Protein AF-0000000080134217 (afdb_homodimer)

Nearest PDB structures (foldseek):
  1xes-assembly2_C  TM=7.953E-01  e=2.729E-23  Pinus sylvestris
  5wx4-assembly1_A  TM=8.151E-01  e=6.246E-23  Tetradium ruticarpum
  5wx5-assembly1_A  TM=8.178E-01  e=1.003E-22  Tetradium ruticarpum
  1ted-assembly2_D  TM=8.122E-01  e=3.908E-22  Mycobacterium tuberculosis H37Rv
  7cb3-assembly1_B  TM=8.096E-01  e=2.740E-22  Mycobacterium marinum M

Structure (mmCIF, N/CA/C/O backbone):
data_AF-0000000080134217-model_v1
#
loop_
_entity.id
_entity.type
_entity.pdbx_description
1 polymer '3-ketoacyl-CoA synthase'
#
loop_
_atom_site.group_PDB
_atom_site.id
_atom_site.type_symbol
_atom_site.label_atom_id
_atom_site.label_alt_id
_atom_site.label_comp_id
_atom_site.label_asym_id
_atom_site.label_entity_id
_atom_site.label_seq_id
_atom_site.pdbx_PDB_ins_code
_atom_site.Cartn_x
_atom_site.Cartn_y
_atom_site.Cartn_z
_atom_site.occupancy
_atom_site.B_iso_or_equiv
_atom_site.auth_seq_id
_atom_site.auth_comp_id
_atom_site.auth_asym_id
_atom_site.auth_atom_id
_atom_site.pdbx_PDB_model_num
ATOM 1 N N . MET A 1 1 ? 31.078 11.664 2.254 1 31.09 1 MET A N 1
ATOM 2 C CA . MET A 1 1 ? 30.172 10.891 1.416 1 31.09 1 MET A CA 1
ATOM 3 C C . MET A 1 1 ? 29.125 11.797 0.771 1 31.09 1 MET A C 1
ATOM 5 O O . MET A 1 1 ? 28.422 12.531 1.466 1 31.09 1 MET A O 1
ATOM 9 N N . GLU A 1 2 ? 29.297 12.375 -0.313 1 40.19 2 GLU A N 1
ATOM 10 C CA . GLU A 1 2 ? 28.469 13.359 -1 1 40.19 2 GLU A CA 1
ATOM 11 C C . GLU A 1 2 ? 26.984 13.047 -0.832 1 40.19 2 GLU A C 1
ATOM 13 O O . GLU A 1 2 ? 26.562 11.891 -0.963 1 40.19 2 GLU A O 1
ATOM 18 N N . ALA A 1 3 ? 26.219 13.844 -0.157 1 52.94 3 ALA A N 1
ATOM 19 C CA . ALA A 1 3 ? 24.781 13.766 0.074 1 52.94 3 ALA A CA 1
ATOM 20 C C . ALA A 1 3 ? 24.031 13.367 -1.201 1 52.94 3 ALA A C 1
ATOM 22 O O . ALA A 1 3 ? 24.359 13.844 -2.291 1 52.94 3 ALA A O 1
ATOM 23 N N . HIS A 1 4 ? 23.453 12.172 -1.278 1 71 4 HIS A N 1
ATOM 24 C CA . HIS A 1 4 ? 22.719 11.703 -2.451 1 71 4 HIS A CA 1
ATOM 25 C C . HIS A 1 4 ? 21.75 12.773 -2.953 1 71 4 HIS A C 1
ATOM 27 O O . HIS A 1 4 ? 21.203 13.547 -2.162 1 71 4 HIS A O 1
ATOM 33 N N . ALA A 1 5 ? 21.875 13.039 -4.246 1 87.62 5 ALA A N 1
ATOM 34 C CA . ALA A 1 5 ? 21.078 14.062 -4.922 1 87.62 5 ALA A CA 1
ATOM 35 C C . ALA A 1 5 ? 19.609 13.648 -5.016 1 87.62 5 ALA A C 1
ATOM 37 O O . ALA A 1 5 ? 19.297 12.609 -5.59 1 87.62 5 ALA A O 1
ATOM 38 N N . CYS A 1 6 ? 18.766 14.328 -4.266 1 97 6 CYS A N 1
ATOM 39 C CA . CYS A 1 6 ? 17.312 14.227 -4.375 1 97 6 CYS A CA 1
ATOM 40 C C . CYS A 1 6 ? 16.672 15.609 -4.434 1 97 6 CYS A C 1
ATOM 42 O O . CYS A 1 6 ? 16.609 16.312 -3.424 1 97 6 CYS A O 1
ATOM 44 N N . TYR A 1 7 ? 16.203 15.969 -5.637 1 97.94 7 TYR A N 1
ATOM 45 C CA . TYR A 1 7 ? 15.68 17.312 -5.887 1 97.94 7 TYR A CA 1
ATOM 46 C C . TYR A 1 7 ? 14.188 17.25 -6.184 1 97.94 7 TYR A C 1
ATOM 48 O O . TYR A 1 7 ? 13.711 16.344 -6.867 1 97.94 7 TYR A O 1
ATOM 56 N N . ILE A 1 8 ? 13.492 18.188 -5.684 1 97.5 8 ILE A N 1
ATOM 57 C CA . ILE A 1 8 ? 12.109 18.406 -6.07 1 97.5 8 ILE A CA 1
ATOM 58 C C . ILE A 1 8 ? 12.039 19.484 -7.148 1 97.5 8 ILE A C 1
ATOM 60 O O . ILE A 1 8 ? 12.438 20.625 -6.922 1 97.5 8 ILE A O 1
ATOM 64 N N . ILE A 1 9 ? 11.477 19.172 -8.281 1 96.31 9 ILE A N 1
ATOM 65 C CA . ILE A 1 9 ? 11.484 20.125 -9.391 1 96.31 9 ILE A CA 1
ATOM 66 C C . ILE A 1 9 ? 10.086 20.703 -9.594 1 96.31 9 ILE A C 1
ATOM 68 O O . ILE A 1 9 ? 9.891 21.578 -10.438 1 96.31 9 ILE A O 1
ATOM 72 N N . GLY A 1 10 ? 9.109 20.172 -8.812 1 95.06 10 GLY A N 1
ATOM 73 C CA . GLY A 1 10 ? 7.762 20.719 -8.828 1 95.06 10 GLY A CA 1
ATOM 74 C C . GLY A 1 10 ? 6.797 19.938 -7.953 1 95.06 10 GLY A C 1
ATOM 75 O O . GLY A 1 10 ? 7.008 18.75 -7.695 1 95.06 10 GLY A O 1
ATOM 76 N N . TYR A 1 11 ? 5.832 20.609 -7.5 1 96.56 11 TYR A N 1
ATOM 77 C CA . TYR A 1 11 ? 4.695 19.969 -6.844 1 96.56 11 TYR A CA 1
ATOM 78 C C . TYR A 1 11 ? 3.414 20.75 -7.094 1 96.56 11 TYR A C 1
ATOM 80 O O . TYR A 1 11 ? 3.463 21.938 -7.449 1 96.56 11 TYR A O 1
ATOM 88 N N . GLU A 1 12 ? 2.297 20.047 -7.039 1 96.44 12 GLU A N 1
ATOM 89 C CA . GLU A 1 12 ? 0.981 20.641 -7.277 1 96.44 12 GLU A CA 1
ATOM 90 C C . GLU A 1 12 ? -0.04 20.125 -6.266 1 96.44 12 GLU A C 1
ATOM 92 O O . GLU A 1 12 ? -0.234 18.922 -6.129 1 96.44 12 GLU A O 1
ATOM 97 N N . CYS A 1 13 ? -0.626 21.109 -5.555 1 97.31 13 CYS A N 1
ATOM 98 C CA . CYS A 1 13 ? -1.703 20.75 -4.637 1 97.31 13 CYS A CA 1
ATOM 99 C C . CYS A 1 13 ? -3.057 20.812 -5.336 1 97.31 13 CYS A C 1
ATOM 101 O O . CYS A 1 13 ? -3.301 21.703 -6.156 1 97.31 13 CYS A O 1
ATOM 103 N N . TYR A 1 14 ? -3.896 19.875 -4.973 1 97.56 14 TYR A N 1
ATOM 104 C CA . TYR A 1 14 ? -5.23 19.766 -5.555 1 97.56 14 TYR A CA 1
ATOM 105 C C . TYR A 1 14 ? -6.168 20.812 -4.953 1 97.56 14 TYR A C 1
ATOM 107 O O . TYR A 1 14 ? -6.238 20.953 -3.729 1 97.56 14 TYR A O 1
ATOM 115 N N . LYS A 1 15 ? -6.793 21.516 -5.75 1 96.25 15 LYS A N 1
ATOM 116 C CA . LYS A 1 15 ? -7.871 22.422 -5.355 1 96.25 15 LYS A CA 1
ATOM 117 C C . LYS A 1 15 ? -9.148 22.125 -6.141 1 96.25 15 LYS A C 1
ATOM 119 O O . LYS A 1 15 ? -9.258 22.484 -7.312 1 96.25 15 LYS A O 1
ATOM 124 N N . PRO A 1 16 ? -10.109 21.516 -5.469 1 95.62 16 PRO A N 1
ATOM 125 C CA . PRO A 1 16 ? -11.375 21.25 -6.168 1 95.62 16 PRO A CA 1
ATOM 126 C C . PRO A 1 16 ? -12.078 22.547 -6.605 1 95.62 16 PRO A C 1
ATOM 128 O O . PRO A 1 16 ? -11.727 23.625 -6.141 1 95.62 16 PRO A O 1
ATOM 131 N N . SER A 1 17 ? -13.055 22.344 -7.504 1 94 17 SER A N 1
ATOM 132 C CA . SER A 1 17 ? -13.875 23.469 -7.93 1 94 17 SER A CA 1
ATOM 133 C C . SER A 1 17 ? -14.773 23.969 -6.797 1 94 17 SER A C 1
ATOM 135 O O . SER A 1 17 ? -15.047 23.219 -5.848 1 94 17 SER A O 1
ATOM 137 N N . ASP A 1 18 ? -15.266 25.172 -6.91 1 94.88 18 ASP A N 1
ATOM 138 C CA . ASP A 1 18 ? -15.992 25.844 -5.84 1 94.88 18 ASP A CA 1
ATOM 139 C C . ASP A 1 18 ? -17.297 25.125 -5.523 1 94.88 18 ASP A C 1
ATOM 141 O O . ASP A 1 18 ? -17.828 25.25 -4.414 1 94.88 18 ASP A O 1
ATOM 145 N N . ASP A 1 19 ? -17.797 24.422 -6.484 1 94.06 19 ASP A N 1
ATOM 146 C CA . ASP A 1 19 ? -19.047 23.688 -6.258 1 94.06 19 ASP A CA 1
ATOM 147 C C . ASP A 1 19 ? -18.844 22.547 -5.262 1 94.06 19 ASP A C 1
ATOM 149 O O . ASP A 1 19 ? -19.812 21.984 -4.758 1 94.06 19 ASP A O 1
ATOM 153 N N . ARG A 1 20 ? -17.578 22.328 -4.887 1 95.31 20 ARG A N 1
ATOM 154 C CA . ARG A 1 20 ? -17.281 21.25 -3.941 1 95.31 20 ARG A CA 1
ATOM 155 C C . ARG A 1 20 ? -17 21.797 -2.549 1 95.31 20 ARG A C 1
ATOM 157 O O . ARG A 1 20 ? -16.594 21.062 -1.649 1 95.31 20 ARG A O 1
ATOM 164 N N . LYS A 1 21 ? -17.203 23.078 -2.336 1 95.69 21 LYS A N 1
ATOM 165 C CA . LYS A 1 21 ? -16.922 23.688 -1.038 1 95.69 21 LYS A CA 1
ATOM 166 C C . LYS A 1 21 ? -17.938 23.234 0.01 1 95.69 21 LYS A C 1
ATOM 168 O O . LYS A 1 21 ? -19.125 23.125 -0.281 1 95.69 21 LYS A O 1
ATOM 173 N N . LEU A 1 22 ? -17.391 22.969 1.128 1 93.06 22 LEU A N 1
ATOM 174 C CA . LEU A 1 22 ? -18.234 22.594 2.268 1 93.06 22 LEU A CA 1
ATOM 175 C C . LEU A 1 22 ? -18.578 23.828 3.109 1 93.06 22 LEU A C 1
ATOM 177 O O . LEU A 1 22 ? -17.922 24.094 4.117 1 93.06 22 LEU A O 1
ATOM 181 N N . HIS A 1 23 ? -19.641 24.438 2.801 1 88.25 23 HIS A N 1
ATOM 182 C CA . HIS A 1 23 ? -20.078 25.578 3.604 1 88.25 23 HIS A CA 1
ATOM 183 C C . HIS A 1 23 ? -20.844 25.109 4.836 1 88.25 23 HIS A C 1
ATOM 185 O O . HIS A 1 23 ? -21.234 23.938 4.93 1 88.25 23 HIS A O 1
ATOM 191 N N . THR A 1 24 ? -21.047 26.047 5.691 1 83.81 24 THR A N 1
ATOM 192 C CA . THR A 1 24 ? -21.594 25.781 7.02 1 83.81 24 THR A CA 1
ATOM 193 C C . THR A 1 24 ? -22.906 25.016 6.922 1 83.81 24 THR A C 1
ATOM 195 O O . THR A 1 24 ? -23.125 24.031 7.637 1 83.81 24 THR A O 1
ATOM 198 N N . ASP A 1 25 ? -23.781 25.344 6.035 1 85.56 25 ASP A N 1
ATOM 199 C CA . ASP A 1 25 ? -25.094 24.719 5.906 1 85.56 25 ASP A CA 1
ATOM 200 C C . ASP A 1 25 ? -24.969 23.281 5.422 1 85.56 25 ASP A C 1
ATOM 202 O O . ASP A 1 25 ? -25.688 22.391 5.902 1 85.56 25 ASP A O 1
ATOM 206 N N . LEU A 1 26 ? -24.156 23.109 4.473 1 87.38 26 LEU A N 1
ATOM 207 C CA . LEU A 1 26 ? -23.953 21.766 3.967 1 87.38 26 LEU A CA 1
ATOM 208 C C . LEU A 1 26 ? -23.375 20.859 5.047 1 87.38 26 LEU A C 1
ATOM 210 O O . LEU A 1 26 ? -23.766 19.688 5.168 1 87.38 26 LEU A O 1
ATOM 214 N N . ALA A 1 27 ? -22.422 21.359 5.762 1 87.5 27 ALA A N 1
ATOM 215 C CA . ALA A 1 27 ? -21.828 20.594 6.848 1 87.5 27 ALA A CA 1
ATOM 216 C C . ALA A 1 27 ? -22.891 20.172 7.867 1 87.5 27 ALA A C 1
ATOM 218 O O . ALA A 1 27 ? -22.938 19.016 8.297 1 87.5 27 ALA A O 1
ATOM 219 N N . ALA A 1 28 ? -23.688 21.109 8.242 1 84.06 28 ALA A N 1
ATOM 220 C CA . ALA A 1 28 ? -24.766 20.828 9.18 1 84.06 28 ALA A CA 1
ATOM 221 C C . ALA A 1 28 ? -25.734 19.781 8.617 1 84.06 28 ALA A C 1
ATOM 223 O O . ALA A 1 28 ? -26.156 18.875 9.336 1 84.06 28 ALA A O 1
ATOM 224 N N . ASN A 1 29 ? -26.062 19.906 7.363 1 85.56 29 ASN A N 1
ATOM 225 C CA . ASN A 1 29 ? -26.969 18.984 6.707 1 85.56 29 ASN A CA 1
ATOM 226 C C . ASN A 1 29 ? -26.406 17.562 6.699 1 85.56 29 ASN A C 1
ATOM 228 O O . ASN A 1 29 ? -27.156 16.594 6.898 1 85.56 29 ASN A O 1
ATOM 232 N N . MET A 1 30 ? -25.219 17.438 6.406 1 86.69 30 MET A N 1
ATOM 233 C CA . MET A 1 30 ? -24.562 16.125 6.363 1 86.69 30 MET A CA 1
ATOM 234 C C . MET A 1 30 ? -24.641 15.438 7.723 1 86.69 30 MET A C 1
ATOM 236 O O . MET A 1 30 ? -24.906 14.242 7.801 1 86.69 30 MET A O 1
ATOM 240 N N . ILE A 1 31 ? -24.422 16.203 8.68 1 84.31 31 ILE A N 1
ATOM 241 C CA . ILE A 1 31 ? -24.5 15.68 10.039 1 84.31 31 ILE A CA 1
ATOM 242 C C . ILE A 1 31 ? -25.938 15.273 10.367 1 84.31 31 ILE A C 1
ATOM 244 O O . ILE A 1 31 ? -26.172 14.203 10.922 1 84.31 31 ILE A O 1
ATOM 248 N N . MET A 1 32 ? -26.875 16.031 10 1 83.75 32 MET A N 1
ATOM 249 C CA . MET A 1 32 ? -28.266 15.836 10.359 1 83.75 32 MET A CA 1
ATOM 250 C C . MET A 1 32 ? -28.875 14.695 9.555 1 83.75 32 MET A C 1
ATOM 252 O O . MET A 1 32 ? -29.891 14.117 9.953 1 83.75 32 MET A O 1
ATOM 256 N N . ARG A 1 33 ? -28.297 14.375 8.461 1 86 33 ARG A N 1
ATOM 257 C CA . ARG A 1 33 ? -28.781 13.273 7.633 1 86 33 ARG A CA 1
ATOM 258 C C . ARG A 1 33 ? -28.547 11.93 8.305 1 86 33 ARG A C 1
ATOM 260 O O . ARG A 1 33 ? -29.203 10.938 7.973 1 86 33 ARG A O 1
ATOM 267 N N . ASN A 1 34 ? -27.578 11.922 9.211 1 89.12 34 ASN A N 1
ATOM 268 C CA . ASN A 1 34 ? -27.328 10.68 9.93 1 89.12 34 ASN A CA 1
ATOM 269 C C . ASN A 1 34 ? -28.438 10.359 10.922 1 89.12 34 ASN A C 1
ATOM 271 O O . ASN A 1 34 ? -28.531 11 11.977 1 89.12 34 ASN A O 1
ATOM 275 N N . GLU A 1 35 ? -29.156 9.336 10.664 1 88.56 35 GLU A N 1
ATOM 276 C CA . GLU A 1 35 ? -30.359 9 11.43 1 88.56 35 GLU A CA 1
ATOM 277 C C . GLU A 1 35 ? -30 8.383 12.773 1 88.56 35 GLU A C 1
ATOM 279 O O . GLU A 1 35 ? -30.844 8.281 13.664 1 88.56 35 GLU A O 1
ATOM 284 N N . ASN A 1 36 ? -28.828 8.023 12.922 1 90.88 36 ASN A N 1
ATOM 285 C CA . ASN A 1 36 ? -28.406 7.371 14.156 1 90.88 36 ASN A CA 1
ATOM 286 C C . ASN A 1 36 ? -28 8.391 15.227 1 90.88 36 ASN A C 1
ATOM 288 O O . ASN A 1 36 ? -27.672 8.016 16.344 1 90.88 36 ASN A O 1
ATOM 292 N N . LEU A 1 37 ? -28.125 9.656 14.922 1 90.31 37 LEU A N 1
ATOM 293 C CA . LEU A 1 37 ? -27.688 10.688 15.852 1 90.31 37 LEU A CA 1
ATOM 294 C C . LEU A 1 37 ? -28.891 11.32 16.562 1 90.31 37 LEU A C 1
ATOM 296 O O . LEU A 1 37 ? -29.953 11.508 15.953 1 90.31 37 LEU A O 1
ATOM 300 N N . SER A 1 38 ? -28.672 11.586 17.812 1 89.06 38 SER A N 1
ATOM 301 C CA . SER A 1 38 ? -29.625 12.336 18.625 1 89.06 38 SER A CA 1
ATOM 302 C C . SER A 1 38 ? -29.094 13.727 18.969 1 89.06 38 SER A C 1
ATOM 304 O O . SER A 1 38 ? -28.031 14.117 18.484 1 89.06 38 SER A O 1
ATOM 306 N N . LEU A 1 39 ? -29.828 14.445 19.797 1 88.31 39 LEU A N 1
ATOM 307 C CA . LEU A 1 39 ? -29.484 15.812 20.156 1 88.31 39 LEU A CA 1
ATOM 308 C C . LEU A 1 39 ? -28.109 15.852 20.828 1 88.31 39 LEU A C 1
ATOM 310 O O . LEU A 1 39 ? -27.328 16.766 20.594 1 88.31 39 LEU A O 1
ATOM 314 N N . LYS A 1 40 ? -27.875 14.883 21.594 1 89.81 40 LYS A N 1
ATOM 315 C CA . LYS A 1 40 ? -26.625 14.852 22.344 1 89.81 40 LYS A CA 1
ATOM 316 C C . LYS A 1 40 ? -25.438 14.781 21.391 1 89.81 40 LYS A C 1
ATOM 318 O O . LYS A 1 40 ? -24.438 15.477 21.594 1 89.81 40 LYS A O 1
ATOM 323 N N . GLU A 1 41 ? -25.547 13.922 20.391 1 90.94 41 GLU A N 1
ATOM 324 C CA . GLU A 1 41 ? -24.469 13.789 19.422 1 90.94 41 GLU A CA 1
ATOM 325 C C . GLU A 1 41 ? -24.359 15.039 18.547 1 90.94 41 GLU A C 1
ATOM 327 O O . GLU A 1 41 ? -23.25 15.453 18.188 1 90.94 41 GLU A O 1
ATOM 332 N N . PHE A 1 42 ? -25.484 15.633 18.281 1 87.75 42 PHE A N 1
ATOM 333 C CA . PHE A 1 42 ? -25.469 16.875 17.516 1 87.75 42 PHE A CA 1
ATOM 334 C C . PHE A 1 42 ? -24.734 17.969 18.266 1 87.75 42 PHE A C 1
ATOM 336 O O . PHE A 1 42 ? -23.922 18.703 17.688 1 87.75 42 PHE A O 1
ATOM 343 N N . GLN A 1 43 ? -25.062 18.078 19.5 1 88.5 43 GLN A N 1
ATOM 344 C CA . GLN A 1 43 ? -24.406 19.078 20.344 1 88.5 43 GLN A CA 1
ATOM 345 C C . GLN A 1 43 ? -22.906 18.844 20.422 1 88.5 43 GLN A C 1
ATOM 347 O O . GLN A 1 43 ? -22.125 19.797 20.391 1 88.5 43 GLN A O 1
ATOM 352 N N . PHE A 1 44 ? -22.594 17.656 20.516 1 90.31 44 PHE A N 1
ATOM 353 C CA . PHE A 1 44 ? -21.188 17.281 20.562 1 90.31 44 PHE A CA 1
ATOM 354 C C . PHE A 1 44 ? -20.484 17.703 19.281 1 90.31 44 PHE A C 1
ATOM 356 O O . PHE A 1 44 ? -19.438 18.359 19.328 1 90.31 44 PHE A O 1
ATOM 363 N N . LEU A 1 45 ? -21.016 17.375 18.156 1 88.31 45 LEU A N 1
ATOM 364 C CA . LEU A 1 45 ? -20.422 17.656 16.859 1 88.31 45 LEU A CA 1
ATOM 365 C C . LEU A 1 45 ? -20.344 19.156 16.609 1 88.31 45 LEU A C 1
ATOM 367 O O . LEU A 1 45 ? -19.375 19.656 16.047 1 88.31 45 LEU A O 1
ATOM 371 N N . LEU A 1 46 ? -21.297 19.844 17.078 1 83.5 46 LEU A N 1
ATOM 372 C CA . LEU A 1 46 ? -21.312 21.281 16.938 1 83.5 46 LEU A CA 1
ATOM 373 C C . LEU A 1 46 ? -20.172 21.922 17.734 1 83.5 46 LEU A C 1
ATOM 375 O O . LEU A 1 46 ? -19.531 22.859 17.266 1 83.5 46 LEU A O 1
ATOM 379 N N . ARG A 1 47 ? -20.016 21.453 18.859 1 85.5 47 ARG A N 1
ATOM 380 C CA . ARG A 1 47 ? -18.938 21.969 19.688 1 85.5 47 ARG A CA 1
ATOM 381 C C . ARG A 1 47 ? -17.594 21.75 19.031 1 85.5 47 ARG A C 1
ATOM 383 O O . ARG A 1 47 ? -16.719 22.641 19.078 1 85.5 47 ARG A O 1
ATOM 390 N N . ILE A 1 48 ? -17.469 20.641 18.469 1 86.56 48 ILE A N 1
ATOM 391 C CA . ILE A 1 48 ? -16.203 20.328 17.812 1 86.56 48 ILE A CA 1
ATOM 392 C C . ILE A 1 48 ? -16.016 21.203 16.578 1 86.56 48 ILE A C 1
ATOM 394 O O . ILE A 1 48 ? -14.93 21.734 16.344 1 86.56 48 ILE A O 1
ATOM 398 N N . MET A 1 49 ? -17 21.359 15.852 1 84.56 49 MET A N 1
ATOM 399 C CA . MET A 1 49 ? -16.938 22.156 14.625 1 84.56 49 MET A CA 1
ATOM 400 C C . MET A 1 49 ? -16.531 23.594 14.93 1 84.56 49 MET A C 1
ATOM 402 O O . MET A 1 49 ? -15.727 24.188 14.195 1 84.56 49 MET A O 1
ATOM 406 N N . VAL A 1 50 ? -16.984 24.109 15.992 1 80.75 50 VAL A N 1
ATOM 407 C CA . VAL A 1 50 ? -16.734 25.5 16.359 1 80.75 50 VAL A CA 1
ATOM 408 C C . VAL A 1 50 ? -15.289 25.672 16.812 1 80.75 50 VAL A C 1
ATOM 410 O O . VAL A 1 50 ? -14.664 26.703 16.578 1 80.75 50 VAL A O 1
ATOM 413 N N . ASN A 1 51 ? -14.758 24.641 17.375 1 83.69 51 ASN A N 1
ATOM 414 C CA . ASN A 1 51 ? -13.43 24.75 17.969 1 83.69 51 ASN A CA 1
ATOM 415 C C . ASN A 1 51 ? -12.367 24.078 17.109 1 83.69 51 ASN A C 1
ATOM 417 O O . ASN A 1 51 ? -11.195 24 17.5 1 83.69 51 ASN A O 1
ATOM 421 N N . SER A 1 52 ? -12.68 23.625 15.984 1 86.25 52 SER A N 1
ATOM 422 C CA . SER A 1 52 ? -11.797 22.781 15.188 1 86.25 52 SER A CA 1
ATOM 423 C C . SER A 1 52 ? -10.711 23.609 14.508 1 86.25 52 SER A C 1
ATOM 425 O O . SER A 1 52 ? -9.68 23.078 14.102 1 86.25 52 SER A O 1
ATOM 427 N N . GLY A 1 53 ? -10.914 24.906 14.281 1 88.12 53 GLY A N 1
ATOM 428 C CA . GLY A 1 53 ? -10 25.734 13.516 1 88.12 53 GLY A CA 1
ATOM 429 C C . GLY A 1 53 ? -10.172 25.594 12.016 1 88.12 53 GLY A C 1
ATOM 430 O O . GLY A 1 53 ? -9.391 26.141 11.242 1 88.12 53 GLY A O 1
ATOM 431 N N . ILE A 1 54 ? -11.227 24.859 11.594 1 92.12 54 ILE A N 1
ATOM 432 C CA . ILE A 1 54 ? -11.492 24.641 10.18 1 92.12 54 ILE A CA 1
ATOM 433 C C . ILE A 1 54 ? -12.531 25.641 9.688 1 92.12 54 ILE A C 1
ATOM 435 O O . ILE A 1 54 ? -13.562 25.844 10.336 1 92.12 54 ILE A O 1
ATOM 439 N N . GLY A 1 55 ? -12.25 26.25 8.57 1 89.94 55 GLY A N 1
ATOM 440 C CA . GLY A 1 55 ? -13.141 27.25 8.008 1 89.94 55 GLY A CA 1
ATOM 441 C C . GLY A 1 55 ? -14.25 26.656 7.164 1 89.94 55 GLY A C 1
ATOM 442 O O . GLY A 1 55 ? -14.406 25.438 7.098 1 89.94 55 GLY A O 1
ATOM 443 N N . ASP A 1 56 ? -15.023 27.531 6.48 1 90 56 ASP A N 1
ATOM 444 C CA . ASP A 1 56 ? -16.219 27.109 5.758 1 90 56 ASP A CA 1
ATOM 445 C C . ASP A 1 56 ? -15.969 27.078 4.25 1 90 56 ASP A C 1
ATOM 447 O O . ASP A 1 56 ? -16.906 27.047 3.461 1 90 56 ASP A O 1
ATOM 451 N N . GLU A 1 57 ? -14.719 27.109 3.893 1 93.38 57 GLU A N 1
ATOM 452 C CA . GLU A 1 57 ? -14.398 27.062 2.469 1 93.38 57 GLU A CA 1
ATOM 453 C C . GLU A 1 57 ? -13.531 25.859 2.133 1 93.38 57 GLU A C 1
ATOM 455 O O . GLU A 1 57 ? -12.742 25.891 1.187 1 93.38 57 GLU A O 1
ATOM 460 N N . THR A 1 58 ? -13.609 24.875 2.967 1 95.81 58 THR A N 1
ATOM 461 C CA . THR A 1 58 ? -12.914 23.625 2.678 1 95.81 58 THR A CA 1
ATOM 462 C C . THR A 1 58 ? -13.688 22.797 1.651 1 95.81 58 THR A C 1
ATOM 464 O O . THR A 1 58 ? -14.75 23.219 1.19 1 95.81 58 THR A O 1
ATOM 467 N N . TYR A 1 59 ? -13.102 21.641 1.25 1 97 59 TYR A N 1
ATOM 468 C CA . TYR A 1 59 ? -13.703 20.938 0.126 1 97 59 TYR A CA 1
ATOM 469 C C . TYR A 1 59 ? -14.062 19.5 0.518 1 97 59 TYR A C 1
ATOM 471 O O . TYR A 1 59 ? -13.445 18.922 1.41 1 97 59 TYR A O 1
ATOM 479 N N . VAL A 1 60 ? -15.102 18.969 -0.18 1 95.38 60 VAL A N 1
ATOM 480 C CA . VAL A 1 60 ? -15.508 17.562 -0.03 1 95.38 60 VAL A CA 1
ATOM 481 C C . VAL A 1 60 ? -15.711 16.938 -1.406 1 95.38 60 VAL A C 1
ATOM 483 O O . VAL A 1 60 ? -15.82 17.656 -2.41 1 95.38 60 VAL A O 1
ATOM 486 N N . PRO A 1 61 ? -15.734 15.586 -1.453 1 94.75 61 PRO A N 1
ATOM 487 C CA . PRO A 1 61 ? -15.961 14.906 -2.73 1 94.75 61 PRO A CA 1
ATOM 488 C C . PRO A 1 61 ? -17.344 15.18 -3.309 1 94.75 61 PRO A C 1
ATOM 490 O O . PRO A 1 61 ? -18.281 15.492 -2.564 1 94.75 61 PRO A O 1
ATOM 493 N N . LYS A 1 62 ? -17.453 14.945 -4.551 1 93.06 62 LYS A N 1
ATOM 494 C CA . LYS A 1 62 ? -18.703 15.148 -5.273 1 93.06 62 LYS A CA 1
ATOM 495 C C . LYS A 1 62 ? -19.812 14.297 -4.68 1 93.06 62 LYS A C 1
ATOM 497 O O . LYS A 1 62 ? -20.969 14.75 -4.59 1 93.06 62 LYS A O 1
ATOM 502 N N . SER A 1 63 ? -19.516 13.109 -4.312 1 92.25 63 SER A N 1
ATOM 503 C CA . SER A 1 63 ? -20.531 12.195 -3.789 1 92.25 63 SER A CA 1
ATOM 504 C C . SER A 1 63 ? -21.172 12.75 -2.527 1 92.25 63 SER A C 1
ATOM 506 O O . SER A 1 63 ? -22.359 12.492 -2.256 1 92.25 63 SER A O 1
ATOM 508 N N . PHE A 1 64 ? -20.438 13.5 -1.749 1 91.19 64 PHE A N 1
ATOM 509 C CA . PHE A 1 64 ? -20.984 14.094 -0.536 1 91.19 64 PHE A CA 1
ATOM 510 C C . PHE A 1 64 ? -21.969 15.211 -0.875 1 91.19 64 PHE A C 1
ATOM 512 O O . PHE A 1 64 ? -22.984 15.367 -0.205 1 91.19 64 PHE A O 1
ATOM 519 N N . ILE A 1 65 ? -21.641 15.945 -1.882 1 89.06 65 ILE A N 1
ATOM 520 C CA . ILE A 1 65 ? -22.516 17 -2.363 1 89.06 65 ILE A CA 1
ATOM 521 C C . ILE A 1 65 ? -23.844 16.391 -2.82 1 89.06 65 ILE A C 1
ATOM 523 O O . ILE A 1 65 ? -24.906 16.984 -2.627 1 89.06 65 ILE A O 1
ATOM 527 N N . MET A 1 66 ? -23.766 15.234 -3.312 1 88.06 66 MET A N 1
ATOM 528 C CA . MET A 1 66 ? -24.938 14.555 -3.859 1 88.06 66 MET A CA 1
ATOM 529 C C . MET A 1 66 ? -25.703 13.82 -2.764 1 88.06 66 MET A C 1
ATOM 531 O O . MET A 1 66 ? -26.719 13.164 -3.035 1 88.06 66 MET A O 1
ATOM 535 N N . GLY A 1 67 ? -25.25 13.828 -1.599 1 86.5 67 GLY A N 1
ATOM 536 C CA . GLY A 1 67 ? -25.938 13.211 -0.479 1 86.5 67 GLY A CA 1
ATOM 537 C C . GLY A 1 67 ? -25.688 11.719 -0.372 1 86.5 67 GLY A C 1
ATOM 538 O O . GLY A 1 67 ? -26.516 10.984 0.156 1 86.5 67 GLY A O 1
ATOM 539 N N . ARG A 1 68 ? -24.547 11.211 -0.847 1 85.62 68 ARG A N 1
ATOM 540 C CA . ARG A 1 68 ? -24.297 9.773 -0.885 1 85.62 68 ARG A CA 1
ATOM 541 C C . ARG A 1 68 ? -23.219 9.383 0.112 1 85.62 68 ARG A C 1
ATOM 543 O O . ARG A 1 68 ? -22.578 8.328 -0.028 1 85.62 68 ARG A O 1
ATOM 550 N N . GLU A 1 69 ? -23 10.195 1.075 1 85.25 69 GLU A N 1
ATOM 551 C CA . GLU A 1 69 ? -21.906 9.945 2.012 1 85.25 69 GLU A CA 1
ATOM 552 C C . GLU A 1 69 ? -22.188 8.734 2.891 1 85.25 69 GLU A C 1
ATOM 554 O O . GLU A 1 69 ? -21.266 8.07 3.367 1 85.25 69 GLU A O 1
ATOM 559 N N . GLN A 1 70 ? -23.438 8.367 3.016 1 83.12 70 GLN A N 1
ATOM 560 C CA . GLN A 1 70 ? -23.797 7.301 3.951 1 83.12 70 GLN A CA 1
ATOM 561 C C . GLN A 1 70 ? -23.734 5.934 3.273 1 83.12 70 GLN A C 1
ATOM 563 O O . GLN A 1 70 ? -23.734 4.902 3.947 1 83.12 70 GLN A O 1
ATOM 568 N N . SER A 1 71 ? -23.75 5.906 2.037 1 82.94 71 SER A N 1
ATOM 569 C CA . SER A 1 71 ? -23.688 4.652 1.292 1 82.94 71 SER A CA 1
ATOM 570 C C . SER A 1 71 ? -22.875 4.805 0.01 1 82.94 71 SER A C 1
ATOM 572 O O . SER A 1 71 ? -23.406 4.625 -1.09 1 82.94 71 SER A O 1
ATOM 574 N N . PRO A 1 72 ? -21.609 5.035 0.225 1 86.81 72 PRO A N 1
ATOM 575 C CA . PRO A 1 72 ? -20.812 5.227 -0.983 1 86.81 72 PRO A CA 1
ATOM 576 C C . PRO A 1 72 ? -20.547 3.922 -1.73 1 86.81 72 PRO A C 1
ATOM 578 O O . PRO A 1 72 ? -20.453 2.859 -1.11 1 86.81 72 PRO A O 1
ATOM 581 N N . THR A 1 73 ? -20.406 4.035 -3.07 1 89.31 73 THR A N 1
ATOM 582 C CA . THR A 1 73 ? -20.094 2.898 -3.926 1 89.31 73 THR A CA 1
ATOM 583 C C . THR A 1 73 ? -18.609 2.896 -4.289 1 89.31 73 THR A C 1
ATOM 585 O O . THR A 1 73 ? -17.891 3.852 -3.988 1 89.31 73 THR A O 1
ATOM 588 N N . LEU A 1 74 ? -18.172 1.782 -4.934 1 91.12 74 LEU A N 1
ATOM 589 C CA . LEU A 1 74 ? -16.812 1.712 -5.473 1 91.12 74 LEU A CA 1
ATOM 590 C C . LEU A 1 74 ? -16.578 2.816 -6.496 1 91.12 74 LEU A C 1
ATOM 592 O O . LEU A 1 74 ? -15.508 3.438 -6.512 1 91.12 74 LEU A O 1
ATOM 596 N N . SER A 1 75 ? -17.578 3.061 -7.246 1 92.25 75 SER A N 1
ATOM 597 C CA . SER A 1 75 ? -17.484 4.082 -8.289 1 92.25 75 SER A CA 1
ATOM 598 C C . SER A 1 75 ? -17.297 5.469 -7.684 1 92.25 75 SER A C 1
ATOM 600 O O . SER A 1 75 ? -16.594 6.309 -8.25 1 92.25 75 SER A O 1
ATOM 602 N N . ASP A 1 76 ? -17.922 5.742 -6.582 1 93.31 76 ASP A N 1
ATOM 603 C CA . ASP A 1 76 ? -17.75 7.023 -5.902 1 93.31 76 ASP A CA 1
ATOM 604 C C . ASP A 1 76 ? -16.297 7.215 -5.457 1 93.31 76 ASP A C 1
ATOM 606 O O . ASP A 1 76 ? -15.734 8.297 -5.617 1 93.31 76 ASP A O 1
ATOM 610 N N . GLY A 1 77 ? -15.742 6.145 -4.914 1 93 77 GLY A N 1
ATOM 611 C CA . GLY A 1 77 ? -14.352 6.199 -4.5 1 93 77 GLY A CA 1
ATOM 612 C C . GLY A 1 77 ? -13.391 6.414 -5.66 1 93 77 GLY A C 1
ATOM 613 O O . GLY A 1 77 ? -12.469 7.227 -5.566 1 93 77 GLY A O 1
ATOM 614 N N . ILE A 1 78 ? -13.633 5.734 -6.73 1 94.38 78 ILE A N 1
ATOM 615 C CA . ILE A 1 78 ? -12.797 5.84 -7.914 1 94.38 78 ILE A CA 1
ATOM 616 C C . ILE A 1 78 ? -12.891 7.254 -8.492 1 94.38 78 ILE A C 1
ATOM 618 O O . ILE A 1 78 ? -11.867 7.855 -8.836 1 94.38 78 ILE A O 1
ATOM 622 N N . SER A 1 79 ? -14.078 7.734 -8.539 1 93.81 79 SER A N 1
ATOM 623 C CA . SER A 1 79 ? -14.289 9.078 -9.062 1 93.81 79 SER A CA 1
ATOM 624 C C . SER A 1 79 ? -13.555 10.125 -8.227 1 93.81 79 SER A C 1
ATOM 626 O O . SER A 1 79 ? -12.984 11.07 -8.766 1 93.81 79 SER A O 1
ATOM 628 N N . GLU A 1 80 ? -13.617 9.977 -6.953 1 94.69 80 GLU A N 1
ATOM 629 C CA . GLU A 1 80 ? -12.891 10.875 -6.051 1 94.69 80 GLU A CA 1
ATOM 630 C C . GLU A 1 80 ? -11.398 10.891 -6.367 1 94.69 80 GLU A C 1
ATOM 632 O O . GLU A 1 80 ? -10.781 11.953 -6.426 1 94.69 80 GLU A O 1
ATOM 637 N N . MET A 1 81 ? -10.797 9.68 -6.602 1 95.88 81 MET A N 1
ATOM 638 C CA . MET A 1 81 ? -9.375 9.562 -6.902 1 95.88 81 MET A CA 1
ATOM 639 C C . MET A 1 81 ? -9.055 10.148 -8.273 1 95.88 81 MET A C 1
ATOM 641 O O . MET A 1 81 ? -8.055 10.852 -8.43 1 95.88 81 MET A O 1
ATOM 645 N N . GLU A 1 82 ? -9.906 9.898 -9.172 1 94.94 82 GLU A N 1
ATOM 646 C CA . GLU A 1 82 ? -9.68 10.391 -10.523 1 94.94 82 GLU A CA 1
ATOM 647 C C . GLU A 1 82 ? -9.711 11.922 -10.57 1 94.94 82 GLU A C 1
ATOM 649 O O . GLU A 1 82 ? -8.922 12.547 -11.273 1 94.94 82 GLU A O 1
ATOM 654 N N . ASP A 1 83 ? -10.633 12.508 -9.844 1 93.81 83 ASP A N 1
ATOM 655 C CA . ASP A 1 83 ? -10.695 13.961 -9.75 1 93.81 83 ASP A CA 1
ATOM 656 C C . ASP A 1 83 ? -9.367 14.547 -9.273 1 93.81 83 ASP A C 1
ATOM 658 O O . ASP A 1 83 ? -8.859 15.508 -9.852 1 93.81 83 ASP A O 1
ATOM 662 N N . PHE A 1 84 ? -8.836 13.977 -8.32 1 93.44 84 PHE A N 1
ATOM 663 C CA . PHE A 1 84 ? -7.551 14.398 -7.785 1 93.44 84 PHE A CA 1
ATOM 664 C C . PHE A 1 84 ? -6.438 14.164 -8.797 1 93.44 84 PHE A C 1
ATOM 666 O O . PHE A 1 84 ? -5.645 15.07 -9.078 1 93.44 84 PHE A O 1
ATOM 673 N N . PHE A 1 85 ? -6.324 12.922 -9.305 1 94.69 85 PHE A N 1
ATOM 674 C CA . PHE A 1 85 ? -5.199 12.508 -10.141 1 94.69 85 PHE A CA 1
ATOM 675 C C . PHE A 1 85 ? -5.109 13.359 -11.398 1 94.69 85 PHE A C 1
ATOM 677 O O . PHE A 1 85 ? -4.082 13.984 -11.656 1 94.69 85 PHE A O 1
ATOM 684 N N . TYR A 1 86 ? -6.133 13.391 -12.094 1 93.44 86 TYR A N 1
ATOM 685 C CA . TYR A 1 86 ? -6.055 13.922 -13.453 1 93.44 86 TYR A CA 1
ATOM 686 C C . TYR A 1 86 ? -5.879 15.438 -13.43 1 93.44 86 TYR A C 1
ATOM 688 O O . TYR A 1 86 ? -5.055 15.984 -14.164 1 93.44 86 TYR A O 1
ATOM 696 N N . HIS A 1 87 ? -6.539 16.078 -12.516 1 92.69 87 HIS A N 1
ATOM 697 C CA . HIS A 1 87 ? -6.367 17.531 -12.398 1 92.69 87 HIS A CA 1
ATOM 698 C C . HIS A 1 87 ? -4.961 17.875 -11.914 1 92.69 87 HIS A C 1
ATOM 700 O O . HIS A 1 87 ? -4.281 18.703 -12.531 1 92.69 87 HIS A O 1
ATOM 706 N N . THR A 1 88 ? -4.551 17.266 -10.93 1 96.75 88 THR A N 1
ATOM 707 C CA . THR A 1 88 ? -3.309 17.609 -10.242 1 96.75 88 THR A CA 1
ATOM 708 C C . THR A 1 88 ? -2.102 17.203 -11.086 1 96.75 88 THR A C 1
ATOM 710 O O . THR A 1 88 ? -1.153 17.969 -11.234 1 96.75 88 THR A O 1
ATOM 713 N N . VAL A 1 89 ? -2.121 16.016 -11.656 1 97.62 89 VAL A N 1
ATOM 714 C CA . VAL A 1 89 ? -1.007 15.492 -12.438 1 97.62 89 VAL A CA 1
ATOM 715 C C . VAL A 1 89 ? -0.891 16.266 -13.758 1 97.62 89 VAL A C 1
ATOM 717 O O . VAL A 1 89 ? 0.212 16.609 -14.188 1 97.62 89 VAL A O 1
ATOM 720 N N . ASP A 1 90 ? -2.039 16.547 -14.398 1 97.31 90 ASP A N 1
ATOM 721 C CA . ASP A 1 90 ? -2.033 17.344 -15.625 1 97.31 90 ASP A CA 1
ATOM 722 C C . ASP A 1 90 ? -1.39 18.703 -15.398 1 97.31 90 ASP A C 1
ATOM 724 O O . ASP A 1 90 ? -0.55 19.141 -16.188 1 97.31 90 ASP A O 1
ATOM 728 N N . ASN A 1 91 ? -1.805 19.375 -14.344 1 95.69 91 ASN A N 1
ATOM 729 C CA . ASN A 1 91 ? -1.253 20.688 -14.031 1 95.69 91 ASN A CA 1
ATOM 730 C C . ASN A 1 91 ? 0.244 20.609 -13.742 1 95.69 91 ASN A C 1
ATOM 732 O O . ASN A 1 91 ? 1.008 21.484 -14.18 1 95.69 91 ASN A O 1
ATOM 736 N N . LEU A 1 92 ? 0.635 19.594 -13.031 1 96.75 92 LEU A N 1
ATOM 737 C CA . LEU A 1 92 ? 2.043 19.438 -12.688 1 96.75 92 LEU A CA 1
ATOM 738 C C . LEU A 1 92 ? 2.887 19.203 -13.938 1 96.75 92 LEU A C 1
ATOM 740 O O . LEU A 1 92 ? 3.943 19.812 -14.102 1 96.75 92 LEU A O 1
ATOM 744 N N . PHE A 1 93 ? 2.453 18.297 -14.766 1 97.25 93 PHE A N 1
ATOM 745 C CA . PHE A 1 93 ? 3.18 18.016 -16 1 97.25 93 PHE A CA 1
ATOM 746 C C . PHE A 1 93 ? 3.244 19.25 -16.891 1 97.25 93 PHE A C 1
ATOM 748 O O . PHE A 1 93 ? 4.281 19.547 -17.5 1 97.25 93 PHE A O 1
ATOM 755 N N . SER A 1 94 ? 2.154 20 -16.969 1 95.56 94 SER A N 1
ATOM 756 C CA . SER A 1 94 ? 2.125 21.219 -17.766 1 95.56 94 SER A CA 1
ATOM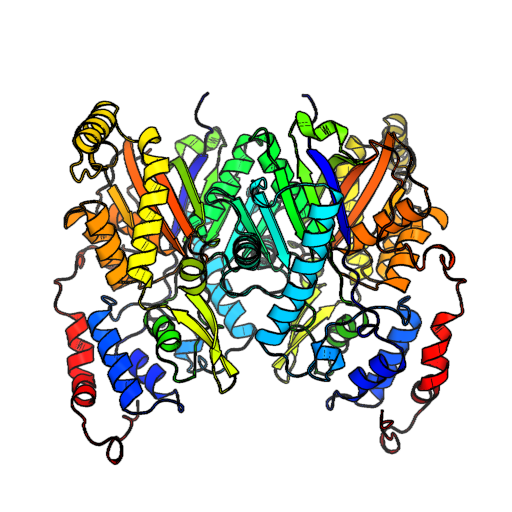 757 C C . SER A 1 94 ? 3.102 22.25 -17.219 1 95.56 94 SER A C 1
ATOM 759 O O . SER A 1 94 ? 3.879 22.844 -17.969 1 95.56 94 SER A O 1
ATOM 761 N N . LYS A 1 95 ? 3.068 22.438 -15.938 1 91.94 95 LYS A N 1
ATOM 762 C CA . LYS A 1 95 ? 3.895 23.438 -15.273 1 91.94 95 LYS A CA 1
ATOM 763 C C . LYS A 1 95 ? 5.379 23.094 -15.406 1 91.94 95 LYS A C 1
ATOM 765 O O . LYS A 1 95 ? 6.215 24 -15.508 1 91.94 95 LYS A O 1
ATOM 770 N N . THR A 1 96 ? 5.711 21.859 -15.391 1 94.31 96 THR A N 1
ATOM 771 C CA . THR A 1 96 ? 7.109 21.438 -15.359 1 94.31 96 THR A CA 1
ATOM 772 C C . THR A 1 96 ? 7.59 21.062 -16.75 1 94.31 96 THR A C 1
ATOM 774 O O . THR A 1 96 ? 8.789 20.906 -16.984 1 94.31 96 THR A O 1
ATOM 777 N N . ARG A 1 97 ? 6.641 20.828 -17.688 1 96.38 97 ARG A N 1
ATOM 778 C CA . ARG A 1 97 ? 6.934 20.406 -19.062 1 96.38 97 ARG A CA 1
ATOM 779 C C . ARG A 1 97 ? 7.605 19.031 -19.078 1 96.38 97 ARG A C 1
ATOM 781 O O . ARG A 1 97 ? 8.555 18.812 -19.828 1 96.38 97 ARG A O 1
ATOM 788 N N . ILE A 1 98 ? 7.242 18.234 -18.172 1 97 98 ILE A N 1
ATOM 789 C CA . ILE A 1 98 ? 7.691 16.844 -18.109 1 97 98 ILE A CA 1
ATOM 790 C C . ILE A 1 98 ? 6.68 15.945 -18.812 1 97 98 ILE A C 1
ATOM 792 O O . ILE A 1 98 ? 5.469 16.125 -18.672 1 97 98 ILE A O 1
ATOM 796 N N . SER A 1 99 ? 7.172 15.031 -19.578 1 97.56 99 SER A N 1
ATOM 797 C CA . SER A 1 99 ? 6.316 14.047 -20.219 1 97.56 99 SER A CA 1
ATOM 798 C C . SER A 1 99 ? 6.039 12.867 -19.297 1 97.56 99 SER A C 1
ATOM 800 O O . SER A 1 99 ? 6.934 12.391 -18.609 1 97.56 99 SER A O 1
ATOM 802 N N . PRO A 1 100 ? 4.801 12.398 -19.312 1 97.5 100 PRO A N 1
ATOM 803 C CA . PRO A 1 100 ? 4.5 11.211 -18.5 1 97.5 100 PRO A CA 1
ATOM 804 C C . PRO A 1 100 ? 5.387 10.016 -18.859 1 97.5 100 PRO A C 1
ATOM 806 O O . PRO A 1 100 ? 5.672 9.18 -18 1 97.5 100 PRO A O 1
ATOM 809 N N . SER A 1 101 ? 5.824 9.891 -20.062 1 97.12 101 SER A N 1
ATOM 810 C CA . SER A 1 101 ? 6.645 8.773 -20.531 1 97.12 101 SER A CA 1
ATOM 811 C C . SER A 1 101 ? 8.039 8.828 -19.922 1 97.12 101 SER A C 1
ATOM 813 O O . SER A 1 101 ? 8.789 7.852 -19.984 1 97.12 101 SER A O 1
ATOM 815 N N . ASP A 1 102 ? 8.406 9.938 -19.312 1 97.75 102 ASP A N 1
ATOM 816 C CA . ASP A 1 102 ? 9.734 10.102 -18.734 1 97.75 102 ASP A CA 1
ATOM 817 C C . ASP A 1 102 ? 9.789 9.555 -17.312 1 97.75 102 ASP A C 1
ATOM 819 O O . ASP A 1 102 ? 10.875 9.375 -16.75 1 97.75 102 ASP A O 1
ATOM 823 N N . ILE A 1 103 ? 8.695 9.305 -16.734 1 98.75 103 ILE A N 1
ATOM 824 C CA . ILE A 1 103 ? 8.641 8.914 -15.328 1 98.75 103 ILE A CA 1
ATOM 825 C C . ILE A 1 103 ? 9.188 7.496 -15.172 1 98.75 103 ILE A C 1
ATOM 827 O O . ILE A 1 103 ? 8.766 6.574 -15.875 1 98.75 103 ILE A O 1
ATOM 831 N N . ASP A 1 104 ? 10.102 7.305 -14.211 1 98.69 104 ASP A N 1
ATOM 832 C CA . ASP A 1 104 ? 10.734 6.016 -13.945 1 98.69 104 ASP A CA 1
ATOM 833 C C . ASP A 1 104 ? 10.094 5.32 -12.75 1 98.69 104 ASP A C 1
ATOM 835 O O . ASP A 1 104 ? 10.094 4.09 -12.664 1 98.69 104 ASP A O 1
ATOM 839 N N . VAL A 1 105 ? 9.68 6.102 -11.797 1 98.75 105 VAL A N 1
ATOM 840 C CA . VAL A 1 105 ? 9.125 5.582 -10.547 1 98.75 105 VAL A CA 1
ATOM 841 C C . VAL A 1 105 ? 7.828 6.316 -10.219 1 98.75 105 VAL A C 1
ATOM 843 O O . VAL A 1 105 ? 7.766 7.547 -10.297 1 98.75 105 VAL A O 1
ATOM 846 N N . LEU A 1 106 ? 6.809 5.598 -9.906 1 98.88 106 LEU A N 1
ATOM 847 C CA . LEU A 1 106 ? 5.512 6.137 -9.516 1 98.88 106 LEU A CA 1
ATOM 848 C C . LEU A 1 106 ? 5.082 5.586 -8.164 1 98.88 106 LEU A C 1
ATOM 850 O O . LEU A 1 106 ? 4.992 4.367 -7.984 1 98.88 106 LEU A O 1
ATOM 854 N N . VAL A 1 107 ? 4.855 6.461 -7.191 1 98.75 107 VAL A N 1
ATOM 855 C CA . VAL A 1 107 ? 4.359 6.074 -5.875 1 98.75 107 VAL A CA 1
ATOM 856 C C . VAL A 1 107 ? 3.029 6.77 -5.598 1 98.75 107 VAL A C 1
ATOM 858 O O . VAL A 1 107 ? 2.906 7.98 -5.781 1 98.75 107 VAL A O 1
ATOM 861 N N . VAL A 1 108 ? 2.068 6.004 -5.223 1 98.25 108 VAL A N 1
ATOM 862 C CA . VAL A 1 108 ? 0.791 6.551 -4.773 1 98.25 108 VAL A CA 1
ATOM 863 C C . VAL A 1 108 ? 0.514 6.113 -3.338 1 98.25 108 VAL A C 1
ATOM 865 O O . VAL A 1 108 ? 0.729 4.949 -2.984 1 98.25 108 VAL A O 1
ATOM 868 N N . ASN A 1 109 ? 0.125 7.008 -2.516 1 96.38 109 ASN A N 1
ATOM 869 C CA . ASN A 1 109 ? -0.284 6.625 -1.168 1 96.38 109 AS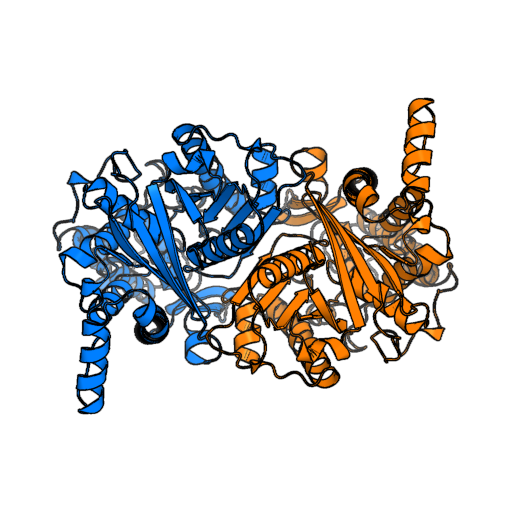N A CA 1
ATOM 870 C C . ASN A 1 109 ? -1.681 7.141 -0.838 1 96.38 109 ASN A C 1
ATOM 872 O O . ASN A 1 109 ? -1.936 8.344 -0.913 1 96.38 109 ASN A O 1
ATOM 876 N N . VAL A 1 110 ? -2.545 6.312 -0.616 1 95 110 VAL A N 1
ATOM 877 C CA . VAL A 1 110 ? -3.904 6.484 -0.117 1 95 110 VAL A CA 1
ATOM 878 C C . VAL A 1 110 ? -4.184 5.469 0.988 1 95 110 VAL A C 1
ATOM 880 O O . VAL A 1 110 ? -4.141 4.258 0.753 1 95 110 VAL A O 1
ATOM 883 N N . SER A 1 111 ? -4.512 5.93 2.062 1 91.44 111 SER A N 1
ATOM 884 C CA . SER A 1 111 ? -4.547 5.039 3.219 1 91.44 111 SER A CA 1
ATOM 885 C C . SER A 1 111 ? -5.793 4.16 3.199 1 91.44 111 SER A C 1
ATOM 887 O O . SER A 1 111 ? -5.734 2.98 3.553 1 91.44 111 SER A O 1
ATOM 889 N N . THR A 1 112 ? -6.926 4.629 2.742 1 87.88 112 THR A N 1
ATOM 890 C CA . THR A 1 112 ? -8.172 3.955 3.076 1 87.88 112 THR A CA 1
ATOM 891 C C . THR A 1 112 ? -8.852 3.414 1.82 1 87.88 112 THR A C 1
ATOM 893 O O . THR A 1 112 ? -9.977 2.916 1.88 1 87.88 112 THR A O 1
ATOM 896 N N . PHE A 1 113 ? -8.289 3.592 0.721 1 91.31 113 PHE A N 1
ATOM 897 C CA . PHE A 1 113 ? -8.891 3.15 -0.532 1 91.31 113 PHE A CA 1
ATOM 898 C C . PHE A 1 113 ? -7.852 2.506 -1.438 1 91.31 113 PHE A C 1
ATOM 900 O O . PHE A 1 113 ? -6.883 3.156 -1.84 1 91.31 113 PHE A O 1
ATOM 907 N N . SER A 1 114 ? -8.016 1.274 -1.727 1 91.38 114 SER A N 1
ATOM 908 C CA . SER A 1 114 ? -7.086 0.531 -2.57 1 91.38 114 SER A CA 1
ATOM 909 C C . SER A 1 114 ? -7.824 -0.438 -3.486 1 91.38 114 SER A C 1
ATOM 911 O O . SER A 1 114 ? -7.938 -1.627 -3.178 1 91.38 114 SER A O 1
ATOM 913 N N . PRO A 1 115 ? -8.156 -0.018 -4.641 1 92.25 115 PRO A N 1
ATOM 914 C CA . PRO A 1 115 ? -8.852 -0.887 -5.594 1 92.25 115 PRO A CA 1
ATOM 915 C C . PRO A 1 115 ? -7.895 -1.79 -6.371 1 92.25 115 PRO A C 1
ATOM 917 O O . PRO A 1 115 ? -6.672 -1.667 -6.234 1 92.25 115 PRO A O 1
ATOM 920 N N . THR A 1 116 ? -8.508 -2.729 -7.105 1 91.81 116 THR A N 1
ATOM 921 C CA . THR A 1 116 ? -7.793 -3.555 -8.078 1 91.81 116 THR A CA 1
ATOM 922 C C . THR A 1 116 ? -8.258 -3.242 -9.5 1 91.81 116 THR A C 1
ATOM 924 O O . THR A 1 116 ? -9.461 -3.264 -9.781 1 91.81 116 THR A O 1
ATOM 927 N N . PRO A 1 117 ? -7.395 -2.961 -10.5 1 94.38 117 PRO A N 1
ATOM 928 C CA . PRO A 1 117 ? -5.961 -2.777 -10.25 1 94.38 117 PRO A CA 1
ATOM 929 C C . PRO A 1 117 ? -5.664 -1.562 -9.375 1 94.38 117 PRO A C 1
ATOM 931 O O . PRO A 1 117 ? -6.559 -0.754 -9.117 1 94.38 117 PRO A O 1
ATOM 934 N N . SER A 1 118 ? -4.398 -1.425 -8.961 1 96.5 118 SER A N 1
ATOM 935 C CA . SER A 1 118 ? -3.977 -0.373 -8.047 1 96.5 118 SER A CA 1
ATOM 936 C C . SER A 1 118 ? -4.211 1.011 -8.641 1 96.5 118 SER A C 1
ATOM 938 O O . SER A 1 118 ? -4.395 1.146 -9.852 1 96.5 118 SER A O 1
ATOM 940 N N . LEU A 1 119 ? -4.172 2.037 -7.754 1 97.25 119 LEU A N 1
ATOM 941 C CA . LEU A 1 119 ? -4.262 3.426 -8.195 1 97.25 119 LEU A CA 1
ATOM 942 C C . LEU A 1 119 ? -3.062 3.801 -9.062 1 97.25 119 LEU A C 1
ATOM 944 O O . LEU A 1 119 ? -3.197 4.574 -10.008 1 97.25 119 LEU A O 1
ATOM 948 N N . THR A 1 120 ? -1.91 3.266 -8.797 1 98.12 120 THR A N 1
ATOM 949 C CA . THR A 1 120 ? -0.761 3.504 -9.664 1 98.12 120 THR A CA 1
ATOM 950 C C . THR A 1 120 ? -1.042 3.016 -11.086 1 98.12 120 THR A C 1
ATOM 952 O O . THR A 1 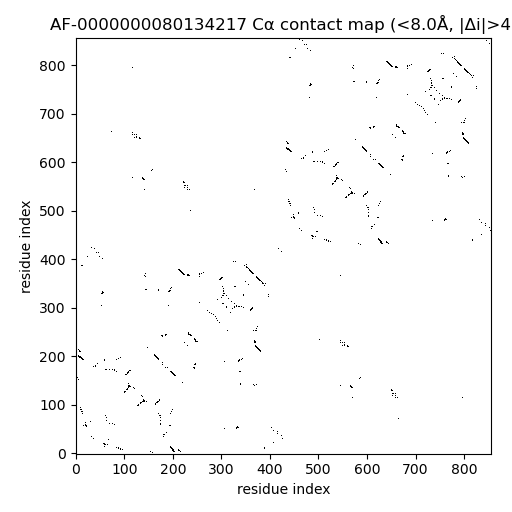120 ? -0.702 3.693 -12.055 1 98.12 120 THR A O 1
ATOM 955 N N . THR A 1 121 ? -1.626 1.838 -11.156 1 98 121 THR A N 1
ATOM 956 C CA . THR A 1 121 ? -1.914 1.281 -12.469 1 98 121 THR A CA 1
ATOM 957 C C . THR A 1 121 ? -2.9 2.166 -13.227 1 98 121 THR A C 1
ATOM 959 O O . THR A 1 121 ? -2.801 2.312 -14.453 1 98 121 THR A O 1
ATOM 962 N N . ARG A 1 122 ? -3.83 2.723 -12.531 1 97.19 122 ARG A N 1
ATOM 963 C CA . ARG A 1 122 ? -4.777 3.643 -13.156 1 97.19 122 ARG A CA 1
ATOM 964 C C . ARG A 1 122 ? -4.055 4.852 -13.742 1 97.19 122 ARG A C 1
ATOM 966 O O . ARG A 1 122 ? -4.41 5.32 -14.828 1 97.19 122 ARG A O 1
ATOM 973 N N . ILE A 1 123 ? -3.168 5.344 -13.039 1 98.25 123 ILE A N 1
ATOM 974 C CA . ILE A 1 123 ? -2.383 6.48 -13.516 1 98.25 123 ILE A CA 1
ATOM 975 C C . ILE A 1 123 ? -1.559 6.062 -14.734 1 98.25 123 ILE A C 1
ATOM 977 O O . ILE A 1 123 ? -1.491 6.793 -15.727 1 98.25 123 ILE A O 1
ATOM 981 N N . VAL A 1 124 ? -0.917 4.898 -14.641 1 98.5 124 VAL A N 1
ATOM 982 C CA . VAL A 1 124 ? -0.142 4.375 -15.758 1 98.5 124 VAL A CA 1
ATOM 983 C C . VAL A 1 124 ? -1.028 4.266 -17 1 98.5 124 VAL A C 1
ATOM 985 O O . VAL A 1 124 ? -0.604 4.609 -18.109 1 98.5 124 VAL A O 1
ATOM 988 N N . ASN A 1 125 ? -2.209 3.773 -16.797 1 98.19 125 ASN A N 1
ATOM 989 C CA . ASN A 1 125 ? -3.135 3.615 -17.922 1 98.19 125 ASN A CA 1
ATOM 990 C C . ASN A 1 125 ? -3.525 4.961 -18.516 1 98.19 125 ASN A C 1
ATOM 992 O O . ASN A 1 125 ? -3.451 5.152 -19.734 1 98.19 125 ASN A O 1
ATOM 996 N N . ARG A 1 126 ? -3.92 5.902 -17.688 1 97.81 126 ARG A N 1
ATOM 997 C CA . ARG A 1 126 ? -4.395 7.215 -18.109 1 97.81 126 ARG A CA 1
ATOM 998 C C . ARG A 1 126 ? -3.326 7.949 -18.906 1 97.81 126 ARG A C 1
ATOM 1000 O O . ARG A 1 126 ? -3.631 8.602 -19.906 1 97.81 126 ARG A O 1
ATOM 1007 N N . TYR A 1 127 ? -2.088 7.848 -18.453 1 98.25 127 TYR A N 1
ATOM 1008 C CA . TYR A 1 127 ? -1.037 8.672 -19.047 1 98.25 127 TYR A CA 1
ATOM 1009 C C . TYR A 1 127 ? -0.133 7.852 -19.953 1 98.25 127 TYR A C 1
ATOM 1011 O O . TYR A 1 127 ? 0.877 8.352 -20.453 1 98.25 127 TYR A O 1
ATOM 1019 N N . LYS A 1 128 ? -0.486 6.551 -20.156 1 98.12 128 LYS A N 1
ATOM 1020 C CA . LYS A 1 128 ? 0.213 5.648 -21.062 1 98.12 128 LYS A CA 1
ATOM 1021 C C . LYS A 1 128 ? 1.711 5.629 -20.781 1 98.12 128 LYS A C 1
ATOM 1023 O O . LYS A 1 128 ? 2.525 5.82 -21.688 1 98.12 128 LYS A O 1
ATOM 1028 N N . MET A 1 129 ? 2.029 5.363 -19.562 1 98.31 129 MET A N 1
ATOM 1029 C CA . MET A 1 129 ? 3.422 5.391 -19.125 1 98.31 129 MET A CA 1
ATOM 1030 C C . MET A 1 129 ? 4.164 4.145 -19.594 1 98.31 129 MET A C 1
ATOM 1032 O O . MET A 1 129 ? 3.541 3.176 -20.031 1 98.31 129 MET A O 1
ATOM 1036 N N . LYS A 1 130 ? 5.469 4.156 -19.516 1 98.25 130 LYS A N 1
ATOM 1037 C CA . LYS A 1 130 ? 6.332 3.158 -20.141 1 98.25 130 LYS A CA 1
ATOM 1038 C C . LYS A 1 130 ? 6.262 1.826 -19.406 1 98.25 130 LYS A C 1
ATOM 1040 O O . LYS A 1 130 ? 5.879 1.782 -18.234 1 98.25 130 LYS A O 1
ATOM 1045 N N . GLU A 1 131 ? 6.758 0.772 -20 1 97.69 131 GLU A N 1
ATOM 1046 C CA . GLU A 1 131 ? 6.574 -0.601 -19.547 1 97.69 131 GLU A CA 1
ATOM 1047 C C . GLU A 1 131 ? 7.535 -0.934 -18.406 1 97.69 131 GLU A C 1
ATOM 1049 O O . GLU A 1 131 ? 7.312 -1.884 -17.656 1 97.69 131 GLU A O 1
ATOM 1054 N N . ASP A 1 132 ? 8.625 -0.242 -18.297 1 97.19 132 ASP A N 1
ATOM 1055 C CA . ASP A 1 132 ? 9.617 -0.569 -17.266 1 97.19 132 ASP A CA 1
ATOM 1056 C C . ASP A 1 132 ? 9.461 0.338 -16.047 1 97.19 132 ASP A C 1
ATOM 1058 O O . ASP A 1 132 ? 10.359 0.41 -15.211 1 97.19 132 ASP A O 1
ATOM 1062 N N . ILE A 1 133 ? 8.312 1.076 -15.977 1 98.19 133 ILE A N 1
ATOM 1063 C CA . ILE A 1 133 ? 8.047 1.94 -14.836 1 98.19 133 ILE A CA 1
ATOM 1064 C C . ILE A 1 133 ? 7.992 1.103 -13.555 1 98.19 133 ILE A C 1
ATOM 1066 O O . ILE A 1 133 ? 7.465 -0.012 -13.562 1 98.19 133 ILE A O 1
ATOM 1070 N N . LYS A 1 134 ? 8.586 1.594 -12.5 1 98 134 LYS A N 1
ATOM 1071 C CA . LYS A 1 134 ? 8.477 0.977 -11.188 1 98 134 LYS A CA 1
ATOM 1072 C C . LYS A 1 134 ? 7.383 1.642 -10.352 1 98 134 LYS A C 1
ATOM 1074 O O . LYS A 1 134 ? 7.469 2.83 -10.047 1 98 134 LYS A O 1
ATOM 1079 N N . THR A 1 135 ? 6.387 0.876 -10.023 1 98.31 135 THR A N 1
ATOM 1080 C CA . THR A 1 135 ? 5.246 1.44 -9.305 1 98.31 135 THR A CA 1
ATOM 1081 C C . THR A 1 135 ? 5.164 0.869 -7.895 1 98.31 135 THR A C 1
ATOM 1083 O O . THR A 1 135 ? 5.48 -0.302 -7.672 1 98.31 135 THR A O 1
ATOM 1086 N N . PHE A 1 136 ? 4.766 1.661 -6.914 1 98.38 136 PHE A N 1
ATOM 1087 C CA . PHE A 1 136 ? 4.48 1.286 -5.535 1 98.38 136 PHE A CA 1
ATOM 1088 C C . PHE A 1 136 ? 3.186 1.93 -5.055 1 98.38 136 PHE A C 1
ATOM 1090 O O . PHE A 1 136 ? 3.061 3.156 -5.047 1 98.38 136 PHE A O 1
ATOM 1097 N N . ASN A 1 137 ? 2.271 1.129 -4.699 1 98.06 137 ASN A N 1
ATOM 1098 C CA . ASN A 1 137 ? 1 1.596 -4.156 1 98.06 137 ASN A CA 1
ATOM 1099 C C . ASN A 1 137 ? 0.912 1.36 -2.65 1 98.06 137 ASN A C 1
ATOM 1101 O O . ASN A 1 137 ? 0.585 0.258 -2.209 1 98.06 137 ASN A O 1
ATOM 1105 N N . LEU A 1 138 ? 1.088 2.426 -1.877 1 97.5 138 LEU A N 1
ATOM 1106 C CA . LEU A 1 138 ? 1.089 2.344 -0.42 1 97.5 138 LEU A CA 1
ATOM 1107 C C . LEU A 1 138 ? -0.309 2.59 0.139 1 97.5 138 LEU A C 1
ATOM 1109 O O . LEU A 1 138 ? -1.036 3.453 -0.356 1 97.5 138 LEU A O 1
ATOM 1113 N N . SER A 1 139 ? -0.695 1.815 1.123 1 95.62 139 SER A N 1
ATOM 1114 C CA . SER A 1 139 ? -1.987 1.968 1.782 1 95.62 139 SER A CA 1
ATOM 1115 C C . SER A 1 139 ? -1.877 1.711 3.281 1 95.62 139 SER A C 1
ATOM 1117 O O . SER A 1 139 ? -0.933 1.062 3.738 1 95.62 139 SER A O 1
ATOM 1119 N N . GLY A 1 140 ? -2.785 2.309 4.02 1 93.5 140 GLY A N 1
ATOM 1120 C CA . GLY A 1 140 ? -2.826 2.094 5.457 1 93.5 140 GLY A CA 1
ATOM 1121 C C . GLY A 1 140 ? -1.705 2.797 6.195 1 93.5 140 GLY A C 1
ATOM 1122 O O . GLY A 1 140 ? -1.484 2.545 7.383 1 93.5 140 GLY A O 1
ATOM 1123 N N . MET A 1 141 ? -1.06 3.713 5.559 1 93.81 141 MET A N 1
ATOM 1124 C CA . MET A 1 141 ? 0.161 4.262 6.145 1 93.81 141 MET A CA 1
ATOM 1125 C C . MET A 1 141 ? -0.124 5.578 6.859 1 93.81 141 MET A C 1
ATOM 1127 O O . MET A 1 141 ? 0.762 6.145 7.504 1 93.81 141 MET A O 1
ATOM 1131 N N . GLY A 1 142 ? -1.283 6.105 6.742 1 92 142 GLY A N 1
ATOM 1132 C CA . GLY A 1 142 ? -1.711 7.266 7.508 1 92 142 GLY A CA 1
ATOM 1133 C C . GLY A 1 142 ? -1.233 8.578 6.918 1 92 142 GLY A C 1
ATOM 1134 O O . GLY A 1 142 ? -0.781 8.625 5.773 1 92 142 GLY A O 1
ATOM 1135 N N . CYS A 1 143 ? -1.312 9.609 7.723 1 93.88 143 CYS A N 1
ATOM 1136 C CA . CYS A 1 143 ? -1.097 10.977 7.258 1 93.88 143 CYS A CA 1
ATOM 1137 C C . CYS A 1 143 ? 0.391 11.266 7.102 1 93.88 143 CYS A C 1
ATOM 1139 O O . CYS A 1 143 ? 0.769 12.289 6.52 1 93.88 143 CYS A O 1
ATOM 1141 N N . SER A 1 144 ? 1.209 10.43 7.539 1 94.5 144 SER A N 1
ATOM 1142 C CA . SER A 1 144 ? 2.643 10.664 7.395 1 94.5 144 SER A CA 1
ATOM 1143 C C . SER A 1 144 ? 3.186 10 6.133 1 94.5 144 SER A C 1
ATOM 1145 O O . SER A 1 144 ? 4.398 9.984 5.906 1 94.5 144 SER A O 1
ATOM 1147 N N . ALA A 1 145 ? 2.369 9.57 5.328 1 96.38 145 ALA A N 1
ATOM 1148 C CA . ALA A 1 145 ? 2.742 8.695 4.215 1 96.38 145 ALA A CA 1
ATOM 1149 C C . ALA A 1 145 ? 3.48 9.477 3.131 1 96.38 145 ALA A C 1
ATOM 1151 O O . ALA A 1 145 ? 4.238 8.898 2.348 1 96.38 145 ALA A O 1
ATOM 1152 N N . SER A 1 146 ? 3.27 10.742 3.037 1 97.62 146 SER A N 1
ATOM 1153 C CA . SER A 1 146 ? 3.963 11.523 2.02 1 97.62 146 SER A CA 1
ATOM 1154 C C . SER A 1 146 ? 5.477 11.445 2.199 1 97.62 146 SER A C 1
ATOM 1156 O O . SER A 1 146 ? 6.215 11.281 1.227 1 97.62 146 SER A O 1
ATOM 1158 N N . LEU A 1 147 ? 5.926 11.586 3.371 1 98.38 147 LEU A N 1
ATOM 1159 C CA . LEU A 1 147 ? 7.359 11.547 3.643 1 98.38 147 LEU A CA 1
ATOM 1160 C C . LEU A 1 147 ? 7.891 10.125 3.562 1 98.38 147 LEU A C 1
ATOM 1162 O O . LEU A 1 147 ? 9.055 9.906 3.221 1 98.38 147 LEU A O 1
ATOM 1166 N N . ILE A 1 148 ? 7.043 9.172 3.838 1 97.94 148 ILE A N 1
ATOM 1167 C CA . ILE A 1 148 ? 7.414 7.773 3.627 1 97.94 148 ILE A CA 1
ATOM 1168 C C . ILE A 1 148 ? 7.664 7.523 2.141 1 97.94 148 ILE A C 1
ATOM 1170 O O . ILE A 1 148 ? 8.656 6.898 1.767 1 97.94 148 ILE A O 1
ATOM 1174 N N . SER A 1 149 ? 6.781 8.016 1.332 1 98.5 149 SER A N 1
ATOM 1175 C CA . SER A 1 149 ? 6.93 7.895 -0.115 1 98.5 149 SER A CA 1
ATOM 1176 C C . SER A 1 149 ? 8.195 8.594 -0.597 1 98.5 149 SER A C 1
ATOM 1178 O O . SER A 1 149 ? 8.898 8.086 -1.472 1 98.5 149 SER A O 1
ATOM 1180 N N . THR A 1 150 ? 8.461 9.719 -0.043 1 98.31 150 THR A N 1
ATOM 1181 C CA . THR A 1 150 ? 9.68 10.453 -0.387 1 98.31 150 THR A CA 1
ATOM 1182 C C . THR A 1 150 ? 10.922 9.641 -0.03 1 98.31 150 THR A C 1
ATOM 1184 O O . THR A 1 150 ? 11.867 9.57 -0.816 1 98.31 150 THR A O 1
ATOM 1187 N N . ASN A 1 151 ? 10.891 9.07 1.119 1 97.19 151 ASN A N 1
ATOM 1188 C CA . ASN A 1 151 ? 12.008 8.242 1.545 1 97.19 151 ASN A CA 1
ATOM 1189 C C . ASN A 1 151 ? 12.195 7.035 0.625 1 97.19 151 ASN A C 1
ATOM 1191 O O . ASN A 1 151 ? 13.32 6.633 0.342 1 97.19 151 ASN A O 1
ATOM 1195 N N . LEU A 1 152 ? 11.094 6.449 0.227 1 97.5 152 LEU A N 1
ATOM 1196 C CA . LEU A 1 152 ? 11.141 5.328 -0.703 1 97.5 152 LEU A CA 1
ATOM 1197 C C . LEU A 1 152 ? 11.852 5.719 -1.993 1 97.5 152 LEU A C 1
ATOM 1199 O O . LEU A 1 152 ? 12.773 5.027 -2.436 1 97.5 152 LEU A O 1
ATOM 1203 N N . VAL A 1 153 ? 11.492 6.824 -2.547 1 98.06 153 VAL A N 1
ATOM 1204 C CA . VAL A 1 153 ? 12.078 7.312 -3.791 1 98.06 153 VAL A CA 1
ATOM 1205 C C . VAL A 1 153 ? 13.547 7.668 -3.568 1 98.06 153 VAL A C 1
ATOM 1207 O O . VAL A 1 153 ? 14.398 7.352 -4.398 1 98.06 153 VAL A O 1
ATOM 1210 N N . GLU A 1 154 ? 13.82 8.305 -2.475 1 96.44 154 GLU A N 1
ATOM 1211 C CA . GLU A 1 154 ? 15.203 8.664 -2.145 1 96.44 154 GLU A CA 1
ATOM 1212 C C . GLU A 1 154 ? 16.094 7.434 -2.111 1 96.44 154 GLU A C 1
ATOM 1214 O O . GLU A 1 154 ? 17.219 7.465 -2.615 1 96.44 154 GLU A O 1
ATOM 1219 N N . ASN A 1 155 ? 15.609 6.398 -1.503 1 94.44 155 ASN A N 1
ATOM 1220 C CA . ASN A 1 155 ? 16.375 5.16 -1.428 1 94.44 155 ASN A CA 1
ATOM 1221 C C . ASN A 1 155 ? 16.672 4.598 -2.814 1 94.44 155 ASN A C 1
ATOM 1223 O O . ASN A 1 155 ? 17.766 4.094 -3.064 1 94.44 155 ASN A O 1
ATOM 1227 N N . ILE A 1 156 ? 15.711 4.625 -3.678 1 96.06 156 ILE A N 1
ATOM 1228 C CA . ILE A 1 156 ? 15.914 4.164 -5.047 1 96.06 156 ILE A CA 1
ATOM 1229 C C . ILE A 1 156 ? 16.984 5.023 -5.727 1 96.06 156 ILE A C 1
ATOM 1231 O O . ILE A 1 156 ? 17.859 4.504 -6.406 1 96.06 156 ILE A O 1
ATOM 1235 N N . MET A 1 157 ? 16.938 6.301 -5.488 1 96.31 157 MET A N 1
ATOM 1236 C CA . MET A 1 157 ? 17.844 7.246 -6.145 1 96.31 157 MET A CA 1
ATOM 1237 C C . MET A 1 157 ? 19.266 7.062 -5.645 1 96.31 157 MET A C 1
ATOM 1239 O O . MET A 1 157 ? 20.234 7.414 -6.34 1 96.31 157 MET A O 1
ATOM 1243 N N . LYS A 1 158 ? 19.422 6.559 -4.484 1 92.88 158 LYS A N 1
ATOM 1244 C CA . LYS A 1 158 ? 20.75 6.312 -3.947 1 92.88 158 LYS A CA 1
ATOM 1245 C C . LYS A 1 158 ? 21.469 5.203 -4.719 1 92.88 158 LYS A C 1
ATOM 1247 O O . LYS A 1 158 ? 22.688 5.18 -4.793 1 92.88 158 LYS A O 1
ATOM 1252 N N . SER A 1 159 ? 20.672 4.332 -5.34 1 89.5 159 SER A N 1
ATOM 1253 C CA . SER A 1 159 ? 21.297 3.191 -6.012 1 89.5 159 SER A CA 1
ATOM 1254 C C . SER A 1 159 ? 21.078 3.254 -7.52 1 89.5 159 SER A C 1
ATOM 1256 O O . SER A 1 159 ? 21.688 2.486 -8.273 1 89.5 159 SER A O 1
ATOM 1258 N N . THR A 1 160 ? 20.25 4.043 -7.926 1 93.19 160 THR A N 1
ATOM 1259 C CA . THR A 1 160 ? 19.938 4.172 -9.344 1 93.19 160 THR A CA 1
ATOM 1260 C C . THR A 1 160 ? 20.109 5.617 -9.812 1 93.19 160 THR A C 1
ATOM 1262 O O . THR A 1 160 ? 19.5 6.531 -9.258 1 93.19 160 THR A O 1
ATOM 1265 N N . LYS A 1 161 ? 20.859 5.816 -10.867 1 94.06 161 LYS A N 1
ATOM 1266 C CA . LYS A 1 161 ? 21.109 7.148 -11.398 1 94.06 161 LYS A CA 1
ATOM 1267 C C . LYS A 1 161 ? 20.016 7.566 -12.367 1 94.06 161 LYS A C 1
ATOM 1269 O O . LYS A 1 161 ? 19.281 6.719 -12.883 1 94.06 161 LYS A O 1
ATOM 1274 N N . ASN A 1 162 ? 19.797 8.789 -12.578 1 96.94 162 ASN A N 1
ATOM 1275 C CA . ASN A 1 162 ? 18.953 9.398 -13.594 1 96.94 162 ASN A CA 1
ATOM 1276 C C . ASN A 1 162 ? 17.5 8.977 -13.43 1 96.94 162 ASN A C 1
ATOM 1278 O O . ASN A 1 162 ? 16.844 8.57 -14.398 1 96.94 162 ASN A O 1
ATOM 1282 N N . VAL A 1 163 ? 17.062 9.078 -12.234 1 98.06 163 VAL A N 1
ATOM 1283 C CA . VAL A 1 163 ? 15.688 8.703 -11.922 1 98.06 163 VAL A CA 1
ATOM 1284 C C . VAL A 1 163 ? 14.797 9.938 -11.93 1 98.06 163 VAL A C 1
ATOM 1286 O O . VAL A 1 163 ? 15.188 10.992 -11.422 1 98.06 163 VAL A O 1
ATOM 1289 N N . LEU A 1 164 ? 13.688 9.891 -12.57 1 98.75 164 LEU A N 1
ATOM 1290 C CA . LEU A 1 164 ? 12.57 10.82 -12.438 1 98.75 164 LEU A CA 1
ATOM 1291 C C . LEU A 1 164 ? 11.359 10.125 -11.805 1 98.75 164 LEU A C 1
ATOM 1293 O O . LEU A 1 164 ? 10.844 9.156 -12.359 1 98.75 164 LEU A O 1
ATOM 1297 N N . ALA A 1 165 ? 10.945 10.648 -10.648 1 98.88 165 ALA A N 1
ATOM 1298 C CA . ALA A 1 165 ? 9.891 9.992 -9.883 1 98.88 165 ALA A CA 1
ATOM 1299 C C . ALA A 1 165 ? 8.695 10.922 -9.688 1 98.88 165 ALA A C 1
ATOM 1301 O O . ALA A 1 165 ? 8.859 12.133 -9.578 1 98.88 165 ALA A O 1
ATOM 1302 N N . LEU A 1 166 ? 7.527 10.352 -9.672 1 98.88 166 LEU A N 1
ATOM 1303 C CA . LEU A 1 166 ? 6.27 11.023 -9.367 1 98.88 166 LEU A CA 1
ATOM 1304 C C . LEU A 1 166 ? 5.617 10.422 -8.125 1 98.88 166 LEU A C 1
ATOM 1306 O O . LEU A 1 166 ? 5.414 9.203 -8.055 1 98.88 166 LEU A O 1
ATOM 1310 N N . ILE A 1 167 ? 5.332 11.25 -7.141 1 98.81 167 ILE A N 1
ATOM 1311 C CA . ILE A 1 167 ? 4.602 10.844 -5.945 1 98.81 167 ILE A CA 1
ATOM 1312 C C . ILE A 1 167 ? 3.225 11.508 -5.93 1 98.81 167 ILE A C 1
ATOM 1314 O O . ILE A 1 167 ? 3.111 12.719 -6.148 1 98.81 167 ILE A O 1
ATOM 1318 N N . LEU A 1 168 ? 2.215 10.727 -5.742 1 98.56 168 LEU A N 1
ATOM 1319 C CA . LEU A 1 168 ? 0.868 11.227 -5.5 1 98.56 168 LEU A CA 1
ATOM 1320 C C . LEU A 1 168 ? 0.401 10.875 -4.09 1 98.56 168 LEU A C 1
ATOM 1322 O O . LEU A 1 168 ? 0.342 9.695 -3.73 1 98.56 168 LEU A O 1
ATOM 1326 N N . THR A 1 169 ? 0.1 11.883 -3.311 1 97.69 169 THR A N 1
ATOM 1327 C CA . THR A 1 169 ? -0.342 11.672 -1.936 1 97.69 169 THR A CA 1
ATOM 1328 C C . THR A 1 169 ? -1.711 12.312 -1.707 1 97.69 169 THR A C 1
ATOM 1330 O O . THR A 1 169 ? -1.908 13.492 -1.993 1 97.69 169 THR A O 1
ATOM 1333 N N . THR A 1 170 ? -2.635 11.531 -1.349 1 95.5 170 THR A N 1
ATOM 1334 C CA . THR A 1 170 ? -3.992 11.977 -1.05 1 95.5 170 THR A CA 1
ATOM 1335 C C . THR A 1 170 ? -4.676 11.016 -0.083 1 95.5 170 THR A C 1
ATOM 1337 O O . THR A 1 170 ? -4.031 10.133 0.484 1 95.5 170 THR A O 1
ATOM 1340 N N . GLU A 1 171 ? -5.891 11.383 0.301 1 92.94 171 GLU A N 1
ATOM 1341 C CA . GLU A 1 171 ? -6.742 10.492 1.084 1 92.94 171 GLU A CA 1
ATOM 1342 C C . GLU A 1 171 ? -8.156 10.438 0.509 1 92.94 171 GLU A C 1
ATOM 1344 O O . GLU A 1 171 ? -8.641 11.414 -0.061 1 92.94 171 GLU A O 1
ATOM 1349 N N . SER A 1 172 ? -8.68 9.234 0.601 1 91.69 172 SER A N 1
ATOM 1350 C CA . SER A 1 172 ? -10.086 9.094 0.237 1 91.69 172 SER A CA 1
ATOM 1351 C C . SER A 1 172 ? -10.984 9.211 1.46 1 91.69 172 SER A C 1
ATOM 1353 O O . SER A 1 172 ? -10.836 8.453 2.422 1 91.69 172 SER A O 1
ATOM 1355 N N . ILE A 1 173 ? -11.914 10.055 1.406 1 90.31 173 ILE A N 1
ATOM 1356 C CA . ILE A 1 173 ? -12.789 10.227 2.557 1 90.31 173 ILE A CA 1
ATOM 1357 C C . ILE A 1 173 ? -14.109 9.5 2.314 1 90.31 173 ILE A C 1
ATOM 1359 O O . ILE A 1 173 ? -14.859 9.227 3.256 1 90.31 173 ILE A O 1
ATOM 1363 N N . VAL A 1 174 ? -14.398 9.156 1.174 1 87.38 174 VAL A N 1
ATOM 1364 C CA . VAL A 1 174 ? -15.68 8.586 0.765 1 87.38 174 VAL A CA 1
ATOM 1365 C C . VAL A 1 174 ? -15.898 7.25 1.467 1 87.38 174 VAL A C 1
ATOM 1367 O O . VAL A 1 174 ? -16.906 7.059 2.145 1 87.38 174 VAL A O 1
ATOM 1370 N N . PRO A 1 175 ? -14.922 6.398 1.444 1 82.38 175 PRO A N 1
ATOM 1371 C CA . PRO A 1 175 ? -15.18 5.086 2.047 1 82.38 175 PRO A CA 1
ATOM 1372 C C . PRO A 1 175 ? -15.156 5.125 3.572 1 82.38 175 PRO A C 1
ATOM 1374 O O . PRO A 1 175 ? -15.594 4.172 4.223 1 82.38 175 PRO A O 1
ATOM 1377 N N . ASN A 1 176 ? -14.828 6.199 4.168 1 82.5 176 ASN A N 1
ATOM 1378 C CA . ASN A 1 176 ? -14.555 6.207 5.602 1 82.5 176 ASN A CA 1
ATOM 1379 C C . ASN A 1 176 ? -15.578 7.051 6.359 1 82.5 176 ASN A C 1
ATOM 1381 O O . ASN A 1 176 ? -15.414 7.312 7.555 1 82.5 176 ASN A O 1
ATOM 1385 N N . TRP A 1 177 ? -16.578 7.473 5.723 1 90.44 177 TRP A N 1
ATOM 1386 C CA . TRP A 1 177 ? -17.609 8.242 6.414 1 90.44 177 TRP A CA 1
ATOM 1387 C C . TRP A 1 177 ? -18.328 7.379 7.445 1 90.44 177 TRP A C 1
ATOM 1389 O O . TRP A 1 177 ? -18.906 6.348 7.105 1 90.44 177 TRP A O 1
ATOM 1399 N N . TYR A 1 178 ? -18.266 7.75 8.656 1 93.56 178 TYR A N 1
ATOM 1400 C CA . TYR A 1 178 ? -18.844 6.988 9.75 1 93.56 178 TYR A CA 1
ATOM 1401 C C . TYR A 1 178 ? -20.297 7.406 9.984 1 93.56 178 TYR A C 1
ATOM 1403 O O . TYR A 1 178 ? -20.594 8.594 10.141 1 93.56 178 TYR A O 1
ATOM 1411 N N . THR A 1 179 ? -21.172 6.445 10.109 1 93.38 179 THR A N 1
ATOM 1412 C CA . THR A 1 179 ? -22.594 6.758 10.211 1 93.38 179 THR A CA 1
ATOM 1413 C C . THR A 1 179 ? -23.156 6.301 11.555 1 93.38 179 THR A C 1
ATOM 1415 O O . THR A 1 179 ? -24.375 6.395 11.789 1 93.38 179 THR A O 1
ATOM 1418 N N . GLY A 1 180 ? -22.297 5.809 12.375 1 94.44 180 GLY A N 1
ATOM 1419 C CA . GLY A 1 180 ? -22.734 5.445 13.711 1 94.44 180 GLY A CA 1
ATOM 1420 C C . GLY A 1 180 ? -22.75 6.617 14.68 1 94.44 180 GLY A C 1
ATOM 1421 O O . GLY A 1 180 ? -22.844 7.77 14.258 1 94.44 180 GLY A O 1
ATOM 1422 N N . ASN A 1 181 ? -22.766 6.309 16.031 1 94.62 181 ASN A N 1
ATOM 1423 C CA . ASN A 1 181 ? -22.891 7.383 17 1 94.62 181 ASN A CA 1
ATOM 1424 C C . ASN A 1 181 ? -21.797 7.316 18.062 1 94.62 181 ASN A C 1
ATOM 1426 O O . ASN A 1 18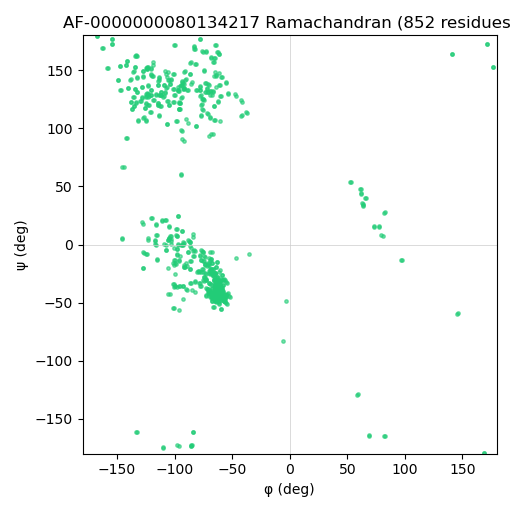1 ? -21.938 7.871 19.156 1 94.62 181 ASN A O 1
ATOM 1430 N N . ASP A 1 182 ? -20.734 6.594 17.719 1 94.94 182 ASP A N 1
ATOM 1431 C CA . ASP A 1 182 ? -19.578 6.602 18.609 1 94.94 182 ASP A CA 1
ATOM 1432 C C . ASP A 1 182 ? -18.781 7.898 18.469 1 94.94 182 ASP A C 1
ATOM 1434 O O . ASP A 1 182 ? -18.297 8.219 17.375 1 94.94 182 ASP A O 1
ATOM 1438 N N . LYS A 1 183 ? -18.562 8.586 19.547 1 92.81 183 LYS A N 1
ATOM 1439 C CA . LYS A 1 183 ? -17.969 9.914 19.516 1 92.81 183 LYS A CA 1
ATOM 1440 C C . LYS A 1 183 ? -16.562 9.875 18.922 1 92.81 183 LYS A C 1
ATOM 1442 O O . LYS A 1 183 ? -16.203 10.75 18.141 1 92.81 183 LYS A O 1
ATOM 1447 N N . SER A 1 184 ? -15.773 8.898 19.266 1 93.75 184 SER A N 1
ATOM 1448 C CA . SER A 1 184 ? -14.398 8.812 18.797 1 93.75 184 SER A CA 1
ATOM 1449 C C . SER A 1 184 ? -14.336 8.609 17.281 1 93.75 184 SER A C 1
ATOM 1451 O O . SER A 1 184 ? -13.367 8.992 16.641 1 93.75 184 SER A O 1
ATOM 1453 N N . MET A 1 185 ? -15.375 8.039 16.672 1 95.06 185 MET A N 1
ATOM 1454 C CA . MET A 1 185 ? -15.375 7.719 15.25 1 95.06 185 MET A CA 1
ATOM 1455 C C . MET A 1 185 ? -16.125 8.781 14.453 1 95.06 185 MET A C 1
ATOM 1457 O O . MET A 1 185 ? -16.016 8.836 13.227 1 95.06 185 MET A O 1
ATOM 1461 N N . MET A 1 186 ? -16.891 9.656 15.125 1 93.31 186 MET A N 1
ATOM 1462 C CA . MET A 1 186 ? -17.562 10.758 14.453 1 93.31 186 MET A CA 1
ATOM 1463 C C . MET A 1 186 ? -16.594 11.906 14.18 1 93.31 186 MET A C 1
ATOM 1465 O O . MET A 1 186 ? -16.766 12.664 13.227 1 93.31 186 MET A O 1
ATOM 1469 N N . LEU A 1 187 ? -15.531 11.992 14.914 1 90.75 187 LEU A N 1
ATOM 1470 C CA . LEU A 1 187 ? -14.594 13.117 14.875 1 90.75 187 LEU A CA 1
ATOM 1471 C C . LEU A 1 187 ? -13.945 13.227 13.5 1 90.75 187 LEU A C 1
ATOM 1473 O O . LEU A 1 187 ? -13.875 14.32 12.93 1 90.75 187 LEU A O 1
ATOM 1477 N N . PRO A 1 188 ? -13.477 12.102 12.906 1 90.62 188 PRO A N 1
ATOM 1478 C CA . PRO A 1 188 ? -12.844 12.211 11.594 1 90.62 188 PRO A CA 1
ATOM 1479 C C . PRO A 1 188 ? -13.758 12.828 10.539 1 90.62 188 PRO A C 1
ATOM 1481 O O . PRO A 1 188 ? -13.281 13.516 9.633 1 90.62 188 PRO A O 1
ATOM 1484 N N . ASN A 1 189 ? -15.062 12.633 10.664 1 91 189 ASN A N 1
ATOM 1485 C CA . ASN A 1 189 ? -16.016 13.203 9.719 1 91 189 ASN A CA 1
ATOM 1486 C C . ASN A 1 189 ? -15.914 14.727 9.672 1 91 189 ASN A C 1
ATOM 1488 O O . ASN A 1 189 ? -16.203 15.344 8.648 1 91 189 ASN A O 1
ATOM 1492 N N . LEU A 1 190 ? -15.461 15.297 10.758 1 89.44 190 LEU A N 1
ATOM 1493 C CA . LEU A 1 190 ? -15.445 16.75 10.875 1 89.44 190 LEU A CA 1
ATOM 1494 C C . LEU A 1 190 ? -14.078 17.312 10.5 1 89.44 190 LEU A C 1
ATOM 1496 O O . LEU A 1 190 ? -13.945 18.516 10.242 1 89.44 190 LEU A O 1
ATOM 1500 N N . LEU A 1 191 ? -13.102 16.453 10.406 1 91 191 LEU A N 1
ATOM 1501 C CA . LEU A 1 191 ? -11.734 16.953 10.273 1 91 191 LEU A CA 1
ATOM 1502 C C . LEU A 1 191 ? -11.234 16.781 8.844 1 91 191 LEU A C 1
ATOM 1504 O O . LEU A 1 191 ? -10.609 17.688 8.289 1 91 191 LEU A O 1
ATOM 1508 N N . PHE A 1 192 ? -11.492 15.656 8.211 1 94 192 PHE A N 1
ATOM 1509 C CA . PHE A 1 192 ? -10.914 15.305 6.918 1 94 192 PHE A CA 1
ATOM 1510 C C . PHE A 1 192 ? -11.617 16.047 5.789 1 94 192 PHE A C 1
ATOM 1512 O O . PHE A 1 192 ? -12.836 16.203 5.809 1 94 192 PHE A O 1
ATOM 1519 N N . ARG A 1 193 ? -10.789 16.547 4.914 1 96.31 193 ARG A N 1
ATOM 1520 C CA . ARG A 1 193 ? -11.266 17.281 3.744 1 96.31 193 ARG A CA 1
ATOM 1521 C C . ARG A 1 193 ? -10.562 16.797 2.477 1 96.31 193 ARG A C 1
ATOM 1523 O O . ARG A 1 193 ? -9.516 16.141 2.547 1 96.31 193 ARG A O 1
ATOM 1530 N N . SER A 1 194 ? -11.172 17.125 1.368 1 96.31 194 SER A N 1
ATOM 1531 C CA . SER A 1 194 ? -10.602 16.75 0.08 1 96.31 194 SER A CA 1
ATOM 1532 C C . SER A 1 194 ? -9.32 17.531 -0.198 1 96.31 194 SER A C 1
ATOM 1534 O O . SER A 1 194 ? -9.281 18.75 -0.007 1 96.31 194 SER A O 1
ATOM 1536 N N . GLY A 1 195 ? -8.336 16.812 -0.592 1 96.69 195 GLY A N 1
ATOM 1537 C CA . GLY A 1 195 ? -7.062 17.422 -0.951 1 96.69 195 GLY A CA 1
ATOM 1538 C C . GLY A 1 195 ? -5.969 16.391 -1.192 1 96.69 195 GLY A C 1
ATOM 1539 O O . GLY A 1 195 ? -6.168 15.203 -0.972 1 96.69 195 GLY A O 1
ATOM 1540 N N . GLY A 1 196 ? -4.863 16.859 -1.663 1 97.19 196 GLY A N 1
ATOM 1541 C CA . GLY A 1 196 ? -3.701 16.031 -1.979 1 97.19 196 GLY A CA 1
ATOM 1542 C C . GLY A 1 196 ? -2.648 16.781 -2.773 1 97.19 196 GLY A C 1
ATOM 1543 O O . GLY A 1 196 ? -2.781 17.984 -3.018 1 97.19 196 GLY A O 1
ATOM 1544 N N . CYS A 1 197 ? -1.609 16.062 -3.074 1 98.12 197 CYS A N 1
ATOM 1545 C CA . CYS A 1 197 ? -0.504 16.719 -3.77 1 98.12 197 CYS A CA 1
ATOM 1546 C C . CYS A 1 197 ? 0.22 15.734 -4.68 1 98.12 197 CYS A C 1
ATOM 1548 O O . CYS A 1 197 ? 0.304 14.547 -4.375 1 98.12 197 CYS A O 1
ATOM 1550 N N . ALA A 1 198 ? 0.616 16.188 -5.789 1 98.38 198 ALA A N 1
ATOM 1551 C CA . ALA A 1 198 ? 1.552 15.5 -6.672 1 98.38 198 ALA A CA 1
ATOM 1552 C C . ALA A 1 198 ? 2.941 16.125 -6.602 1 98.38 198 ALA A C 1
ATOM 1554 O O . ALA A 1 198 ? 3.074 17.344 -6.555 1 98.38 198 ALA A O 1
ATOM 1555 N N . ILE A 1 199 ? 4.023 15.328 -6.574 1 98.38 199 ILE A N 1
ATOM 1556 C CA . ILE A 1 199 ? 5.387 15.812 -6.395 1 98.38 199 ILE A CA 1
ATOM 1557 C C . ILE A 1 199 ? 6.312 15.148 -7.41 1 98.38 199 ILE A C 1
ATOM 1559 O O . ILE A 1 199 ? 6.262 13.93 -7.594 1 98.38 199 ILE A O 1
ATOM 1563 N N . LEU A 1 200 ? 7.145 15.906 -8.047 1 98.38 200 LEU A N 1
ATOM 1564 C CA . LEU A 1 200 ? 8.164 15.398 -8.953 1 98.38 200 LEU A CA 1
ATOM 1565 C C . LEU A 1 200 ? 9.547 15.492 -8.32 1 98.38 200 LEU A C 1
ATOM 1567 O O . LEU A 1 200 ? 9.992 16.578 -7.938 1 98.38 200 LEU A O 1
ATOM 1571 N N . LEU A 1 201 ? 10.227 14.344 -8.234 1 98.56 201 LEU A N 1
ATOM 1572 C CA . LEU A 1 201 ? 11.578 14.25 -7.691 1 98.56 201 LEU A CA 1
ATOM 1573 C C . LEU A 1 201 ? 12.547 13.695 -8.734 1 98.56 201 LEU A C 1
ATOM 1575 O O . LEU A 1 201 ? 12.156 12.891 -9.578 1 98.56 201 LEU A O 1
ATOM 1579 N N . THR A 1 202 ? 13.828 14.125 -8.578 1 98.5 202 THR A N 1
ATOM 1580 C CA . THR A 1 202 ? 14.781 13.602 -9.547 1 98.5 202 THR A CA 1
ATOM 1581 C C . THR A 1 202 ? 16.203 13.68 -9 1 98.5 202 THR A C 1
ATOM 1583 O O . THR A 1 202 ? 16.484 14.453 -8.086 1 98.5 202 THR A O 1
ATOM 1586 N N . ASN A 1 203 ? 17.062 12.781 -9.461 1 97.94 203 ASN A N 1
ATOM 1587 C CA . ASN A 1 203 ? 18.5 12.914 -9.289 1 97.94 203 ASN A CA 1
ATOM 1588 C C . ASN A 1 203 ? 19.219 13.055 -10.633 1 97.94 203 ASN A C 1
ATOM 1590 O O . ASN A 1 203 ? 20.406 12.789 -10.742 1 97.94 203 ASN A O 1
ATOM 1594 N N . ARG A 1 204 ? 18.406 13.391 -11.688 1 97 204 ARG A N 1
ATOM 1595 C CA . ARG A 1 204 ? 18.984 13.68 -12.992 1 97 204 ARG A CA 1
ATOM 1596 C C . ARG A 1 204 ? 19.797 14.977 -12.969 1 97 204 ARG A C 1
ATOM 1598 O O . ARG A 1 204 ? 19.25 16.047 -12.664 1 97 204 ARG A O 1
ATOM 1605 N N . PRO A 1 205 ? 20.969 14.883 -13.43 1 96 205 PRO A N 1
ATOM 1606 C CA . PRO A 1 205 ? 21.781 16.109 -13.414 1 96 205 PRO A CA 1
ATOM 1607 C C . PRO A 1 205 ? 21.219 17.188 -14.352 1 96 205 PRO A C 1
ATOM 1609 O O . PRO A 1 205 ? 21.297 18.375 -14.039 1 96 205 PRO A O 1
ATOM 1612 N N . ASN A 1 206 ? 20.656 16.797 -15.422 1 95.44 206 ASN A N 1
ATOM 1613 C CA . ASN A 1 206 ? 20.188 17.75 -16.422 1 95.44 206 ASN A CA 1
ATOM 1614 C C . ASN A 1 206 ? 18.922 18.453 -15.984 1 95.44 206 ASN A C 1
ATOM 1616 O O . ASN A 1 206 ? 18.5 19.453 -16.594 1 95.44 206 ASN A O 1
ATOM 1620 N N . LEU A 1 207 ? 18.328 18.016 -14.938 1 95.62 207 LEU A N 1
ATOM 1621 C CA . LEU A 1 207 ? 17.109 18.641 -14.445 1 95.62 207 LEU A CA 1
ATOM 1622 C C . LEU A 1 207 ? 17.359 19.391 -13.148 1 95.62 207 LEU A C 1
ATOM 1624 O O . LEU A 1 207 ? 16.469 20.031 -12.602 1 95.62 207 LEU A O 1
ATOM 1628 N N . LYS A 1 208 ? 18.531 19.391 -12.672 1 94.19 208 LYS A N 1
ATOM 1629 C CA . LYS A 1 208 ? 18.891 20.047 -11.422 1 94.19 208 LYS A CA 1
ATOM 1630 C C . LYS A 1 208 ? 18.562 21.531 -11.445 1 94.19 208 LYS A C 1
ATOM 1632 O O . LYS A 1 208 ? 18.172 22.094 -10.43 1 94.19 208 LYS A O 1
ATOM 1637 N N . HIS A 1 209 ? 18.703 22.156 -12.586 1 93.44 209 HIS A N 1
ATOM 1638 C CA . HIS A 1 209 ? 18.484 23.578 -12.711 1 93.44 209 HIS A CA 1
ATOM 1639 C C . HIS A 1 209 ? 17 23.922 -12.5 1 93.44 209 HIS A C 1
ATOM 1641 O O . HIS A 1 209 ? 16.672 25.078 -12.227 1 93.44 209 HIS A O 1
ATOM 1647 N N . LYS A 1 210 ? 16.156 22.953 -12.57 1 93.12 210 LYS A N 1
ATOM 1648 C CA . LYS A 1 210 ? 14.719 23.172 -12.375 1 93.12 210 LYS A CA 1
ATOM 1649 C C . LYS A 1 210 ? 14.328 22.953 -10.914 1 93.12 210 LYS A C 1
ATOM 1651 O O . LYS A 1 210 ? 13.172 23.188 -10.539 1 93.12 210 LYS A O 1
ATOM 1656 N N . ALA A 1 211 ? 15.273 22.625 -10.102 1 95.31 211 ALA A N 1
ATOM 1657 C CA . ALA A 1 211 ? 14.969 22.234 -8.727 1 95.31 211 ALA A CA 1
ATOM 1658 C C . ALA A 1 211 ? 14.539 23.453 -7.902 1 95.31 211 ALA A C 1
ATOM 1660 O O . ALA A 1 211 ? 15.156 24.516 -7.984 1 95.31 211 ALA A O 1
ATOM 1661 N N . THR A 1 212 ? 13.469 23.234 -7.16 1 94.25 212 THR A N 1
ATOM 1662 C CA . THR A 1 212 ? 13.031 24.25 -6.199 1 94.25 212 THR A CA 1
ATOM 1663 C C . THR A 1 212 ? 13.508 23.891 -4.793 1 94.25 212 THR A C 1
ATOM 1665 O O . THR A 1 212 ? 13.852 24.781 -4.012 1 94.25 212 THR A O 1
ATOM 1668 N N . PHE A 1 213 ? 13.531 22.609 -4.496 1 97 213 PHE A N 1
ATOM 1669 C CA . PHE A 1 213 ? 13.977 22.141 -3.184 1 97 213 PHE A CA 1
ATOM 1670 C C . PHE A 1 213 ? 14.938 20.969 -3.322 1 97 213 PHE A C 1
ATOM 1672 O O . PHE A 1 213 ? 14.922 20.266 -4.336 1 97 213 PHE A O 1
ATOM 1679 N N . ARG A 1 214 ? 15.766 20.859 -2.361 1 97.5 214 ARG A N 1
ATOM 1680 C CA . ARG A 1 214 ? 16.609 19.672 -2.188 1 97.5 214 ARG A CA 1
ATOM 1681 C C . ARG A 1 214 ? 16.266 18.953 -0.887 1 97.5 214 ARG A C 1
ATOM 1683 O O . ARG A 1 214 ? 16.156 19.578 0.169 1 97.5 214 ARG A O 1
ATOM 1690 N N . VAL A 1 215 ? 16.047 17.641 -0.989 1 97.94 215 VAL A N 1
ATOM 1691 C CA . VAL A 1 215 ? 15.82 16.828 0.207 1 97.94 215 VAL A CA 1
ATOM 1692 C C . VAL A 1 215 ? 17.156 16.578 0.911 1 97.94 215 VAL A C 1
ATOM 1694 O O . VAL A 1 215 ? 18.047 15.961 0.343 1 97.94 215 VAL A O 1
ATOM 1697 N N . LYS A 1 216 ? 17.25 17.031 2.152 1 97.06 216 LYS A N 1
ATOM 1698 C CA . LYS A 1 216 ? 18.531 16.922 2.859 1 97.06 216 LYS A CA 1
ATOM 1699 C C . LYS A 1 216 ? 18.516 15.727 3.816 1 97.06 216 LYS A C 1
ATOM 1701 O O . LYS A 1 216 ? 19.438 14.906 3.797 1 97.06 216 LYS A O 1
ATOM 1706 N N . TYR A 1 217 ? 17.531 15.719 4.668 1 96.62 217 TYR A N 1
ATOM 1707 C CA . TYR A 1 217 ? 17.453 14.68 5.691 1 96.62 217 TYR A CA 1
ATOM 1708 C C . TYR A 1 217 ? 16.016 14.188 5.859 1 96.62 217 TYR A C 1
ATOM 1710 O O . TYR A 1 217 ? 15.078 14.969 5.734 1 96.62 217 TYR A O 1
ATOM 1718 N N . LEU A 1 218 ? 15.898 12.945 6.062 1 97.12 218 LEU A N 1
ATOM 1719 C CA . LEU A 1 218 ? 14.617 12.328 6.379 1 97.12 218 LEU A CA 1
ATOM 1720 C C . LEU A 1 218 ? 14.766 11.336 7.535 1 97.12 218 LEU A C 1
ATOM 1722 O O . LEU A 1 218 ? 15.656 10.484 7.52 1 97.12 218 LEU A O 1
ATOM 1726 N N . VAL A 1 219 ? 13.93 11.516 8.555 1 97.62 219 VAL A N 1
ATOM 1727 C CA . VAL A 1 219 ? 13.93 10.617 9.703 1 97.62 219 VAL A CA 1
ATOM 1728 C C . VAL A 1 219 ? 12.531 10.023 9.898 1 97.62 219 VAL A C 1
ATOM 1730 O O . VAL A 1 219 ? 11.539 10.75 9.891 1 97.62 219 VAL A O 1
ATOM 1733 N N . ARG A 1 220 ? 12.484 8.734 10.016 1 97.88 220 ARG A N 1
ATOM 1734 C CA . ARG A 1 220 ? 11.234 8.031 10.258 1 97.88 220 ARG A CA 1
ATOM 1735 C C . ARG A 1 220 ? 11.219 7.41 11.656 1 97.88 220 ARG A C 1
ATOM 1737 O O . ARG A 1 220 ? 12.172 6.734 12.047 1 97.88 220 ARG A O 1
ATOM 1744 N N . THR A 1 221 ? 10.172 7.621 12.375 1 98.19 221 THR A N 1
ATOM 1745 C CA . THR A 1 221 ? 9.961 7.039 13.695 1 98.19 221 THR A CA 1
ATOM 1746 C C . THR A 1 221 ? 8.641 6.277 13.742 1 98.19 221 THR A C 1
ATOM 1748 O O . THR A 1 221 ? 7.598 6.805 13.352 1 98.19 221 THR A O 1
ATOM 1751 N N . HIS A 1 222 ? 8.703 5.055 14.211 1 98.38 222 HIS A N 1
ATOM 1752 C CA . HIS A 1 222 ? 7.539 4.191 14.359 1 98.38 222 HIS A CA 1
ATOM 1753 C C . HIS A 1 222 ? 7.355 3.764 15.812 1 98.38 222 HIS A C 1
ATOM 1755 O O . HIS A 1 222 ? 8.141 2.963 16.328 1 98.38 222 HIS A O 1
ATOM 1761 N N . LEU A 1 223 ? 6.305 4.191 16.438 1 98.06 223 LEU A N 1
ATOM 1762 C CA . LEU A 1 223 ? 6.109 3.893 17.859 1 98.06 223 LEU A CA 1
ATOM 1763 C C . LEU A 1 223 ? 5 2.867 18.047 1 98.06 223 LEU A C 1
ATOM 1765 O O . LEU A 1 223 ? 4.418 2.768 19.125 1 98.06 223 LEU A O 1
ATOM 1769 N N . GLY A 1 224 ? 4.688 2.121 17.062 1 97.38 224 GLY A N 1
ATOM 1770 C CA . GLY A 1 224 ? 3.578 1.18 17.078 1 97.38 224 GLY A CA 1
ATOM 1771 C C . GLY A 1 224 ? 3.795 0.009 18.016 1 97.38 224 GLY A C 1
ATOM 1772 O O . GLY A 1 224 ? 2.859 -0.731 18.328 1 97.38 224 GLY A O 1
ATOM 1773 N N . ALA A 1 225 ? 4.996 -0.192 18.516 1 98.06 225 ALA A N 1
ATOM 1774 C CA . ALA A 1 225 ? 5.266 -1.263 19.469 1 98.06 225 ALA A CA 1
ATOM 1775 C C . ALA A 1 225 ? 4.516 -1.031 20.781 1 98.06 225 ALA A C 1
ATOM 1777 O O . ALA A 1 225 ? 4.148 -1.986 21.469 1 98.06 225 ALA A O 1
ATOM 1778 N N . ASN A 1 226 ? 4.336 0.222 21.078 1 97.31 226 ASN A N 1
ATOM 1779 C CA . ASN A 1 226 ? 3.58 0.579 22.266 1 97.31 226 ASN A CA 1
ATOM 1780 C C . ASN A 1 226 ? 2.076 0.5 22.016 1 97.31 226 ASN A C 1
ATOM 1782 O O . ASN A 1 226 ? 1.567 1.088 21.062 1 97.31 226 ASN A O 1
ATOM 1786 N N . ASP A 1 227 ? 1.334 -0.127 22.922 1 96.56 227 ASP A N 1
ATOM 1787 C CA . ASP A 1 227 ? -0.088 -0.396 22.719 1 96.56 227 ASP A CA 1
ATOM 1788 C C . ASP A 1 227 ? -0.895 0.899 22.703 1 96.56 227 ASP A C 1
ATOM 1790 O O . ASP A 1 227 ? -1.855 1.029 21.938 1 96.56 227 ASP A O 1
ATOM 1794 N N . ASP A 1 228 ? -0.515 1.811 23.531 1 94.69 228 ASP A N 1
ATOM 1795 C CA . ASP A 1 228 ? -1.239 3.078 23.562 1 94.69 228 ASP A CA 1
ATOM 1796 C C . ASP A 1 228 ? -1.071 3.846 22.266 1 94.69 228 ASP A C 1
ATOM 1798 O O . ASP A 1 228 ? -2.031 4.426 21.75 1 94.69 228 ASP A O 1
ATOM 1802 N N . GLU A 1 229 ? 0.164 3.859 21.812 1 96.25 229 GLU A N 1
ATOM 1803 C CA . GLU A 1 229 ? 0.444 4.508 20.531 1 96.25 229 GLU A CA 1
ATOM 1804 C C . GLU A 1 229 ? -0.265 3.795 19.391 1 96.25 229 GLU A C 1
ATOM 1806 O O . GLU A 1 229 ? -0.838 4.441 18.5 1 96.25 229 GLU A O 1
ATOM 1811 N N . TYR A 1 230 ? -0.257 2.518 19.438 1 96.81 230 TYR A N 1
ATOM 1812 C CA . TYR A 1 230 ? -0.909 1.698 18.422 1 96.81 230 TYR A CA 1
ATOM 1813 C C . TYR A 1 230 ? -2.41 1.96 18.391 1 96.81 230 TYR A C 1
ATOM 1815 O O . TYR A 1 230 ? -3.01 2.049 17.328 1 96.81 230 TYR A O 1
ATOM 1823 N N . GLN A 1 231 ? -3.039 2.152 19.469 1 95.62 231 GLN A N 1
ATOM 1824 C CA . GLN A 1 231 ? -4.492 2.232 19.594 1 95.62 231 GLN A CA 1
ATOM 1825 C C . GLN A 1 231 ? -4.984 3.662 19.391 1 95.62 231 GLN A C 1
ATOM 1827 O O . GLN A 1 231 ? -6.188 3.9 19.281 1 95.62 231 GLN A O 1
ATOM 1832 N N . CYS A 1 232 ? -4.105 4.566 19.281 1 94.75 232 CYS A N 1
ATOM 1833 C CA . CYS A 1 232 ? -4.457 5.98 19.266 1 94.75 232 CYS A CA 1
ATOM 1834 C C . CYS A 1 232 ? -5.312 6.32 18.047 1 94.75 232 CYS A C 1
ATOM 1836 O O . CYS A 1 232 ? -6.211 7.16 18.141 1 94.75 232 CYS A O 1
ATOM 1838 N N . ILE A 1 233 ? -5.043 5.828 16.953 1 95 233 ILE A N 1
ATOM 1839 C CA . ILE A 1 233 ? -5.805 5.918 15.711 1 95 233 ILE A CA 1
ATOM 1840 C C . ILE A 1 233 ? -6.055 4.52 15.156 1 95 233 ILE A C 1
ATOM 1842 O O . ILE A 1 233 ? -5.141 3.881 14.625 1 95 233 ILE A O 1
ATOM 1846 N N . ILE A 1 234 ? -7.297 4.102 15.234 1 94.88 234 ILE A N 1
ATOM 1847 C CA . ILE A 1 234 ? -7.539 2.709 14.867 1 94.88 234 ILE A CA 1
ATOM 1848 C C . ILE A 1 234 ? -8.922 2.58 14.219 1 94.88 234 ILE A C 1
ATOM 1850 O O . ILE A 1 234 ? -9.883 3.207 14.672 1 94.88 234 ILE A O 1
ATOM 1854 N N . GLN A 1 235 ? -8.93 1.879 13.125 1 94.38 235 GLN A N 1
ATOM 1855 C CA . GLN A 1 235 ? -10.195 1.528 12.492 1 94.38 235 GLN A CA 1
ATOM 1856 C C . GLN A 1 235 ? -10.875 0.371 13.227 1 94.38 235 GLN A C 1
ATOM 1858 O O . GLN A 1 235 ? -10.234 -0.638 13.523 1 94.38 235 GLN A O 1
ATOM 1863 N N . LYS A 1 236 ? -12.156 0.506 13.5 1 93.94 236 LYS A N 1
ATOM 1864 C CA . LYS A 1 236 ? -12.906 -0.542 14.188 1 93.94 236 LYS A CA 1
ATOM 1865 C C . LYS A 1 236 ? -14.391 -0.46 13.852 1 93.94 236 LYS A C 1
ATOM 1867 O O . LYS A 1 236 ? -14.812 0.405 13.078 1 93.94 236 LYS A O 1
ATOM 1872 N N . GLU A 1 237 ? -15.094 -1.438 14.297 1 94 237 GLU A N 1
ATOM 1873 C CA . GLU A 1 237 ? -16.547 -1.482 14.211 1 94 237 GLU A CA 1
ATOM 1874 C C . GLU A 1 237 ? -17.203 -1.213 15.562 1 94 237 GLU A C 1
ATOM 1876 O O . GLU A 1 237 ? -16.672 -1.629 16.594 1 94 237 GLU A O 1
ATOM 1881 N N . ASP A 1 238 ? -18.312 -0.471 15.469 1 94.44 238 ASP A N 1
ATOM 1882 C CA . ASP A 1 238 ? -19.062 -0.29 16.703 1 94.44 238 ASP A CA 1
ATOM 1883 C C . ASP A 1 238 ? -20.031 -1.446 16.938 1 94.44 238 ASP A C 1
ATOM 1885 O O . ASP A 1 238 ? -19.953 -2.473 16.25 1 94.44 238 ASP A O 1
ATOM 1889 N N . ASP A 1 239 ? -20.891 -1.349 17.969 1 91.88 239 ASP A N 1
ATOM 1890 C CA . ASP A 1 239 ? -21.766 -2.438 18.375 1 91.88 239 ASP A CA 1
ATOM 1891 C C . ASP A 1 239 ? -22.797 -2.748 17.281 1 91.88 239 ASP A C 1
ATOM 1893 O O . ASP A 1 239 ? -23.312 -3.865 17.203 1 91.88 239 ASP A O 1
ATOM 1897 N N . ASP A 1 240 ? -23.109 -1.782 16.438 1 91.5 240 ASP A N 1
ATOM 1898 C CA . ASP A 1 240 ? -24.062 -1.97 15.359 1 91.5 240 ASP A CA 1
ATOM 1899 C C . ASP A 1 240 ? -23.359 -2.27 14.047 1 91.5 240 ASP A C 1
ATOM 1901 O O . ASP A 1 240 ? -23.953 -2.184 12.977 1 91.5 240 ASP A O 1
ATOM 1905 N N . GLU A 1 241 ? -21.969 -2.482 14.039 1 88.06 241 GLU A N 1
ATOM 1906 C CA . GLU A 1 241 ? -21.125 -2.951 12.938 1 88.06 241 GLU A CA 1
ATOM 1907 C C . GLU A 1 241 ? -20.859 -1.836 11.938 1 88.06 241 GLU A C 1
ATOM 1909 O O . GLU A 1 241 ? -20.484 -2.1 10.789 1 88.06 241 GLU A O 1
ATOM 1914 N N . TYR A 1 242 ? -21.156 -0.562 12.453 1 91.75 242 TYR A N 1
ATOM 1915 C CA . TYR A 1 242 ? -20.672 0.558 11.648 1 91.75 242 TYR A CA 1
ATOM 1916 C C . TYR A 1 242 ? -19.172 0.706 11.781 1 91.75 242 TYR A C 1
ATOM 1918 O O . TYR A 1 242 ? -18.625 0.685 12.891 1 91.75 242 TYR A O 1
ATOM 1926 N N . GLN A 1 243 ? -18.578 0.821 10.648 1 91.44 243 GLN A N 1
ATOM 1927 C CA . GLN A 1 243 ? -17.125 0.925 10.625 1 91.44 243 GLN A CA 1
ATOM 1928 C C . GLN A 1 243 ? -16.688 2.383 10.609 1 91.44 243 GLN A C 1
ATOM 1930 O O . GLN A 1 243 ? -17.281 3.215 9.93 1 91.44 243 GLN A O 1
ATOM 1935 N N . GLY A 1 244 ? -15.617 2.682 11.359 1 92.69 244 GLY A N 1
ATOM 1936 C CA . GLY A 1 244 ? -15.008 4.004 11.367 1 92.69 244 GLY A CA 1
ATOM 1937 C C . GLY A 1 244 ? -13.602 4.012 11.938 1 92.69 244 GLY A C 1
ATOM 1938 O O . GLY A 1 244 ? -13.117 2.988 12.422 1 92.69 244 GLY A O 1
ATOM 1939 N N . VAL A 1 245 ? -12.938 5.102 11.773 1 93.31 245 VAL A N 1
ATOM 1940 C CA . VAL A 1 245 ? -11.625 5.309 12.375 1 93.31 245 VAL A CA 1
ATOM 1941 C C . VAL A 1 245 ? -11.766 6.055 13.695 1 93.31 245 VAL A C 1
ATOM 1943 O O . VAL A 1 245 ? -12.297 7.168 13.734 1 93.31 245 VAL A O 1
ATOM 1946 N N . SER A 1 246 ? -11.297 5.457 14.703 1 95.12 246 SER A N 1
ATOM 1947 C CA . SER A 1 246 ? -11.383 6.027 16.047 1 95.12 246 SER A CA 1
ATOM 1948 C C . SER A 1 246 ? -10.148 6.859 16.375 1 95.12 246 SER A C 1
ATOM 1950 O O . SER A 1 246 ? -9.016 6.438 16.109 1 95.12 246 SER A O 1
ATOM 1952 N N . LEU A 1 247 ? -10.359 8.016 16.922 1 92.94 247 LEU A N 1
ATOM 1953 C CA . LEU A 1 247 ? -9.289 8.867 17.438 1 92.94 247 LEU A CA 1
ATOM 1954 C C . LEU A 1 247 ? -9.328 8.922 18.969 1 92.94 247 LEU A C 1
ATOM 1956 O O . LEU A 1 247 ? -10.352 9.297 19.547 1 92.94 247 LEU A O 1
ATOM 1960 N N . SER A 1 248 ? -8.203 8.641 19.531 1 93.12 248 SER A N 1
ATOM 1961 C CA . SER A 1 248 ? -8.117 8.641 20.984 1 93.12 248 SER A CA 1
ATOM 1962 C C . SER A 1 248 ? -7.926 10.055 21.531 1 93.12 248 SER A C 1
ATOM 1964 O O . SER A 1 248 ? -7.312 10.898 20.859 1 93.12 248 SER A O 1
ATOM 1966 N N . ARG A 1 249 ? -8.352 10.258 22.812 1 88.31 249 ARG A N 1
ATOM 1967 C CA . ARG A 1 249 ? -8.156 11.531 23.5 1 88.31 249 ARG A CA 1
ATOM 1968 C C . ARG A 1 249 ? -6.684 11.758 23.828 1 88.31 249 ARG A C 1
ATOM 1970 O O . ARG A 1 249 ? -6.262 12.891 24.078 1 88.31 249 ARG A O 1
ATOM 1977 N N . THR A 1 250 ? -5.949 10.711 23.797 1 90.56 250 THR A N 1
ATOM 1978 C CA . THR A 1 250 ? -4.543 10.805 24.156 1 90.56 250 THR A CA 1
ATOM 1979 C C . THR A 1 250 ? -3.691 11.164 22.953 1 90.56 250 THR A C 1
ATOM 1981 O O . THR A 1 250 ? -2.467 11.258 23.047 1 90.56 250 THR A O 1
ATOM 1984 N N . LEU A 1 251 ? -4.332 11.383 21.875 1 90.31 251 LEU A N 1
ATOM 1985 C CA . LEU A 1 251 ? -3.643 11.617 20.609 1 90.31 251 LEU A CA 1
ATOM 1986 C C . LEU A 1 251 ? -2.645 12.766 20.734 1 90.31 251 LEU A C 1
ATOM 1988 O O . LEU A 1 251 ? -1.495 12.641 20.312 1 90.31 251 LEU A O 1
ATOM 1992 N N . PRO A 1 252 ? -2.965 13.906 21.391 1 86.25 252 PRO A N 1
ATOM 1993 C CA . PRO A 1 252 ? -1.988 14.992 21.516 1 86.25 252 PRO A CA 1
ATOM 1994 C C . PRO A 1 252 ? -0.74 14.586 22.281 1 86.25 252 PRO A C 1
ATOM 1996 O O . PRO A 1 252 ? 0.376 14.938 21.906 1 86.25 252 PRO A O 1
ATOM 1999 N N . LYS A 1 253 ? -0.95 13.828 23.297 1 88.69 253 LYS A N 1
ATOM 2000 C CA . LYS A 1 253 ? 0.17 13.352 24.094 1 88.69 253 LYS A CA 1
ATOM 2001 C C . LYS A 1 253 ? 1.042 12.383 23.297 1 88.69 253 LYS A C 1
ATOM 2003 O O . LYS A 1 253 ? 2.271 12.453 23.359 1 88.69 253 LYS A O 1
ATOM 2008 N N . VAL A 1 254 ? 0.4 11.492 22.625 1 92.38 254 VAL A N 1
ATOM 2009 C CA . VAL A 1 254 ? 1.1 10.516 21.797 1 92.38 254 VAL A CA 1
ATOM 2010 C C . VAL A 1 254 ? 1.881 11.234 20.688 1 92.38 254 VAL A C 1
ATOM 2012 O O . VAL A 1 254 ? 3.029 10.883 20.406 1 92.38 254 VAL A O 1
ATOM 2015 N N . ALA A 1 255 ? 1.269 12.219 20.141 1 91.19 255 ALA A N 1
ATOM 2016 C CA . ALA A 1 255 ? 1.91 13.008 19.094 1 91.19 255 ALA A CA 1
ATOM 2017 C C . ALA A 1 255 ? 3.16 13.711 19.609 1 91.19 255 ALA A C 1
ATOM 2019 O O . ALA A 1 255 ? 4.203 13.703 18.953 1 91.19 255 ALA A O 1
ATOM 2020 N N . SER A 1 256 ? 3.061 14.266 20.766 1 88.62 256 SER A N 1
ATOM 2021 C CA . SER A 1 256 ? 4.18 14.977 21.375 1 88.62 256 SER A CA 1
ATOM 2022 C C . SER A 1 256 ? 5.359 14.039 21.609 1 88.62 256 SER A C 1
ATOM 2024 O O . SER A 1 256 ? 6.508 14.391 21.344 1 88.62 256 SER A O 1
ATOM 2026 N N . ARG A 1 257 ? 5.09 12.922 22.109 1 91 257 ARG A N 1
ATOM 2027 C CA . ARG A 1 257 ? 6.141 11.938 22.359 1 91 257 ARG A CA 1
ATOM 2028 C C . ARG A 1 257 ? 6.801 11.508 21.047 1 91 257 ARG A C 1
ATOM 2030 O O . ARG A 1 257 ? 8.023 11.398 20.969 1 91 257 ARG A O 1
ATOM 2037 N N . ALA A 1 258 ? 5.969 11.227 20.094 1 94.25 258 ALA A N 1
ATOM 2038 C CA . ALA A 1 258 ? 6.48 10.789 18.797 1 94.25 258 ALA A CA 1
ATOM 2039 C C . ALA A 1 258 ? 7.402 11.836 18.188 1 94.25 258 ALA A C 1
ATOM 2041 O O . ALA A 1 258 ? 8.453 11.508 17.625 1 94.25 258 ALA A O 1
ATOM 2042 N N . ILE A 1 259 ? 7.078 13.039 18.297 1 93.19 259 ILE A N 1
ATOM 2043 C CA . ILE A 1 259 ? 7.871 14.141 17.766 1 93.19 259 ILE A CA 1
ATOM 2044 C C . ILE A 1 259 ? 9.203 14.219 18.5 1 93.19 259 ILE A C 1
ATOM 2046 O O . ILE A 1 259 ? 10.258 14.398 17.891 1 93.19 259 ILE A O 1
ATOM 2050 N N . SER A 1 260 ? 9.117 14.117 19.781 1 91.88 260 SER A N 1
ATOM 2051 C CA . SER A 1 260 ? 10.328 14.172 20.594 1 91.88 260 SER A CA 1
ATOM 2052 C C . SER A 1 260 ? 11.328 13.094 20.172 1 91.88 260 SER A C 1
ATOM 2054 O O . SER A 1 260 ? 12.516 13.375 20 1 91.88 260 SER A O 1
ATOM 2056 N N . VAL A 1 261 ? 10.852 11.898 20.016 1 94.81 261 VAL A N 1
ATOM 2057 C CA . VAL A 1 261 ? 11.711 10.789 19.625 1 94.81 261 VAL A CA 1
ATOM 2058 C C . VAL A 1 261 ? 12.281 11.047 18.234 1 94.81 261 VAL A C 1
ATOM 2060 O O . VAL A 1 261 ? 13.477 10.852 18 1 94.81 261 VAL A O 1
ATOM 2063 N N . ASN A 1 262 ? 11.469 11.508 17.344 1 96.38 262 ASN A N 1
ATOM 2064 C CA . ASN A 1 262 ? 11.875 11.781 15.961 1 96.38 262 ASN A CA 1
ATOM 2065 C C . ASN A 1 262 ? 12.938 12.883 15.906 1 96.38 262 ASN A C 1
ATOM 2067 O O . ASN A 1 262 ? 13.961 12.727 15.234 1 96.38 262 ASN A O 1
ATOM 2071 N N . LEU A 1 263 ? 12.727 13.945 16.625 1 94 263 LEU A N 1
ATOM 2072 C CA . LEU A 1 263 ? 13.609 15.109 16.562 1 94 263 LEU A CA 1
ATOM 2073 C C . LEU A 1 263 ? 14.93 14.828 17.266 1 94 263 LEU A C 1
ATOM 2075 O O . LEU A 1 263 ? 15.961 15.391 16.891 1 94 263 LEU A O 1
ATOM 2079 N N . ARG A 1 264 ? 14.898 13.984 18.234 1 93.06 264 ARG A N 1
ATOM 2080 C CA . ARG A 1 264 ? 16.156 13.586 18.859 1 93.06 264 ARG A CA 1
ATOM 2081 C C . ARG A 1 264 ? 17.094 12.938 17.859 1 93.06 264 ARG A C 1
ATOM 2083 O O . ARG A 1 264 ? 18.297 13.133 17.906 1 93.06 264 ARG A O 1
ATOM 2090 N N . GLU A 1 265 ? 16.484 12.195 16.984 1 95.38 265 GLU A N 1
ATOM 2091 C CA . GLU A 1 265 ? 17.281 11.547 15.938 1 95.38 265 GLU A CA 1
ATOM 2092 C C . GLU A 1 265 ? 17.719 12.555 14.875 1 95.38 265 GLU A C 1
ATOM 2094 O O . GLU A 1 265 ? 18.828 12.438 14.328 1 95.38 265 GLU A O 1
ATOM 2099 N N . LEU A 1 266 ? 16.953 13.531 14.641 1 96.12 266 LEU A N 1
ATOM 2100 C CA . LEU A 1 266 ? 17.203 14.5 13.586 1 96.12 266 LEU A CA 1
ATOM 2101 C C . LEU A 1 266 ? 18.203 15.562 14.047 1 96.12 266 LEU A C 1
ATOM 2103 O O . LEU A 1 266 ? 19 16.062 13.25 1 96.12 266 LEU A O 1
ATOM 2107 N N . ALA A 1 267 ? 18.234 15.922 15.258 1 95.38 267 ALA A N 1
ATOM 2108 C CA . ALA A 1 267 ? 18.906 17.078 15.828 1 95.38 267 ALA A CA 1
ATOM 2109 C C . ALA A 1 267 ? 20.406 17.078 15.484 1 95.38 267 ALA A C 1
ATOM 2111 O O . ALA A 1 267 ? 20.938 18.078 15 1 95.38 267 ALA A O 1
ATOM 2112 N N . PRO A 1 268 ? 21.094 15.938 15.648 1 95.56 268 PRO A N 1
ATOM 2113 C CA . PRO A 1 268 ? 22.531 15.953 15.359 1 95.56 268 PRO A CA 1
ATOM 2114 C C . PRO A 1 268 ? 22.844 16.234 13.891 1 95.56 268 PRO A C 1
ATOM 2116 O O . PRO A 1 268 ? 23.969 16.609 13.555 1 95.56 268 PRO A O 1
ATOM 2119 N N . LYS A 1 269 ? 21.859 16.031 13.07 1 94.12 269 LYS A N 1
ATOM 2120 C CA . LYS A 1 269 ? 22.078 16.188 11.633 1 94.12 269 LYS A CA 1
ATOM 2121 C C . LYS A 1 269 ? 21.891 17.625 11.195 1 94.12 269 LYS A C 1
ATOM 2123 O O . LYS A 1 269 ? 22.422 18.047 10.164 1 94.12 269 LYS A O 1
ATOM 2128 N N . ILE A 1 270 ? 21.156 18.406 12.016 1 94.88 270 ILE A N 1
ATOM 2129 C CA . ILE A 1 270 ? 20.734 19.672 11.43 1 94.88 270 ILE A CA 1
ATOM 2130 C C . ILE A 1 270 ? 21.141 20.812 12.352 1 94.88 270 ILE A C 1
ATOM 2132 O O . ILE A 1 270 ? 21.188 21.969 11.922 1 94.88 270 ILE A O 1
ATOM 2136 N N . LEU A 1 271 ? 21.391 20.578 13.594 1 95.19 271 LEU A N 1
ATOM 2137 C CA . LEU A 1 271 ? 21.688 21.656 14.531 1 95.19 271 LEU A CA 1
ATOM 2138 C C . LEU A 1 271 ? 23.188 21.922 14.609 1 95.19 271 LEU A C 1
ATOM 2140 O O . LEU A 1 271 ? 24 21 14.516 1 95.19 271 LEU A O 1
ATOM 2144 N N . PRO A 1 272 ? 23.5 23.188 14.867 1 95.5 272 PRO A N 1
ATOM 2145 C CA . PRO A 1 272 ? 24.922 23.5 15.078 1 95.5 272 PRO A CA 1
ATOM 2146 C C . PRO A 1 272 ? 25.484 22.844 16.344 1 95.5 272 PRO A C 1
ATOM 2148 O O . PRO A 1 272 ? 24.75 22.656 17.312 1 95.5 272 PRO A O 1
ATOM 2151 N N . ILE A 1 273 ? 26.734 22.703 16.297 1 94.88 273 ILE A N 1
ATOM 2152 C CA . ILE A 1 273 ? 27.422 22.047 17.391 1 94.88 273 ILE A CA 1
ATOM 2153 C C . ILE A 1 273 ? 27.219 22.844 18.688 1 94.88 273 ILE A C 1
ATOM 2155 O O . ILE A 1 273 ? 27.078 22.266 19.766 1 94.88 273 ILE A O 1
ATOM 2159 N N . ARG A 1 274 ? 27.203 24.078 18.594 1 94.19 274 ARG A N 1
ATOM 2160 C CA . ARG A 1 274 ? 27.031 24.938 19.766 1 94.19 274 ARG A CA 1
ATOM 2161 C C . ARG A 1 274 ? 25.703 24.656 20.453 1 94.19 274 ARG A C 1
ATOM 2163 O O . ARG A 1 274 ? 25.641 24.625 21.688 1 94.19 274 ARG A O 1
ATOM 2170 N N . GLU A 1 275 ? 24.719 24.469 19.641 1 92.88 275 GLU A N 1
ATOM 2171 C CA . GLU A 1 275 ? 23.406 24.188 20.203 1 92.88 275 GLU A CA 1
ATOM 2172 C C . GLU A 1 275 ? 23.359 22.812 20.844 1 92.88 275 GLU A C 1
ATOM 2174 O O . GLU A 1 275 ? 22.75 22.625 21.906 1 92.88 275 GLU A O 1
ATOM 2179 N N . LEU A 1 276 ? 23.953 21.875 20.234 1 92.75 276 LEU A N 1
ATOM 2180 C CA . LEU A 1 276 ? 24 20.516 20.766 1 92.75 276 LEU A CA 1
ATOM 2181 C C . LEU A 1 276 ? 24.75 20.484 22.094 1 92.75 276 LEU A C 1
ATOM 2183 O O . LEU A 1 276 ? 24.328 19.812 23.031 1 92.75 276 LEU A O 1
ATOM 2187 N N . LEU A 1 277 ? 25.797 21.203 22.156 1 93.31 277 LEU A N 1
ATOM 2188 C CA . LEU A 1 277 ? 26.594 21.281 23.375 1 93.31 277 LEU A CA 1
ATOM 2189 C C . LEU A 1 277 ? 25.812 21.969 24.5 1 93.31 277 LEU A C 1
ATOM 2191 O O . LEU A 1 277 ? 25.875 21.547 25.656 1 93.31 277 LEU A O 1
ATOM 2195 N N . ARG A 1 278 ? 25.203 23 24.172 1 92.12 278 ARG A N 1
ATOM 2196 C CA . ARG A 1 278 ? 24.359 23.688 25.141 1 92.12 278 ARG A CA 1
ATOM 2197 C C . ARG A 1 278 ? 23.312 22.734 25.734 1 92.12 278 ARG A C 1
ATOM 2199 O O . ARG A 1 278 ? 23.141 22.688 26.953 1 92.12 278 ARG A O 1
ATOM 2206 N N . TYR A 1 279 ? 22.641 22.062 24.844 1 89.94 279 TYR A N 1
ATOM 2207 C CA . TYR A 1 279 ? 21.625 21.125 25.281 1 89.94 279 TYR A CA 1
ATOM 2208 C C . TYR A 1 279 ? 22.219 20.078 26.219 1 89.94 279 TYR A C 1
ATOM 2210 O O . TYR A 1 279 ? 21.625 19.766 27.266 1 89.94 279 TYR A O 1
ATOM 2218 N N . LEU A 1 280 ? 23.328 19.531 25.875 1 90.5 280 LEU A N 1
ATOM 2219 C CA . LEU A 1 280 ? 24 18.5 26.688 1 90.5 280 LEU A CA 1
ATOM 2220 C C . LEU A 1 280 ? 24.406 19.062 28.047 1 90.5 280 LEU A C 1
ATOM 2222 O O . LEU A 1 280 ? 24.266 18.391 29.062 1 90.5 280 LEU A O 1
ATOM 2226 N N . LEU A 1 281 ? 24.906 20.234 28.062 1 91.5 281 LEU A N 1
ATOM 2227 C CA . LEU A 1 281 ? 25.359 20.875 29.297 1 91.5 281 LEU A CA 1
ATOM 2228 C C . LEU A 1 281 ? 24.188 21.125 30.234 1 91.5 281 LEU A C 1
ATOM 2230 O O . LEU A 1 281 ? 24.281 20.859 31.438 1 91.5 281 LEU A O 1
ATOM 2234 N N . VAL A 1 282 ? 23.188 21.609 29.625 1 88.75 282 VAL A N 1
ATOM 2235 C CA . VAL A 1 282 ? 22.016 21.938 30.438 1 88.75 282 VAL A CA 1
ATOM 2236 C C . VAL A 1 282 ? 21.391 20.656 30.984 1 88.75 282 VAL A C 1
ATOM 2238 O O . VAL A 1 282 ? 20.953 20.594 32.125 1 88.75 282 VAL A O 1
ATOM 2241 N N . THR A 1 283 ? 21.328 19.625 30.156 1 86.06 283 THR A N 1
ATOM 2242 C CA . THR A 1 283 ? 20.781 18.328 30.562 1 86.06 283 THR A CA 1
ATOM 2243 C C . THR A 1 283 ? 21.609 17.703 31.672 1 86.06 283 THR A C 1
ATOM 2245 O O . THR A 1 283 ? 21.078 17.078 32.594 1 86.06 283 THR A O 1
ATOM 2248 N N . CYS A 1 284 ? 22.828 17.797 31.609 1 88.06 284 CYS A N 1
ATOM 2249 C CA . CYS A 1 284 ? 23.75 17.281 32.625 1 88.06 284 CYS A CA 1
ATOM 2250 C C . CYS A 1 284 ? 23.531 17.953 33.969 1 88.06 284 CYS A C 1
ATOM 2252 O O . CYS A 1 284 ? 23.75 17.359 35 1 88.06 284 CYS A O 1
ATOM 2254 N N . LEU A 1 285 ? 23.141 19.141 33.875 1 88.88 285 LEU A N 1
ATOM 2255 C CA . LEU A 1 285 ? 22.891 19.891 35.094 1 88.88 285 LEU A CA 1
ATOM 2256 C C . LEU A 1 285 ? 21.5 19.609 35.625 1 88.88 285 LEU A C 1
ATOM 2258 O O . LEU A 1 285 ? 21.047 20.25 36.594 1 88.88 285 LEU A O 1
ATOM 2262 N N . GLN A 1 286 ? 20.844 18.609 35 1 74.81 286 GLN A N 1
ATOM 2263 C CA . GLN A 1 286 ? 19.531 18.109 35.406 1 74.81 286 GLN A CA 1
ATOM 2264 C C . GLN A 1 286 ? 18.469 19.188 35.281 1 74.81 286 GLN A C 1
ATOM 2266 O O . GLN A 1 286 ? 17.578 19.281 36.125 1 74.81 286 GLN A O 1
ATOM 2271 N N . ARG A 1 287 ? 18.531 20 34.344 1 72.12 287 ARG A N 1
ATOM 2272 C CA . ARG A 1 287 ? 17.531 21 34.062 1 72.12 287 ARG A CA 1
ATOM 2273 C C . ARG A 1 287 ? 16.75 20.641 32.812 1 72.12 287 ARG A C 1
ATOM 2275 O O . ARG A 1 287 ? 17.219 19.859 31.969 1 72.12 287 ARG A O 1
ATOM 2282 N N . LYS A 1 288 ? 15.594 21.062 32.875 1 76.38 288 LYS A N 1
ATOM 2283 C CA . LYS A 1 288 ? 14.789 20.844 31.672 1 76.38 288 LYS A CA 1
ATOM 2284 C C . LYS A 1 288 ? 15.344 21.641 30.5 1 76.38 288 LYS A C 1
ATOM 2286 O O . LYS A 1 288 ? 15.406 22.875 30.547 1 76.38 288 LYS A O 1
ATOM 2291 N N . ALA A 1 289 ? 15.945 20.828 29.641 1 78.25 289 ALA A N 1
ATOM 2292 C CA . ALA A 1 289 ? 16.5 21.484 28.453 1 78.25 289 ALA A CA 1
ATOM 2293 C C . ALA A 1 289 ? 15.664 21.172 27.219 1 78.25 289 ALA A C 1
ATOM 2295 O O . ALA A 1 289 ? 15.125 20.078 27.094 1 78.25 289 ALA A O 1
ATOM 2296 N N . THR A 1 290 ? 15.398 22.219 26.438 1 83 290 THR A N 1
ATOM 2297 C CA . THR A 1 290 ? 14.812 22.047 25.109 1 83 290 THR A CA 1
ATOM 2298 C C . THR A 1 290 ? 15.789 22.484 24.016 1 83 290 THR A C 1
ATOM 2300 O O . THR A 1 290 ? 16.578 23.406 24.219 1 83 290 THR A O 1
ATOM 2303 N N . MET A 1 291 ? 15.812 21.672 23.031 1 88.56 291 MET A N 1
ATOM 2304 C CA . MET A 1 291 ? 16.641 22.062 21.891 1 88.56 291 MET A CA 1
ATOM 2305 C C . MET A 1 291 ? 15.977 23.188 21.094 1 88.56 291 MET A C 1
ATOM 2307 O O . MET A 1 291 ? 14.758 23.188 20.922 1 88.56 291 MET A O 1
ATOM 2311 N N . ASN A 1 292 ? 16.812 24.109 20.703 1 92.12 292 ASN A N 1
ATOM 2312 C CA . ASN A 1 292 ? 16.328 25.203 19.859 1 92.12 292 ASN A CA 1
ATOM 2313 C C . ASN A 1 292 ? 16.516 24.906 18.375 1 92.12 292 ASN A C 1
ATOM 2315 O O . ASN A 1 292 ? 17.562 25.25 17.812 1 92.12 292 ASN A O 1
ATOM 2319 N N . PHE A 1 293 ? 15.5 24.453 17.766 1 93.19 293 PHE A N 1
ATOM 2320 C CA . PHE A 1 293 ? 15.594 24.016 16.375 1 93.19 293 PHE A CA 1
ATOM 2321 C C . PHE A 1 293 ? 15.695 25.219 15.43 1 93.19 293 PHE A C 1
ATOM 2323 O O . PHE A 1 293 ? 16.094 25.062 14.273 1 93.19 293 PHE A O 1
ATOM 2330 N N . LYS A 1 294 ? 15.422 26.375 15.859 1 93.44 294 LYS A N 1
ATOM 2331 C CA . LYS A 1 294 ? 15.5 27.578 15.031 1 93.44 294 LYS A CA 1
ATOM 2332 C C . LYS A 1 294 ? 16.938 27.938 14.711 1 93.44 294 LYS A C 1
ATOM 2334 O O . LYS A 1 294 ? 17.203 28.734 13.812 1 93.44 294 LYS A O 1
ATOM 2339 N N . THR A 1 295 ? 17.828 27.375 15.422 1 95 295 THR A N 1
ATOM 2340 C CA . THR A 1 295 ? 19.234 27.625 15.141 1 95 295 THR A CA 1
ATOM 2341 C C . THR A 1 295 ? 19.672 26.906 13.867 1 95 295 THR A C 1
ATOM 2343 O O . THR A 1 295 ? 20.719 27.234 13.289 1 95 295 THR A O 1
ATOM 2346 N N . GLY A 1 296 ? 18.906 25.938 13.398 1 95.44 296 GLY A N 1
ATOM 2347 C CA . GLY A 1 296 ? 19.266 25.203 12.203 1 95.44 296 GLY A CA 1
ATOM 2348 C C . GLY A 1 296 ? 18.156 25.172 11.164 1 95.44 296 GLY A C 1
ATOM 2349 O O . GLY A 1 296 ? 18.359 24.688 10.047 1 95.44 296 GLY A O 1
ATOM 2350 N N . ILE A 1 297 ? 17 25.688 11.555 1 97.5 297 ILE A N 1
ATOM 2351 C CA . ILE A 1 297 ? 15.812 25.625 10.703 1 97.5 297 ILE A CA 1
ATOM 2352 C C . ILE A 1 297 ? 15.211 27.016 10.562 1 97.5 297 ILE A C 1
ATOM 2354 O O . ILE A 1 297 ? 15.039 27.734 11.555 1 97.5 297 ILE A O 1
ATOM 2358 N N . ASN A 1 298 ? 14.836 27.375 9.352 1 97.12 298 ASN A N 1
ATOM 2359 C CA . ASN A 1 298 ? 14.266 28.703 9.102 1 97.12 298 ASN A CA 1
ATOM 2360 C C . ASN A 1 298 ? 12.742 28.672 9.117 1 97.12 298 ASN A C 1
ATOM 2362 O O . ASN A 1 298 ? 12.102 29.641 9.523 1 97.12 298 ASN A O 1
ATOM 2366 N N . HIS A 1 299 ? 12.18 27.578 8.617 1 97.62 299 HIS A N 1
ATOM 2367 C CA . HIS A 1 299 ? 10.734 27.484 8.477 1 97.62 299 HIS A CA 1
ATOM 2368 C C . HIS A 1 299 ? 10.227 26.125 8.945 1 97.62 299 HIS A C 1
ATOM 2370 O O . HIS A 1 299 ? 10.938 25.125 8.852 1 97.62 299 HIS A O 1
ATOM 2376 N N . PHE A 1 300 ? 9 26.125 9.469 1 98.06 300 PHE A N 1
ATOM 2377 C CA . PHE A 1 300 ? 8.398 24.906 10.016 1 98.06 300 PHE A CA 1
ATOM 2378 C C . PHE A 1 300 ? 7.082 24.594 9.312 1 98.06 300 PHE A C 1
ATOM 2380 O O . PHE A 1 300 ? 6.223 25.469 9.18 1 98.06 300 PHE A O 1
ATOM 2387 N N . VAL A 1 301 ? 6.949 23.375 8.82 1 98.25 301 VAL A N 1
ATOM 2388 C CA . VAL A 1 301 ? 5.738 22.844 8.203 1 98.25 301 VAL A CA 1
ATOM 2389 C C . VAL A 1 301 ? 5.168 21.719 9.062 1 98.25 301 VAL A C 1
ATOM 2391 O O . VAL A 1 301 ? 5.75 20.641 9.141 1 98.25 301 VAL A O 1
ATOM 2394 N N . LEU A 1 302 ? 4.047 22 9.648 1 97.25 302 LEU A N 1
ATOM 2395 C CA . LEU A 1 302 ? 3.422 21 10.516 1 97.25 302 LEU A CA 1
ATOM 2396 C C . LEU A 1 302 ? 2.158 20.438 9.875 1 97.25 302 LEU A C 1
ATOM 2398 O O . LEU A 1 302 ? 1.359 21.188 9.305 1 97.25 302 LEU A O 1
ATOM 2402 N N . HIS A 1 303 ? 2.006 19.109 9.984 1 95.81 303 HIS A N 1
ATOM 2403 C CA . HIS A 1 303 ? 0.801 18.422 9.523 1 95.81 303 HIS A CA 1
ATOM 2404 C C . HIS A 1 303 ? -0.448 19.016 10.172 1 95.81 303 HIS A C 1
ATOM 2406 O O . HIS A 1 303 ? -0.465 19.281 11.375 1 95.81 303 HIS A O 1
ATOM 2412 N N . THR A 1 304 ? -1.476 19.156 9.375 1 95.5 304 THR A N 1
ATOM 2413 C CA . THR A 1 304 ? -2.693 19.781 9.867 1 95.5 304 THR A CA 1
ATOM 2414 C C . THR A 1 304 ? -3.686 18.734 10.367 1 95.5 304 THR A C 1
ATOM 2416 O O . THR A 1 304 ? -4.812 18.656 9.875 1 95.5 304 THR A O 1
ATOM 2419 N N . GLY A 1 305 ? -3.256 18 11.336 1 92 305 GLY A N 1
ATOM 2420 C CA . GLY A 1 305 ? -4.09 16.953 11.898 1 92 305 GLY A CA 1
ATOM 2421 C C . GLY A 1 305 ? -5.199 17.484 12.789 1 92 305 GLY A C 1
ATOM 2422 O O . GLY A 1 305 ? -6.078 16.734 13.211 1 92 305 GLY A O 1
ATOM 2423 N N . GLY A 1 306 ? -5.238 18.719 13.07 1 90.25 306 GLY A N 1
ATOM 2424 C CA . GLY A 1 306 ? -6.156 19.406 13.961 1 90.25 306 GLY A CA 1
ATOM 2425 C C . GLY A 1 306 ? -5.488 20.5 14.781 1 90.25 306 GLY A C 1
ATOM 2426 O O . GLY A 1 306 ? -4.262 20.516 14.898 1 90.25 306 GLY A O 1
ATOM 2427 N N . LYS A 1 307 ? -6.305 21.297 15.305 1 91.06 307 LYS A N 1
ATOM 2428 C CA . LYS A 1 307 ? -5.809 22.438 16.062 1 91.06 307 LYS A CA 1
ATOM 2429 C C . LYS A 1 307 ? -4.961 22 17.25 1 91.06 307 LYS A C 1
ATOM 2431 O O . LYS A 1 307 ? -3.873 22.531 17.484 1 91.06 307 LYS A O 1
ATOM 2436 N N . ALA A 1 308 ? -5.406 21.016 17.906 1 85.94 308 ALA A N 1
ATOM 2437 C CA . ALA A 1 308 ? -4.715 20.531 19.094 1 85.94 308 ALA A CA 1
ATOM 2438 C C . ALA A 1 308 ? -3.342 19.969 18.734 1 85.94 308 ALA A C 1
ATOM 2440 O O . ALA A 1 308 ? -2.383 20.125 19.5 1 85.94 308 ALA A O 1
ATOM 2441 N N . VAL A 1 309 ? -3.256 19.328 17.656 1 86.88 309 VAL A N 1
ATOM 2442 C CA . VAL A 1 309 ? -1.997 18.75 17.219 1 86.88 309 VAL A CA 1
ATOM 2443 C C . VAL A 1 309 ? -1.006 19.844 16.859 1 86.88 309 VAL A C 1
ATOM 2445 O O . VAL A 1 309 ? 0.154 19.812 17.266 1 86.88 309 VAL A O 1
ATOM 2448 N N . ILE A 1 310 ? -1.43 20.828 16.125 1 93.38 310 ILE A N 1
ATOM 2449 C CA . ILE A 1 310 ? -0.571 21.938 15.711 1 93.38 310 ILE A CA 1
ATOM 2450 C C . ILE A 1 310 ? -0.036 22.656 16.938 1 93.38 310 ILE A C 1
ATOM 2452 O O . ILE A 1 310 ? 1.17 22.891 17.062 1 93.38 310 ILE A O 1
ATOM 2456 N N . GLU A 1 311 ? -0.927 22.922 17.875 1 90.56 311 GLU A N 1
ATOM 2457 C CA . GLU A 1 311 ? -0.541 23.625 19.094 1 90.56 311 GLU A CA 1
ATOM 2458 C C . GLU A 1 311 ? 0.408 22.781 19.938 1 90.56 311 GLU A C 1
ATOM 2460 O O . GLU A 1 311 ? 1.379 23.297 20.484 1 90.56 311 GLU A O 1
ATOM 2465 N N . GLY A 1 312 ? 0.073 21.547 20.016 1 84.69 312 GLY A N 1
ATOM 2466 C CA . GLY A 1 312 ? 0.927 20.656 20.781 1 84.69 312 GLY A CA 1
ATOM 2467 C C . GLY A 1 312 ? 2.334 20.547 20.234 1 84.69 312 GLY A C 1
ATOM 2468 O O . GLY A 1 312 ? 3.312 20.625 20.969 1 84.69 312 GLY A O 1
ATOM 2469 N N . VAL A 1 313 ? 2.436 20.406 18.953 1 86.81 313 VAL A N 1
ATOM 2470 C CA . VAL A 1 313 ? 3.736 20.328 18.297 1 86.81 313 VAL A CA 1
ATOM 2471 C C . VAL A 1 313 ? 4.465 21.656 18.438 1 86.81 313 VAL A C 1
ATOM 2473 O O . VAL A 1 313 ? 5.668 21.688 18.703 1 86.81 313 VAL A O 1
ATOM 2476 N N . GLY A 1 314 ? 3.76 22.734 18.203 1 89.88 314 GLY A N 1
ATOM 2477 C CA . GLY A 1 314 ? 4.348 24.047 18.328 1 89.88 314 GLY A CA 1
ATOM 2478 C C . GLY A 1 314 ? 4.945 24.312 19.688 1 89.88 314 GLY A C 1
ATOM 2479 O O . GLY A 1 314 ? 6.066 24.812 19.797 1 89.88 314 GLY A O 1
ATOM 2480 N N . LYS A 1 315 ? 4.188 23.922 20.672 1 85.88 315 LYS A N 1
ATOM 2481 C CA . LYS A 1 315 ? 4.664 24.109 22.047 1 85.88 315 LYS A CA 1
ATOM 2482 C C . LYS A 1 315 ? 5.91 23.266 22.312 1 85.88 315 LYS A C 1
ATOM 2484 O O . LYS A 1 315 ? 6.871 23.75 22.922 1 85.88 315 LYS A O 1
ATOM 2489 N N . GLY A 1 316 ? 5.93 22.125 21.859 1 81.62 316 GLY A N 1
ATOM 2490 C CA . GLY A 1 316 ? 7.062 21.25 22.031 1 81.62 316 GLY A CA 1
ATOM 2491 C C . GLY A 1 316 ? 8.328 21.75 21.375 1 81.62 316 GLY A C 1
ATOM 2492 O O . GLY A 1 316 ? 9.43 21.531 21.875 1 81.62 316 GLY A O 1
ATOM 2493 N N . LEU A 1 317 ? 8.133 22.453 20.312 1 87.88 317 LEU A N 1
ATOM 2494 C CA . LEU A 1 317 ? 9.273 22.938 19.531 1 87.88 317 LEU A CA 1
ATOM 2495 C C . LEU A 1 317 ? 9.594 24.391 19.891 1 87.88 317 LEU A C 1
ATOM 2497 O O . LEU A 1 317 ? 10.57 24.953 19.391 1 87.88 317 LEU A O 1
ATOM 2501 N N . GLY A 1 318 ? 8.844 24.984 20.703 1 88.31 318 GLY A N 1
ATOM 2502 C CA . GLY A 1 318 ? 9.039 26.375 21.062 1 88.31 318 GLY A CA 1
ATOM 2503 C C . GLY A 1 318 ? 8.797 27.328 19.906 1 88.31 318 GLY A C 1
ATOM 2504 O O . GLY A 1 318 ? 9.531 28.297 19.734 1 88.31 318 GLY A O 1
ATOM 2505 N N . LEU A 1 319 ? 7.793 27.047 19.141 1 94.25 319 LEU A N 1
ATOM 2506 C CA . LEU A 1 319 ? 7.516 27.859 17.953 1 94.25 319 LEU A CA 1
ATOM 2507 C C . LEU A 1 319 ? 6.648 29.062 18.312 1 94.25 319 LEU A C 1
ATOM 2509 O O . LEU A 1 319 ? 5.816 28.984 19.219 1 94.25 319 LEU A O 1
ATOM 2513 N N . ASN A 1 320 ? 6.867 30.156 17.609 1 95.19 320 ASN A N 1
ATOM 2514 C CA . ASN A 1 320 ? 6.082 31.359 17.844 1 95.19 320 ASN A CA 1
ATOM 2515 C C . ASN A 1 320 ? 4.934 31.484 16.844 1 95.19 320 ASN A C 1
ATOM 2517 O O . ASN A 1 320 ? 4.691 30.562 16.062 1 95.19 320 ASN A O 1
ATOM 2521 N N . GLU A 1 321 ? 4.27 32.562 16.859 1 95.12 321 GLU A N 1
ATOM 2522 C CA . GLU A 1 321 ? 3.084 32.781 16.047 1 95.12 321 GLU A CA 1
ATOM 2523 C C . GLU A 1 321 ? 3.438 32.781 14.555 1 95.12 321 GLU A C 1
ATOM 2525 O O . GLU A 1 321 ? 2.691 32.25 13.734 1 95.12 321 GLU A O 1
ATOM 2530 N N . TYR A 1 322 ? 4.512 33.406 14.242 1 96.12 322 TYR A N 1
ATOM 2531 C CA . TYR A 1 322 ? 4.961 33.438 12.852 1 96.12 322 TYR A CA 1
ATOM 2532 C C . TYR A 1 322 ? 5.207 32.062 12.305 1 96.12 322 TYR A C 1
ATOM 2534 O O . TYR A 1 322 ? 4.84 31.75 11.172 1 96.12 322 TYR A O 1
ATOM 2542 N N . ASP A 1 323 ? 5.758 31.203 13.164 1 97.06 323 ASP A N 1
ATOM 2543 C CA . ASP A 1 323 ? 6.086 29.828 12.766 1 97.06 323 ASP A CA 1
ATOM 2544 C C . ASP A 1 323 ? 4.824 29 12.562 1 97.06 323 ASP A C 1
ATOM 2546 O O . ASP A 1 323 ? 4.781 28.125 11.688 1 97.06 323 ASP A O 1
ATOM 2550 N N . LEU A 1 324 ? 3.775 29.25 13.312 1 97.19 324 LEU A N 1
ATOM 2551 C CA . LEU A 1 324 ? 2.586 28.406 13.336 1 97.19 324 LEU A CA 1
ATOM 2552 C C . LEU A 1 324 ? 1.559 28.891 12.32 1 97.19 324 LEU A C 1
ATOM 2554 O O . LEU A 1 324 ? 0.651 28.156 11.938 1 97.19 324 LEU A O 1
ATOM 2558 N N . GLU A 1 325 ? 1.686 30.125 11.906 1 97.19 325 GLU A N 1
ATOM 2559 C CA . GLU A 1 325 ? 0.719 30.766 11.023 1 97.19 325 GLU A CA 1
ATOM 2560 C C . GLU A 1 325 ? 0.451 29.938 9.781 1 97.19 325 GLU A C 1
ATOM 2562 O O . GLU A 1 325 ? -0.705 29.703 9.414 1 97.19 325 GLU A O 1
ATOM 2567 N N . PRO A 1 326 ? 1.477 29.391 9.133 1 97.94 326 PRO A N 1
ATOM 2568 C CA . PRO A 1 326 ? 1.211 28.641 7.906 1 97.94 326 PRO A CA 1
ATOM 2569 C C . PRO A 1 326 ? 0.346 27.406 8.141 1 97.94 326 PRO A C 1
ATOM 2571 O O . PRO A 1 326 ? -0.592 27.141 7.383 1 97.94 326 PRO A O 1
ATOM 2574 N N . SER A 1 327 ? 0.614 26.672 9.148 1 98.12 327 SER A N 1
ATOM 2575 C CA . SER A 1 327 ? -0.136 25.453 9.438 1 98.12 327 SER A CA 1
ATOM 2576 C C . SER A 1 327 ? -1.556 25.781 9.891 1 98.12 327 SER A C 1
ATOM 2578 O O . SER A 1 327 ? -2.508 25.094 9.5 1 98.12 327 SER A O 1
ATOM 2580 N N . ARG A 1 328 ? -1.692 26.812 10.719 1 96.88 328 ARG A N 1
ATOM 2581 C CA . ARG A 1 328 ? -3.016 27.219 11.172 1 96.88 328 ARG A CA 1
ATOM 2582 C C . ARG A 1 328 ? -3.869 27.703 10 1 96.88 328 ARG A C 1
ATOM 2584 O O . ARG A 1 328 ? -5.047 27.359 9.898 1 96.88 328 ARG A O 1
ATOM 2591 N N . SER A 1 329 ? -3.254 28.484 9.156 1 97.44 329 SER A N 1
ATOM 2592 C CA . SER A 1 329 ? -3.965 29 7.992 1 97.44 329 SER A CA 1
ATOM 2593 C C . SER A 1 329 ? -4.387 27.875 7.055 1 97.44 329 SER A C 1
ATOM 2595 O O . SER A 1 329 ? -5.488 27.906 6.508 1 97.44 329 SER A O 1
ATOM 2597 N N . THR A 1 330 ? -3.521 26.938 6.883 1 98.12 330 THR A N 1
ATOM 2598 C CA . T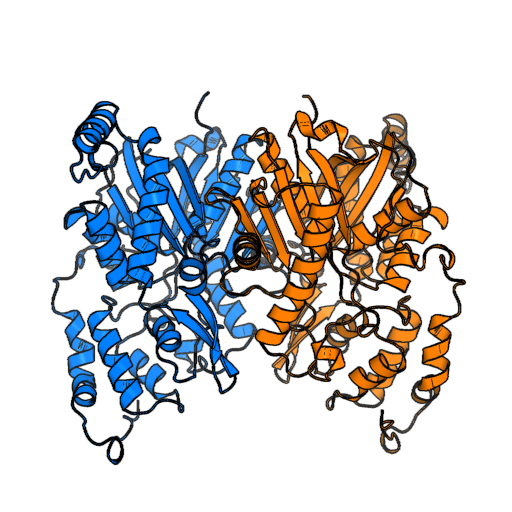HR A 1 330 ? -3.818 25.812 6.008 1 98.12 330 THR A CA 1
ATOM 2599 C C . THR A 1 330 ? -4.953 24.969 6.582 1 98.12 330 THR A C 1
ATOM 2601 O O . THR A 1 330 ? -5.844 24.531 5.848 1 98.12 330 THR A O 1
ATOM 2604 N N . LEU A 1 331 ? -4.887 24.703 7.879 1 97 331 LEU A N 1
ATOM 2605 C CA . LEU A 1 331 ? -5.98 23.984 8.508 1 97 331 LEU A CA 1
ATOM 2606 C C . LEU A 1 331 ? -7.309 24.703 8.289 1 97 331 LEU A C 1
ATOM 2608 O O . LEU A 1 331 ? -8.312 24.078 7.953 1 97 331 LEU A O 1
ATOM 2612 N N . HIS A 1 332 ? -7.246 25.969 8.445 1 95.25 332 HIS A N 1
ATOM 2613 C CA . HIS A 1 332 ? -8.469 26.766 8.305 1 95.25 332 HIS A CA 1
ATOM 2614 C C . HIS A 1 332 ? -8.992 26.703 6.875 1 95.25 332 HIS A C 1
ATOM 2616 O O . HIS A 1 332 ? -10.195 26.484 6.66 1 95.25 332 HIS A O 1
ATOM 2622 N N . ARG A 1 333 ? -8.195 26.828 5.926 1 96.44 333 ARG A N 1
ATOM 2623 C CA . ARG A 1 333 ? -8.617 27.016 4.539 1 96.44 333 ARG A CA 1
ATOM 2624 C C . ARG A 1 333 ? -8.867 25.672 3.855 1 96.44 333 ARG A C 1
ATOM 2626 O O . ARG A 1 333 ? -9.75 25.562 3.008 1 96.44 333 ARG A O 1
ATOM 2633 N N . PHE A 1 334 ? -8.102 24.672 4.238 1 97.19 334 PHE A N 1
ATOM 2634 C CA . PHE A 1 334 ? -8.156 23.422 3.471 1 97.19 334 PHE A CA 1
ATOM 2635 C C . PHE A 1 334 ? -8.492 22.25 4.375 1 97.19 334 PHE A C 1
ATOM 2637 O O . PHE A 1 334 ? -8.766 21.141 3.891 1 97.19 334 PHE A O 1
ATOM 2644 N N . GLY A 1 335 ? -8.523 22.422 5.695 1 95.75 335 GLY A N 1
ATOM 2645 C CA . GLY A 1 335 ? -8.789 21.344 6.617 1 95.75 335 GLY A CA 1
ATOM 2646 C C . GLY A 1 335 ? -7.668 20.312 6.68 1 95.75 335 GLY A C 1
ATOM 2647 O O . GLY A 1 335 ? -6.516 20.641 6.387 1 95.75 335 GLY A O 1
ATOM 2648 N N . ASN A 1 336 ? -7.988 19.172 7.234 1 96.06 336 ASN A N 1
ATOM 2649 C CA . ASN A 1 336 ? -7.059 18.047 7.234 1 96.06 336 ASN A CA 1
ATOM 2650 C C . ASN A 1 336 ? -7.105 17.297 5.914 1 96.06 336 ASN A C 1
ATOM 2652 O O . ASN A 1 336 ? -7.969 16.438 5.715 1 96.06 336 ASN A O 1
ATOM 2656 N N . THR A 1 337 ? -6.152 17.547 5.113 1 97.12 337 THR A N 1
ATOM 2657 C CA . THR A 1 337 ? -6.062 16.859 3.83 1 97.12 337 THR A CA 1
ATOM 2658 C C . THR A 1 337 ? -5.105 15.664 3.92 1 97.12 337 THR A C 1
ATOM 2660 O O . THR A 1 337 ? -4.473 15.297 2.928 1 97.12 337 THR A O 1
ATOM 2663 N N . SER A 1 338 ? -4.953 15.18 5.102 1 95.69 338 SER A N 1
ATOM 2664 C CA . SER A 1 338 ? -4.176 13.984 5.406 1 95.69 338 SER A CA 1
ATOM 2665 C C . SER A 1 338 ? -2.727 14.133 4.961 1 95.69 338 SER A C 1
ATOM 2667 O O . SER A 1 338 ? -2.068 15.117 5.301 1 95.69 338 SER A O 1
ATOM 2669 N N . ALA A 1 339 ? -2.189 13.211 4.242 1 96.12 339 ALA A N 1
ATOM 2670 C CA . ALA A 1 339 ? -0.766 13.156 3.922 1 96.12 339 ALA A CA 1
ATOM 2671 C C . ALA A 1 339 ? -0.36 14.328 3.029 1 96.12 339 ALA A C 1
ATOM 2673 O O . ALA A 1 339 ? 0.814 14.695 2.979 1 96.12 339 ALA A O 1
ATOM 2674 N N . GLY A 1 340 ? -1.272 14.906 2.367 1 97 340 GLY A N 1
ATOM 2675 C CA . GLY A 1 340 ? -0.963 16.016 1.48 1 97 340 GLY A CA 1
ATOM 2676 C C . GLY A 1 340 ? -0.877 17.344 2.199 1 97 340 GLY A C 1
ATOM 2677 O O . GLY A 1 340 ? -0.385 18.328 1.642 1 97 340 GLY A O 1
ATOM 2678 N N . SER A 1 341 ? -1.259 17.438 3.434 1 97.81 341 SER A N 1
ATOM 2679 C CA . SER A 1 341 ? -1.466 18.703 4.133 1 97.81 341 SER A CA 1
ATOM 2680 C C . SER A 1 341 ? -0.171 19.5 4.223 1 97.81 341 SER A C 1
ATOM 2682 O O . SER A 1 341 ? -0.184 20.734 4.113 1 97.81 341 SER A O 1
ATOM 2684 N N . ILE A 1 342 ? 0.962 18.859 4.375 1 98.44 342 ILE A N 1
ATOM 2685 C CA . ILE A 1 342 ? 2.225 19.562 4.598 1 98.44 342 ILE A CA 1
ATOM 2686 C C . ILE A 1 342 ? 2.617 20.344 3.344 1 98.44 342 ILE A C 1
ATOM 2688 O O . ILE A 1 342 ? 3.285 21.375 3.426 1 98.44 342 ILE A O 1
ATOM 2692 N N . TRP A 1 343 ? 2.172 19.922 2.236 1 98.19 343 TRP A N 1
ATOM 2693 C CA . TRP A 1 343 ? 2.502 20.609 0.992 1 98.19 343 TRP A CA 1
ATOM 2694 C C . TRP A 1 343 ? 1.658 21.875 0.826 1 98.19 343 TRP A C 1
ATOM 2696 O O . TRP A 1 343 ? 2.105 22.859 0.226 1 98.19 343 TRP A O 1
ATOM 2706 N N . TYR A 1 344 ? 0.415 21.797 1.337 1 98.25 344 TYR A N 1
ATOM 2707 C CA . TYR A 1 344 ? -0.391 23.016 1.369 1 98.25 344 TYR A CA 1
ATOM 2708 C C . TYR A 1 344 ? 0.239 24.062 2.281 1 98.25 344 TYR A C 1
ATOM 2710 O O . TYR A 1 344 ? 0.178 25.266 1.995 1 98.25 344 TYR A O 1
ATOM 2718 N N . VAL A 1 345 ? 0.79 23.594 3.393 1 98.31 345 VAL A N 1
ATOM 2719 C CA . VAL A 1 345 ? 1.469 24.484 4.32 1 98.31 345 VAL A CA 1
ATOM 2720 C C . VAL A 1 345 ? 2.691 25.094 3.646 1 98.31 345 VAL A C 1
ATOM 2722 O O . VAL A 1 345 ? 2.93 26.312 3.756 1 98.31 345 VAL A O 1
ATOM 2725 N N . LEU A 1 346 ? 3.467 24.297 2.992 1 97.5 346 LEU A N 1
ATOM 2726 C CA . LEU A 1 346 ? 4.613 24.797 2.24 1 97.5 346 LEU A CA 1
ATOM 2727 C C . LEU A 1 346 ? 4.184 25.828 1.203 1 97.5 346 LEU A C 1
ATOM 2729 O O . LEU A 1 346 ? 4.82 26.875 1.056 1 97.5 346 LEU A O 1
ATOM 2733 N N . ALA A 1 347 ? 3.129 25.562 0.505 1 96.88 347 ALA A N 1
ATOM 2734 C CA . ALA A 1 347 ? 2.604 26.453 -0.526 1 96.88 347 ALA A CA 1
ATOM 2735 C C . ALA A 1 347 ? 2.219 27.797 0.064 1 96.88 347 ALA A C 1
ATOM 2737 O O . ALA A 1 347 ? 2.355 28.844 -0.595 1 96.88 347 ALA A O 1
ATOM 2738 N N . TYR A 1 348 ? 1.685 27.734 1.223 1 96.94 348 TYR A N 1
ATOM 2739 C CA . TYR A 1 348 ? 1.347 28.984 1.898 1 96.94 348 TYR A CA 1
ATOM 2740 C C . TYR A 1 348 ? 2.572 29.875 2.027 1 96.94 348 TYR A C 1
ATOM 2742 O O . TYR A 1 348 ? 2.506 31.078 1.735 1 96.94 348 TYR A O 1
ATOM 2750 N N . MET A 1 349 ? 3.633 29.328 2.496 1 95.94 349 MET A N 1
ATOM 2751 C CA . MET A 1 349 ? 4.863 30.094 2.693 1 95.94 349 MET A CA 1
ATOM 2752 C C . MET A 1 349 ? 5.398 30.609 1.364 1 95.94 349 MET A C 1
ATOM 2754 O O . MET A 1 349 ? 5.922 31.719 1.293 1 95.94 349 MET A O 1
ATOM 2758 N N . GLU A 1 350 ? 5.27 29.797 0.405 1 94.62 350 GLU A N 1
ATOM 2759 C CA . GLU A 1 350 ? 5.652 30.25 -0.93 1 94.62 350 GLU A CA 1
ATOM 2760 C C . GLU A 1 350 ? 4.797 31.438 -1.374 1 94.62 350 GLU A C 1
ATOM 2762 O O . GLU A 1 350 ? 5.32 32.406 -1.896 1 94.62 350 GLU A O 1
ATOM 2767 N N . ALA A 1 351 ? 3.564 31.266 -1.212 1 94.38 351 ALA A N 1
ATOM 2768 C CA . ALA A 1 351 ? 2.633 32.312 -1.628 1 94.38 351 ALA A CA 1
ATOM 2769 C C . ALA A 1 351 ? 2.9 33.625 -0.879 1 94.38 351 ALA A C 1
ATOM 2771 O O . ALA A 1 351 ? 2.732 34.688 -1.435 1 94.38 351 ALA A O 1
ATOM 2772 N N . LYS A 1 352 ? 3.314 33.5 0.335 1 93.75 352 LYS A N 1
ATOM 2773 C CA . LYS A 1 352 ? 3.613 34.656 1.16 1 93.75 352 LYS A CA 1
ATOM 2774 C C . LYS A 1 352 ? 5.02 35.188 0.881 1 93.75 352 LYS A C 1
ATOM 2776 O O . LYS A 1 352 ? 5.453 36.156 1.488 1 93.75 352 LYS A O 1
ATOM 2781 N N . LYS A 1 353 ? 5.809 34.5 0.052 1 92.31 353 LYS A N 1
ATOM 2782 C CA . LYS A 1 353 ? 7.168 34.875 -0.327 1 92.31 353 LYS A CA 1
ATOM 2783 C C . LYS A 1 353 ? 8.094 34.906 0.887 1 92.31 353 LYS A C 1
ATOM 2785 O O . LYS A 1 353 ? 8.891 35.812 1.046 1 92.31 353 LYS A O 1
ATOM 2790 N N . ARG A 1 354 ? 7.906 33.875 1.649 1 93 354 ARG A N 1
ATOM 2791 C CA . ARG A 1 354 ? 8.695 33.781 2.875 1 93 354 ARG A CA 1
ATOM 2792 C C . ARG A 1 354 ? 9.984 33.031 2.643 1 93 354 ARG A C 1
ATOM 2794 O O . ARG A 1 354 ? 10.914 33.094 3.449 1 93 354 ARG A O 1
ATOM 2801 N N . LEU A 1 355 ? 10.055 32.281 1.604 1 94.94 355 LEU A N 1
ATOM 2802 C CA . LEU A 1 355 ? 11.148 31.328 1.398 1 94.94 355 LEU A CA 1
ATOM 2803 C C . LEU A 1 355 ? 12.281 31.984 0.608 1 94.94 355 LEU A C 1
ATOM 2805 O O . LEU A 1 355 ? 12.047 32.625 -0.417 1 94.94 355 LEU A O 1
ATOM 2809 N N . LYS A 1 356 ? 13.484 31.797 1.059 1 93.81 356 LYS A N 1
ATOM 2810 C CA . LYS A 1 356 ? 14.688 32.312 0.396 1 93.81 356 LYS A CA 1
ATOM 2811 C C . LYS A 1 356 ? 15.664 31.172 0.091 1 93.81 356 LYS A C 1
ATOM 2813 O O . LYS A 1 356 ? 15.742 30.188 0.841 1 93.81 356 LYS A O 1
ATOM 2818 N N . GLN A 1 357 ? 16.406 31.406 -0.959 1 95.19 357 GLN A N 1
ATOM 2819 C CA . GLN A 1 357 ? 17.438 30.422 -1.307 1 95.19 357 GLN A CA 1
ATOM 2820 C C . GLN A 1 357 ? 18.359 30.141 -0.122 1 95.19 357 GLN A C 1
ATOM 2822 O O . GLN A 1 357 ? 18.812 31.078 0.541 1 95.19 357 GLN A O 1
ATOM 2827 N N . GLY A 1 358 ? 18.531 28.875 0.143 1 95.81 358 GLY A N 1
ATOM 2828 C CA . GLY A 1 358 ? 19.422 28.469 1.233 1 95.81 358 GLY A CA 1
ATOM 2829 C C . GLY A 1 358 ? 18.672 28.172 2.521 1 95.81 358 GLY A C 1
ATOM 2830 O O . GLY A 1 358 ? 19.219 27.562 3.436 1 95.81 358 GLY A O 1
ATOM 2831 N N . ASP A 1 359 ? 17.406 28.578 2.572 1 96.94 359 ASP A N 1
ATOM 2832 C CA . ASP A 1 359 ? 16.625 28.328 3.773 1 96.94 359 ASP A CA 1
ATOM 2833 C C . ASP A 1 359 ? 16.438 26.828 4.008 1 96.94 359 ASP A C 1
ATOM 2835 O O . ASP A 1 359 ? 16.328 26.047 3.057 1 96.94 359 ASP A O 1
ATOM 2839 N N . ALA A 1 360 ? 16.422 26.453 5.258 1 97.88 360 ALA A N 1
ATOM 2840 C CA . ALA A 1 360 ? 16.078 25.109 5.676 1 97.88 360 ALA A CA 1
ATOM 2841 C C . ALA A 1 360 ? 14.625 25.031 6.164 1 97.88 360 ALA A C 1
ATOM 2843 O O . ALA A 1 360 ? 14.203 25.859 6.977 1 97.88 360 ALA A O 1
ATOM 2844 N N . ILE A 1 361 ? 13.906 24.109 5.641 1 98.19 361 ILE A N 1
ATOM 2845 C CA . ILE A 1 361 ? 12.508 23.891 6.004 1 98.19 361 ILE A CA 1
ATOM 2846 C C . ILE A 1 361 ? 12.359 22.547 6.691 1 98.19 361 ILE A C 1
ATOM 2848 O O . ILE A 1 361 ? 12.711 21.5 6.121 1 98.19 361 ILE A O 1
ATOM 2852 N N . LEU A 1 362 ? 11.852 22.547 7.902 1 98.25 362 LEU A N 1
ATOM 2853 C CA . LEU A 1 362 ? 11.547 21.297 8.594 1 98.25 362 LEU A CA 1
ATOM 2854 C C . LEU A 1 362 ? 10.078 20.922 8.438 1 98.25 362 LEU A C 1
ATOM 2856 O O . LEU A 1 362 ? 9.195 21.656 8.883 1 98.25 362 LEU A O 1
ATOM 2860 N N . MET A 1 363 ? 9.789 19.797 7.797 1 98.31 363 MET A N 1
ATOM 2861 C CA . MET A 1 363 ? 8.445 19.25 7.68 1 98.31 363 MET A CA 1
ATOM 2862 C C . MET A 1 363 ? 8.234 18.109 8.68 1 98.31 363 MET A C 1
ATOM 2864 O O . MET A 1 363 ? 9.102 17.25 8.828 1 98.31 363 MET A O 1
ATOM 2868 N N . ILE A 1 364 ? 7.125 18.141 9.352 1 97.44 364 ILE A N 1
ATOM 2869 C CA . ILE A 1 364 ? 6.785 17.094 10.297 1 97.44 364 ILE A CA 1
ATOM 2870 C C . ILE A 1 364 ? 5.387 16.562 10 1 97.44 364 ILE A C 1
ATOM 2872 O O . ILE A 1 364 ? 4.426 17.328 9.922 1 97.44 364 ILE A O 1
ATOM 2876 N N . SER A 1 365 ? 5.289 15.305 9.836 1 96.69 365 SER A N 1
ATOM 2877 C CA . SER A 1 365 ? 4.004 14.656 9.609 1 96.69 365 SER A CA 1
ATOM 2878 C C . SER A 1 365 ? 3.779 13.508 10.594 1 96.69 365 SER A C 1
ATOM 2880 O O . SER A 1 365 ? 4.719 12.789 10.938 1 96.69 365 SER A O 1
ATOM 2882 N N . LEU A 1 366 ? 2.549 13.344 10.992 1 95.19 366 LEU A N 1
ATOM 2883 C CA . LEU A 1 366 ? 2.119 12.336 11.953 1 95.19 366 LEU A CA 1
ATOM 2884 C C . LEU A 1 366 ? 1.021 11.453 11.375 1 95.19 366 LEU A C 1
ATOM 2886 O O . LEU A 1 366 ? 0.254 11.898 10.516 1 95.19 366 LEU A O 1
ATOM 2890 N N . GLY A 1 367 ? 0.979 10.211 11.875 1 93.44 367 GLY A N 1
ATOM 2891 C CA . GLY A 1 367 ? -0.078 9.328 11.398 1 93.44 367 GLY A CA 1
ATOM 2892 C C . GLY A 1 367 ? -0.23 8.07 12.234 1 93.44 367 GLY A C 1
ATOM 2893 O O . GLY A 1 367 ? 0.536 7.848 13.172 1 93.44 367 GLY A O 1
ATOM 2894 N N . ALA A 1 368 ? -1.216 7.273 11.797 1 93.56 368 ALA A N 1
ATOM 2895 C CA . ALA A 1 368 ? -1.568 6.047 12.516 1 93.56 368 ALA A CA 1
ATOM 2896 C C . ALA A 1 368 ? -0.374 5.102 12.602 1 93.56 368 ALA A C 1
ATOM 2898 O O . ALA A 1 368 ? 0.384 4.957 11.641 1 93.56 368 ALA A O 1
ATOM 2899 N N . GLY A 1 369 ? -0.309 4.391 13.805 1 89.75 369 GLY A N 1
ATOM 2900 C CA . GLY A 1 369 ? 0.765 3.438 14.031 1 89.75 369 GLY A CA 1
ATOM 2901 C C . GLY A 1 369 ? 1.211 3.379 15.484 1 89.75 369 GLY A C 1
ATOM 2902 O O . GLY A 1 369 ? 1.156 2.32 16.109 1 89.75 369 GLY A O 1
ATOM 2903 N N . PHE A 1 370 ? 1.684 4.52 16.078 1 94.88 370 PHE A N 1
ATOM 2904 C CA . PHE A 1 370 ? 1.751 5.926 15.688 1 94.88 370 PHE A CA 1
ATOM 2905 C C . PHE A 1 370 ? 3.107 6.258 15.078 1 94.88 370 PHE A C 1
ATOM 2907 O O . PHE A 1 370 ? 4.141 5.785 15.562 1 94.88 370 PHE A O 1
ATOM 2914 N N . LYS A 1 371 ? 3.145 6.961 14.039 1 97.12 371 LYS A N 1
ATOM 2915 C CA . LYS A 1 371 ? 4.359 7.293 13.305 1 97.12 371 LYS A CA 1
ATOM 2916 C C . LYS A 1 371 ? 4.582 8.805 13.266 1 97.12 371 LYS A C 1
ATOM 2918 O O . LYS A 1 371 ? 3.625 9.578 13.227 1 97.12 371 LYS A O 1
ATOM 2923 N N . CYS A 1 372 ? 5.789 9.156 13.312 1 97 372 CYS A N 1
ATOM 2924 C CA . CYS A 1 372 ? 6.25 10.516 13.055 1 97 372 CYS A CA 1
ATOM 2925 C C . CYS A 1 372 ? 7.383 10.523 12.039 1 97 372 CYS A C 1
ATOM 2927 O O . CYS A 1 372 ? 8.414 9.883 12.242 1 97 372 CYS A O 1
ATOM 2929 N N . ASN A 1 373 ? 7.18 11.266 10.984 1 98.19 373 ASN A N 1
ATOM 2930 C CA . ASN A 1 373 ? 8.219 11.422 9.969 1 98.19 373 ASN A CA 1
ATOM 2931 C C . ASN A 1 373 ? 8.578 12.891 9.75 1 98.19 373 ASN A C 1
ATOM 2933 O O . ASN A 1 373 ? 7.695 13.75 9.75 1 98.19 373 ASN A O 1
ATOM 2937 N N . SER A 1 374 ? 9.867 13.133 9.641 1 97.94 374 SER A N 1
ATOM 2938 C CA . SER A 1 374 ? 10.352 14.484 9.398 1 97.94 374 SER A CA 1
ATOM 2939 C C . SER A 1 374 ? 11.281 14.539 8.195 1 97.94 374 SER A C 1
ATOM 2941 O O . SER A 1 374 ? 11.93 13.547 7.859 1 97.94 374 SER A O 1
ATOM 2943 N N . CYS A 1 375 ? 11.258 15.602 7.566 1 98.25 375 CYS A N 1
ATOM 2944 C CA . CYS A 1 375 ? 12.102 15.875 6.402 1 98.25 375 CYS A CA 1
ATOM 2945 C C . CYS A 1 375 ? 12.617 17.312 6.422 1 98.25 375 CYS A C 1
ATOM 294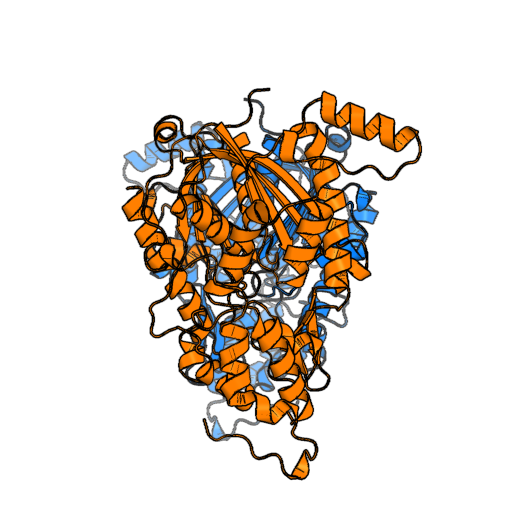7 O O . CYS A 1 375 ? 11.875 18.234 6.762 1 98.25 375 CYS A O 1
ATOM 2949 N N . VAL A 1 376 ? 13.898 17.484 6.141 1 98.44 376 VAL A N 1
ATOM 2950 C CA . VAL A 1 376 ? 14.461 18.828 5.98 1 98.44 376 VAL A CA 1
ATOM 2951 C C . VAL A 1 376 ? 14.695 19.109 4.5 1 98.44 376 VAL A C 1
ATOM 2953 O O . VAL A 1 376 ? 15.445 18.391 3.83 1 98.44 376 VAL A O 1
ATOM 2956 N N . LEU A 1 377 ? 14.047 20.125 4.047 1 97.94 377 LEU A N 1
ATOM 2957 C CA . LEU A 1 377 ? 14.258 20.609 2.691 1 97.94 377 LEU A CA 1
ATOM 2958 C C . LEU A 1 377 ? 15.164 21.844 2.689 1 97.94 377 LEU A C 1
ATOM 2960 O O . LEU A 1 377 ? 15.133 22.641 3.621 1 97.94 377 LEU A O 1
ATOM 2964 N N . GLU A 1 378 ? 15.93 21.953 1.669 1 97.5 378 GLU A N 1
ATOM 2965 C CA . GLU A 1 378 ? 16.672 23.188 1.371 1 97.5 378 GLU A CA 1
ATOM 2966 C C . GLU A 1 378 ? 16.078 23.906 0.163 1 97.5 378 GLU A C 1
ATOM 2968 O O . GLU A 1 378 ? 15.852 23.297 -0.882 1 97.5 378 GLU A O 1
ATOM 2973 N N . VAL A 1 379 ? 15.859 25.156 0.343 1 96.62 379 VAL A N 1
ATOM 2974 C CA . VAL A 1 379 ? 15.391 25.969 -0.781 1 96.62 379 VAL A CA 1
ATOM 2975 C C . VAL A 1 379 ? 16.547 26.219 -1.748 1 96.62 379 VAL A C 1
ATOM 2977 O O . VAL A 1 379 ? 17.578 26.781 -1.363 1 96.62 379 VAL A O 1
ATOM 2980 N N . VAL A 1 380 ? 16.328 25.859 -2.971 1 94.62 380 VAL A N 1
ATOM 2981 C CA . VAL A 1 380 ? 17.406 25.953 -3.951 1 94.62 380 VAL A CA 1
ATOM 2982 C C . VAL A 1 380 ? 17.234 27.219 -4.789 1 94.62 380 VAL A C 1
ATOM 2984 O O . VAL A 1 380 ? 18.219 27.781 -5.27 1 94.62 380 VAL A O 1
ATOM 2987 N N . ARG A 1 381 ? 16.016 27.531 -5.047 1 88 381 ARG A N 1
ATOM 2988 C CA . ARG A 1 381 ? 15.75 28.75 -5.812 1 88 381 ARG A CA 1
ATOM 2989 C C . ARG A 1 381 ? 14.516 29.484 -5.277 1 88 381 ARG A C 1
ATOM 2991 O O . ARG A 1 381 ? 13.695 28.891 -4.578 1 88 381 ARG A O 1
ATOM 2998 N N . ASP A 1 382 ? 14.594 30.75 -5.641 1 72.12 382 ASP A N 1
ATOM 2999 C CA . ASP A 1 382 ? 13.469 31.547 -5.188 1 72.12 382 ASP A CA 1
ATOM 3000 C C . ASP A 1 382 ? 12.172 31.125 -5.875 1 72.12 382 ASP A C 1
ATOM 3002 O O . ASP A 1 382 ? 12.18 30.75 -7.047 1 72.12 382 ASP A O 1
ATOM 3006 N N . LEU A 1 383 ? 11.164 30.969 -4.992 1 67 383 LEU A N 1
ATOM 3007 C CA . LEU A 1 383 ? 9.906 30.406 -5.473 1 67 383 LEU A CA 1
ATOM 3008 C C . LEU A 1 383 ? 8.961 31.5 -5.945 1 67 383 LEU A C 1
ATOM 3010 O O . LEU A 1 383 ? 8.867 32.562 -5.32 1 67 383 LEU A O 1
ATOM 3014 N N . SER A 1 384 ? 8.672 31.734 -7.145 1 58.84 384 SER A N 1
ATOM 3015 C CA . SER A 1 384 ? 7.855 32.875 -7.586 1 58.84 384 SER A CA 1
ATOM 3016 C C . SER A 1 384 ? 6.422 32.438 -7.867 1 58.84 384 SER A C 1
ATOM 3018 O O . SER A 1 384 ? 5.559 33.281 -8.141 1 58.84 384 SER A O 1
ATOM 3020 N N . ASP A 1 385 ? 5.965 31.156 -7.793 1 62.69 385 ASP A N 1
ATOM 3021 C CA . ASP A 1 385 ? 4.918 30.828 -8.75 1 62.69 385 ASP A CA 1
ATOM 3022 C C . ASP A 1 385 ? 3.559 30.719 -8.062 1 62.69 385 ASP A C 1
ATOM 3024 O O . ASP A 1 385 ? 3.482 30.609 -6.84 1 62.69 385 ASP A O 1
ATOM 3028 N N . GLU A 1 386 ? 2.496 31.141 -8.727 1 81.62 386 GLU A N 1
ATOM 3029 C CA . GLU A 1 386 ? 1.088 30.891 -8.43 1 81.62 386 GLU A CA 1
ATOM 3030 C C . GLU A 1 386 ? 0.854 29.438 -8.016 1 81.62 386 GLU A C 1
ATOM 3032 O O . GLU A 1 386 ? 1.445 28.531 -8.586 1 81.62 386 GLU A O 1
ATOM 3037 N N . ASN A 1 387 ? 0.237 29.328 -6.789 1 92.38 387 ASN A N 1
ATOM 3038 C CA . ASN A 1 387 ? -0.124 28 -6.312 1 92.38 387 ASN A CA 1
ATOM 3039 C C . ASN A 1 387 ? -1.55 27.969 -5.77 1 92.38 387 ASN A C 1
ATOM 3041 O O . ASN A 1 387 ? -2.383 28.781 -6.152 1 92.38 387 ASN A O 1
ATOM 3045 N N . VAL A 1 388 ? -1.892 27.031 -5.02 1 94.94 388 VAL A N 1
ATOM 3046 C CA . VAL A 1 388 ? -3.264 26.734 -4.621 1 94.94 388 VAL A CA 1
ATOM 3047 C C . VAL A 1 388 ? -3.832 27.891 -3.816 1 94.94 388 VAL A C 1
ATOM 3049 O O . VAL A 1 388 ? -5.051 28.031 -3.68 1 94.94 388 VAL A O 1
ATOM 3052 N N . TRP A 1 389 ? -2.998 28.797 -3.346 1 96.06 389 TRP A N 1
ATOM 3053 C CA . TRP A 1 389 ? -3.402 29.922 -2.492 1 96.06 389 TRP A CA 1
ATOM 3054 C C . TRP A 1 389 ? -3.678 31.172 -3.32 1 96.06 389 TRP A C 1
ATOM 3056 O O . TRP A 1 389 ? -4.066 32.188 -2.777 1 96.06 389 TRP A O 1
ATOM 3066 N N . LYS A 1 390 ? -3.541 31.141 -4.539 1 92.56 390 LYS A N 1
ATOM 3067 C CA . LYS A 1 390 ? -3.523 32.312 -5.41 1 92.56 390 LYS A CA 1
ATOM 3068 C C . LYS A 1 390 ? -4.781 33.156 -5.227 1 92.56 390 LYS A C 1
ATOM 3070 O O . LYS A 1 390 ? -4.719 34.375 -5.258 1 92.56 390 LYS A O 1
ATOM 3075 N N . ASP A 1 391 ? -5.863 32.594 -4.941 1 92.75 391 ASP A N 1
ATOM 3076 C CA . ASP A 1 391 ? -7.117 33.344 -4.918 1 92.75 391 ASP A CA 1
ATOM 3077 C C . ASP A 1 391 ? -7.477 33.781 -3.494 1 92.75 391 ASP A C 1
ATOM 3079 O O . ASP A 1 391 ? -8.469 34.469 -3.281 1 92.75 391 ASP A O 1
ATOM 3083 N N . CYS A 1 392 ? -6.586 33.406 -2.539 1 93.81 392 CYS A N 1
ATOM 3084 C CA . CYS A 1 392 ? -7.059 33.688 -1.188 1 93.81 392 CYS A CA 1
ATOM 3085 C C . CYS A 1 392 ? -5.902 34.062 -0.275 1 93.81 392 CYS A C 1
ATOM 3087 O O . CYS A 1 392 ? -6.113 34.406 0.892 1 93.81 392 CYS A O 1
ATOM 3089 N N . ILE A 1 393 ? -4.723 34.188 -0.717 1 94.38 393 ILE A N 1
ATOM 3090 C CA . ILE A 1 393 ? -3.545 34.375 0.123 1 94.38 393 ILE A CA 1
ATOM 3091 C C . ILE A 1 393 ? -3.635 35.719 0.86 1 94.38 393 ILE A C 1
ATOM 3093 O O . ILE A 1 393 ? -3.174 35.844 1.997 1 94.38 393 ILE A O 1
ATOM 3097 N N . THR A 1 394 ? -4.258 36.719 0.329 1 93.62 394 THR A N 1
ATOM 3098 C CA . THR A 1 394 ? -4.328 38.062 0.905 1 93.62 394 THR A CA 1
ATOM 3099 C C . THR A 1 394 ? -5.266 38.094 2.107 1 93.62 394 THR A C 1
ATOM 3101 O O . THR A 1 394 ? -5.191 39 2.945 1 93.62 394 THR A O 1
ATOM 3104 N N . SER A 1 395 ? -6.062 37.094 2.191 1 93.19 395 SER A N 1
ATOM 3105 C CA . SER A 1 395 ? -7.039 37.062 3.275 1 93.19 395 SER A CA 1
ATOM 3106 C C . SER A 1 395 ? -6.488 36.312 4.484 1 93.19 395 SER A C 1
ATOM 3108 O O . SER A 1 395 ? -7.164 36.188 5.508 1 93.19 395 SER A O 1
ATOM 3110 N N . TYR A 1 396 ? -5.32 35.906 4.348 1 93.5 396 TYR A N 1
ATOM 3111 C CA . TYR A 1 396 ? -4.754 35.125 5.441 1 93.5 396 TYR A CA 1
ATOM 3112 C C . TYR A 1 396 ? -3.523 35.812 6.023 1 93.5 396 TYR A C 1
ATOM 3114 O O . TYR A 1 396 ? -2.744 36.406 5.297 1 93.5 396 TYR A O 1
ATOM 3122 N N . PRO A 1 397 ? -3.156 35.5 7.309 1 93.62 397 PRO A N 1
ATOM 3123 C CA . PRO A 1 397 ? -3.939 34.719 8.266 1 93.62 397 PRO A CA 1
ATOM 3124 C C . PRO A 1 397 ? -5.285 35.375 8.586 1 93.62 397 PRO A C 1
ATOM 3126 O O . PRO A 1 397 ? -5.449 36.594 8.453 1 93.62 397 PRO A O 1
ATOM 3129 N N . THR A 1 398 ? -6.23 34.5 8.836 1 85.19 398 THR A N 1
ATOM 3130 C CA . THR A 1 398 ? -7.547 35 9.211 1 85.19 398 THR A CA 1
ATOM 3131 C C . THR A 1 398 ? -7.488 35.75 10.539 1 85.19 398 THR A C 1
ATOM 3133 O O . THR A 1 398 ? -6.664 35.438 11.398 1 85.19 398 THR A O 1
ATOM 3136 N N . GLU A 1 399 ? -8.125 36.812 10.523 1 66.12 399 GLU A N 1
ATOM 3137 C CA . GLU A 1 399 ? -8.227 37.5 11.797 1 66.12 399 GLU A CA 1
ATOM 3138 C C . GLU A 1 399 ? -8.93 36.656 12.844 1 66.12 399 GLU A C 1
ATOM 3140 O O . GLU A 1 399 ? -9.773 35.812 12.508 1 66.12 399 GLU A O 1
ATOM 3145 N N . THR A 1 400 ? -8.312 36.094 13.797 1 53.41 400 THR A N 1
ATOM 3146 C CA . THR A 1 400 ? -8.594 35.125 14.859 1 53.41 400 THR A CA 1
ATOM 3147 C C . THR A 1 400 ? -10.078 34.781 14.891 1 53.41 400 THR A C 1
ATOM 3149 O O . THR A 1 400 ? -10.445 33.594 14.93 1 53.41 400 THR A O 1
ATOM 3152 N N . GLU A 1 401 ? -10.961 35.531 15.5 1 49.06 401 GLU A N 1
ATOM 3153 C CA . GLU A 1 401 ? -12.156 35.219 16.281 1 49.06 401 GLU A CA 1
ATOM 3154 C C . GLU A 1 401 ? -13.359 35 15.367 1 49.06 401 GLU A C 1
ATOM 3156 O O . GLU A 1 401 ? -14.445 34.656 15.836 1 49.06 401 GLU A O 1
ATOM 3161 N N . THR A 1 402 ? -13.289 35.188 14.148 1 46.53 402 THR A N 1
ATOM 3162 C CA . THR A 1 402 ? -14.547 35.438 13.453 1 46.53 402 THR A CA 1
ATOM 3163 C C . THR A 1 402 ? -15.148 34.156 12.914 1 46.53 402 THR A C 1
ATOM 3165 O O . THR A 1 402 ? -16.344 34.062 12.648 1 46.53 402 THR A O 1
ATOM 3168 N N . ALA A 1 403 ? -14.508 33.188 12.234 1 50.12 403 ALA A N 1
ATOM 3169 C CA . ALA A 1 403 ? -15.133 32.031 11.609 1 50.12 403 ALA A CA 1
ATOM 3170 C C . ALA A 1 403 ? -15.898 31.203 12.641 1 50.12 403 ALA A C 1
ATOM 3172 O O . ALA A 1 403 ? -16.75 30.391 12.281 1 50.12 403 ALA A O 1
ATOM 3173 N N . ASP A 1 404 ? -15.273 31.047 13.867 1 52.66 404 ASP A N 1
ATOM 3174 C CA . ASP A 1 404 ? -15.961 30.391 14.977 1 52.66 404 ASP A CA 1
ATOM 3175 C C . ASP A 1 404 ? -17.453 30.719 14.961 1 52.66 404 ASP A C 1
ATOM 3177 O O . ASP A 1 404 ? -18.281 29.891 15.359 1 52.66 404 ASP A O 1
ATOM 3181 N N . ASN A 1 405 ? -17.75 31.688 14.031 1 61.16 405 ASN A N 1
ATOM 3182 C CA . ASN A 1 405 ? -18.922 32.5 14.367 1 61.16 405 ASN A CA 1
ATOM 3183 C C . ASN A 1 405 ? -20.125 32.125 13.508 1 61.16 405 ASN A C 1
ATOM 3185 O O . ASN A 1 405 ? -21.25 32.062 14 1 61.16 405 ASN A O 1
ATOM 3189 N N . LEU A 1 406 ? -19.781 31.453 12.312 1 71.31 406 LEU A N 1
ATOM 3190 C CA . LEU A 1 406 ? -20.984 31.312 11.492 1 71.31 406 LEU A CA 1
ATOM 3191 C C . LEU A 1 406 ? -21.812 30.109 11.93 1 71.31 406 LEU A C 1
ATOM 3193 O O . LEU A 1 406 ? -23.031 30.172 11.969 1 71.31 406 LEU A O 1
ATOM 3197 N N . PHE A 1 407 ? -21.078 29.078 12.211 1 75.56 407 PHE A N 1
ATOM 3198 C CA . PHE A 1 407 ? -21.797 27.891 12.656 1 75.56 407 PHE A CA 1
ATOM 3199 C C . PHE A 1 407 ? -22.516 28.141 13.977 1 75.56 407 PHE A C 1
ATOM 3201 O O . PHE A 1 407 ? -23.656 27.734 14.156 1 75.56 407 PHE A O 1
ATOM 3208 N N . LYS A 1 408 ? -21.797 28.844 14.758 1 77.38 408 LYS A N 1
ATOM 3209 C CA . LYS A 1 408 ? -22.406 29.188 16.031 1 77.38 408 LYS A CA 1
ATOM 3210 C C . LYS A 1 408 ? -23.625 30.094 15.828 1 77.38 408 LYS A C 1
ATOM 3212 O O . LYS A 1 408 ? -24.641 29.953 16.516 1 77.38 408 LYS A O 1
ATOM 3217 N N . GLU A 1 409 ? -23.469 30.938 14.992 1 80.06 409 GLU A N 1
ATOM 3218 C CA . GLU A 1 409 ? -24.562 31.875 14.727 1 80.06 409 GLU A CA 1
ATOM 3219 C C . GLU A 1 409 ? -25.797 31.156 14.188 1 80.06 409 GLU A C 1
ATOM 3221 O O . GLU A 1 409 ? -26.922 31.469 14.586 1 80.06 409 GLU A O 1
ATOM 3226 N N . LYS A 1 410 ? -25.625 30.188 13.383 1 81.44 410 LYS A N 1
ATOM 3227 C CA . LYS A 1 410 ? -26.75 29.562 12.703 1 81.44 410 LYS A CA 1
ATOM 3228 C C . LYS A 1 410 ? -27.266 28.375 13.492 1 81.44 410 LYS A C 1
ATOM 3230 O O . LYS A 1 410 ? -28.469 28.109 13.516 1 81.44 410 LYS A O 1
ATOM 3235 N N . TYR A 1 411 ? -26.359 27.719 14.094 1 82.56 411 TYR A N 1
ATOM 3236 C CA . TYR A 1 411 ? -26.766 26.453 14.68 1 82.56 411 TYR A CA 1
ATOM 3237 C C . TYR A 1 411 ? -26.469 26.406 16.172 1 82.56 411 TYR A C 1
ATOM 3239 O O . TYR A 1 411 ? -26.656 25.391 16.828 1 82.56 411 TYR A O 1
ATOM 3247 N N . GLY A 1 412 ? -26.016 27.5 16.703 1 80.62 412 GLY A N 1
ATOM 3248 C CA . GLY A 1 412 ? -25.672 27.594 18.109 1 80.62 412 GLY A CA 1
ATOM 3249 C C . GLY A 1 412 ? -26.844 27.344 19.031 1 80.62 412 GLY A C 1
ATOM 3250 O O . GLY A 1 412 ? -26.656 26.906 20.172 1 80.62 412 GLY A O 1
ATOM 3251 N N . TRP A 1 413 ? -28.031 27.562 18.5 1 82.19 413 TRP A N 1
ATOM 3252 C CA . TRP A 1 413 ? -29.234 27.344 19.312 1 82.19 413 TRP A CA 1
ATOM 3253 C C . TRP A 1 413 ? -29.328 25.875 19.734 1 82.19 413 TRP A C 1
ATOM 3255 O O . TRP A 1 413 ? -29.906 25.562 20.781 1 82.19 413 TRP A O 1
ATOM 3265 N N . MET A 1 414 ? -28.797 24.969 19 1 82.62 414 MET A N 1
ATOM 3266 C CA . MET A 1 414 ? -28.828 23.531 19.328 1 82.62 414 MET A CA 1
ATOM 3267 C C . MET A 1 414 ? -28.031 23.25 20.594 1 82.62 414 MET A C 1
ATOM 3269 O O . MET A 1 414 ? -28.344 22.297 21.328 1 82.62 414 MET A O 1
ATOM 3273 N N . LEU A 1 415 ? -27.047 24.016 20.812 1 82.62 415 LEU A N 1
ATOM 3274 C CA . LEU A 1 415 ? -26.172 23.797 21.953 1 82.62 415 LEU A CA 1
ATOM 3275 C C . LEU A 1 415 ? -26.922 24.031 23.266 1 82.62 415 LEU A C 1
ATOM 3277 O O . LEU A 1 415 ? -26.609 23.406 24.281 1 82.62 415 LEU A O 1
ATOM 3281 N N . ASN A 1 416 ? -27.891 24.844 23.156 1 80.81 416 ASN A N 1
ATOM 3282 C CA . ASN A 1 416 ? -28.609 25.219 24.375 1 80.81 416 ASN A CA 1
ATOM 3283 C C . ASN A 1 416 ? -29.953 24.5 24.484 1 80.81 416 ASN A C 1
ATOM 3285 O O . ASN A 1 416 ? -30.688 24.703 25.453 1 80.81 416 ASN A O 1
ATOM 3289 N N . HIS A 1 417 ? -30.188 23.641 23.5 1 80.44 417 HIS A N 1
ATOM 3290 C CA . HIS A 1 417 ? -31.453 22.938 23.547 1 80.44 417 HIS A CA 1
ATOM 3291 C C . HIS A 1 417 ? -31.422 21.828 24.594 1 80.44 417 HIS A C 1
ATOM 3293 O O . HIS A 1 417 ? -30.578 20.922 24.531 1 80.44 417 HIS A O 1
ATOM 3299 N N . ALA A 1 418 ? -32.188 21.875 25.578 1 74.94 418 ALA A N 1
ATOM 3300 C CA . ALA A 1 418 ? -32.094 20.984 26.75 1 74.94 418 ALA A CA 1
ATOM 3301 C C . ALA A 1 418 ? -32.938 19.734 26.547 1 74.94 418 ALA A C 1
ATOM 3303 O O . ALA A 1 418 ? -32.5 18.625 26.891 1 74.94 418 ALA A O 1
ATOM 3304 N N . ASP A 1 419 ? -34.125 19.859 25.922 1 74.75 419 ASP A N 1
ATOM 3305 C CA . ASP A 1 419 ? -35.062 18.75 25.875 1 74.75 419 ASP A CA 1
ATOM 3306 C C . ASP A 1 419 ? -34.969 18.016 24.531 1 74.75 419 ASP A C 1
ATOM 3308 O O . ASP A 1 419 ? -35.469 18.5 23.516 1 74.75 419 ASP A O 1
ATOM 3312 N N . PRO A 1 420 ? -34.375 16.812 24.516 1 75.38 420 PRO A N 1
ATOM 3313 C CA . PRO A 1 420 ? -34.25 16.047 23.281 1 75.38 420 PRO A CA 1
ATOM 3314 C C . PRO A 1 420 ? -35.594 15.727 22.641 1 75.38 420 PRO A C 1
ATOM 3316 O O . PRO A 1 420 ? -35.688 15.586 21.422 1 75.38 420 PRO A O 1
ATOM 3319 N N . SER A 1 421 ? -36.531 15.609 23.469 1 76.75 421 SER A N 1
ATOM 3320 C CA . SER A 1 421 ? -37.844 15.211 22.984 1 76.75 421 SER A CA 1
ATOM 3321 C C . SER A 1 421 ? -38.469 16.312 22.125 1 76.75 421 SER A C 1
ATOM 3323 O O . SER A 1 421 ? -39.375 16.047 21.312 1 76.75 421 SER A O 1
ATOM 3325 N N . THR A 1 422 ? -38 17.516 22.312 1 74.19 422 THR A N 1
ATOM 3326 C CA . THR A 1 422 ? -38.594 18.625 21.562 1 74.19 422 THR A CA 1
ATOM 3327 C C . THR A 1 422 ? -37.656 19.062 20.438 1 74.19 422 THR A C 1
ATOM 3329 O O . THR A 1 422 ? -37.906 20.062 19.766 1 74.19 422 THR A O 1
ATOM 3332 N N . PHE A 1 423 ? -36.625 18.266 20.344 1 75.06 423 PHE A N 1
ATOM 3333 C CA . PHE A 1 423 ? -35.656 18.625 19.312 1 75.06 423 PHE A CA 1
ATOM 3334 C C . PHE A 1 423 ? -36.156 18.219 17.938 1 75.06 423 PHE A C 1
ATOM 3336 O O . PHE A 1 423 ? -36.438 17.031 17.688 1 75.06 423 PHE A O 1
ATOM 3343 N N . ILE A 1 424 ? -36.469 19.281 17.109 1 70.69 424 ILE A N 1
ATOM 3344 C CA . ILE A 1 424 ? -36.844 19.047 15.711 1 70.69 424 ILE A CA 1
ATOM 3345 C C . ILE A 1 424 ? -35.625 19.328 14.812 1 70.69 424 ILE A C 1
ATOM 3347 O O . ILE A 1 424 ? -35.094 20.453 14.797 1 70.69 424 ILE A O 1
ATOM 3351 N N . LYS A 1 425 ? -35.312 18.234 14.078 1 72.12 425 LYS A N 1
ATOM 3352 C CA . LYS A 1 425 ? -34.188 18.391 13.156 1 72.12 425 LYS A CA 1
ATOM 3353 C C . LYS A 1 425 ? -34.5 19.453 12.102 1 72.12 425 LYS A C 1
ATOM 3355 O O . LYS A 1 425 ? -35.562 19.438 11.469 1 72.12 425 LYS A O 1
ATOM 3360 N N . PRO A 1 426 ? -33.562 20.422 12.109 1 61.78 426 PRO A N 1
ATOM 3361 C CA . PRO A 1 426 ? -33.844 21.422 11.07 1 61.78 426 PRO A CA 1
ATOM 3362 C C . PRO A 1 426 ? -33.844 20.812 9.664 1 61.78 426 PRO A C 1
ATOM 3364 O O . PRO A 1 426 ? -33.125 19.844 9.406 1 61.78 426 PRO A O 1
ATOM 3367 N N . VAL A 1 427 ? -34.969 21.016 8.789 1 53.34 427 VAL A N 1
ATOM 3368 C CA . VAL A 1 427 ? -35.031 20.594 7.395 1 53.34 427 VAL A CA 1
ATOM 3369 C C . VAL A 1 427 ? -34.031 21.375 6.551 1 53.34 427 VAL A C 1
ATOM 3371 O O . VAL A 1 427 ? -34.062 22.609 6.527 1 53.34 427 VAL A O 1
ATOM 3374 N N . CYS A 1 428 ? -32.875 20.781 6.375 1 48.44 428 CYS A N 1
ATOM 3375 C CA . CYS A 1 428 ? -31.922 21.469 5.496 1 48.44 428 CYS A CA 1
ATOM 3376 C C . CYS A 1 428 ? -32.25 21.203 4.031 1 48.44 428 CYS A C 1
ATOM 3378 O O . CYS A 1 428 ? -32.656 20.094 3.672 1 48.44 428 CYS A O 1
ATOM 3380 N N . MET B 1 1 ? 30.891 -4.504 -11.703 1 31.56 1 MET B N 1
ATOM 3381 C CA . MET B 1 1 ? 30.125 -3.93 -10.594 1 31.56 1 MET B CA 1
ATOM 3382 C C . MET B 1 1 ? 29.562 -5.023 -9.695 1 31.56 1 MET B C 1
ATOM 3384 O O . MET B 1 1 ? 28.859 -5.922 -10.172 1 31.56 1 MET B O 1
ATOM 3388 N N . GLU B 1 2 ? 30.172 -5.516 -8.742 1 40.31 2 GLU B N 1
ATOM 3389 C CA . GLU B 1 2 ? 29.844 -6.637 -7.863 1 40.31 2 GLU B CA 1
ATOM 3390 C C . GLU B 1 2 ? 28.344 -6.684 -7.57 1 40.31 2 GLU B C 1
ATOM 3392 O O . GLU B 1 2 ? 27.734 -5.652 -7.285 1 40.31 2 GLU B O 1
ATOM 3397 N N . ALA B 1 3 ? 27.656 -7.66 -8.016 1 53.25 3 ALA B N 1
ATOM 3398 C CA . ALA B 1 3 ? 26.234 -7.93 -7.793 1 53.25 3 ALA B CA 1
ATOM 3399 C C . ALA B 1 3 ? 25.844 -7.656 -6.344 1 53.25 3 ALA B C 1
ATOM 3401 O O . ALA B 1 3 ? 26.578 -8.008 -5.418 1 53.25 3 ALA B O 1
ATOM 3402 N N . HIS B 1 4 ? 25.031 -6.629 -6.047 1 71.12 4 HIS B N 1
ATOM 3403 C CA . HIS B 1 4 ? 24.594 -6.297 -4.695 1 71.12 4 HIS B CA 1
ATOM 3404 C C . HIS B 1 4 ? 24.094 -7.535 -3.963 1 71.12 4 HIS B C 1
ATOM 3406 O O . HIS B 1 4 ? 23.547 -8.453 -4.586 1 71.12 4 HIS B O 1
ATOM 3412 N N . ALA B 1 5 ? 24.625 -7.703 -2.764 1 87.56 5 ALA B N 1
ATOM 3413 C CA . ALA B 1 5 ? 24.328 -8.852 -1.912 1 87.56 5 ALA B CA 1
ATOM 3414 C C . ALA B 1 5 ? 22.891 -8.797 -1.403 1 87.56 5 ALA B C 1
ATOM 3416 O O . ALA B 1 5 ? 22.5 -7.844 -0.722 1 87.56 5 ALA B O 1
ATOM 3417 N N . CYS B 1 6 ? 22.047 -9.688 -1.912 1 97 6 CYS B N 1
ATOM 3418 C CA . CYS B 1 6 ? 20.703 -9.93 -1.403 1 97 6 CYS B CA 1
ATOM 3419 C C . CYS B 1 6 ? 20.438 -11.422 -1.222 1 97 6 CYS B C 1
ATOM 3421 O O . CYS B 1 6 ? 20.281 -12.148 -2.201 1 97 6 CYS B O 1
ATOM 3423 N N . TYR B 1 7 ? 20.422 -11.836 0.043 1 97.94 7 TYR B N 1
ATOM 3424 C CA . TYR B 1 7 ? 20.312 -13.25 0.38 1 97.94 7 TYR B CA 1
ATOM 3425 C C . TYR B 1 7 ? 18.984 -13.539 1.079 1 97.94 7 TYR B C 1
ATOM 3427 O O . TYR B 1 7 ? 18.531 -12.742 1.897 1 97.94 7 TYR B O 1
ATOM 3435 N N . ILE B 1 8 ? 18.422 -14.625 0.764 1 97.5 8 ILE B N 1
ATOM 3436 C CA . ILE B 1 8 ? 17.297 -15.156 1.51 1 97.5 8 ILE B CA 1
ATOM 3437 C C . ILE B 1 8 ? 17.781 -16.188 2.529 1 97.5 8 ILE B C 1
ATOM 3439 O O . ILE B 1 8 ? 18.359 -17.203 2.16 1 97.5 8 ILE B O 1
ATOM 3443 N N . ILE B 1 9 ? 17.5 -15.969 3.785 1 96.31 9 ILE B N 1
ATOM 3444 C CA . ILE B 1 9 ? 18.047 -16.844 4.812 1 96.31 9 ILE B CA 1
ATOM 3445 C C . ILE B 1 9 ? 16.938 -17.734 5.371 1 96.31 9 ILE B C 1
ATOM 3447 O O . ILE B 1 9 ? 17.188 -18.609 6.199 1 96.31 9 ILE B O 1
ATOM 3451 N N . GLY B 1 10 ? 15.68 -17.484 4.906 1 95 10 GLY B N 1
ATOM 3452 C CA . GLY B 1 10 ? 14.555 -18.328 5.27 1 95 10 GLY B CA 1
ATOM 3453 C C . GLY B 1 10 ? 13.234 -17.828 4.723 1 95 10 GLY B C 1
ATOM 3454 O O . GLY B 1 10 ? 13.07 -16.641 4.461 1 95 10 GLY B O 1
ATOM 3455 N N . TYR B 1 11 ? 12.359 -18.719 4.527 1 96.5 11 TYR B N 1
ATOM 3456 C CA . TYR B 1 11 ? 10.969 -18.391 4.23 1 96.5 11 TYR B CA 1
ATOM 3457 C C . TYR B 1 11 ? 10.031 -19.453 4.801 1 96.5 11 TYR B C 1
ATOM 3459 O O . TYR B 1 11 ? 10.453 -20.578 5.082 1 96.5 11 TYR B O 1
ATOM 3467 N N . GLU B 1 12 ? 8.805 -19.031 5.074 1 96.5 12 GLU B N 1
ATOM 3468 C CA . GLU B 1 12 ? 7.785 -19.906 5.645 1 96.5 12 GLU B CA 1
ATOM 3469 C C . GLU B 1 12 ? 6.434 -19.688 4.973 1 96.5 12 GLU B C 1
ATOM 3471 O O . GLU B 1 12 ? 5.93 -18.562 4.938 1 96.5 12 GLU B O 1
ATOM 3476 N N . CYS B 1 13 ? 5.918 -20.797 4.426 1 97.31 13 CYS B N 1
ATOM 3477 C CA . CYS B 1 13 ? 4.582 -20.75 3.85 1 97.31 13 CYS B CA 1
ATOM 3478 C C . CYS B 1 13 ? 3.523 -21.109 4.891 1 97.31 13 CYS B C 1
ATOM 3480 O O . CYS B 1 13 ? 3.73 -22 5.715 1 97.31 13 CYS B O 1
ATOM 3482 N N . TYR B 1 14 ? 2.422 -20.406 4.801 1 97.56 14 TYR B N 1
ATOM 3483 C CA . TYR B 1 14 ? 1.314 -20.594 5.73 1 97.56 14 TYR B CA 1
ATOM 3484 C C . TYR B 1 14 ? 0.517 -21.844 5.371 1 97.56 14 TYR B C 1
ATOM 3486 O O . TYR B 1 14 ? 0.148 -22.047 4.211 1 97.56 14 TYR B O 1
ATOM 3494 N N . LYS B 1 15 ? 0.322 -22.656 6.281 1 96.31 15 LYS B N 1
ATOM 3495 C CA . LYS B 1 15 ? -0.578 -23.797 6.168 1 96.31 15 LYS B CA 1
ATOM 3496 C C . LYS B 1 15 ? -1.62 -23.781 7.285 1 96.31 15 LYS B C 1
ATOM 3498 O O . LYS B 1 15 ? -1.312 -24.109 8.43 1 96.31 15 LYS B O 1
ATOM 3503 N N . PRO B 1 16 ? -2.848 -23.453 6.93 1 95.62 16 PRO B N 1
ATOM 3504 C CA . PRO B 1 16 ? -3.887 -23.469 7.961 1 95.62 16 PRO B CA 1
ATOM 3505 C C . PRO B 1 16 ? -4.117 -24.875 8.531 1 95.62 16 PRO B C 1
ATOM 3507 O O . PRO B 1 16 ? -3.664 -25.859 7.961 1 95.62 16 PRO B O 1
ATOM 3510 N N . SER B 1 17 ? -4.836 -24.875 9.672 1 94 17 SER B N 1
ATOM 3511 C CA . SER B 1 17 ? -5.219 -26.141 10.273 1 94 17 SER B CA 1
ATOM 3512 C C . SER B 1 17 ? -6.246 -26.875 9.414 1 94 17 SER B C 1
ATOM 3514 O O . SER B 1 17 ? -6.941 -26.266 8.609 1 94 17 SER B O 1
ATOM 3516 N N . ASP B 1 18 ? -6.387 -28.156 9.617 1 94.88 18 ASP B N 1
ATOM 3517 C CA . ASP B 1 18 ? -7.191 -29.031 8.766 1 94.88 18 ASP B CA 1
ATOM 3518 C C . ASP B 1 18 ? -8.672 -28.656 8.844 1 94.88 18 ASP B C 1
ATOM 3520 O O . ASP B 1 18 ? -9.438 -28.953 7.922 1 94.88 18 ASP B O 1
ATOM 3524 N N . ASP B 1 19 ? -9.031 -28.047 9.922 1 94.12 19 ASP B N 1
ATOM 3525 C CA . ASP B 1 19 ? -10.43 -27.656 10.078 1 94.12 19 ASP B CA 1
ATOM 3526 C C . ASP B 1 19 ? -10.797 -26.531 9.102 1 94.12 19 ASP B C 1
ATOM 3528 O O . ASP B 1 19 ? -11.977 -26.234 8.914 1 94.12 19 ASP B O 1
ATOM 3532 N N . ARG B 1 20 ? -9.773 -26.016 8.398 1 95.31 20 ARG B N 1
ATOM 3533 C CA . ARG B 1 20 ? -10.008 -24.938 7.445 1 95.31 20 ARG B CA 1
ATOM 3534 C C . ARG B 1 20 ? -10 -25.469 6.012 1 95.31 20 ARG B C 1
ATOM 3536 O O . ARG B 1 20 ? -10.039 -24.688 5.062 1 95.31 20 ARG B O 1
ATOM 3543 N N . LYS B 1 21 ? -9.945 -26.766 5.82 1 95.75 21 LYS B N 1
ATOM 3544 C CA . LYS B 1 21 ? -9.906 -27.328 4.477 1 95.75 21 LYS B CA 1
ATOM 3545 C C . LYS B 1 21 ? -11.242 -27.156 3.762 1 95.75 21 LYS B C 1
ATOM 3547 O O . LYS B 1 21 ? -12.305 -27.328 4.371 1 95.75 21 LYS B O 1
ATOM 3552 N N . LEU B 1 22 ? -11.117 -26.797 2.537 1 93.12 22 LEU B N 1
ATOM 3553 C CA . LEU B 1 22 ? -12.289 -26.688 1.681 1 93.12 22 LEU B CA 1
ATOM 3554 C C . LEU B 1 22 ? -12.555 -27.984 0.928 1 93.12 22 LEU B C 1
ATOM 3556 O O . LEU B 1 22 ? -12.156 -28.125 -0.231 1 93.12 22 LEU B O 1
ATOM 3560 N N . HIS B 1 23 ? -13.297 -28.828 1.507 1 88.44 23 HIS B N 1
ATOM 3561 C CA . HIS B 1 23 ? -13.656 -30.062 0.823 1 88.44 23 HIS B CA 1
ATOM 3562 C C . HIS B 1 23 ? -14.828 -29.844 -0.135 1 88.44 23 HIS B C 1
ATOM 3564 O O . HIS B 1 23 ? -15.484 -28.797 -0.09 1 88.44 23 HIS B O 1
ATOM 3570 N N . THR B 1 24 ? -15.023 -30.844 -0.935 1 83.94 24 THR B N 1
ATOM 3571 C CA . THR B 1 24 ? -15.961 -30.766 -2.053 1 83.94 24 THR B CA 1
ATOM 3572 C C . THR B 1 24 ? -17.344 -30.328 -1.573 1 83.94 24 THR B C 1
ATOM 3574 O O . THR B 1 24 ? -17.969 -29.453 -2.168 1 83.94 24 THR B O 1
ATOM 3577 N N . ASP B 1 25 ? -17.828 -30.812 -0.494 1 85.62 25 ASP B N 1
ATOM 3578 C CA . ASP B 1 25 ? -19.172 -30.516 0.006 1 85.62 25 ASP B CA 1
ATOM 3579 C C . ASP B 1 25 ? -19.266 -29.078 0.485 1 85.62 25 ASP B C 1
ATOM 3581 O O . ASP B 1 25 ? -20.266 -28.391 0.247 1 85.62 25 ASP B O 1
ATOM 3585 N N . LEU B 1 26 ? -18.281 -28.688 1.188 1 87.5 26 LEU B N 1
ATOM 3586 C CA . LEU B 1 26 ? -18.281 -27.297 1.663 1 87.5 26 LEU B CA 1
ATOM 3587 C C . LEU B 1 26 ? -18.234 -26.328 0.494 1 87.5 26 LEU B C 1
ATOM 3589 O O . LEU B 1 26 ? -18.922 -25.297 0.522 1 87.5 26 LEU B O 1
ATOM 3593 N N . ALA B 1 27 ? -17.438 -26.609 -0.466 1 87.69 27 ALA B N 1
ATOM 3594 C CA . ALA B 1 27 ? -17.359 -25.766 -1.651 1 87.69 27 ALA B CA 1
ATOM 3595 C C . ALA B 1 27 ? -18.734 -25.641 -2.326 1 87.69 27 ALA B C 1
ATOM 3597 O O . ALA B 1 27 ? -19.156 -24.547 -2.684 1 87.69 27 ALA B O 1
ATOM 3598 N N . ALA B 1 28 ? -19.344 -26.75 -2.5 1 84.31 28 ALA B N 1
ATOM 3599 C CA . ALA B 1 28 ? -20.688 -26.766 -3.102 1 84.31 28 ALA B CA 1
ATOM 3600 C C . ALA B 1 28 ? -21.672 -25.953 -2.26 1 84.31 28 ALA B C 1
ATOM 3602 O O . ALA B 1 28 ? -22.484 -25.203 -2.799 1 84.31 28 ALA B O 1
ATOM 3603 N N . ASN B 1 29 ? -21.609 -26.109 -0.967 1 85.62 29 ASN B N 1
ATOM 3604 C CA . ASN B 1 29 ? -22.5 -25.406 -0.058 1 85.62 29 ASN B CA 1
ATOM 3605 C C . ASN B 1 29 ? -22.312 -23.891 -0.154 1 85.62 29 ASN B C 1
ATOM 3607 O O . ASN B 1 29 ? -23.281 -23.141 -0.112 1 85.62 29 ASN B O 1
ATOM 3611 N N . MET B 1 30 ? -21.141 -23.484 -0.188 1 86.69 30 MET B N 1
ATOM 3612 C CA . MET B 1 30 ? -20.828 -22.047 -0.281 1 86.69 30 MET B CA 1
ATOM 3613 C C . MET B 1 30 ? -21.438 -21.453 -1.54 1 86.69 30 MET B C 1
ATOM 3615 O O . MET B 1 30 ? -21.984 -20.344 -1.5 1 86.69 30 MET B O 1
ATOM 3619 N N . ILE B 1 31 ? -21.328 -22.172 -2.566 1 84.31 31 ILE B N 1
ATOM 3620 C CA . ILE B 1 31 ? -21.875 -21.719 -3.836 1 84.31 31 ILE B CA 1
ATOM 3621 C C . ILE B 1 31 ? -23.406 -21.672 -3.742 1 84.31 31 ILE B C 1
ATOM 3623 O O . ILE B 1 31 ? -24.031 -20.703 -4.172 1 84.31 31 ILE B O 1
ATOM 3627 N N . MET B 1 32 ? -24 -22.609 -3.137 1 83.94 32 MET B N 1
ATOM 3628 C CA . MET B 1 32 ? -25.453 -22.766 -3.094 1 83.94 32 MET B CA 1
ATOM 3629 C C . MET B 1 32 ? -26.078 -21.766 -2.111 1 83.94 32 MET B C 1
ATOM 3631 O O . MET B 1 32 ? -27.266 -21.469 -2.199 1 83.94 32 MET B O 1
ATOM 3635 N N . ARG B 1 33 ? -25.297 -21.297 -1.223 1 86.12 33 ARG B N 1
ATOM 3636 C CA . ARG B 1 33 ? -25.781 -20.312 -0.252 1 86.12 33 ARG B CA 1
ATOM 3637 C C . ARG B 1 33 ? -26.062 -18.969 -0.918 1 86.12 33 ARG B C 1
ATOM 3639 O O . ARG B 1 33 ? -26.828 -18.156 -0.385 1 86.12 33 ARG B O 1
ATOM 3646 N N . ASN B 1 34 ? -25.422 -18.781 -2.045 1 89.12 34 ASN B N 1
ATOM 3647 C CA . ASN B 1 34 ? -25.672 -17.531 -2.76 1 89.12 34 ASN B CA 1
ATOM 3648 C C . ASN B 1 34 ? -27.062 -17.516 -3.396 1 89.12 34 ASN B C 1
ATOM 3650 O O . ASN B 1 34 ? -27.297 -18.188 -4.398 1 89.12 34 ASN B O 1
ATOM 3654 N N . GLU B 1 35 ? -27.906 -16.672 -2.906 1 88.69 35 GLU B N 1
ATOM 3655 C CA . GLU B 1 35 ? -29.312 -16.656 -3.297 1 88.69 35 GLU B CA 1
ATOM 3656 C C . GLU B 1 35 ? -29.5 -16.016 -4.668 1 88.69 35 GLU B C 1
ATOM 3658 O O . GLU B 1 35 ? -30.562 -16.125 -5.281 1 88.69 35 GLU B O 1
ATOM 3663 N N . ASN B 1 36 ? -28.531 -15.398 -5.121 1 91.06 36 ASN B N 1
ATOM 3664 C CA . ASN B 1 36 ? -28.641 -14.703 -6.398 1 91.06 36 ASN B CA 1
ATOM 3665 C C . ASN B 1 36 ? -28.328 -15.633 -7.57 1 91.06 36 ASN B C 1
ATOM 3667 O O . ASN B 1 36 ? -28.406 -15.219 -8.734 1 91.06 36 ASN B O 1
ATOM 3671 N N . LEU B 1 37 ? -28.062 -16.875 -7.297 1 90.56 37 LEU B N 1
ATOM 3672 C CA . LEU B 1 37 ? -27.672 -17.812 -8.352 1 90.56 37 LEU B CA 1
ATOM 3673 C C . LEU B 1 37 ? -28.828 -18.719 -8.727 1 90.56 37 LEU B C 1
ATOM 3675 O O . LEU B 1 37 ? -29.594 -19.141 -7.855 1 90.56 37 LEU B O 1
ATOM 3679 N N . SER B 1 38 ? -28.906 -18.984 -10.008 1 89.25 38 SER B N 1
ATOM 3680 C CA . SER B 1 38 ? -29.844 -19.953 -10.555 1 89.25 38 SER B CA 1
ATOM 3681 C C . SER B 1 38 ? -29.109 -21.188 -11.07 1 89.25 38 SER B C 1
ATOM 3683 O O . SER B 1 38 ? -27.891 -21.312 -10.914 1 89.25 38 SER B O 1
ATOM 3685 N N . LEU B 1 39 ? -29.859 -22.109 -11.688 1 88.56 39 LEU B N 1
ATOM 3686 C CA . LEU B 1 39 ? -29.312 -23.359 -12.18 1 88.56 39 LEU B CA 1
ATOM 3687 C C . LEU B 1 39 ? -28.203 -23.109 -13.203 1 88.56 39 LEU B C 1
ATOM 3689 O O . LEU B 1 39 ? -27.188 -23.797 -13.203 1 88.56 39 LEU B O 1
ATOM 3693 N N . LYS B 1 40 ? -28.422 -22.125 -13.984 1 90 40 LYS B N 1
ATOM 3694 C CA . LYS B 1 40 ? -27.453 -21.828 -15.039 1 90 40 LYS B CA 1
ATOM 3695 C C . LYS B 1 40 ? -26.109 -21.453 -14.445 1 90 40 LYS B C 1
ATOM 3697 O O . LYS B 1 40 ? -25.062 -21.891 -14.93 1 90 40 LYS B O 1
ATOM 3702 N N . GLU B 1 41 ? -26.141 -20.594 -13.414 1 91.12 41 GLU B N 1
ATOM 3703 C CA . GLU B 1 41 ? -24.906 -20.188 -12.766 1 91.12 41 GLU B CA 1
ATOM 3704 C C . GLU B 1 41 ? -24.266 -21.344 -12 1 91.12 41 GLU B C 1
ATOM 3706 O O . GLU B 1 41 ? -23.047 -21.469 -11.961 1 91.12 41 GLU B O 1
ATOM 3711 N N . PHE B 1 42 ? -25.094 -22.188 -11.461 1 88.06 42 PHE B N 1
ATOM 3712 C CA . PHE B 1 42 ? -24.594 -23.359 -10.758 1 88.06 42 PHE B CA 1
ATOM 3713 C C . PHE B 1 42 ? -23.859 -24.281 -11.719 1 88.06 42 PHE B C 1
ATOM 3715 O O . PHE B 1 42 ? -22.766 -24.766 -11.414 1 88.06 42 PHE B O 1
ATOM 3722 N N . GLN B 1 43 ? -24.453 -24.5 -12.828 1 88.81 43 GLN B N 1
ATOM 3723 C CA . GLN B 1 43 ? -23.844 -25.359 -13.836 1 88.81 43 GLN B CA 1
ATOM 3724 C C . GLN B 1 43 ? -22.531 -24.766 -14.328 1 88.81 43 GLN B C 1
ATOM 3726 O O . GLN B 1 43 ? -21.562 -25.5 -14.531 1 88.81 43 GLN B O 1
ATOM 3731 N N . PHE B 1 44 ? -22.547 -23.547 -14.461 1 90.44 44 PHE B N 1
ATOM 3732 C CA . PHE B 1 44 ? -21.328 -22.844 -14.875 1 90.44 44 PHE B CA 1
ATOM 3733 C C . PHE B 1 44 ? -20.219 -23.047 -13.852 1 90.44 44 PHE B C 1
ATOM 3735 O O . PHE B 1 44 ? -19.109 -23.438 -14.195 1 90.44 44 PHE B O 1
ATOM 3742 N N . LEU B 1 45 ? -20.5 -22.797 -12.617 1 88.5 45 LEU B N 1
ATOM 3743 C CA . LEU B 1 45 ? -19.516 -22.906 -11.539 1 88.5 45 LEU B CA 1
ATOM 3744 C C . LEU B 1 45 ? -19.031 -24.328 -11.375 1 88.5 45 LEU B C 1
ATOM 3746 O O . LEU B 1 45 ? -17.844 -24.562 -11.109 1 88.5 45 LEU B O 1
ATOM 3750 N N . LEU B 1 46 ? -19.875 -25.234 -11.578 1 83.56 46 LEU B N 1
ATOM 3751 C CA . LEU B 1 46 ? -19.516 -26.641 -11.484 1 83.56 46 LEU B CA 1
ATOM 3752 C C . LEU B 1 46 ? -18.516 -27.031 -12.578 1 83.56 46 LEU B C 1
ATOM 3754 O O . LEU B 1 46 ? -17.562 -27.766 -12.336 1 83.56 46 LEU B O 1
ATOM 3758 N N . ARG B 1 47 ? -18.797 -26.562 -13.695 1 85.75 47 ARG B N 1
ATOM 3759 C CA . ARG B 1 47 ? -17.891 -26.844 -14.812 1 85.75 47 ARG B CA 1
ATOM 3760 C C . ARG B 1 47 ? -16.5 -26.297 -14.539 1 85.75 47 ARG B C 1
ATOM 3762 O O . ARG B 1 47 ? -15.492 -26.953 -14.844 1 85.75 47 ARG B O 1
ATOM 3769 N N . ILE B 1 48 ? -16.5 -25.156 -14 1 86.56 48 ILE B N 1
ATOM 3770 C CA . ILE B 1 48 ? -15.211 -24.531 -13.711 1 86.56 48 ILE B CA 1
ATOM 3771 C C . ILE B 1 48 ? -14.492 -25.297 -12.602 1 86.56 48 ILE B C 1
ATOM 3773 O O . ILE B 1 48 ? -13.289 -25.547 -12.695 1 86.56 48 ILE B O 1
ATOM 3777 N N . MET B 1 49 ? -15.172 -25.656 -11.633 1 84.69 49 MET B N 1
ATOM 3778 C CA . MET B 1 49 ? -14.578 -26.375 -10.5 1 84.69 49 MET B CA 1
ATOM 3779 C C . MET B 1 49 ? -13.945 -27.688 -10.953 1 84.69 49 MET B C 1
ATOM 3781 O O . MET B 1 49 ? -12.859 -28.047 -10.492 1 84.69 49 MET B O 1
ATOM 3785 N N . VAL B 1 50 ? -14.555 -28.328 -11.852 1 81 50 VAL B N 1
ATOM 3786 C CA . VAL B 1 50 ? -14.102 -29.641 -12.32 1 81 50 VAL B CA 1
ATOM 3787 C C . VAL B 1 50 ? -12.844 -29.469 -13.172 1 81 50 VAL B C 1
ATOM 3789 O O . VAL B 1 50 ? -11.953 -30.328 -13.148 1 81 50 VAL B O 1
ATOM 3792 N N . ASN B 1 51 ? -12.734 -28.375 -13.812 1 83.62 51 ASN B N 1
ATOM 3793 C CA . ASN B 1 51 ? -11.641 -28.188 -14.766 1 83.62 51 ASN B CA 1
ATOM 3794 C C . ASN B 1 51 ? -10.562 -27.266 -14.211 1 83.62 51 ASN B C 1
ATOM 3796 O O . ASN B 1 51 ? -9.602 -26.938 -14.906 1 83.62 51 ASN B O 1
ATOM 3800 N N . SER B 1 52 ? -10.656 -26.828 -13.031 1 86.12 52 SER B N 1
ATOM 3801 C CA . SER B 1 52 ? -9.805 -25.781 -12.477 1 86.12 52 SER B CA 1
ATOM 3802 C C . SER B 1 52 ? -8.414 -26.312 -12.156 1 86.12 52 SER B C 1
ATOM 3804 O O . SER B 1 52 ? -7.461 -25.531 -12.039 1 86.12 52 SER B O 1
ATOM 3806 N N . GLY B 1 53 ? -8.234 -27.609 -11.938 1 88.19 53 GLY B N 1
ATOM 3807 C CA . GLY B 1 53 ? -6.977 -28.188 -11.484 1 88.19 53 GLY B CA 1
ATOM 3808 C C . GLY B 1 53 ? -6.754 -28.031 -9.992 1 88.19 53 GLY B C 1
ATOM 3809 O O . GLY B 1 53 ? -5.684 -28.359 -9.477 1 88.19 53 GLY B O 1
ATOM 3810 N N . ILE B 1 54 ? -7.785 -27.547 -9.266 1 92.25 54 ILE B N 1
ATOM 3811 C CA . ILE B 1 54 ? -7.695 -27.344 -7.82 1 92.25 54 ILE B CA 1
ATOM 3812 C C . ILE B 1 54 ? -8.297 -28.547 -7.094 1 92.25 54 ILE B C 1
ATOM 3814 O O . ILE B 1 54 ? -9.391 -29 -7.438 1 92.25 54 ILE B O 1
ATOM 3818 N N . GLY B 1 55 ? -7.586 -29.016 -6.121 1 90.12 55 GLY B N 1
ATOM 3819 C CA . GLY B 1 55 ? -8.023 -30.188 -5.371 1 90.12 55 GLY B CA 1
ATOM 3820 C C . GLY B 1 55 ? -8.961 -29.844 -4.23 1 90.12 55 GLY B C 1
ATOM 3821 O O . GLY B 1 55 ? -9.375 -28.688 -4.082 1 90.12 55 GLY B O 1
ATOM 3822 N N . ASP B 1 56 ? -9.281 -30.859 -3.389 1 89.94 56 ASP B N 1
ATOM 3823 C CA . ASP B 1 56 ? -10.297 -30.703 -2.354 1 89.94 56 ASP B CA 1
ATOM 3824 C C . ASP B 1 56 ? -9.656 -30.562 -0.974 1 89.94 56 ASP B C 1
ATOM 3826 O O . ASP B 1 56 ? -10.328 -30.734 0.047 1 89.94 56 ASP B O 1
ATOM 3830 N N . GLU B 1 57 ? -8.383 -30.297 -0.974 1 93.31 57 GLU B N 1
ATOM 3831 C CA . GLU B 1 57 ? -7.703 -30.125 0.308 1 93.31 57 GLU B CA 1
ATOM 3832 C C . GLU B 1 57 ? -7.09 -28.734 0.43 1 93.31 57 GLU B C 1
ATOM 3834 O O . GLU B 1 57 ? -6.086 -28.547 1.121 1 93.31 57 GLU B O 1
ATOM 3839 N N . THR B 1 58 ? -7.613 -27.828 -0.318 1 95.69 58 THR B N 1
ATOM 3840 C CA . THR B 1 58 ? -7.184 -26.453 -0.191 1 95.69 58 THR B CA 1
ATOM 3841 C C . THR B 1 58 ? -7.816 -25.797 1.033 1 95.69 58 THR B C 1
ATOM 3843 O O . THR B 1 58 ? -8.586 -26.438 1.758 1 95.69 58 THR B O 1
ATOM 3846 N N . TYR B 1 59 ? -7.441 -24.516 1.298 1 97 59 TYR B N 1
ATOM 3847 C CA . TYR B 1 59 ? -7.855 -23.922 2.566 1 97 59 TYR B CA 1
ATOM 3848 C C . TYR B 1 59 ? -8.641 -22.641 2.338 1 97 59 TYR B C 1
ATOM 3850 O O . TYR B 1 59 ? -8.445 -21.953 1.329 1 97 59 TYR B O 1
ATOM 3858 N N . VAL B 1 60 ? -9.547 -22.328 3.318 1 95.44 60 VAL B N 1
ATOM 3859 C CA . VAL B 1 60 ? -10.305 -21.094 3.332 1 95.44 60 VAL B CA 1
ATOM 3860 C C . VAL B 1 60 ? -10.258 -20.469 4.73 1 95.44 60 VAL B C 1
ATOM 3862 O O . VAL B 1 60 ? -9.914 -21.156 5.703 1 95.44 60 VAL B O 1
ATOM 3865 N N . PRO B 1 61 ? -10.594 -19.156 4.828 1 94.81 61 PRO B N 1
ATOM 3866 C CA . PRO B 1 61 ? -10.609 -18.516 6.141 1 94.81 61 PRO B CA 1
ATOM 3867 C C . PRO B 1 61 ? -11.68 -19.078 7.066 1 94.81 61 PRO B C 1
ATOM 3869 O O . PRO B 1 61 ? -12.68 -19.641 6.594 1 94.81 61 PRO B O 1
ATOM 3872 N N . LYS B 1 62 ? -11.492 -18.844 8.289 1 93.19 62 LYS B N 1
ATOM 3873 C CA . LYS B 1 62 ? -12.414 -19.312 9.32 1 93.19 62 LYS B CA 1
ATOM 3874 C C . LYS B 1 62 ? -13.82 -18.781 9.086 1 93.19 62 LYS B C 1
ATOM 3876 O O . LYS B 1 62 ? -14.805 -19.484 9.297 1 93.19 62 LYS B O 1
ATOM 3881 N N . SER B 1 63 ? -13.922 -17.562 8.695 1 92.25 63 SER B N 1
ATOM 3882 C CA . SER B 1 63 ? -15.227 -16.922 8.5 1 92.25 63 SER B CA 1
ATOM 3883 C C . SER B 1 63 ? -16.047 -17.656 7.441 1 92.25 63 SER B C 1
ATOM 3885 O O . SER B 1 63 ? -17.266 -17.703 7.516 1 92.25 63 SER B O 1
ATOM 3887 N N . PHE B 1 64 ? -15.391 -18.234 6.465 1 91.44 64 PHE B N 1
ATOM 3888 C CA . PHE B 1 64 ? -16.094 -18.984 5.43 1 91.44 64 PHE B CA 1
ATOM 3889 C C . PHE B 1 64 ? -16.656 -20.297 5.988 1 91.44 64 PHE B C 1
ATOM 3891 O O . PHE B 1 64 ? -17.75 -20.703 5.617 1 91.44 64 PHE B O 1
ATOM 3898 N N . ILE B 1 65 ? -15.891 -20.891 6.84 1 89.31 65 ILE B N 1
ATOM 3899 C CA . ILE B 1 65 ? -16.344 -22.109 7.512 1 89.31 65 ILE B CA 1
ATOM 3900 C C . ILE B 1 65 ? -17.594 -21.812 8.336 1 89.31 65 ILE B C 1
ATOM 3902 O O . ILE B 1 65 ? -18.5 -22.656 8.414 1 89.31 65 ILE B O 1
ATOM 3906 N N . MET B 1 66 ? -17.656 -20.656 8.82 1 88.31 66 MET B N 1
ATOM 3907 C CA . MET B 1 66 ? -18.766 -20.266 9.688 1 88.31 66 MET B CA 1
ATOM 3908 C C . MET B 1 66 ? -19.938 -19.766 8.867 1 88.31 66 MET B C 1
ATOM 3910 O O . MET B 1 66 ? -20.969 -19.359 9.43 1 88.31 66 MET B O 1
ATOM 3914 N N . GLY B 1 67 ? -19.844 -19.719 7.621 1 86.75 67 GLY B N 1
ATOM 3915 C CA . GLY B 1 67 ? -20.938 -19.312 6.758 1 86.75 67 GLY B CA 1
ATOM 3916 C C . GLY B 1 67 ? -21.078 -17.812 6.633 1 86.75 67 GLY B C 1
ATOM 3917 O O . GLY B 1 67 ? -22.188 -17.312 6.375 1 86.75 67 GLY B O 1
ATOM 3918 N N . ARG B 1 68 ? -20.016 -17.016 6.793 1 85.88 68 ARG B N 1
ATOM 3919 C CA . ARG B 1 68 ? -20.109 -15.57 6.809 1 85.88 68 ARG B CA 1
ATOM 3920 C C . ARG B 1 68 ? -19.469 -14.961 5.566 1 85.88 68 ARG B C 1
ATOM 3922 O O . ARG B 1 68 ? -19.078 -13.789 5.566 1 85.88 68 ARG B O 1
ATOM 3929 N N . GLU B 1 69 ? -19.328 -15.742 4.547 1 85.75 69 GLU B N 1
ATOM 3930 C CA . GLU B 1 69 ? -18.625 -15.281 3.357 1 85.75 69 GLU B CA 1
ATOM 3931 C C . GLU B 1 69 ? -19.406 -14.195 2.633 1 85.75 69 GLU B C 1
ATOM 3933 O O . GLU B 1 69 ? -18.844 -13.352 1.943 1 85.75 69 GLU B O 1
ATOM 3938 N N . GLN B 1 70 ? -20.719 -14.133 2.875 1 83.56 70 GLN B N 1
ATOM 3939 C CA . GLN B 1 70 ? -21.547 -13.211 2.107 1 83.56 70 GLN B CA 1
ATOM 3940 C C . GLN B 1 70 ? -21.641 -11.852 2.795 1 83.56 70 GLN B C 1
ATOM 3942 O O . GLN B 1 70 ? -22.062 -10.867 2.184 1 83.56 70 GLN B O 1
ATOM 3947 N N . SER B 1 71 ? -21.297 -11.781 3.992 1 83.19 71 SER B N 1
ATOM 3948 C CA . SER B 1 71 ? -21.344 -10.531 4.738 1 83.19 71 SER B CA 1
ATOM 3949 C C . SER B 1 71 ? -20.203 -10.438 5.742 1 83.19 71 SER B C 1
ATOM 3951 O O . SER B 1 71 ? -20.438 -10.359 6.949 1 83.19 71 SER B O 1
ATOM 3953 N N . PRO B 1 72 ? -19.016 -10.359 5.176 1 86.94 72 PRO B N 1
ATOM 3954 C CA . PRO B 1 72 ? -17.891 -10.32 6.109 1 86.94 72 PRO B CA 1
ATOM 3955 C C . PRO B 1 72 ? -17.75 -8.961 6.801 1 86.94 72 PRO B C 1
ATOM 3957 O O . PRO B 1 72 ? -18.109 -7.93 6.219 1 86.94 72 PRO B O 1
ATOM 3960 N N . THR B 1 73 ? -17.234 -9 8.047 1 89.44 73 THR B N 1
ATOM 3961 C CA . THR B 1 73 ? -16.969 -7.789 8.82 1 89.44 73 THR B CA 1
ATOM 3962 C C . THR B 1 73 ? -15.492 -7.422 8.758 1 89.44 73 THR B C 1
ATOM 3964 O O . THR B 1 73 ? -14.672 -8.188 8.242 1 89.44 73 THR B O 1
ATOM 3967 N N . LEU B 1 74 ? -15.172 -6.215 9.297 1 91.25 74 LEU B N 1
ATOM 3968 C CA . LEU B 1 74 ? -13.773 -5.809 9.445 1 91.25 74 LEU B CA 1
ATOM 3969 C C . LEU B 1 74 ? -13.016 -6.793 10.328 1 91.25 74 LEU B C 1
ATOM 3971 O O . LEU B 1 74 ? -11.867 -7.145 10.031 1 91.25 74 LEU B O 1
ATOM 3975 N N . SER B 1 75 ? -13.68 -7.234 11.32 1 92.44 75 SER B N 1
ATOM 3976 C CA . SER B 1 75 ? -13.07 -8.172 12.258 1 92.44 75 SER B CA 1
ATOM 3977 C C . SER B 1 75 ? -12.734 -9.492 11.578 1 92.44 75 SER B C 1
ATOM 3979 O O . SER B 1 75 ? -11.727 -10.125 11.898 1 92.44 75 SER B O 1
ATOM 3981 N N . ASP B 1 76 ? -13.547 -9.945 10.68 1 93.38 76 ASP B N 1
ATOM 3982 C CA . ASP B 1 76 ? -13.273 -11.172 9.93 1 93.38 76 ASP B CA 1
ATOM 3983 C C . ASP B 1 76 ? -12 -11.031 9.094 1 93.38 76 ASP B C 1
ATOM 3985 O O . ASP B 1 76 ? -11.172 -11.945 9.062 1 93.38 76 ASP B O 1
ATOM 3989 N N . GLY B 1 77 ? -11.883 -9.875 8.461 1 93.12 77 GLY B N 1
ATOM 3990 C CA . GLY B 1 77 ? -10.688 -9.617 7.684 1 93.12 77 GLY B CA 1
ATOM 3991 C C . GLY B 1 77 ? -9.422 -9.555 8.523 1 93.12 77 GLY B C 1
ATOM 3992 O O . GLY B 1 77 ? -8.398 -10.133 8.156 1 93.12 77 GLY B O 1
ATOM 3993 N N . ILE B 1 78 ? -9.516 -8.922 9.641 1 94.44 78 ILE B N 1
ATOM 3994 C CA . ILE B 1 78 ? -8.383 -8.789 10.547 1 94.44 78 ILE B CA 1
ATOM 3995 C C . ILE B 1 78 ? -7.977 -10.164 11.07 1 94.44 78 ILE B C 1
ATOM 3997 O O . ILE B 1 78 ? -6.789 -10.5 11.102 1 94.44 78 ILE B O 1
ATOM 4001 N N . SER B 1 79 ? -8.961 -10.914 11.43 1 93.94 79 SER B N 1
ATOM 4002 C CA . SER B 1 79 ? -8.695 -12.25 11.945 1 93.94 79 SER B CA 1
ATOM 4003 C C . SER B 1 79 ? -7.996 -13.117 10.898 1 93.94 79 SER B C 1
ATOM 4005 O O . SER B 1 79 ? -7.086 -13.883 11.227 1 93.94 79 SER B O 1
ATOM 4007 N N . GLU B 1 80 ? -8.438 -13.039 9.703 1 94.75 80 GLU B N 1
ATOM 4008 C CA . GLU B 1 80 ? -7.801 -13.766 8.609 1 94.75 80 GLU B CA 1
ATOM 4009 C C . GLU B 1 80 ? -6.32 -13.414 8.5 1 94.75 80 GLU B C 1
ATOM 4011 O O . GLU B 1 80 ? -5.477 -14.297 8.344 1 94.75 80 GLU B O 1
ATOM 4016 N N . MET B 1 81 ? -5.973 -12.086 8.602 1 95.94 81 MET B N 1
ATOM 4017 C CA . MET B 1 81 ? -4.594 -11.625 8.5 1 95.94 81 MET B CA 1
ATOM 4018 C C . MET B 1 81 ? -3.779 -12.078 9.711 1 95.94 81 MET B C 1
ATOM 4020 O O . MET B 1 81 ? -2.637 -12.516 9.57 1 95.94 81 MET B O 1
ATOM 4024 N N . GLU B 1 82 ? -4.383 -12 10.82 1 95 82 GLU B N 1
ATOM 4025 C CA . GLU B 1 82 ? -3.68 -12.383 12.039 1 95 82 GLU B CA 1
ATOM 4026 C C . GLU B 1 82 ? -3.342 -13.875 12.039 1 95 82 GLU B C 1
ATOM 4028 O O . GLU B 1 82 ? -2.262 -14.266 12.477 1 95 82 GLU B O 1
ATOM 4033 N N . ASP B 1 83 ? -4.258 -14.68 11.57 1 93.75 83 ASP B N 1
ATOM 4034 C CA . ASP B 1 83 ? -4 -16.109 11.453 1 93.75 83 ASP B CA 1
ATOM 4035 C C . ASP B 1 83 ? -2.756 -16.375 10.609 1 93.75 83 ASP B C 1
ATOM 4037 O O . ASP B 1 83 ? -1.898 -17.172 10.992 1 93.75 83 ASP B O 1
ATOM 4041 N N . PHE B 1 84 ? -2.652 -15.742 9.562 1 93.38 84 PHE B N 1
ATOM 4042 C CA . PHE B 1 84 ? -1.499 -15.867 8.68 1 93.38 84 PHE B CA 1
ATOM 4043 C C . PHE B 1 84 ? -0.24 -15.336 9.359 1 93.38 84 PHE B C 1
ATOM 4045 O O . PHE B 1 84 ? 0.79 -16.016 9.383 1 93.38 84 PHE B O 1
ATOM 4052 N N . PHE B 1 85 ? -0.287 -14.078 9.859 1 94.75 85 PHE B N 1
ATOM 4053 C CA . PHE B 1 85 ? 0.888 -13.383 10.367 1 94.75 85 PHE B CA 1
ATOM 4054 C C . PHE B 1 85 ? 1.521 -14.141 11.523 1 94.75 85 PHE B C 1
ATOM 4056 O O . PHE B 1 85 ? 2.699 -14.5 11.469 1 94.75 85 PHE B O 1
ATOM 4063 N N . TYR B 1 86 ? 0.762 -14.398 12.469 1 93.38 86 TYR B N 1
ATOM 4064 C CA . TYR B 1 86 ? 1.34 -14.844 13.734 1 93.38 86 TYR B CA 1
ATOM 4065 C C . TYR B 1 86 ? 1.854 -16.281 13.625 1 93.38 86 TYR B C 1
ATOM 4067 O O . TYR B 1 86 ? 2.957 -16.578 14.086 1 93.38 86 TYR B O 1
ATOM 4075 N N . HIS B 1 87 ? 1.139 -17.078 12.906 1 92.62 87 HIS B N 1
ATOM 4076 C CA . HIS B 1 87 ? 1.607 -18.453 12.695 1 92.62 87 HIS B CA 1
ATOM 4077 C C . HIS B 1 87 ? 2.867 -18.484 11.836 1 92.62 87 HIS B C 1
ATOM 4079 O O . HIS B 1 87 ? 3.865 -19.094 12.211 1 92.62 87 HIS B O 1
ATOM 4085 N N . THR B 1 88 ? 2.834 -17.828 10.797 1 96.75 88 THR B N 1
ATOM 4086 C CA . THR B 1 88 ? 3.887 -17.891 9.789 1 96.75 88 THR B CA 1
ATOM 4087 C C . THR B 1 88 ? 5.148 -17.172 10.273 1 96.75 88 THR B C 1
ATOM 4089 O O . THR B 1 88 ? 6.254 -17.703 10.133 1 96.75 88 THR B O 1
ATOM 4092 N N . VAL B 1 89 ? 5.012 -16.016 10.867 1 97.62 89 VAL B N 1
ATOM 4093 C CA . VAL B 1 89 ? 6.141 -15.211 11.328 1 97.62 89 VAL B CA 1
ATOM 4094 C C . VAL B 1 89 ? 6.793 -15.883 12.531 1 97.62 89 VAL B C 1
ATOM 4096 O O . VAL B 1 89 ? 8.016 -15.938 12.633 1 97.62 89 VAL B O 1
ATOM 4099 N N . ASP B 1 90 ? 5.969 -16.422 13.453 1 97.25 90 ASP B N 1
ATOM 4100 C CA . ASP B 1 90 ? 6.496 -17.141 14.609 1 97.25 90 ASP B CA 1
ATOM 4101 C C . ASP B 1 90 ? 7.359 -18.328 14.164 1 97.25 90 ASP B C 1
ATOM 4103 O O . ASP B 1 90 ? 8.461 -18.516 14.68 1 97.25 90 ASP B O 1
ATOM 4107 N N . ASN B 1 91 ? 6.832 -19.109 13.242 1 95.62 91 ASN B N 1
ATOM 4108 C CA . ASN B 1 91 ? 7.57 -20.266 12.742 1 95.62 91 ASN B CA 1
ATOM 4109 C C . ASN B 1 91 ? 8.867 -19.844 12.062 1 95.62 91 ASN B C 1
ATOM 4111 O O . ASN B 1 91 ? 9.906 -20.484 12.242 1 95.62 91 ASN B O 1
ATOM 4115 N N . LEU B 1 92 ? 8.797 -18.766 11.305 1 96.69 92 LEU B N 1
ATOM 4116 C CA . LEU B 1 92 ? 9.984 -18.297 10.586 1 96.69 92 LEU B CA 1
ATOM 4117 C C . LEU B 1 92 ? 11.055 -17.828 11.562 1 96.69 92 LEU B C 1
ATOM 4119 O O . LEU B 1 92 ? 12.234 -18.172 11.414 1 96.69 92 LEU B O 1
ATOM 4123 N N . PHE B 1 93 ? 10.672 -17.031 12.523 1 97.25 93 PHE B N 1
ATOM 4124 C CA . PHE B 1 93 ? 11.617 -16.547 13.516 1 97.25 93 PHE B CA 1
ATOM 4125 C C . PHE B 1 93 ? 12.219 -17.703 14.312 1 97.25 93 PHE B C 1
ATOM 4127 O O . PHE B 1 93 ? 13.414 -17.703 14.594 1 97.25 93 PHE B O 1
ATOM 4134 N N . SER B 1 94 ? 11.398 -18.672 14.656 1 95.62 94 SER B N 1
ATOM 4135 C CA . SER B 1 94 ? 11.883 -19.844 15.383 1 95.62 94 SER B CA 1
ATOM 4136 C C . SER B 1 94 ? 12.883 -20.641 14.555 1 95.62 94 SER B C 1
ATOM 4138 O O . SER B 1 94 ? 13.953 -21 15.047 1 95.62 94 SER B O 1
ATOM 4140 N N . LYS B 1 95 ? 12.547 -20.875 13.328 1 91.88 95 LYS B N 1
ATOM 4141 C CA . LYS B 1 95 ? 13.375 -21.672 12.43 1 91.88 95 LYS B CA 1
ATOM 4142 C C . LYS B 1 95 ? 14.711 -20.984 12.156 1 91.88 95 LYS B C 1
ATOM 4144 O O . LYS B 1 95 ? 15.734 -21.656 12 1 91.88 95 LYS B O 1
ATOM 4149 N N . THR B 1 96 ? 14.727 -19.703 12.094 1 94.38 96 THR B N 1
ATOM 4150 C CA . THR B 1 96 ? 15.93 -18.969 11.695 1 94.38 96 THR B CA 1
ATOM 4151 C C . THR B 1 96 ? 16.672 -18.438 12.922 1 94.38 96 THR B C 1
ATOM 4153 O O . THR B 1 96 ? 17.812 -17.984 12.812 1 94.38 96 THR B O 1
ATOM 4156 N N . ARG B 1 97 ? 15.984 -18.406 14.094 1 96.31 97 ARG B N 1
ATOM 4157 C CA . ARG B 1 97 ? 16.531 -17.875 15.336 1 96.31 97 ARG B CA 1
ATOM 4158 C C . ARG B 1 97 ? 16.828 -16.391 15.211 1 96.31 97 ARG B C 1
ATOM 4160 O O . ARG B 1 97 ? 17.875 -15.914 15.672 1 96.31 97 ARG B O 1
ATOM 4167 N N . ILE B 1 98 ? 16.047 -15.719 14.484 1 97 98 ILE B N 1
ATOM 4168 C CA . ILE B 1 98 ? 16.125 -14.273 14.344 1 97 98 ILE B CA 1
ATOM 4169 C C . ILE B 1 98 ? 15.156 -13.609 15.336 1 97 98 ILE B C 1
ATOM 4171 O O . ILE B 1 98 ? 14.031 -14.078 15.516 1 97 98 ILE B O 1
ATOM 4175 N N . SER B 1 99 ? 15.609 -12.578 15.953 1 97.56 99 SER B N 1
ATOM 4176 C CA . SER B 1 99 ? 14.758 -11.797 16.844 1 97.56 99 SER B CA 1
ATOM 4177 C C . SER B 1 99 ? 13.969 -10.742 16.078 1 97.56 99 SER B C 1
ATOM 4179 O O . SER B 1 99 ? 14.5 -10.102 15.172 1 97.56 99 SER B O 1
ATOM 4181 N N . PRO B 1 100 ? 12.703 -10.586 16.438 1 97.56 100 PRO B N 1
ATOM 4182 C CA . PRO B 1 100 ? 11.922 -9.531 15.789 1 97.56 100 PRO B CA 1
ATOM 4183 C C . PRO B 1 100 ? 12.562 -8.156 15.93 1 97.56 100 PRO B C 1
ATOM 4185 O O . PRO B 1 100 ? 12.398 -7.305 15.047 1 97.56 100 PRO B O 1
ATOM 4188 N N . SER B 1 101 ? 13.273 -7.883 16.969 1 97.12 101 SER B N 1
ATOM 4189 C CA . SER B 1 101 ? 13.898 -6.59 17.219 1 97.12 101 SER B CA 1
ATOM 4190 C C . SER B 1 101 ? 15.047 -6.332 16.266 1 97.12 101 SER B C 1
ATOM 4192 O O . SER B 1 101 ? 15.531 -5.203 16.141 1 97.12 101 SER B O 1
ATOM 4194 N N . ASP B 1 102 ? 15.484 -7.348 15.531 1 97.69 102 ASP B N 1
ATOM 4195 C CA . ASP B 1 102 ? 16.609 -7.215 14.602 1 97.69 102 ASP B CA 1
ATOM 4196 C C . ASP B 1 102 ? 16.141 -6.723 13.234 1 97.69 102 ASP B C 1
ATOM 4198 O O . ASP B 1 102 ? 16.953 -6.309 12.406 1 97.69 102 ASP B O 1
ATOM 4202 N N . ILE B 1 103 ? 14.898 -6.766 13 1 98.75 103 ILE B N 1
ATOM 4203 C CA . ILE B 1 103 ? 14.367 -6.445 11.68 1 98.75 103 ILE B CA 1
ATOM 4204 C C . ILE B 1 103 ? 14.5 -4.945 11.414 1 98.75 103 ILE B C 1
ATOM 4206 O O . ILE B 1 103 ? 14.078 -4.129 12.242 1 98.75 103 ILE B O 1
ATOM 4210 N N . ASP B 1 104 ? 15.031 -4.578 10.25 1 98.69 104 ASP B N 1
ATOM 4211 C CA . ASP B 1 104 ? 15.25 -3.186 9.867 1 98.69 104 ASP B CA 1
ATOM 4212 C C . ASP B 1 104 ? 14.164 -2.703 8.906 1 98.69 104 ASP B C 1
ATOM 4214 O O . ASP B 1 104 ? 13.852 -1.511 8.867 1 98.69 104 ASP B O 1
ATOM 4218 N N . VAL B 1 105 ? 13.703 -3.598 8.078 1 98.75 105 VAL B N 1
ATOM 4219 C CA . VAL B 1 105 ? 12.719 -3.268 7.055 1 98.75 105 VAL B CA 1
ATOM 4220 C C . VAL B 1 105 ? 11.594 -4.297 7.066 1 98.75 105 VAL B C 1
ATOM 4222 O O . VAL B 1 105 ? 11.852 -5.504 7.121 1 98.75 105 VAL B O 1
ATOM 4225 N N . LEU B 1 106 ? 10.391 -3.844 7.078 1 98.88 106 LEU B N 1
ATOM 4226 C CA . LEU B 1 106 ? 9.203 -4.691 7.035 1 98.88 106 LEU B CA 1
ATOM 4227 C C . LEU B 1 106 ? 8.297 -4.297 5.875 1 98.88 106 LEU B C 1
ATOM 4229 O O . LEU B 1 106 ? 7.875 -3.143 5.77 1 98.88 106 LEU B O 1
ATOM 4233 N N . VAL B 1 107 ? 8.023 -5.238 4.973 1 98.75 107 VAL B N 1
ATOM 4234 C CA . VAL B 1 107 ? 7.105 -5.023 3.857 1 98.75 107 VAL B CA 1
ATOM 4235 C C . VAL B 1 107 ? 5.953 -6.023 3.936 1 98.75 107 VAL B C 1
ATOM 4237 O O . VAL B 1 107 ? 6.176 -7.223 4.105 1 98.75 107 VAL B O 1
ATOM 4240 N N . VAL B 1 108 ? 4.77 -5.516 3.861 1 98.25 108 VAL B N 1
ATOM 4241 C CA . VAL B 1 108 ? 3.586 -6.359 3.766 1 98.25 108 VAL B CA 1
ATOM 4242 C C . VAL B 1 108 ? 2.83 -6.051 2.477 1 98.25 108 VAL B C 1
ATOM 4244 O O . VAL B 1 108 ? 2.654 -4.883 2.119 1 98.25 108 VAL B O 1
ATOM 4247 N N . ASN B 1 109 ? 2.457 -7.043 1.766 1 96.38 109 ASN B N 1
ATOM 4248 C CA . ASN B 1 109 ? 1.616 -6.812 0.596 1 96.38 109 ASN B CA 1
ATOM 4249 C C . ASN B 1 109 ? 0.345 -7.656 0.646 1 96.38 109 ASN B C 1
ATOM 4251 O O . ASN B 1 109 ? 0.412 -8.883 0.729 1 96.38 109 ASN B O 1
ATOM 4255 N N . VAL B 1 110 ? -0.718 -7.059 0.696 1 95.06 110 VAL B N 1
ATOM 4256 C CA . VAL B 1 110 ? -2.084 -7.562 0.589 1 95.06 110 VAL B CA 1
ATOM 4257 C C . VAL B 1 110 ? -2.889 -6.676 -0.36 1 95.06 110 VAL B C 1
ATOM 4259 O O . VAL B 1 110 ? -3.076 -5.484 -0.1 1 95.06 110 VAL B O 1
ATOM 4262 N N . SER B 1 111 ? -3.391 -7.238 -1.311 1 91.69 111 SER B N 1
ATOM 4263 C CA . SER B 1 111 ? -3.955 -6.418 -2.379 1 91.69 111 SER B CA 1
ATOM 4264 C C . SER B 1 111 ? -5.316 -5.859 -1.984 1 91.69 111 SER B C 1
ATOM 4266 O O . SER B 1 111 ? -5.641 -4.711 -2.299 1 91.69 111 SER B O 1
ATOM 4268 N N . THR B 1 112 ? -6.133 -6.57 -1.254 1 87.94 112 THR B N 1
ATOM 4269 C CA . THR B 1 112 ? -7.551 -6.223 -1.209 1 87.94 112 THR B CA 1
ATOM 4270 C C . THR B 1 112 ? -7.961 -5.812 0.202 1 87.94 112 THR B C 1
ATOM 4272 O O . THR B 1 112 ? -9.148 -5.59 0.468 1 87.94 112 THR B O 1
ATOM 4275 N N . PHE B 1 113 ? -7.094 -5.82 1.103 1 91.44 113 PHE B N 1
ATOM 4276 C CA . PHE B 1 113 ? -7.418 -5.496 2.486 1 91.44 113 PHE B CA 1
ATOM 4277 C C . PHE B 1 113 ? -6.348 -4.59 3.094 1 91.44 113 PHE B C 1
ATOM 4279 O O . PHE B 1 113 ? -5.184 -4.98 3.193 1 91.44 113 PHE B O 1
ATOM 4286 N N . SER B 1 114 ? -6.719 -3.43 3.449 1 91.38 114 SER B N 1
ATOM 4287 C CA . SER B 1 114 ? -5.793 -2.455 4.023 1 91.38 114 SER B CA 1
ATOM 4288 C C . SER B 1 114 ? -6.457 -1.659 5.141 1 91.38 114 SER B C 1
ATOM 4290 O O . SER B 1 114 ? -6.922 -0.54 4.922 1 91.38 114 SER B O 1
ATOM 4292 N N . PRO B 1 115 ? -6.348 -2.107 6.324 1 92.25 115 PRO B N 1
ATOM 4293 C CA . PRO B 1 115 ? -6.934 -1.396 7.465 1 92.25 115 PRO B CA 1
ATOM 4294 C C . PRO B 1 115 ? -6.039 -0.268 7.977 1 92.25 115 PRO B C 1
ATOM 4296 O O . PRO B 1 115 ? -4.91 -0.107 7.504 1 92.25 115 PRO B O 1
ATOM 4299 N N . THR B 1 116 ? -6.625 0.533 8.875 1 91.81 116 THR B N 1
ATOM 4300 C CA . THR B 1 116 ? -5.887 1.535 9.641 1 91.81 116 THR B CA 1
ATOM 4301 C C . THR B 1 116 ? -5.855 1.173 11.125 1 91.81 116 THR B C 1
ATOM 4303 O O . THR B 1 116 ? -6.898 0.92 11.727 1 91.81 116 THR B O 1
ATOM 4306 N N . PRO B 1 117 ? -4.707 1.139 11.836 1 94.38 117 PRO B N 1
ATOM 4307 C CA . PRO B 1 117 ? -3.395 1.288 11.195 1 94.38 117 PRO B CA 1
ATOM 4308 C C . PRO B 1 117 ? -3.072 0.147 10.234 1 94.38 117 PRO B C 1
ATOM 4310 O O . PRO B 1 117 ? -3.785 -0.859 10.203 1 94.38 117 PRO B O 1
ATOM 4313 N N . SER B 1 118 ? -1.981 0.292 9.484 1 96.5 118 SER B N 1
ATOM 4314 C CA . SER B 1 118 ? -1.593 -0.66 8.453 1 96.5 118 SER B CA 1
ATOM 4315 C C . SER B 1 118 ? -1.32 -2.039 9.039 1 96.5 118 SER B C 1
ATOM 4317 O O . SER B 1 118 ? -1.131 -2.174 10.25 1 96.5 118 SER B O 1
ATOM 4319 N N . LEU B 1 119 ? -1.288 -3.051 8.148 1 97.25 119 LEU B N 1
ATOM 4320 C CA . LEU B 1 119 ? -0.922 -4.406 8.547 1 97.25 119 LEU B CA 1
ATOM 4321 C C . LEU B 1 119 ? 0.521 -4.457 9.039 1 97.25 119 LEU B C 1
ATOM 4323 O O . LEU B 1 119 ? 0.84 -5.211 9.961 1 97.25 119 LEU B O 1
ATOM 4327 N N . THR B 1 120 ? 1.4 -3.674 8.492 1 98.19 120 THR B N 1
ATOM 4328 C CA . THR B 1 120 ? 2.766 -3.607 9 1 98.19 120 THR B CA 1
ATOM 4329 C C . THR B 1 120 ? 2.781 -3.152 10.453 1 98.19 120 THR B C 1
ATOM 4331 O O . THR B 1 120 ? 3.527 -3.695 11.273 1 98.19 120 THR B O 1
ATOM 4334 N N . THR B 1 121 ? 1.973 -2.143 10.727 1 98 121 THR B N 1
ATOM 4335 C CA . THR B 1 121 ? 1.935 -1.627 12.086 1 98 121 THR B CA 1
ATOM 4336 C C . THR B 1 121 ? 1.432 -2.693 13.055 1 98 121 THR B C 1
ATOM 4338 O O . THR B 1 121 ? 1.894 -2.771 14.195 1 98 121 THR B O 1
ATOM 4341 N N . ARG B 1 122 ? 0.507 -3.486 12.625 1 97.19 122 ARG B N 1
ATOM 4342 C CA . ARG B 1 122 ? 0.015 -4.586 13.445 1 97.19 122 ARG B CA 1
ATOM 4343 C C . ARG B 1 122 ? 1.135 -5.566 13.781 1 97.19 122 ARG B C 1
ATOM 4345 O O . ARG B 1 122 ? 1.213 -6.07 14.898 1 97.19 122 ARG B O 1
ATOM 4352 N N . ILE B 1 123 ? 1.89 -5.859 12.836 1 98.25 123 ILE B N 1
ATOM 4353 C CA . ILE B 1 123 ? 3.021 -6.758 13.039 1 98.25 123 ILE B CA 1
ATOM 4354 C C . ILE B 1 123 ? 4.023 -6.117 13.992 1 98.25 123 ILE B C 1
ATOM 4356 O O . ILE B 1 123 ? 4.535 -6.773 14.898 1 98.25 123 ILE B O 1
ATOM 4360 N N . VAL B 1 124 ? 4.32 -4.836 13.781 1 98.5 124 VAL B N 1
ATOM 4361 C CA . VAL B 1 124 ? 5.227 -4.105 14.656 1 98.5 124 VAL B CA 1
ATOM 4362 C C . VAL B 1 124 ? 4.719 -4.172 16.094 1 98.5 124 VAL B C 1
ATOM 4364 O O . VAL B 1 124 ? 5.5 -4.367 17.031 1 98.5 124 VAL B O 1
ATOM 4367 N N . ASN B 1 125 ? 3.445 -3.971 16.25 1 98.19 125 ASN B N 1
ATOM 4368 C CA . ASN B 1 125 ? 2.854 -3.998 17.578 1 98.19 125 ASN B CA 1
ATOM 4369 C C . ASN B 1 125 ? 2.975 -5.379 18.219 1 98.19 125 ASN B C 1
ATOM 4371 O O . ASN B 1 125 ? 3.424 -5.504 19.359 1 98.19 125 ASN B O 1
ATOM 4375 N N . ARG B 1 126 ? 2.586 -6.422 17.484 1 97.81 126 ARG B N 1
ATOM 4376 C CA . ARG B 1 126 ? 2.572 -7.793 17.984 1 97.81 126 ARG B CA 1
ATOM 4377 C C . ARG B 1 126 ? 3.963 -8.227 18.438 1 97.81 126 ARG B C 1
ATOM 4379 O O . ARG B 1 126 ? 4.105 -8.906 19.453 1 97.81 126 ARG B O 1
ATOM 4386 N N . TYR B 1 127 ? 4.973 -7.844 17.672 1 98.25 127 TYR B N 1
ATOM 4387 C CA . TYR B 1 127 ? 6.309 -8.383 17.906 1 98.25 127 TYR B CA 1
ATOM 4388 C C . TYR B 1 127 ? 7.207 -7.332 18.562 1 98.25 127 TYR B C 1
ATOM 4390 O O . TYR B 1 127 ? 8.406 -7.562 18.75 1 98.25 127 TYR B O 1
A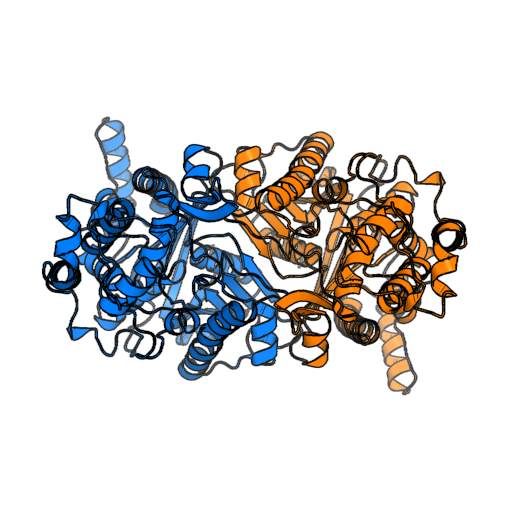TOM 4398 N N . LYS B 1 128 ? 6.625 -6.148 18.891 1 98.19 128 LYS B N 1
ATOM 4399 C CA . LYS B 1 128 ? 7.316 -5.074 19.609 1 98.19 128 LYS B CA 1
ATOM 4400 C C . LYS B 1 128 ? 8.625 -4.711 18.922 1 98.19 128 LYS B C 1
ATOM 4402 O O . LYS B 1 128 ? 9.68 -4.672 19.562 1 98.19 128 LYS B O 1
ATOM 4407 N N . MET B 1 129 ? 8.531 -4.426 17.672 1 98.31 129 MET B N 1
ATOM 4408 C CA . MET B 1 129 ? 9.711 -4.137 16.859 1 98.31 129 MET B CA 1
ATOM 4409 C C . MET B 1 129 ? 10.242 -2.736 17.156 1 98.31 129 MET B C 1
ATOM 4411 O O . MET B 1 129 ? 9.555 -1.929 17.781 1 98.31 129 MET B O 1
ATOM 4415 N N . LYS B 1 130 ? 11.43 -2.432 16.734 1 98.25 130 LYS B N 1
ATOM 4416 C CA . LYS B 1 130 ? 12.172 -1.238 17.125 1 98.25 130 LYS B CA 1
ATOM 4417 C C . LYS B 1 130 ? 11.594 0.013 16.469 1 98.25 130 LYS B C 1
ATOM 4419 O O . LYS B 1 130 ? 10.898 -0.073 15.453 1 98.25 130 LYS B O 1
ATOM 4424 N N . GLU B 1 131 ? 11.969 1.168 16.953 1 97.69 131 GLU B N 1
ATOM 4425 C CA . GLU B 1 131 ? 11.344 2.441 16.609 1 97.69 131 GLU B CA 1
ATOM 4426 C C . GLU B 1 131 ? 11.852 2.953 15.266 1 97.69 131 GLU B C 1
ATOM 4428 O O . GLU B 1 131 ? 11.211 3.795 14.633 1 97.69 131 GLU B O 1
ATOM 4433 N N . ASP B 1 132 ? 13 2.539 14.828 1 97.19 132 ASP B N 1
ATOM 4434 C CA . ASP B 1 132 ? 13.555 3.057 13.586 1 97.19 132 ASP B CA 1
ATOM 4435 C C . ASP B 1 132 ? 13.297 2.096 12.43 1 97.19 132 ASP B C 1
ATOM 4437 O O . ASP B 1 132 ? 13.914 2.215 11.367 1 97.19 132 ASP B O 1
ATOM 4441 N N . ILE B 1 133 ? 12.383 1.102 12.648 1 98.19 133 ILE B N 1
ATOM 4442 C CA . ILE B 1 133 ? 12.031 0.16 11.594 1 98.19 133 ILE B CA 1
ATOM 4443 C C . ILE B 1 133 ? 11.422 0.915 10.414 1 98.19 133 ILE B C 1
ATOM 4445 O O . ILE B 1 133 ? 10.664 1.87 10.594 1 98.19 133 ILE B O 1
ATOM 4449 N N . LYS B 1 134 ? 11.812 0.548 9.219 1 98 134 LYS B N 1
ATOM 4450 C CA . LYS B 1 134 ? 11.203 1.077 8.008 1 98 134 LYS B CA 1
ATOM 4451 C C . LYS B 1 134 ? 10.109 0.145 7.488 1 98 134 LYS B C 1
ATOM 4453 O O . LYS B 1 134 ? 10.383 -1 7.121 1 98 134 LYS B O 1
ATOM 4458 N N . THR B 1 135 ? 8.906 0.64 7.469 1 98.31 135 THR B N 1
ATOM 4459 C CA . THR B 1 135 ? 7.785 -0.2 7.074 1 98.31 135 THR B CA 1
ATOM 4460 C C . THR B 1 135 ? 7.18 0.287 5.758 1 98.31 135 THR B C 1
ATOM 4462 O O . THR B 1 135 ? 7.133 1.491 5.5 1 98.31 135 THR B O 1
ATOM 4465 N N . PHE B 1 136 ? 6.723 -0.605 4.906 1 98.38 136 PHE B N 1
ATOM 4466 C CA . PHE B 1 136 ? 5.992 -0.354 3.67 1 98.38 136 PHE B CA 1
ATOM 4467 C C . PHE B 1 136 ? 4.805 -1.302 3.541 1 98.38 136 PHE B C 1
ATOM 4469 O O . PHE B 1 136 ? 4.977 -2.521 3.525 1 98.38 136 PHE B O 1
ATOM 4476 N N . ASN B 1 137 ? 3.664 -0.753 3.477 1 98.06 137 ASN B N 1
ATOM 4477 C CA . ASN B 1 137 ? 2.441 -1.525 3.287 1 98.06 137 ASN B CA 1
ATOM 4478 C C . ASN B 1 137 ? 1.891 -1.367 1.872 1 98.06 137 ASN B C 1
ATOM 4480 O O . ASN B 1 137 ? 1.2 -0.391 1.575 1 98.06 137 ASN B O 1
ATOM 4484 N N . LEU B 1 138 ? 2.09 -2.387 1.044 1 97.5 138 LEU B N 1
ATOM 4485 C CA . LEU B 1 138 ? 1.669 -2.354 -0.352 1 97.5 138 LEU B CA 1
ATOM 4486 C C . LEU B 1 138 ? 0.271 -2.941 -0.513 1 97.5 138 LEU B C 1
ATOM 4488 O O . LEU B 1 138 ? -0.066 -3.936 0.133 1 97.5 138 LEU B O 1
ATOM 4492 N N . SER B 1 139 ? -0.538 -2.316 -1.328 1 95.69 139 SER B N 1
ATOM 4493 C CA . SER B 1 139 ? -1.888 -2.791 -1.613 1 95.69 139 SER B CA 1
ATOM 4494 C C . SER B 1 139 ? -2.258 -2.562 -3.076 1 95.69 139 SER B C 1
ATOM 4496 O O . SER B 1 139 ? -1.653 -1.728 -3.75 1 95.69 139 SER B O 1
ATOM 4498 N N . GLY B 1 140 ? -3.166 -3.379 -3.555 1 93.69 140 GLY B N 1
ATOM 4499 C CA . GLY B 1 140 ? -3.648 -3.225 -4.918 1 93.69 140 GLY B CA 1
ATOM 4500 C C . GLY B 1 140 ? -2.639 -3.664 -5.961 1 93.69 140 GLY B C 1
ATOM 4501 O O . GLY B 1 140 ? -2.812 -3.395 -7.152 1 93.69 140 GLY B O 1
ATOM 4502 N N . MET B 1 141 ? -1.646 -4.387 -5.559 1 93.94 141 MET B N 1
ATOM 4503 C CA . MET B 1 141 ? -0.542 -4.652 -6.473 1 93.94 141 MET B CA 1
ATOM 4504 C C . MET B 1 141 ? -0.699 -6.02 -7.133 1 93.94 141 MET B C 1
ATOM 4506 O O . MET B 1 141 ? 0.07 -6.375 -8.023 1 93.94 141 MET B O 1
ATOM 4510 N N . GLY B 1 142 ? -1.615 -6.809 -6.703 1 92.12 142 GLY B N 1
ATOM 4511 C CA . GLY B 1 142 ? -1.953 -8.062 -7.359 1 92.12 142 GLY B CA 1
ATOM 4512 C C . GLY B 1 142 ? -1.034 -9.203 -6.969 1 92.12 142 GLY B C 1
ATOM 4513 O O . GLY B 1 142 ? -0.279 -9.102 -6 1 92.12 142 GLY B O 1
ATOM 4514 N N . CYS B 1 143 ? -1.089 -10.258 -7.754 1 94 143 CYS B N 1
ATOM 4515 C CA . CYS B 1 143 ? -0.435 -11.516 -7.41 1 94 143 CYS B CA 1
ATOM 4516 C C . CYS B 1 143 ? 1.062 -11.445 -7.688 1 94 143 CYS B C 1
ATOM 4518 O O . CYS B 1 143 ? 1.816 -12.328 -7.27 1 94 143 CYS B O 1
ATOM 4520 N N . SER B 1 144 ? 1.506 -10.453 -8.305 1 94.56 144 SER B N 1
ATOM 4521 C CA . SER B 1 144 ? 2.936 -10.336 -8.57 1 94.56 144 SER B CA 1
ATOM 4522 C C . SER B 1 144 ? 3.635 -9.523 -7.488 1 94.56 144 SER B C 1
ATOM 4524 O O . SER B 1 144 ? 4.824 -9.219 -7.605 1 94.56 144 SER B O 1
ATOM 4526 N N . ALA B 1 145 ? 3.002 -9.266 -6.465 1 96.44 145 ALA B N 1
ATOM 4527 C CA . ALA B 1 145 ? 3.449 -8.297 -5.473 1 96.44 145 ALA B CA 1
ATOM 4528 C C . ALA B 1 145 ? 4.621 -8.844 -4.66 1 96.44 145 ALA B C 1
ATOM 4530 O O . ALA B 1 145 ? 5.406 -8.078 -4.098 1 96.44 145 ALA B O 1
ATOM 4531 N N . SER B 1 146 ? 4.75 -10.109 -4.559 1 97.56 146 SER B N 1
ATOM 4532 C CA . SER B 1 146 ? 5.859 -10.672 -3.795 1 97.56 146 SER B CA 1
ATOM 4533 C C . SER B 1 146 ? 7.203 -10.242 -4.383 1 97.56 146 SER B C 1
ATOM 4535 O O . SER B 1 146 ? 8.117 -9.867 -3.643 1 97.56 146 SER B O 1
ATOM 4537 N N . LEU B 1 147 ? 7.332 -10.32 -5.633 1 98.38 147 LEU B N 1
ATOM 4538 C CA . LEU B 1 147 ? 8.586 -9.953 -6.289 1 98.38 147 LEU B CA 1
ATOM 4539 C C . LEU B 1 147 ? 8.766 -8.438 -6.312 1 98.38 147 LEU B C 1
ATOM 4541 O O . LEU B 1 147 ? 9.891 -7.945 -6.301 1 98.38 147 LEU B O 1
ATOM 4545 N N . ILE B 1 148 ? 7.668 -7.723 -6.312 1 97.94 148 ILE B N 1
ATOM 4546 C CA . ILE B 1 148 ? 7.742 -6.273 -6.164 1 97.94 148 ILE B CA 1
ATOM 4547 C C . ILE B 1 148 ? 8.328 -5.922 -4.797 1 97.94 148 ILE B C 1
ATOM 4549 O O . ILE B 1 148 ? 9.211 -5.07 -4.691 1 97.94 148 ILE B O 1
ATOM 4553 N N . SER B 1 149 ? 7.844 -6.578 -3.793 1 98.5 149 SER B N 1
ATOM 4554 C CA . SER B 1 149 ? 8.352 -6.383 -2.439 1 98.5 149 SER B CA 1
ATOM 4555 C C . SER B 1 149 ? 9.828 -6.75 -2.348 1 98.5 149 SER B C 1
ATOM 4557 O O . SER B 1 149 ? 10.609 -6.059 -1.684 1 98.5 149 SER B O 1
ATOM 4559 N N . THR B 1 150 ? 10.195 -7.789 -2.992 1 98.31 150 THR B N 1
ATOM 4560 C CA . THR B 1 150 ? 11.586 -8.203 -3.021 1 98.31 150 THR B CA 1
ATOM 4561 C C . THR B 1 150 ? 12.461 -7.137 -3.678 1 98.31 150 THR B C 1
ATOM 4563 O O . THR B 1 150 ? 13.539 -6.812 -3.178 1 98.31 150 THR B O 1
ATOM 4566 N N . ASN B 1 151 ? 11.984 -6.629 -4.758 1 97.19 151 ASN B N 1
ATOM 4567 C CA . ASN B 1 151 ? 12.711 -5.57 -5.445 1 97.19 151 ASN B CA 1
ATOM 4568 C C . ASN B 1 151 ? 12.852 -4.328 -4.57 1 97.19 151 ASN B C 1
ATOM 4570 O O . ASN B 1 151 ? 13.891 -3.662 -4.59 1 97.19 151 ASN B O 1
ATOM 4574 N N . LEU B 1 152 ? 11.797 -4.008 -3.863 1 97.56 152 LEU B N 1
ATOM 4575 C CA . LEU B 1 152 ? 11.828 -2.873 -2.945 1 97.56 152 LEU B CA 1
ATOM 4576 C C . LEU B 1 152 ? 12.945 -3.043 -1.914 1 97.56 152 LEU B C 1
ATOM 4578 O O . LEU B 1 152 ? 13.758 -2.137 -1.717 1 97.56 152 LEU B O 1
ATOM 4582 N N . VAL B 1 153 ? 13.016 -4.18 -1.322 1 98.06 153 VAL B N 1
ATOM 4583 C CA . VAL B 1 153 ? 14.023 -4.473 -0.303 1 98.06 153 VAL B CA 1
ATOM 4584 C C . VAL B 1 153 ? 15.414 -4.477 -0.931 1 98.06 153 VAL B C 1
ATOM 4586 O O . VAL B 1 153 ? 16.359 -3.939 -0.356 1 98.06 153 VAL B O 1
ATOM 4589 N N . GLU B 1 154 ? 15.523 -5.066 -2.078 1 96.5 154 GLU B N 1
ATOM 4590 C CA . GLU B 1 154 ? 16.797 -5.102 -2.785 1 96.5 154 GLU B CA 1
ATOM 4591 C C . GLU B 1 154 ? 17.328 -3.693 -3.025 1 96.5 154 GLU B C 1
ATOM 4593 O O . GLU B 1 154 ? 18.531 -3.439 -2.85 1 96.5 154 GLU B O 1
ATOM 4598 N N . ASN B 1 155 ? 16.469 -2.822 -3.443 1 94.5 155 ASN B N 1
ATOM 4599 C CA . ASN B 1 155 ? 16.875 -1.441 -3.686 1 94.5 155 ASN B CA 1
ATOM 4600 C C . ASN B 1 155 ? 17.391 -0.777 -2.416 1 94.5 155 ASN B C 1
ATOM 4602 O O . ASN B 1 155 ? 18.359 -0.016 -2.461 1 94.5 155 ASN B O 1
ATOM 4606 N N . ILE B 1 156 ? 16.734 -1.01 -1.319 1 96.12 156 ILE B N 1
ATOM 4607 C CA . ILE B 1 156 ? 17.203 -0.465 -0.047 1 96.12 156 ILE B CA 1
ATOM 4608 C C . ILE B 1 156 ? 18.578 -1.025 0.285 1 96.12 156 ILE B C 1
ATOM 4610 O O . ILE B 1 156 ? 19.469 -0.286 0.711 1 96.12 156 ILE B O 1
ATOM 4614 N N . MET B 1 157 ? 18.781 -2.273 0.026 1 96.31 157 MET B N 1
ATOM 4615 C CA . MET B 1 157 ? 20.016 -2.951 0.373 1 96.31 157 MET B CA 1
ATOM 4616 C C . MET B 1 157 ? 21.172 -2.455 -0.495 1 96.31 157 MET B C 1
ATOM 4618 O O . MET B 1 157 ? 22.344 -2.553 -0.104 1 96.31 157 MET B O 1
ATOM 4622 N N . LYS B 1 158 ? 20.875 -1.968 -1.623 1 92.94 158 LYS B N 1
ATOM 4623 C CA . LYS B 1 158 ? 21.906 -1.43 -2.498 1 92.94 158 LYS B CA 1
ATOM 4624 C C . LYS B 1 158 ? 22.516 -0.159 -1.914 1 92.94 158 LYS B C 1
ATOM 4626 O O . LYS B 1 158 ? 23.688 0.158 -2.182 1 92.94 158 LYS B O 1
ATOM 4631 N N . SER B 1 159 ? 21.75 0.524 -1.071 1 89.44 159 SER B N 1
ATOM 4632 C CA . SER B 1 159 ? 22.25 1.799 -0.558 1 89.44 159 SER B CA 1
ATOM 4633 C C . SER B 1 159 ? 22.469 1.736 0.948 1 89.44 159 SER B C 1
ATOM 4635 O O . SER B 1 159 ? 23.062 2.65 1.53 1 89.44 159 SER B O 1
ATOM 4637 N N . THR B 1 160 ? 22 0.782 1.543 1 93.12 160 THR B N 1
ATOM 4638 C CA . THR B 1 160 ? 22.125 0.629 2.988 1 93.12 160 THR B CA 1
ATOM 4639 C C . THR B 1 160 ? 22.75 -0.715 3.336 1 93.12 160 THR B C 1
ATOM 4641 O O . THR B 1 160 ? 22.25 -1.767 2.945 1 93.12 160 THR B O 1
ATOM 4644 N N . LYS B 1 161 ? 23.797 -0.695 4.121 1 94 161 LYS B N 1
ATOM 4645 C CA . LYS B 1 161 ? 24.484 -1.917 4.523 1 94 161 LYS B CA 1
ATOM 4646 C C . LYS B 1 161 ? 23.828 -2.547 5.742 1 94 161 LYS B C 1
ATOM 4648 O O . LYS B 1 161 ? 23.078 -1.883 6.465 1 94 161 LYS B O 1
ATOM 4653 N N . ASN B 1 162 ? 23.984 -3.781 5.965 1 96.94 162 ASN B N 1
ATOM 4654 C CA . ASN B 1 162 ? 23.609 -4.535 7.16 1 96.94 162 ASN B CA 1
ATOM 4655 C C . ASN B 1 162 ? 22.109 -4.477 7.414 1 96.94 162 ASN B C 1
ATOM 4657 O O . ASN B 1 162 ? 21.672 -4.199 8.531 1 96.94 162 ASN B O 1
ATOM 4661 N N . VAL B 1 163 ? 21.406 -4.727 6.379 1 98.06 163 VAL B N 1
ATOM 4662 C CA . VAL B 1 163 ? 19.938 -4.695 6.469 1 98.06 163 VAL B CA 1
ATOM 4663 C C . VAL B 1 163 ? 19.406 -6.109 6.676 1 98.06 163 VAL B C 1
ATOM 4665 O O . VAL B 1 163 ? 19.891 -7.059 6.047 1 98.06 163 VAL B O 1
ATOM 4668 N N . LEU B 1 164 ? 18.531 -6.301 7.598 1 98.75 164 LEU B N 1
ATOM 4669 C CA . LEU B 1 164 ? 17.688 -7.473 7.742 1 98.75 164 LEU B CA 1
ATOM 4670 C C . LEU B 1 164 ? 16.219 -7.109 7.496 1 98.75 164 LEU B C 1
ATOM 4672 O O . LEU B 1 164 ? 15.656 -6.273 8.203 1 98.75 164 LEU B O 1
ATOM 4676 N N . ALA B 1 165 ? 15.641 -7.75 6.477 1 98.88 165 ALA B N 1
ATOM 4677 C CA . ALA B 1 165 ? 14.289 -7.391 6.055 1 98.88 165 ALA B CA 1
ATOM 4678 C C . ALA B 1 165 ? 13.344 -8.578 6.168 1 98.88 165 ALA B C 1
ATOM 4680 O O . ALA B 1 165 ? 13.75 -9.727 5.98 1 98.88 165 ALA B O 1
ATOM 4681 N N . LEU B 1 166 ? 12.117 -8.305 6.488 1 98.88 166 LEU B N 1
ATOM 4682 C CA . LEU B 1 166 ? 11.016 -9.266 6.523 1 98.88 166 LEU B CA 1
ATOM 4683 C C . LEU B 1 166 ? 9.922 -8.875 5.531 1 98.88 166 LEU B C 1
ATOM 4685 O O . LEU B 1 166 ? 9.438 -7.742 5.555 1 98.88 166 LEU B O 1
ATOM 4689 N N . ILE B 1 167 ? 9.578 -9.781 4.641 1 98.81 167 ILE B N 1
ATOM 4690 C CA . ILE B 1 167 ? 8.477 -9.602 3.705 1 98.81 167 ILE B CA 1
ATOM 4691 C C . ILE B 1 167 ? 7.348 -10.57 4.043 1 98.81 167 ILE B C 1
ATOM 4693 O O . ILE B 1 167 ? 7.586 -11.766 4.238 1 98.81 167 ILE B O 1
ATOM 4697 N N . LEU B 1 168 ? 6.176 -10.055 4.164 1 98.56 168 LEU B N 1
ATOM 4698 C CA . LEU B 1 168 ? 4.973 -10.875 4.281 1 98.56 168 LEU B CA 1
ATOM 4699 C C . LEU B 1 168 ? 4.066 -10.688 3.066 1 98.56 168 LEU B C 1
ATOM 4701 O O . LEU B 1 168 ? 3.635 -9.57 2.775 1 98.56 168 LEU B O 1
ATOM 4705 N N . THR B 1 169 ? 3.809 -11.758 2.367 1 97.62 169 THR B N 1
ATOM 4706 C CA . THR B 1 169 ? 2.973 -11.711 1.174 1 97.62 169 THR B CA 1
ATOM 4707 C C . THR B 1 169 ? 1.784 -12.656 1.306 1 97.62 169 THR B C 1
ATOM 4709 O O . THR B 1 169 ? 1.96 -13.844 1.584 1 97.62 169 THR B O 1
ATOM 4712 N N . THR B 1 170 ? 0.632 -12.133 1.239 1 95.56 170 THR B N 1
ATOM 4713 C CA . THR B 1 170 ? -0.609 -12.891 1.31 1 95.56 170 THR B CA 1
ATOM 4714 C C . THR B 1 170 ? -1.739 -12.156 0.6 1 95.56 170 THR B C 1
ATOM 4716 O O . THR B 1 170 ? -1.499 -11.172 -0.102 1 95.56 170 THR B O 1
ATOM 4719 N N . GLU B 1 171 ? -2.895 -12.812 0.558 1 92.88 171 GLU B N 1
ATOM 4720 C CA . GLU B 1 171 ? -4.117 -12.172 0.074 1 92.88 171 GLU B CA 1
ATOM 4721 C C . GLU B 1 171 ? -5.281 -12.43 1.024 1 92.88 171 GLU B C 1
ATOM 4723 O O . GLU B 1 171 ? -5.336 -13.461 1.688 1 92.88 171 GLU B O 1
ATOM 4728 N N . SER B 1 172 ? -6.086 -11.398 1.11 1 91.75 172 SER B N 1
ATOM 4729 C CA . SER B 1 172 ? -7.324 -11.578 1.856 1 91.75 172 SER B CA 1
ATOM 4730 C C . SER B 1 172 ? -8.477 -11.945 0.929 1 91.75 172 SER B C 1
ATOM 4732 O O . SER B 1 172 ? -8.797 -11.203 -0.004 1 91.75 172 SER B O 1
ATOM 4734 N N . ILE B 1 173 ? -9.125 -12.984 1.203 1 90.44 173 ILE B N 1
ATOM 4735 C CA . ILE B 1 173 ? -10.219 -13.406 0.339 1 90.44 173 ILE B CA 1
ATOM 4736 C C . ILE B 1 173 ? -11.555 -12.984 0.959 1 90.44 173 ILE B C 1
ATOM 4738 O O . ILE B 1 173 ? -12.57 -12.914 0.266 1 90.44 173 ILE B O 1
ATOM 4742 N N . VAL B 1 174 ? -11.586 -12.688 2.143 1 87.5 174 VAL B N 1
ATOM 4743 C CA . VAL B 1 174 ? -12.797 -12.422 2.908 1 87.5 174 VAL B CA 1
ATOM 4744 C C . VAL B 1 174 ? -13.516 -11.195 2.342 1 87.5 174 VAL B C 1
ATOM 4746 O O . VAL B 1 174 ? -14.688 -11.273 1.975 1 87.5 174 VAL B O 1
ATOM 4749 N N . PRO B 1 175 ? -12.797 -10.133 2.117 1 82.38 175 PRO B N 1
ATOM 4750 C CA . PRO B 1 175 ? -13.508 -8.938 1.653 1 82.38 175 PRO B CA 1
ATOM 4751 C C . PRO B 1 175 ? -13.891 -9.023 0.177 1 82.38 175 PRO B C 1
ATOM 4753 O O . PRO B 1 175 ? -14.695 -8.211 -0.301 1 82.38 175 PRO B O 1
ATOM 4756 N N . ASN B 1 176 ? -13.508 -10.016 -0.516 1 82.69 176 ASN B N 1
ATOM 4757 C CA . ASN B 1 176 ? -13.641 -10.008 -1.969 1 82.69 176 ASN B CA 1
ATOM 4758 C C . ASN B 1 176 ? -14.602 -11.094 -2.447 1 82.69 176 ASN B C 1
ATOM 4760 O O . ASN B 1 176 ? -14.711 -11.352 -3.648 1 82.69 176 ASN B O 1
ATOM 4764 N N . TRP B 1 177 ? -15.258 -11.719 -1.568 1 90.62 177 TRP B N 1
ATOM 4765 C CA . TRP B 1 177 ? -16.219 -12.734 -1.977 1 90.62 177 TRP B CA 1
ATOM 4766 C C . TRP B 1 177 ? -17.391 -12.102 -2.742 1 90.62 177 TRP B C 1
ATOM 4768 O O . TRP B 1 177 ? -18.078 -11.227 -2.219 1 90.62 177 TRP B O 1
ATOM 4778 N N . TYR B 1 178 ? -17.562 -12.492 -3.941 1 93.62 178 TYR B N 1
ATOM 4779 C CA . TYR B 1 178 ? -18.609 -11.93 -4.801 1 93.62 178 TYR B CA 1
ATOM 4780 C C . TYR B 1 178 ? -19.922 -12.68 -4.641 1 93.62 178 TYR B C 1
ATOM 4782 O O . TYR B 1 178 ? -19.953 -13.914 -4.742 1 93.62 178 TYR B O 1
ATOM 4790 N N . THR B 1 179 ? -21 -11.945 -4.488 1 93.5 179 THR B N 1
ATOM 4791 C CA . THR B 1 179 ? -22.281 -12.586 -4.199 1 93.5 179 THR B CA 1
ATOM 4792 C C . THR B 1 179 ? -23.281 -12.328 -5.32 1 93.5 179 THR B C 1
ATOM 4794 O O . THR B 1 179 ? -24.453 -12.719 -5.219 1 93.5 179 THR B O 1
ATOM 4797 N N . GLY B 1 180 ? -22.828 -11.664 -6.34 1 94.5 180 GLY B N 1
ATOM 4798 C CA . GLY B 1 180 ? -23.688 -11.461 -7.488 1 94.5 180 GLY B CA 1
ATOM 4799 C C . GLY B 1 180 ? -23.688 -12.633 -8.453 1 94.5 180 GLY B C 1
ATOM 4800 O O . GLY B 1 180 ? -23.406 -13.766 -8.055 1 94.5 180 GLY B O 1
ATOM 4801 N N . ASN B 1 181 ? -24.141 -12.391 -9.727 1 94.69 181 ASN B N 1
ATOM 4802 C CA . ASN B 1 181 ? -24.281 -13.5 -10.672 1 94.69 181 ASN B CA 1
ATOM 4803 C C . ASN B 1 181 ? -23.562 -13.211 -11.984 1 94.69 181 ASN B C 1
ATOM 4805 O O . ASN B 1 181 ? -23.875 -13.82 -13.008 1 94.69 181 ASN B O 1
ATOM 4809 N N . ASP B 1 182 ? -22.656 -12.242 -11.93 1 95 182 ASP B N 1
ATOM 4810 C CA . ASP B 1 182 ? -21.812 -12.008 -13.102 1 95 182 ASP B CA 1
ATOM 4811 C C . ASP B 1 182 ? -20.734 -13.078 -13.219 1 95 182 ASP B C 1
ATOM 4813 O O . ASP B 1 182 ? -19.906 -13.242 -12.312 1 95 182 ASP B O 1
ATOM 4817 N N . LYS B 1 183 ? -20.672 -13.734 -14.344 1 92.88 183 LYS B N 1
ATOM 4818 C CA . LYS B 1 183 ? -19.797 -14.883 -14.531 1 92.88 183 LYS B CA 1
ATOM 4819 C C . LYS B 1 183 ? -18.328 -14.492 -14.336 1 92.88 183 LYS B C 1
ATOM 4821 O O . LYS B 1 183 ? -17.562 -15.234 -13.719 1 92.88 183 LYS B O 1
ATOM 4826 N N . SER B 1 184 ? -17.906 -13.367 -14.859 1 93.75 184 SER B N 1
ATOM 4827 C CA . SER B 1 184 ? -16.516 -12.938 -14.781 1 93.75 184 SER B CA 1
ATOM 4828 C C . SER B 1 184 ? -16.094 -12.672 -13.344 1 93.75 184 SER B C 1
ATOM 4830 O O . SER B 1 184 ? -14.922 -12.789 -13 1 93.75 184 SER B O 1
ATOM 4832 N N . MET B 1 185 ? -17.031 -12.359 -12.453 1 95.06 185 MET B N 1
ATOM 4833 C CA . MET B 1 185 ? -16.703 -12 -11.07 1 95.06 185 MET B CA 1
ATOM 4834 C C . MET B 1 185 ? -16.938 -13.18 -10.133 1 95.06 185 MET B C 1
ATOM 4836 O O . MET B 1 185 ? -16.484 -13.164 -8.992 1 95.06 185 MET B O 1
ATOM 4840 N N . MET B 1 186 ? -17.625 -14.227 -10.594 1 93.38 186 MET B N 1
ATOM 4841 C CA . MET B 1 186 ? -17.812 -15.438 -9.805 1 93.38 186 MET B CA 1
ATOM 4842 C C . MET B 1 186 ? -16.547 -16.312 -9.852 1 93.38 186 MET B C 1
ATOM 4844 O O . MET B 1 186 ? -16.281 -17.062 -8.914 1 93.38 186 MET B O 1
ATOM 4848 N N . LEU B 1 187 ? -15.758 -16.172 -10.836 1 90.75 187 LEU B N 1
ATOM 4849 C CA . LEU B 1 187 ? -14.609 -17.047 -11.094 1 90.75 187 LEU B CA 1
ATOM 4850 C C . LEU B 1 187 ? -13.594 -16.953 -9.961 1 90.75 187 LEU B C 1
ATOM 4852 O O . LEU B 1 187 ? -13.117 -17.984 -9.461 1 90.75 187 LEU B O 1
ATOM 4856 N N . PRO B 1 188 ? -13.258 -15.734 -9.477 1 90.69 188 PRO B N 1
ATOM 4857 C CA . PRO B 1 188 ? -12.281 -15.641 -8.391 1 90.69 188 PRO B CA 1
ATOM 4858 C C . PRO B 1 188 ? -12.695 -16.422 -7.148 1 90.69 188 PRO B C 1
ATOM 4860 O O . PRO B 1 188 ? -11.844 -16.953 -6.43 1 90.69 188 PRO B O 1
ATOM 4863 N N . ASN B 1 189 ? -13.992 -16.547 -6.906 1 91.19 189 ASN B N 1
ATOM 4864 C CA . ASN B 1 189 ? -14.484 -17.297 -5.758 1 91.19 189 ASN B CA 1
ATOM 4865 C C . ASN B 1 189 ? -14.016 -18.75 -5.793 1 91.19 189 ASN B C 1
ATOM 4867 O O . ASN B 1 189 ? -13.867 -19.391 -4.746 1 91.19 189 ASN B O 1
ATOM 4871 N N . LEU B 1 190 ? -13.758 -19.234 -6.973 1 89.69 190 LEU B N 1
ATOM 4872 C CA . LEU B 1 190 ? -13.438 -20.641 -7.141 1 89.69 190 LEU B CA 1
ATOM 4873 C C . LEU B 1 190 ? -11.93 -20.859 -7.176 1 89.69 190 LEU B C 1
ATOM 4875 O O . LEU B 1 190 ? -11.453 -21.984 -7.004 1 89.69 190 LEU B O 1
ATOM 4879 N N . LEU B 1 191 ? -11.195 -19.797 -7.336 1 91.19 191 LEU B N 1
ATOM 4880 C CA . LEU B 1 191 ? -9.766 -19.938 -7.598 1 91.19 191 LEU B CA 1
ATOM 4881 C C . LEU B 1 191 ? -8.945 -19.609 -6.355 1 91.19 191 LEU B C 1
ATOM 4883 O O . LEU B 1 191 ? -8 -20.328 -6.02 1 91.19 191 LEU B O 1
ATOM 4887 N N . PHE B 1 192 ? -9.281 -18.562 -5.633 1 94.06 192 PHE B N 1
ATOM 4888 C CA . PHE B 1 192 ? -8.469 -18.031 -4.543 1 94.06 192 PHE B CA 1
ATOM 4889 C C . PHE B 1 192 ? -8.633 -18.891 -3.287 1 94.06 192 PHE B C 1
ATOM 4891 O O . PHE B 1 192 ? -9.742 -19.328 -2.973 1 94.06 192 PHE B O 1
ATOM 4898 N N . ARG B 1 193 ? -7.512 -19.125 -2.684 1 96.38 193 ARG B N 1
ATOM 4899 C CA . ARG B 1 193 ? -7.457 -19.906 -1.451 1 96.38 193 ARG B CA 1
ATOM 4900 C C . ARG B 1 193 ? -6.574 -19.234 -0.411 1 96.38 193 ARG B C 1
ATOM 4902 O O . ARG B 1 193 ? -5.77 -18.359 -0.747 1 96.38 193 ARG B O 1
ATOM 4909 N N . SER B 1 194 ? -6.758 -19.656 0.812 1 96.31 194 SER B N 1
ATOM 4910 C CA . SER B 1 194 ? -5.949 -19.125 1.901 1 96.31 194 SER B CA 1
ATOM 4911 C C . SER B 1 194 ? -4.496 -19.578 1.79 1 96.31 194 SER B C 1
ATOM 4913 O O . SER B 1 194 ? -4.227 -20.75 1.552 1 96.31 194 SER B O 1
ATOM 4915 N N . GLY B 1 195 ? -3.641 -18.625 1.926 1 96.69 195 GLY B N 1
ATOM 4916 C CA . GLY B 1 195 ? -2.213 -18.906 1.896 1 96.69 195 GLY B CA 1
ATOM 4917 C C . GLY B 1 195 ? -1.367 -17.641 1.862 1 96.69 195 GLY B C 1
ATOM 4918 O O . GLY B 1 195 ? -1.897 -16.531 1.745 1 96.69 195 GLY B O 1
ATOM 4919 N N . GLY B 1 196 ? -0.093 -17.812 1.993 1 97.19 196 GLY B N 1
ATOM 4920 C CA . GLY B 1 196 ? 0.884 -16.734 2.002 1 97.19 196 GLY B CA 1
ATOM 4921 C C . GLY B 1 196 ? 2.262 -17.188 2.449 1 97.19 196 GLY B C 1
ATOM 4922 O O . GLY B 1 196 ? 2.488 -18.375 2.684 1 97.19 196 GLY B O 1
ATOM 4923 N N . CYS B 1 197 ? 3.141 -16.234 2.475 1 98.12 197 CYS B N 1
ATOM 4924 C CA . CYS B 1 197 ? 4.52 -16.578 2.812 1 98.12 197 CYS B CA 1
ATOM 4925 C C . CYS B 1 197 ? 5.211 -15.414 3.523 1 98.12 197 CYS B C 1
ATOM 4927 O O . CYS B 1 197 ? 4.926 -14.25 3.244 1 98.12 197 CYS B O 1
ATOM 4929 N N . ALA B 1 198 ? 5.992 -15.727 4.473 1 98.38 198 ALA B N 1
ATOM 4930 C CA . ALA B 1 198 ? 6.941 -14.805 5.086 1 98.38 198 ALA B CA 1
ATOM 4931 C C . ALA B 1 198 ? 8.367 -15.094 4.613 1 98.38 198 ALA B C 1
ATOM 4933 O O . ALA B 1 198 ? 8.766 -16.25 4.496 1 98.38 198 ALA B O 1
ATOM 4934 N N . ILE B 1 199 ? 9.18 -14.062 4.309 1 98.38 199 ILE B N 1
ATOM 4935 C CA . ILE B 1 199 ? 10.516 -14.227 3.744 1 98.38 199 ILE B CA 1
ATOM 4936 C C . ILE B 1 199 ? 11.5 -13.32 4.488 1 98.38 199 ILE B C 1
ATOM 4938 O O . ILE B 1 199 ? 11.211 -12.141 4.719 1 98.38 199 ILE B O 1
ATOM 4942 N N . LEU B 1 200 ? 12.625 -13.836 4.852 1 98.38 200 LEU B N 1
ATOM 4943 C CA . LEU B 1 200 ? 13.711 -13.07 5.453 1 98.38 200 LEU B CA 1
ATOM 4944 C C . LEU B 1 200 ? 14.844 -12.852 4.457 1 98.38 200 LEU B C 1
ATOM 4946 O O . LEU B 1 200 ? 15.406 -13.82 3.936 1 98.38 200 LEU B O 1
ATOM 4950 N N . LEU B 1 201 ? 15.18 -11.586 4.227 1 98.56 201 LEU B N 1
ATOM 4951 C CA . LEU B 1 201 ? 16.266 -11.195 3.336 1 98.56 201 LEU B CA 1
ATOM 4952 C C . LEU B 1 201 ? 17.328 -10.398 4.09 1 98.56 201 LEU B C 1
ATOM 4954 O O . LEU B 1 201 ? 17 -9.68 5.039 1 98.56 201 LEU B O 1
ATOM 4958 N N . THR B 1 202 ? 18.578 -10.508 3.58 1 98.5 202 THR B N 1
ATOM 4959 C CA . THR B 1 202 ? 19.609 -9.734 4.262 1 98.5 202 THR B CA 1
ATOM 4960 C C . THR B 1 202 ? 20.812 -9.5 3.346 1 98.5 202 THR B C 1
ATOM 4962 O O . THR B 1 202 ? 20.984 -10.219 2.361 1 98.5 202 THR B O 1
ATOM 4965 N N . ASN B 1 203 ? 21.516 -8.406 3.582 1 97.94 203 ASN B N 1
ATOM 4966 C CA . ASN B 1 203 ? 22.844 -8.203 3.021 1 97.94 203 ASN B CA 1
ATOM 4967 C C . ASN B 1 203 ? 23.906 -8.125 4.113 1 97.94 203 ASN B C 1
ATOM 4969 O O . ASN B 1 203 ? 24.984 -7.578 3.895 1 97.94 203 ASN B O 1
ATOM 4973 N N . ARG B 1 204 ? 23.531 -8.609 5.332 1 97 204 ARG B N 1
ATOM 4974 C CA . ARG B 1 204 ? 24.5 -8.703 6.422 1 97 204 ARG B CA 1
ATOM 4975 C C . ARG B 1 204 ? 25.547 -9.773 6.137 1 97 204 ARG B C 1
ATOM 4977 O O . ARG B 1 204 ? 25.219 -10.945 5.953 1 97 204 ARG B O 1
ATOM 4984 N N . PRO B 1 205 ? 26.75 -9.383 6.258 1 96 205 PRO B N 1
ATOM 4985 C CA . PRO B 1 205 ? 27.797 -10.383 5.988 1 96 205 PRO B CA 1
ATOM 4986 C C . PRO B 1 205 ? 27.781 -11.523 7 1 96 205 PRO B C 1
ATOM 4988 O O . PRO B 1 205 ? 28.047 -12.68 6.637 1 96 205 PRO B O 1
ATOM 4991 N N . ASN B 1 206 ? 27.469 -11.25 8.195 1 95.38 206 ASN B N 1
ATOM 4992 C CA . ASN B 1 206 ? 27.531 -12.25 9.258 1 95.38 206 ASN B CA 1
ATOM 4993 C C . ASN B 1 206 ? 26.391 -13.258 9.156 1 95.38 206 ASN B C 1
ATOM 4995 O O . ASN B 1 206 ? 26.406 -14.289 9.836 1 95.38 206 ASN B O 1
ATOM 4999 N N . LEU B 1 207 ? 25.438 -12.992 8.336 1 95.56 207 LEU B N 1
ATOM 5000 C CA . LEU B 1 207 ? 24.312 -13.906 8.172 1 95.56 207 LEU B CA 1
ATOM 5001 C C . LEU B 1 207 ? 24.391 -14.625 6.828 1 95.56 207 LEU B C 1
ATOM 5003 O O . LEU B 1 207 ? 23.547 -15.477 6.531 1 95.56 207 LEU B O 1
ATOM 5007 N N . LYS B 1 208 ? 25.344 -14.367 6.059 1 94.12 208 LYS B N 1
ATOM 5008 C CA . LYS B 1 208 ? 25.5 -14.953 4.73 1 94.12 208 LYS B CA 1
ATOM 5009 C C . LYS B 1 208 ? 25.547 -16.469 4.801 1 94.12 208 LYS B C 1
ATOM 5011 O O . LYS B 1 208 ? 25.031 -17.156 3.916 1 94.12 208 LYS B O 1
ATOM 5016 N N . HIS B 1 209 ? 26.125 -17 5.84 1 93.38 209 HIS B N 1
ATOM 5017 C CA . HIS B 1 209 ? 26.281 -18.453 5.98 1 93.38 209 HIS B CA 1
ATOM 5018 C C . HIS B 1 209 ? 24.938 -19.141 6.164 1 93.38 209 HIS B C 1
ATOM 5020 O O . HIS B 1 209 ? 24.828 -20.344 5.965 1 93.38 209 HIS B O 1
ATOM 5026 N N . LYS B 1 210 ? 23.938 -18.375 6.492 1 93.12 210 LYS B N 1
ATOM 5027 C CA . LYS B 1 210 ? 22.594 -18.938 6.691 1 93.12 210 LYS B CA 1
ATOM 5028 C C . LYS B 1 210 ? 21.781 -18.875 5.406 1 93.12 210 LYS B C 1
ATOM 5030 O O . LYS B 1 210 ? 20.656 -19.375 5.355 1 93.12 210 LYS B O 1
ATOM 5035 N N . ALA B 1 211 ? 22.359 -18.359 4.375 1 95.25 211 ALA B N 1
ATOM 5036 C CA . ALA B 1 211 ? 21.609 -18.094 3.146 1 95.25 211 ALA B CA 1
ATOM 5037 C C . ALA B 1 211 ? 21.266 -19.406 2.432 1 95.25 211 ALA B C 1
ATOM 5039 O O . ALA B 1 211 ? 22.109 -20.297 2.303 1 95.25 211 ALA B O 1
ATOM 5040 N N . THR B 1 212 ? 20.016 -19.484 2.025 1 94.25 212 THR B N 1
ATOM 5041 C CA . THR B 1 212 ? 19.578 -20.594 1.189 1 94.25 212 THR B CA 1
ATOM 5042 C C . THR B 1 212 ? 19.562 -20.188 -0.282 1 94.25 212 THR B C 1
ATOM 5044 O O . THR B 1 212 ? 19.875 -21 -1.158 1 94.25 212 THR B O 1
ATOM 5047 N N . PHE B 1 213 ? 19.188 -18.938 -0.536 1 96.94 213 PHE B N 1
ATOM 5048 C CA . PHE B 1 213 ? 19.125 -18.438 -1.901 1 96.94 213 PHE B CA 1
ATOM 5049 C C . PHE B 1 213 ? 19.781 -17.062 -1.995 1 96.94 213 PHE B C 1
ATOM 5051 O O . PHE B 1 213 ? 19.891 -16.344 -0.996 1 96.94 213 PHE B O 1
ATOM 5058 N N . ARG B 1 214 ? 20.266 -16.781 -3.139 1 97.44 214 ARG B N 1
ATOM 5059 C CA . ARG B 1 214 ? 20.719 -15.453 -3.5 1 97.44 214 ARG B CA 1
ATOM 5060 C C . ARG B 1 214 ? 19.875 -14.867 -4.633 1 97.44 214 ARG B C 1
ATOM 5062 O O . ARG B 1 214 ? 19.641 -15.539 -5.641 1 97.44 214 ARG B O 1
ATOM 5069 N N . VAL B 1 215 ? 19.391 -13.664 -4.43 1 97.94 215 VAL B N 1
ATOM 5070 C CA . VAL B 1 215 ? 18.672 -12.969 -5.492 1 97.94 215 VAL B CA 1
ATOM 5071 C C . VAL B 1 215 ? 19.656 -12.43 -6.527 1 97.94 215 VAL B C 1
ATOM 5073 O O . VAL B 1 215 ? 20.5 -11.602 -6.203 1 97.94 215 VAL B O 1
ATOM 5076 N N . LYS B 1 216 ? 19.5 -12.867 -7.766 1 97 216 LYS B N 1
ATOM 5077 C CA . LYS B 1 216 ? 20.469 -12.484 -8.789 1 97 216 LYS B CA 1
ATOM 5078 C C . LYS B 1 216 ? 19.922 -11.367 -9.672 1 97 216 LYS B C 1
ATOM 5080 O O . LYS B 1 216 ? 20.578 -10.344 -9.867 1 97 216 LYS B O 1
ATOM 5085 N N . TYR B 1 217 ? 18.781 -11.625 -10.219 1 96.62 217 TYR B N 1
ATOM 5086 C CA . TYR B 1 217 ? 18.172 -10.68 -11.141 1 96.62 217 TYR B CA 1
ATOM 5087 C C . TYR B 1 217 ? 16.672 -10.547 -10.891 1 96.62 217 TYR B C 1
ATOM 5089 O O . TYR B 1 217 ? 16.016 -11.523 -10.531 1 96.62 217 TYR B O 1
ATOM 5097 N N . LEU B 1 218 ? 16.203 -9.367 -11.023 1 97.12 218 LEU B N 1
ATOM 5098 C CA . LEU B 1 218 ? 14.781 -9.086 -10.953 1 97.12 218 LEU B CA 1
ATOM 5099 C C . LEU B 1 218 ? 14.359 -8.125 -12.062 1 97.12 218 LEU B C 1
ATOM 5101 O O . LEU B 1 218 ? 14.984 -7.082 -12.258 1 97.12 218 LEU B O 1
ATOM 5105 N N . VAL B 1 219 ? 13.344 -8.531 -12.82 1 97.69 219 VAL B N 1
ATOM 5106 C CA . VAL B 1 219 ? 12.812 -7.695 -13.891 1 97.69 219 VAL B CA 1
ATOM 5107 C C . VAL B 1 219 ? 11.32 -7.457 -13.672 1 97.69 219 VAL B C 1
ATOM 5109 O O . VAL B 1 219 ? 10.562 -8.398 -13.414 1 97.69 219 VAL B O 1
ATOM 5112 N N . ARG B 1 220 ? 10.938 -6.23 -13.727 1 97.88 220 ARG B N 1
ATOM 5113 C CA . ARG B 1 220 ? 9.539 -5.848 -13.594 1 97.88 220 ARG B CA 1
ATOM 5114 C C . ARG B 1 220 ? 8.992 -5.293 -14.906 1 97.88 220 ARG B C 1
ATOM 5116 O O . ARG B 1 220 ? 9.609 -4.426 -15.523 1 97.88 220 ARG B O 1
ATOM 5123 N N . THR B 1 221 ? 7.871 -5.77 -15.328 1 98.19 221 THR B N 1
ATOM 5124 C CA . THR B 1 221 ? 7.172 -5.297 -16.516 1 98.19 221 THR B CA 1
ATOM 5125 C C . THR B 1 221 ? 5.746 -4.871 -16.172 1 98.19 221 THR B C 1
ATOM 5127 O O . THR B 1 221 ? 5.008 -5.617 -15.531 1 98.19 221 THR B O 1
ATOM 5130 N N . HIS B 1 222 ? 5.391 -3.688 -16.609 1 98.38 222 HIS B N 1
ATOM 5131 C CA . HIS B 1 222 ? 4.062 -3.129 -16.391 1 98.38 222 HIS B CA 1
ATOM 5132 C C . HIS B 1 222 ? 3.387 -2.803 -17.719 1 98.38 222 HIS B C 1
ATOM 5134 O O . HIS B 1 222 ? 3.781 -1.855 -18.406 1 98.38 222 HIS B O 1
ATOM 5140 N N . LEU B 1 223 ? 2.338 -3.484 -18.047 1 98.06 223 LEU B N 1
ATOM 5141 C CA . LEU B 1 223 ? 1.694 -3.287 -19.344 1 98.06 223 LEU B CA 1
ATOM 5142 C C . LEU B 1 223 ? 0.363 -2.562 -19.188 1 98.06 223 LEU B C 1
ATOM 5144 O O . LEU B 1 223 ? -0.501 -2.643 -20.062 1 98.06 223 LEU B O 1
ATOM 5148 N N . GLY B 1 224 ? 0.161 -1.877 -18.141 1 97.38 224 GLY B N 1
ATOM 5149 C CA . GLY B 1 224 ? -1.096 -1.224 -17.812 1 97.38 224 GLY B CA 1
ATOM 5150 C C . GLY B 1 224 ? -1.427 -0.068 -18.734 1 97.38 224 GLY B C 1
ATOM 5151 O O . GLY B 1 224 ? -2.561 0.417 -18.75 1 97.38 224 GLY B O 1
ATOM 5152 N N . ALA B 1 225 ? -0.491 0.392 -19.531 1 98.06 225 ALA B N 1
ATOM 5153 C CA . ALA B 1 225 ? -0.752 1.464 -20.484 1 98.06 225 ALA B CA 1
ATOM 5154 C C . ALA B 1 225 ? -1.754 1.02 -21.547 1 98.06 225 ALA B C 1
ATOM 5156 O O . ALA B 1 225 ? -2.508 1.837 -22.078 1 98.06 225 ALA B O 1
ATOM 5157 N N . ASN B 1 226 ? -1.714 -0.248 -21.812 1 97.31 226 ASN B N 1
ATOM 5158 C CA . ASN B 1 226 ? -2.664 -0.813 -22.766 1 97.31 226 ASN B CA 1
ATOM 5159 C C . ASN B 1 226 ? -4.016 -1.082 -22.125 1 97.31 226 ASN B C 1
ATOM 5161 O O . ASN B 1 226 ? -4.094 -1.739 -21.078 1 97.31 226 ASN B O 1
ATOM 5165 N N . ASP B 1 227 ? -5.094 -0.685 -22.766 1 96.62 227 ASP B N 1
ATOM 5166 C CA . ASP B 1 227 ? -6.43 -0.752 -22.172 1 96.62 227 ASP B CA 1
ATOM 5167 C C . ASP B 1 227 ? -6.871 -2.201 -21.984 1 96.62 227 ASP B C 1
ATOM 5169 O O . ASP B 1 227 ? -7.531 -2.529 -21 1 96.62 227 ASP B O 1
ATOM 5173 N N . ASP B 1 228 ? -6.531 -3.025 -22.906 1 94.75 228 ASP B N 1
ATOM 5174 C CA . ASP B 1 228 ? -6.918 -4.43 -22.781 1 94.75 228 ASP B CA 1
ATOM 5175 C C . ASP B 1 228 ? -6.219 -5.09 -21.609 1 94.75 228 ASP B C 1
ATOM 5177 O O . ASP B 1 228 ? -6.836 -5.863 -20.875 1 94.75 228 ASP B O 1
ATOM 5181 N N . GLU B 1 229 ? -4.941 -4.789 -21.516 1 96.31 229 GLU B N 1
ATOM 5182 C CA . GLU B 1 229 ? -4.176 -5.312 -20.391 1 96.31 229 GLU B CA 1
ATOM 5183 C C . GLU B 1 229 ? -4.691 -4.75 -19.062 1 96.31 229 GLU B C 1
ATOM 5185 O O . GLU B 1 229 ? -4.836 -5.484 -18.078 1 96.31 229 GLU B O 1
ATOM 5190 N N . TYR B 1 230 ? -5 -3.518 -19.062 1 96.81 230 TYR B N 1
ATOM 5191 C CA . TYR B 1 230 ? -5.523 -2.842 -17.891 1 96.81 230 TYR B CA 1
ATOM 5192 C C . TYR B 1 230 ? -6.852 -3.451 -17.453 1 96.81 230 TYR B C 1
ATOM 5194 O O . TYR B 1 230 ? -7.098 -3.643 -16.266 1 96.81 230 TYR B O 1
ATOM 5202 N N . GLN B 1 231 ? -7.684 -3.824 -18.328 1 95.62 231 GLN B N 1
ATOM 5203 C CA . GLN B 1 231 ? -9.055 -4.25 -18.047 1 95.62 231 GLN B CA 1
ATOM 5204 C C . GLN B 1 231 ? -9.117 -5.746 -17.766 1 95.62 231 GLN B C 1
ATOM 5206 O O . GLN B 1 231 ? -10.156 -6.262 -17.344 1 95.62 231 GLN B O 1
ATOM 5211 N N . CYS B 1 232 ? -8.062 -6.414 -17.938 1 94.75 232 CYS B N 1
ATOM 5212 C CA . CYS B 1 232 ? -8.055 -7.871 -17.875 1 94.75 232 CYS B CA 1
ATOM 5213 C C . CYS B 1 232 ? -8.438 -8.359 -16.484 1 94.75 232 CYS B C 1
ATOM 5215 O O . CYS B 1 232 ? -9.102 -9.391 -16.344 1 94.75 232 CYS B O 1
ATOM 5217 N N . ILE B 1 233 ? -7.996 -7.781 -15.484 1 95 233 ILE B N 1
ATOM 5218 C CA . ILE B 1 233 ? -8.344 -8.008 -14.086 1 95 233 ILE B CA 1
ATOM 5219 C C . ILE B 1 233 ? -8.75 -6.688 -13.438 1 95 233 ILE B C 1
ATOM 5221 O O . ILE B 1 233 ? -7.91 -5.832 -13.156 1 95 233 ILE B O 1
ATOM 5225 N N . ILE B 1 234 ? -10.031 -6.578 -13.148 1 94.88 234 ILE B N 1
ATOM 5226 C CA . ILE B 1 234 ? -10.484 -5.273 -12.688 1 94.88 234 ILE B CA 1
ATOM 5227 C C . ILE B 1 234 ? -11.625 -5.449 -11.68 1 94.88 234 ILE B C 1
ATOM 5229 O O . ILE B 1 234 ? -12.492 -6.305 -11.867 1 94.88 234 ILE B O 1
ATOM 5233 N N . GLN B 1 235 ? -11.508 -4.734 -10.602 1 94.5 235 GLN B N 1
ATOM 5234 C CA . GLN B 1 235 ? -12.594 -4.668 -9.633 1 94.5 235 GLN B CA 1
ATOM 5235 C C . GLN B 1 235 ? -13.695 -3.73 -10.109 1 94.5 235 GLN B C 1
ATOM 5237 O O . GLN B 1 235 ? -13.422 -2.609 -10.547 1 94.5 235 GLN B O 1
ATOM 5242 N N . LYS B 1 236 ? -14.938 -4.168 -10.031 1 93.94 236 LYS B N 1
ATOM 5243 C CA . LYS B 1 236 ? -16.078 -3.352 -10.445 1 93.94 236 LYS B CA 1
ATOM 5244 C C . LYS B 1 236 ? -17.344 -3.77 -9.711 1 93.94 236 LYS B C 1
ATOM 5246 O O . LYS B 1 236 ? -17.312 -4.68 -8.883 1 93.94 236 LYS B O 1
ATOM 5251 N N . GLU B 1 237 ? -18.344 -3.002 -9.914 1 94 237 GLU B N 1
ATOM 5252 C CA . GLU B 1 237 ? -19.688 -3.299 -9.422 1 94 237 GLU B CA 1
ATOM 5253 C C . GLU B 1 237 ? -20.609 -3.754 -10.562 1 94 237 GLU B C 1
ATOM 5255 O O . GLU B 1 237 ? -20.5 -3.258 -11.688 1 94 237 GLU B O 1
ATOM 5260 N N . ASP B 1 238 ? -21.438 -4.738 -10.188 1 94.5 238 ASP B N 1
ATOM 5261 C CA . ASP B 1 238 ? -22.438 -5.129 -11.188 1 94.5 238 ASP B CA 1
ATOM 5262 C C . ASP B 1 238 ? -23.688 -4.242 -11.094 1 94.5 238 ASP B C 1
ATOM 5264 O O . ASP B 1 238 ? -23.672 -3.207 -10.422 1 94.5 238 ASP B O 1
ATOM 5268 N N . ASP B 1 239 ? -24.734 -4.574 -11.852 1 92 239 ASP B N 1
ATOM 5269 C CA . ASP B 1 239 ? -25.922 -3.742 -11.969 1 92 239 ASP B CA 1
ATOM 5270 C C . ASP B 1 239 ? -26.656 -3.645 -10.625 1 92 239 ASP B C 1
ATOM 5272 O O . ASP B 1 239 ? -27.375 -2.678 -10.375 1 92 239 ASP B O 1
ATOM 5276 N N . ASP B 1 240 ? -26.484 -4.617 -9.766 1 91.56 240 ASP B N 1
ATOM 5277 C CA . ASP B 1 240 ? -27.125 -4.629 -8.453 1 91.56 240 ASP B CA 1
ATOM 5278 C C . ASP B 1 240 ? -26.172 -4.129 -7.375 1 91.56 240 ASP B C 1
ATOM 5280 O O . ASP B 1 240 ? -26.422 -4.324 -6.184 1 91.56 240 ASP B O 1
ATOM 5284 N N . GLU B 1 241 ? -24.922 -3.594 -7.746 1 88.12 241 GLU B N 1
ATOM 5285 C CA . GLU B 1 241 ? -23.953 -2.904 -6.906 1 88.12 241 GLU B CA 1
ATOM 5286 C C . GLU B 1 241 ? -23.156 -3.895 -6.051 1 88.12 241 GLU B C 1
ATOM 5288 O O . GLU B 1 241 ? -22.562 -3.512 -5.043 1 88.12 241 GLU B O 1
ATOM 5293 N N . TYR B 1 242 ? -23.281 -5.219 -6.504 1 91.88 242 TYR B N 1
ATOM 5294 C CA . TYR B 1 242 ? -22.359 -6.168 -5.906 1 91.88 242 TYR B CA 1
ATOM 5295 C C . TYR B 1 242 ? -20.938 -5.961 -6.449 1 91.88 242 TYR B C 1
ATOM 5297 O O . TYR B 1 242 ? -20.75 -5.852 -7.66 1 91.88 242 TYR B O 1
ATOM 5305 N N . GLN B 1 243 ? -20.062 -5.895 -5.527 1 91.5 243 GLN B N 1
ATOM 5306 C CA . GLN B 1 243 ? -18.672 -5.652 -5.91 1 91.5 243 GLN B CA 1
ATOM 5307 C C . GLN B 1 243 ? -17.906 -6.965 -6.066 1 91.5 243 GLN B C 1
ATOM 5309 O O . GLN B 1 243 ? -18.094 -7.895 -5.277 1 91.5 243 GLN B O 1
ATOM 5314 N N . GLY B 1 244 ? -17.062 -7.027 -7.09 1 92.81 244 GLY B N 1
ATOM 5315 C CA . GLY B 1 244 ? -16.188 -8.172 -7.309 1 92.81 244 GLY B CA 1
ATOM 5316 C C . GLY B 1 244 ? -15.031 -7.867 -8.242 1 92.81 244 GLY B C 1
ATOM 5317 O O . GLY B 1 244 ? -14.953 -6.777 -8.812 1 92.81 244 GLY B O 1
ATOM 5318 N N . VAL B 1 245 ? -14.109 -8.773 -8.305 1 93.44 245 VAL B N 1
ATOM 5319 C CA . VAL B 1 245 ? -13 -8.688 -9.242 1 93.44 245 VAL B CA 1
ATOM 5320 C C . VAL B 1 245 ? -13.32 -9.492 -10.508 1 93.44 245 VAL B C 1
ATOM 5322 O O . VAL B 1 245 ? -13.57 -10.695 -10.438 1 93.44 245 VAL B O 1
ATOM 5325 N N . SER B 1 246 ? -13.297 -8.82 -11.586 1 95.12 246 SER B N 1
ATOM 5326 C CA . SER B 1 246 ? -13.609 -9.438 -12.867 1 95.12 246 SER B CA 1
ATOM 5327 C C . SER B 1 246 ? -12.352 -9.969 -13.547 1 95.12 246 SER B C 1
ATOM 5329 O O . SER B 1 246 ? -11.32 -9.281 -13.586 1 95.12 246 SER B O 1
ATOM 5331 N N . LEU B 1 247 ? -12.43 -11.164 -14.062 1 92.94 247 LEU B N 1
ATOM 5332 C CA . LEU B 1 247 ? -11.375 -11.766 -14.875 1 92.94 247 LEU B CA 1
ATOM 5333 C C . LEU B 1 247 ? -11.812 -11.883 -16.328 1 92.94 247 LEU B C 1
ATOM 5335 O O . LEU B 1 247 ? -12.844 -12.5 -16.625 1 92.94 247 LEU B O 1
ATOM 5339 N N . SER B 1 248 ? -10.984 -11.352 -17.172 1 93.12 248 SER B N 1
ATOM 5340 C CA . SER B 1 248 ? -11.305 -11.383 -18.594 1 93.12 248 SER B CA 1
ATOM 5341 C C . SER B 1 248 ? -10.938 -12.734 -19.219 1 93.12 248 SER B C 1
ATOM 5343 O O . SER B 1 248 ? -9.992 -13.383 -18.781 1 93.12 248 SER B O 1
ATOM 5345 N N . ARG B 1 249 ? -11.641 -13.078 -20.344 1 88.25 249 ARG B N 1
ATOM 5346 C CA . ARG B 1 249 ? -11.344 -14.289 -21.094 1 88.25 249 ARG B CA 1
ATOM 5347 C C . ARG B 1 249 ? -10.016 -14.172 -21.828 1 88.25 249 ARG B C 1
ATOM 5349 O O . ARG B 1 249 ? -9.422 -15.18 -22.219 1 88.25 249 ARG B O 1
ATOM 5356 N N . THR B 1 250 ? -9.562 -12.977 -21.969 1 90.56 250 THR B N 1
ATOM 5357 C CA . THR B 1 250 ? -8.328 -12.75 -22.703 1 90.56 250 THR B CA 1
ATOM 5358 C C . THR B 1 250 ? -7.117 -12.844 -21.781 1 90.56 250 THR B C 1
ATOM 5360 O O . THR B 1 250 ? -5.98 -12.648 -22.219 1 90.56 250 THR B O 1
ATOM 5363 N N . LEU B 1 251 ? -7.363 -13.18 -20.578 1 90.31 251 LEU B N 1
ATOM 5364 C CA . LEU B 1 251 ? -6.316 -13.203 -19.562 1 90.31 251 LEU B CA 1
ATOM 5365 C C . LEU B 1 251 ? -5.152 -14.078 -20 1 90.31 251 LEU B C 1
ATOM 5367 O O . LEU B 1 251 ? -3.99 -13.672 -19.906 1 90.31 251 LEU B O 1
ATOM 5371 N N . PRO B 1 252 ? -5.363 -15.281 -20.578 1 86.31 252 PRO B N 1
ATOM 5372 C CA . PRO B 1 252 ? -4.227 -16.109 -21 1 86.31 252 PRO B CA 1
ATOM 5373 C C . PRO B 1 252 ? -3.375 -15.445 -22.078 1 86.31 252 PRO B C 1
ATOM 5375 O O . PRO B 1 252 ? -2.145 -15.516 -22.031 1 86.31 252 PRO B O 1
ATOM 5378 N N . LYS B 1 253 ? -4.027 -14.797 -22.953 1 88.81 253 LYS B N 1
ATOM 5379 C CA . LYS B 1 253 ? -3.32 -14.094 -24.016 1 88.81 253 LYS B CA 1
ATOM 5380 C C . LYS B 1 253 ? -2.52 -12.914 -23.469 1 88.81 253 LYS B C 1
ATOM 5382 O O . LYS B 1 253 ? -1.372 -12.703 -23.859 1 88.81 253 LYS B O 1
ATOM 5387 N N . VAL B 1 254 ? -3.143 -12.18 -22.609 1 92.38 254 VAL B N 1
ATOM 5388 C CA . VAL B 1 254 ? -2.496 -11.039 -21.969 1 92.38 254 VAL B CA 1
ATOM 5389 C C . VAL B 1 254 ? -1.295 -11.508 -21.156 1 92.38 254 VAL B C 1
ATOM 5391 O O . VAL B 1 254 ? -0.229 -10.891 -21.188 1 92.38 254 VAL B O 1
ATOM 5394 N N . ALA B 1 255 ? -1.474 -12.594 -20.484 1 91.31 255 ALA B N 1
ATOM 5395 C CA . ALA B 1 255 ? -0.401 -13.172 -19.688 1 91.31 255 ALA B CA 1
ATOM 5396 C C . ALA B 1 255 ? 0.785 -13.578 -20.562 1 91.31 255 ALA B C 1
ATOM 5398 O O . ALA B 1 255 ? 1.938 -13.305 -20.219 1 91.31 255 ALA B O 1
ATOM 5399 N N . SER B 1 256 ? 0.507 -14.18 -21.656 1 88.81 256 SER B N 1
ATOM 5400 C CA . SER B 1 256 ? 1.553 -14.617 -22.562 1 88.81 256 SER B CA 1
ATOM 5401 C C . SER B 1 256 ? 2.361 -13.438 -23.094 1 88.81 256 SER B C 1
ATOM 5403 O O . SER B 1 256 ? 3.592 -13.508 -23.156 1 88.81 256 SER B O 1
ATOM 5405 N N . ARG B 1 257 ? 1.709 -12.438 -23.453 1 91.12 257 ARG B N 1
ATOM 5406 C CA . ARG B 1 257 ? 2.387 -11.242 -23.938 1 91.12 257 ARG B CA 1
ATOM 5407 C C . ARG B 1 257 ? 3.26 -10.625 -22.859 1 91.12 257 ARG B C 1
ATOM 5409 O O . ARG B 1 257 ? 4.398 -10.227 -23.125 1 91.12 257 ARG B O 1
ATOM 5416 N N . ALA B 1 258 ? 2.682 -10.516 -21.688 1 94.38 258 ALA B N 1
ATOM 5417 C CA . ALA B 1 258 ? 3.414 -9.922 -20.578 1 94.38 258 ALA B CA 1
ATOM 5418 C C . ALA B 1 258 ? 4.688 -10.711 -20.281 1 94.38 258 ALA B C 1
ATOM 5420 O O . ALA B 1 258 ? 5.742 -10.117 -20.031 1 94.38 258 ALA B O 1
ATOM 5421 N N . ILE B 1 259 ? 4.637 -11.953 -20.344 1 93.19 259 ILE B N 1
ATOM 5422 C CA . ILE B 1 259 ? 5.785 -12.82 -20.094 1 93.19 259 ILE B CA 1
ATOM 5423 C C . ILE B 1 259 ? 6.84 -12.609 -21.172 1 93.19 259 ILE B C 1
ATOM 5425 O O . ILE B 1 259 ? 8.031 -12.508 -20.875 1 93.19 259 ILE B O 1
ATOM 5429 N N . SER B 1 260 ? 6.383 -12.57 -22.375 1 92 260 SER B N 1
ATOM 5430 C CA . SER B 1 260 ? 7.305 -12.359 -23.484 1 92 260 SER B CA 1
ATOM 5431 C C . SER B 1 260 ? 8.094 -11.07 -23.328 1 92 260 SER B C 1
ATOM 5433 O O . SER B 1 260 ? 9.312 -11.055 -23.5 1 92 260 SER B O 1
ATOM 5435 N N . VAL B 1 261 ? 7.414 -10.016 -23 1 94.81 261 VAL B N 1
ATOM 5436 C CA . VAL B 1 261 ? 8.062 -8.727 -22.828 1 94.81 261 VAL B CA 1
ATOM 5437 C C . VAL B 1 261 ? 9.039 -8.789 -21.656 1 94.81 261 VAL B C 1
ATOM 5439 O O . VAL B 1 261 ? 10.172 -8.312 -21.75 1 94.81 261 VAL B O 1
ATOM 5442 N N . ASN B 1 262 ? 8.633 -9.398 -20.578 1 96.38 262 ASN B N 1
ATOM 5443 C CA . ASN B 1 262 ? 9.453 -9.523 -19.375 1 96.38 262 ASN B CA 1
ATOM 5444 C C . ASN B 1 262 ? 10.719 -10.336 -19.656 1 96.38 262 ASN B C 1
ATOM 5446 O O . ASN B 1 262 ? 11.82 -9.922 -19.281 1 96.38 262 ASN B O 1
ATOM 5450 N N . LEU B 1 263 ? 10.578 -11.438 -20.312 1 94.06 263 LEU B N 1
ATOM 5451 C CA . LEU B 1 263 ? 11.688 -12.367 -20.531 1 94.06 263 LEU B CA 1
ATOM 5452 C C . LEU B 1 263 ? 12.664 -11.805 -21.562 1 94.06 263 LEU B C 1
ATOM 5454 O O . LEU B 1 263 ? 13.859 -12.102 -21.516 1 94.06 263 LEU B O 1
ATOM 5458 N N . ARG B 1 264 ? 12.172 -11.039 -22.469 1 93.06 264 ARG B N 1
ATOM 5459 C CA . ARG B 1 264 ? 13.07 -10.375 -23.406 1 93.06 264 ARG B CA 1
ATOM 5460 C C . ARG B 1 264 ? 14.062 -9.484 -22.672 1 93.06 264 ARG B C 1
ATOM 5462 O O . ARG B 1 264 ? 15.227 -9.391 -23.062 1 93.06 264 ARG B O 1
ATOM 5469 N N . GLU B 1 265 ? 13.57 -8.883 -21.641 1 95.38 265 GLU B N 1
ATOM 5470 C CA . GLU B 1 265 ? 14.445 -8.023 -20.844 1 95.38 265 GLU B CA 1
ATOM 5471 C C . GLU B 1 265 ? 15.391 -8.859 -19.969 1 95.38 265 GLU B C 1
ATOM 5473 O O . GLU B 1 265 ? 16.531 -8.469 -19.734 1 95.38 265 GLU B O 1
ATOM 5478 N N . LEU B 1 266 ? 14.969 -9.992 -19.562 1 96.06 266 LEU B N 1
ATOM 5479 C CA . LEU B 1 266 ? 15.727 -10.828 -18.656 1 96.06 266 LEU B CA 1
ATOM 5480 C C . LEU B 1 266 ? 16.781 -11.648 -19.406 1 96.06 266 LEU B C 1
ATOM 5482 O O . LEU B 1 266 ? 17.859 -11.914 -18.875 1 96.06 266 LEU B O 1
ATOM 5486 N N . ALA B 1 267 ? 16.562 -12.016 -20.594 1 95.31 267 ALA B N 1
ATOM 5487 C CA . ALA B 1 267 ? 17.312 -13.008 -21.359 1 95.31 267 ALA B CA 1
ATOM 5488 C C . ALA B 1 267 ? 18.781 -12.641 -21.438 1 95.31 267 ALA B C 1
ATOM 5490 O O . ALA B 1 267 ? 19.656 -13.461 -21.141 1 95.31 267 ALA B O 1
ATOM 5491 N N . PRO B 1 268 ? 19.125 -11.375 -21.75 1 95.5 268 PRO B N 1
ATOM 5492 C CA . PRO B 1 268 ? 20.531 -11.039 -21.875 1 95.5 268 PRO B CA 1
ATOM 5493 C C . PRO B 1 268 ? 21.297 -11.188 -20.562 1 95.5 268 PRO B C 1
ATOM 5495 O O . PRO B 1 268 ? 22.531 -11.281 -20.547 1 95.5 268 PRO B O 1
ATOM 5498 N N . LYS B 1 269 ? 20.562 -11.195 -19.484 1 94 269 LYS B N 1
ATOM 5499 C CA . LYS B 1 269 ? 21.188 -11.234 -18.172 1 94 269 LYS B CA 1
ATOM 5500 C C . LYS B 1 269 ? 21.484 -12.672 -17.734 1 94 269 LYS B C 1
ATOM 5502 O O . LYS B 1 269 ? 22.359 -12.914 -16.906 1 94 269 LYS B O 1
ATOM 5507 N N . ILE B 1 270 ? 20.766 -13.625 -18.359 1 94.75 270 ILE B N 1
ATOM 5508 C CA . ILE B 1 270 ? 20.828 -14.938 -17.719 1 94.75 270 ILE B CA 1
ATOM 5509 C C . ILE B 1 270 ? 21.219 -15.984 -18.75 1 94.75 270 ILE B C 1
ATOM 5511 O O . ILE B 1 270 ? 21.656 -17.078 -18.391 1 94.75 270 ILE B O 1
ATOM 5515 N N . LEU B 1 271 ? 21.062 -15.742 -20.016 1 95.12 271 LEU B N 1
ATOM 5516 C CA . LEU B 1 271 ? 21.328 -16.75 -21.031 1 95.12 271 LEU B CA 1
ATOM 5517 C C . LEU B 1 271 ? 22.766 -16.656 -21.531 1 95.12 271 LEU B C 1
ATOM 5519 O O . LEU B 1 271 ? 23.328 -15.562 -21.641 1 95.12 271 LEU B O 1
ATOM 5523 N N . PRO B 1 272 ? 23.297 -17.812 -21.906 1 95.5 272 PRO B N 1
ATOM 5524 C CA . PRO B 1 272 ? 24.641 -17.781 -22.5 1 95.5 272 PRO B CA 1
ATOM 5525 C C . PRO B 1 272 ? 24.656 -17.062 -23.859 1 95.5 272 PRO B C 1
ATOM 5527 O O . PRO B 1 272 ? 23.656 -17.078 -24.578 1 95.5 272 PRO B O 1
ATOM 5530 N N . ILE B 1 273 ? 25.797 -16.625 -24.141 1 94.81 273 ILE B N 1
ATOM 5531 C CA . ILE B 1 273 ? 25.984 -15.875 -25.375 1 94.81 273 ILE B CA 1
ATOM 5532 C C . ILE B 1 273 ? 25.641 -16.75 -26.578 1 94.81 273 ILE B C 1
ATOM 5534 O O . ILE B 1 273 ? 25.062 -16.25 -27.562 1 94.81 273 ILE B O 1
ATOM 5538 N N . ARG B 1 274 ? 25.922 -17.938 -26.516 1 94.19 274 ARG B N 1
ATOM 5539 C CA . ARG B 1 274 ? 25.641 -18.859 -27.625 1 94.19 274 ARG B CA 1
ATOM 5540 C C . ARG B 1 274 ? 24.156 -18.922 -27.922 1 94.19 274 ARG B C 1
ATOM 5542 O O . ARG B 1 274 ? 23.75 -18.938 -29.078 1 94.19 274 ARG B O 1
ATOM 5549 N N . GLU B 1 275 ? 23.422 -18.938 -26.844 1 92.88 275 GLU B N 1
ATOM 5550 C CA . GLU B 1 275 ? 21.969 -19 -27.016 1 92.88 275 GLU B CA 1
ATOM 5551 C C . GLU B 1 275 ? 21.422 -17.703 -27.578 1 92.88 275 GLU B C 1
ATOM 5553 O O . GLU B 1 275 ? 20.531 -17.703 -28.422 1 92.88 275 GLU B O 1
ATOM 5558 N N . LEU B 1 276 ? 21.922 -16.625 -27.141 1 92.56 276 LEU B N 1
ATOM 5559 C CA . LEU B 1 276 ? 21.5 -15.312 -27.625 1 92.56 276 LEU B CA 1
ATOM 5560 C C . LEU B 1 276 ? 21.844 -15.148 -29.094 1 92.56 276 LEU B C 1
ATOM 5562 O O . LEU B 1 276 ? 21.016 -14.648 -29.875 1 92.56 276 LEU B O 1
ATOM 5566 N N . LEU B 1 277 ? 22.969 -15.617 -29.469 1 93.19 277 LEU B N 1
ATOM 5567 C CA . LEU B 1 277 ? 23.391 -15.547 -30.875 1 93.19 277 LEU B CA 1
ATOM 5568 C C . LEU B 1 277 ? 22.516 -16.438 -31.75 1 93.19 277 LEU B C 1
ATOM 5570 O O . LEU B 1 277 ? 22.141 -16.062 -32.844 1 93.19 277 LEU B O 1
ATOM 5574 N N . ARG B 1 278 ? 22.266 -17.562 -31.297 1 92.06 278 ARG B N 1
ATOM 5575 C CA . ARG B 1 278 ? 21.375 -18.469 -32 1 92.06 278 ARG B CA 1
ATOM 5576 C C . ARG B 1 278 ? 20.016 -17.812 -32.281 1 92.06 278 ARG B C 1
ATOM 5578 O O . ARG B 1 278 ? 19.5 -17.844 -33.375 1 92.06 278 ARG B O 1
ATOM 5585 N N . TYR B 1 279 ? 19.484 -17.281 -31.203 1 89.81 279 TYR B N 1
ATOM 5586 C CA . TYR B 1 279 ? 18.188 -16.625 -31.312 1 89.81 279 TYR B CA 1
ATOM 5587 C C . TYR B 1 279 ? 18.234 -15.5 -32.344 1 89.81 279 TYR B C 1
ATOM 5589 O O . TYR B 1 279 ? 17.328 -15.383 -33.188 1 89.81 279 TYR B O 1
ATOM 5597 N N . LEU B 1 280 ? 19.234 -14.695 -32.312 1 90.44 280 LEU B N 1
ATOM 5598 C CA . LEU B 1 280 ? 19.391 -13.578 -33.25 1 90.44 280 LEU B CA 1
ATOM 5599 C C . LEU B 1 280 ? 19.531 -14.07 -34.688 1 90.44 280 LEU B C 1
ATOM 5601 O O . LEU B 1 280 ? 18.953 -13.492 -35.594 1 90.44 280 LEU B O 1
ATOM 5605 N N . LEU B 1 281 ? 20.266 -15.094 -34.875 1 91.5 281 LEU B N 1
ATOM 5606 C CA . LEU B 1 281 ? 20.5 -15.648 -36.188 1 91.5 281 LEU B CA 1
ATOM 5607 C C . LEU B 1 281 ? 19.203 -16.203 -36.781 1 91.5 281 LEU B C 1
ATOM 5609 O O . LEU B 1 281 ? 18.906 -15.961 -37.969 1 91.5 281 LEU B O 1
ATOM 5613 N N . VAL B 1 282 ? 18.562 -16.891 -35.938 1 88.56 282 VAL B N 1
ATOM 5614 C CA . VAL B 1 282 ? 17.328 -17.516 -36.406 1 88.56 282 VAL B CA 1
ATOM 5615 C C . VAL B 1 282 ? 16.297 -16.422 -36.719 1 88.56 282 VAL B C 1
ATOM 5617 O O . VAL B 1 282 ? 15.57 -16.516 -37.719 1 88.56 282 VAL B O 1
ATOM 5620 N N . THR B 1 283 ? 16.219 -15.422 -35.875 1 85.94 283 THR B N 1
ATOM 5621 C CA . THR B 1 283 ? 15.289 -14.312 -36.062 1 85.94 283 THR B CA 1
ATOM 5622 C C . THR B 1 283 ? 15.609 -13.547 -37.344 1 85.94 283 THR B C 1
ATOM 5624 O O . THR B 1 283 ? 14.711 -13.102 -38.062 1 85.94 283 THR B O 1
ATOM 5627 N N . CYS B 1 284 ? 16.797 -13.352 -37.625 1 87.94 284 CYS B N 1
ATOM 5628 C CA . CYS B 1 284 ? 17.234 -12.656 -38.812 1 87.94 284 CYS B CA 1
ATOM 5629 C C . CYS B 1 284 ? 16.828 -13.414 -40.094 1 87.94 284 CYS B C 1
ATOM 5631 O O . CYS B 1 284 ? 16.594 -12.812 -41.125 1 87.94 284 CYS B O 1
ATOM 5633 N N . LEU B 1 285 ? 16.75 -14.648 -39.938 1 88.62 285 LEU B N 1
ATOM 5634 C CA . LEU B 1 285 ? 16.359 -15.492 -41.062 1 88.62 285 LEU B CA 1
ATOM 5635 C C . LEU B 1 285 ? 14.844 -15.555 -41.188 1 88.62 285 LEU B C 1
ATOM 5637 O O . LEU B 1 285 ? 14.312 -16.328 -41.969 1 88.62 285 LEU B O 1
ATOM 5641 N N . GLN B 1 286 ? 14.188 -14.719 -40.344 1 74.31 286 GLN B N 1
ATOM 5642 C CA . GLN B 1 286 ? 12.734 -14.555 -40.344 1 74.31 286 GLN B CA 1
ATOM 5643 C C . GLN B 1 286 ? 12.031 -15.852 -39.969 1 74.31 286 GLN B C 1
ATOM 5645 O O . GLN B 1 286 ? 10.984 -16.188 -40.531 1 74.31 286 GLN B O 1
ATOM 5650 N N . ARG B 1 287 ? 12.547 -16.594 -39.156 1 71.56 287 ARG B N 1
ATOM 5651 C CA . ARG B 1 287 ? 11.93 -17.797 -38.625 1 71.56 287 ARG B CA 1
ATOM 5652 C C . ARG B 1 287 ? 11.461 -17.578 -37.188 1 71.56 287 ARG B C 1
ATOM 5654 O O . ARG B 1 287 ? 11.953 -16.672 -36.5 1 71.56 287 ARG B O 1
ATOM 5661 N N . LYS B 1 288 ? 10.461 -18.25 -36.969 1 76.75 288 LYS B N 1
ATOM 5662 C CA . LYS B 1 288 ? 9.992 -18.172 -35.562 1 76.75 288 LYS B CA 1
ATOM 5663 C C . LYS B 1 288 ? 11.016 -18.781 -34.625 1 76.75 288 LYS B C 1
ATOM 5665 O O . LYS B 1 288 ? 11.352 -19.969 -34.719 1 76.75 288 LYS B O 1
ATOM 5670 N N . ALA B 1 289 ? 11.641 -17.844 -33.938 1 78.31 289 ALA B N 1
ATOM 5671 C CA . ALA B 1 289 ? 12.633 -18.312 -32.969 1 78.31 289 ALA B CA 1
ATOM 5672 C C . ALA B 1 289 ? 12.125 -18.156 -31.531 1 78.31 289 ALA B C 1
ATOM 5674 O O . ALA B 1 289 ? 11.398 -17.219 -31.234 1 78.31 289 ALA B O 1
ATOM 5675 N N . THR B 1 290 ? 12.336 -19.203 -30.75 1 82.94 290 THR B N 1
ATOM 5676 C CA . THR B 1 290 ? 12.109 -19.125 -29.297 1 82.94 290 THR B CA 1
ATOM 5677 C C . THR B 1 290 ? 13.43 -19.281 -28.547 1 82.94 290 THR B C 1
ATOM 5679 O O . THR B 1 290 ? 14.328 -20 -28.984 1 82.94 290 THR B O 1
ATOM 5682 N N . MET B 1 291 ? 13.531 -18.453 -27.578 1 88.56 291 MET B N 1
ATOM 5683 C CA . MET B 1 291 ? 14.703 -18.578 -26.719 1 88.56 291 MET B CA 1
ATOM 5684 C C . MET B 1 291 ? 14.578 -19.812 -25.828 1 88.56 291 MET B C 1
ATOM 5686 O O . MET B 1 291 ? 13.492 -20.094 -25.297 1 88.56 291 MET B O 1
ATOM 5690 N N . ASN B 1 292 ? 15.68 -20.5 -25.688 1 92.06 292 ASN B N 1
ATOM 5691 C CA . ASN B 1 292 ? 15.719 -21.641 -24.781 1 92.06 292 ASN B CA 1
ATOM 5692 C C . ASN B 1 292 ? 16.234 -21.25 -23.406 1 92.06 292 ASN B C 1
ATOM 5694 O O . ASN B 1 292 ? 17.453 -21.312 -23.156 1 92.06 292 ASN B O 1
ATOM 5698 N N . PHE B 1 293 ? 15.352 -21.047 -22.516 1 93.19 293 PHE B N 1
ATOM 5699 C CA . PHE B 1 293 ? 15.719 -20.547 -21.188 1 93.19 293 PHE B CA 1
ATOM 5700 C C . PHE B 1 293 ? 16.359 -21.656 -20.359 1 93.19 293 PHE B C 1
ATOM 5702 O O . PHE B 1 293 ? 17.016 -21.375 -19.344 1 93.19 293 PHE B O 1
ATOM 5709 N N . LYS B 1 294 ? 16.266 -22.844 -20.734 1 93.5 294 LYS B N 1
ATOM 5710 C CA . LYS B 1 294 ? 16.844 -23.969 -20 1 93.5 294 LYS B CA 1
ATOM 5711 C C . LYS B 1 294 ? 18.375 -23.953 -20.109 1 93.5 294 LYS B C 1
ATOM 5713 O O . LYS B 1 294 ? 19.047 -24.641 -19.344 1 93.5 294 LYS B O 1
ATOM 5718 N N . THR B 1 295 ? 18.859 -23.234 -21.016 1 94.94 295 THR B N 1
ATOM 5719 C CA . THR B 1 295 ? 20.312 -23.125 -21.141 1 94.94 295 THR B CA 1
ATOM 5720 C C . THR B 1 295 ? 20.891 -22.297 -20 1 94.94 295 THR B C 1
ATOM 5722 O O . THR B 1 295 ? 22.109 -22.344 -19.75 1 94.94 295 THR B O 1
ATOM 5725 N N . GLY B 1 296 ? 20.078 -21.516 -19.312 1 95.44 296 GLY B N 1
ATOM 5726 C CA . GLY B 1 296 ? 20.562 -20.672 -18.234 1 95.44 296 GLY B CA 1
ATOM 5727 C C . GLY B 1 296 ? 19.797 -20.875 -16.938 1 95.44 296 GLY B C 1
ATOM 5728 O O . GLY B 1 296 ? 20.172 -20.312 -15.906 1 95.44 296 GLY B O 1
ATOM 5729 N N . ILE B 1 297 ? 18.734 -21.656 -17.016 1 97.5 297 ILE B N 1
ATOM 5730 C CA . ILE B 1 297 ? 17.859 -21.859 -15.867 1 97.5 297 ILE B CA 1
ATOM 5731 C C . ILE B 1 297 ? 17.656 -23.344 -15.609 1 97.5 297 ILE B C 1
ATOM 5733 O O . ILE B 1 297 ? 17.406 -24.109 -16.547 1 97.5 297 ILE B O 1
ATOM 5737 N N . ASN B 1 298 ? 17.734 -23.75 -14.359 1 97.12 298 ASN B N 1
ATOM 5738 C CA . ASN B 1 298 ? 17.578 -25.156 -14.008 1 97.12 298 ASN B CA 1
ATOM 5739 C C . ASN B 1 298 ? 16.156 -25.484 -13.602 1 97.12 298 ASN B C 1
ATOM 5741 O O . ASN B 1 298 ? 15.672 -26.594 -13.852 1 97.12 298 ASN B O 1
ATOM 5745 N N . HIS B 1 299 ? 15.508 -24.547 -12.93 1 97.62 299 HIS B N 1
ATOM 5746 C CA . HIS B 1 299 ? 14.172 -24.781 -12.398 1 97.62 299 HIS B CA 1
ATOM 5747 C C . HIS B 1 299 ? 13.25 -23.609 -12.664 1 97.62 299 HIS B C 1
ATOM 5749 O O . HIS B 1 299 ? 13.703 -22.469 -12.734 1 97.62 299 HIS B O 1
ATOM 5755 N N . PHE B 1 300 ? 11.969 -23.906 -12.82 1 98.06 300 PHE B N 1
ATOM 5756 C CA . PHE B 1 300 ? 10.969 -22.891 -13.141 1 98.06 300 PHE B CA 1
ATOM 5757 C C . PHE B 1 300 ? 9.852 -22.875 -12.102 1 98.06 300 PHE B C 1
ATOM 5759 O O . PHE B 1 300 ? 9.297 -23.922 -11.766 1 98.06 300 PHE B O 1
ATOM 5766 N N . VAL B 1 301 ? 9.578 -21.719 -11.547 1 98.25 301 VAL B N 1
ATOM 5767 C CA . VAL B 1 301 ? 8.492 -21.469 -10.602 1 98.25 301 VAL B CA 1
ATOM 5768 C C . VAL B 1 301 ? 7.457 -20.531 -11.234 1 98.25 301 VAL B C 1
ATOM 5770 O O . VAL B 1 301 ? 7.719 -19.344 -11.438 1 98.25 301 VAL B O 1
ATOM 5773 N N . LEU B 1 302 ? 6.312 -21.078 -11.5 1 97.31 302 LEU B N 1
ATOM 5774 C CA . LEU B 1 302 ? 5.258 -20.297 -12.125 1 97.31 302 LEU B CA 1
ATOM 5775 C C . LEU B 1 302 ? 4.125 -20.031 -11.141 1 97.31 302 LEU B C 1
ATOM 5777 O O . LEU B 1 302 ? 3.721 -20.922 -10.391 1 97.31 302 LEU B O 1
ATOM 5781 N N . HIS B 1 303 ? 3.637 -18.781 -11.156 1 95.94 303 HIS B N 1
ATOM 5782 C CA . HIS B 1 303 ? 2.479 -18.391 -10.359 1 95.94 303 HIS B CA 1
ATOM 5783 C C . HIS B 1 303 ? 1.279 -19.281 -10.656 1 95.94 303 HIS B C 1
ATOM 5785 O O . HIS B 1 303 ? 0.997 -19.578 -11.812 1 95.94 303 HIS B O 1
ATOM 5791 N N . THR B 1 304 ? 0.573 -19.625 -9.617 1 95.44 304 THR B N 1
ATOM 5792 C CA . THR B 1 304 ? -0.548 -20.547 -9.781 1 95.44 304 THR B CA 1
ATOM 5793 C C . THR B 1 304 ? -1.856 -19.781 -9.953 1 95.44 304 THR B C 1
ATOM 5795 O O . THR B 1 304 ? -2.791 -19.953 -9.164 1 95.44 304 THR B O 1
ATOM 5798 N N . GLY B 1 305 ? -1.9 -19 -10.977 1 91.94 305 GLY B N 1
ATOM 5799 C CA . GLY B 1 305 ? -3.082 -18.203 -11.25 1 91.94 305 GLY B CA 1
ATOM 5800 C C . GLY B 1 305 ? -4.234 -19 -11.82 1 91.94 305 GLY B C 1
ATOM 5801 O O . GLY B 1 305 ? -5.348 -18.5 -11.953 1 91.94 305 GLY B O 1
ATOM 5802 N N . GLY B 1 306 ? -4.059 -20.219 -12.125 1 90.25 306 GLY B N 1
ATOM 5803 C CA . GLY B 1 306 ? -4.996 -21.141 -12.75 1 90.25 306 GLY B CA 1
ATOM 5804 C C . GLY B 1 306 ? -4.344 -22.062 -13.766 1 90.25 306 GLY B C 1
ATOM 5805 O O . GLY B 1 306 ? -3.23 -21.797 -14.227 1 90.25 306 GLY B O 1
ATOM 5806 N N . LYS B 1 307 ? -5.047 -23.062 -14.07 1 91 307 LYS B N 1
ATOM 5807 C CA . LYS B 1 307 ? -4.523 -24.078 -14.969 1 91 307 LYS B CA 1
ATOM 5808 C C . LYS B 1 307 ? -4.168 -23.484 -16.328 1 91 307 LYS B C 1
ATOM 5810 O O . LYS B 1 307 ? -3.092 -23.75 -16.875 1 91 307 LYS B O 1
ATOM 5815 N N . ALA B 1 308 ? -4.992 -22.656 -16.797 1 85.69 308 ALA B N 1
ATOM 5816 C CA . ALA B 1 308 ? -4.789 -22.062 -18.125 1 85.69 308 ALA B CA 1
ATOM 5817 C C . ALA B 1 308 ? -3.549 -21.172 -18.141 1 85.69 308 ALA B C 1
ATOM 5819 O O . ALA B 1 308 ? -2.824 -21.125 -19.125 1 85.69 308 ALA B O 1
ATOM 5820 N N . VAL B 1 309 ? -3.318 -20.5 -17.094 1 86.88 309 VAL B N 1
ATOM 5821 C CA . VAL B 1 309 ? -2.162 -19.625 -17 1 86.88 309 VAL B CA 1
ATOM 5822 C C . VAL B 1 309 ? -0.88 -20.438 -16.969 1 86.88 309 VAL B C 1
ATOM 5824 O O . VAL B 1 309 ? 0.078 -20.141 -17.688 1 86.88 309 VAL B O 1
ATOM 5827 N N . ILE B 1 310 ? -0.842 -21.469 -16.172 1 93.31 310 ILE B N 1
ATOM 5828 C CA . ILE B 1 310 ? 0.332 -22.328 -16.047 1 93.31 310 ILE B CA 1
ATOM 5829 C C . ILE B 1 310 ? 0.663 -22.953 -17.406 1 93.31 310 ILE B C 1
ATOM 5831 O O . ILE B 1 310 ? 1.808 -22.891 -17.859 1 93.31 310 ILE B O 1
ATOM 5835 N N . GLU B 1 311 ? -0.355 -23.438 -18.062 1 90.56 311 GLU B N 1
ATOM 5836 C CA . GLU B 1 311 ? -0.164 -24.078 -19.359 1 90.56 311 GLU B CA 1
ATOM 5837 C C . GLU B 1 311 ? 0.289 -23.062 -20.406 1 90.56 311 GLU B C 1
ATOM 5839 O O . GLU B 1 311 ? 1.165 -23.359 -21.219 1 90.56 311 GLU B O 1
ATOM 5844 N N . GLY B 1 312 ? -0.343 -21.938 -20.359 1 84.75 312 GLY B N 1
ATOM 5845 C CA . GLY B 1 312 ? 0.031 -20.891 -21.297 1 84.75 312 GLY B CA 1
ATOM 5846 C C . GLY B 1 312 ? 1.47 -20.438 -21.141 1 84.75 312 GLY B C 1
ATOM 5847 O O . GLY B 1 312 ? 2.197 -20.328 -22.141 1 84.75 312 GLY B O 1
ATOM 5848 N N . VAL B 1 313 ? 1.881 -20.25 -19.953 1 86.94 313 VAL B N 1
ATOM 5849 C CA . VAL B 1 313 ? 3.252 -19.828 -19.672 1 86.94 313 VAL B CA 1
ATOM 5850 C C . VAL B 1 313 ? 4.215 -20.953 -20.031 1 86.94 313 VAL B C 1
ATOM 5852 O O . VAL B 1 313 ? 5.27 -20.719 -20.641 1 86.94 313 VAL B O 1
ATOM 5855 N N . GLY B 1 314 ? 3.875 -22.156 -19.656 1 90 314 GLY B N 1
ATOM 5856 C CA . GLY B 1 314 ? 4.703 -23.297 -19.984 1 90 314 GLY B CA 1
ATOM 5857 C C . GLY B 1 314 ? 4.945 -23.469 -21.469 1 90 314 GLY B C 1
ATOM 5858 O O . GLY B 1 314 ? 6.078 -23.688 -21.906 1 90 314 GLY B O 1
ATOM 5859 N N . LYS B 1 315 ? 3.877 -23.312 -22.203 1 86.06 315 LYS B N 1
ATOM 5860 C CA . LYS B 1 315 ? 3.982 -23.422 -23.656 1 86.06 315 LYS B CA 1
ATOM 5861 C C . LYS B 1 315 ? 4.875 -22.312 -24.219 1 86.06 315 LYS B C 1
ATOM 5863 O O . LYS B 1 315 ? 5.719 -22.578 -25.078 1 86.06 315 LYS B O 1
ATOM 5868 N N . GLY B 1 316 ? 4.758 -21.203 -23.75 1 81.81 316 GLY B N 1
ATOM 5869 C CA . GLY B 1 316 ? 5.555 -20.078 -24.219 1 81.81 316 GLY B CA 1
ATOM 5870 C C . GLY B 1 316 ? 7.035 -20.234 -23.938 1 81.81 316 GLY B C 1
ATOM 5871 O O . GLY B 1 316 ? 7.875 -19.781 -24.719 1 81.81 316 GLY B O 1
ATOM 5872 N N . LEU B 1 317 ? 7.316 -20.938 -22.875 1 88 317 LEU B N 1
ATOM 5873 C CA . LEU B 1 317 ? 8.703 -21.109 -22.453 1 88 317 LEU B CA 1
ATOM 5874 C C . LEU B 1 317 ? 9.25 -22.453 -22.938 1 88 317 LEU B C 1
ATOM 5876 O O . LEU B 1 317 ? 10.43 -22.75 -22.734 1 88 317 LEU B O 1
ATOM 5880 N N . GLY B 1 318 ? 8.453 -23.234 -23.547 1 88.31 318 GLY B N 1
ATOM 5881 C CA . GLY B 1 318 ? 8.875 -24.562 -23.984 1 88.31 318 GLY B CA 1
ATOM 5882 C C . GLY B 1 318 ? 9.195 -25.5 -22.828 1 88.31 318 GLY B C 1
ATOM 5883 O O . GLY B 1 318 ? 10.148 -26.266 -22.891 1 88.31 318 GLY B O 1
ATOM 5884 N N . LEU B 1 319 ? 8.398 -25.438 -21.812 1 94.31 319 LEU B N 1
ATOM 5885 C CA . LEU B 1 319 ? 8.656 -26.25 -20.625 1 94.31 319 LEU B CA 1
ATOM 5886 C C . LEU B 1 319 ? 8.031 -27.641 -20.766 1 94.31 319 LEU B C 1
ATOM 5888 O O . LEU B 1 319 ? 6.988 -27.781 -21.406 1 94.31 319 LEU B O 1
ATOM 5892 N N . ASN B 1 320 ? 8.688 -28.609 -20.203 1 95.25 320 ASN B N 1
ATOM 5893 C CA . ASN B 1 320 ? 8.18 -29.984 -20.234 1 95.25 320 ASN B CA 1
ATOM 5894 C C . ASN B 1 320 ? 7.418 -30.344 -18.969 1 95.25 320 ASN B C 1
ATOM 5896 O O . ASN B 1 320 ? 7.188 -29.484 -18.109 1 95.25 320 ASN B O 1
ATOM 5900 N N . GLU B 1 321 ? 7.043 -31.547 -18.844 1 95.12 321 GLU B N 1
ATOM 5901 C CA . GLU B 1 321 ? 6.219 -32 -17.734 1 95.12 321 GLU B CA 1
ATOM 5902 C C . GLU B 1 321 ? 6.953 -31.875 -16.406 1 95.12 321 GLU B C 1
ATOM 5904 O O . GLU B 1 321 ? 6.355 -31.516 -15.391 1 95.12 321 GLU B O 1
ATOM 5909 N N . TYR B 1 322 ? 8.195 -32.188 -16.422 1 96.19 322 TYR B N 1
ATOM 5910 C CA . TYR B 1 322 ? 9.008 -32.094 -15.211 1 96.19 322 TYR B CA 1
ATOM 5911 C C . TYR B 1 322 ? 9.047 -30.656 -14.711 1 96.19 322 TYR B C 1
ATOM 5913 O O . TYR B 1 322 ? 8.953 -30.406 -13.508 1 96.19 322 TYR B O 1
ATOM 5921 N N . ASP B 1 323 ? 9.125 -29.734 -15.656 1 97.06 323 ASP B N 1
ATOM 5922 C CA . ASP B 1 323 ? 9.211 -28.312 -15.32 1 97.06 323 ASP B CA 1
ATOM 5923 C C . ASP B 1 323 ? 7.895 -27.797 -14.75 1 97.06 323 ASP B C 1
ATOM 5925 O O . ASP B 1 323 ? 7.891 -26.938 -13.867 1 97.06 323 ASP B O 1
ATOM 5929 N N . LEU B 1 324 ? 6.777 -28.312 -15.195 1 97.25 324 LEU B N 1
ATOM 5930 C CA . LEU B 1 324 ? 5.465 -27.781 -14.859 1 97.25 324 LEU B CA 1
ATOM 5931 C C . LEU B 1 324 ? 4.902 -28.469 -13.617 1 97.25 324 LEU B C 1
ATOM 5933 O O . LEU B 1 324 ? 3.988 -27.953 -12.977 1 97.25 324 LEU B O 1
ATOM 5937 N N . GLU B 1 325 ? 5.422 -29.625 -13.289 1 97.19 325 GLU B N 1
ATOM 5938 C CA . GLU B 1 325 ? 4.918 -30.453 -12.203 1 97.19 325 GLU B CA 1
ATOM 5939 C C . GLU B 1 325 ? 4.809 -29.656 -10.906 1 97.19 325 GLU B C 1
ATOM 5941 O O . GLU B 1 325 ? 3.779 -29.703 -10.227 1 97.19 325 GLU B O 1
ATOM 5946 N N . PRO B 1 326 ? 5.816 -28.859 -10.547 1 97.94 326 PRO B N 1
ATOM 5947 C CA . PRO B 1 326 ? 5.73 -28.141 -9.266 1 97.94 326 PRO B CA 1
ATOM 5948 C C . PRO B 1 326 ? 4.562 -27.156 -9.211 1 97.94 326 PRO B C 1
ATOM 5950 O O . PRO B 1 326 ? 3.836 -27.109 -8.219 1 97.94 326 PRO B O 1
ATOM 5953 N N . SER B 1 327 ? 4.363 -26.422 -10.234 1 98.12 327 SER B N 1
ATOM 5954 C CA . SER B 1 327 ? 3.297 -25.422 -10.258 1 98.12 327 SER B CA 1
ATOM 5955 C C . SER B 1 327 ? 1.923 -26.094 -10.32 1 98.12 327 SER B C 1
ATOM 5957 O O . SER B 1 327 ? 0.987 -25.641 -9.648 1 98.12 327 SER B O 1
ATOM 5959 N N . ARG B 1 328 ? 1.81 -27.156 -11.109 1 96.75 328 ARG B N 1
ATOM 5960 C CA . ARG B 1 328 ? 0.55 -27.891 -11.195 1 96.75 328 ARG B CA 1
ATOM 5961 C C . ARG B 1 328 ? 0.19 -28.516 -9.852 1 96.75 328 ARG B C 1
ATOM 5963 O O . ARG B 1 328 ? -0.962 -28.453 -9.422 1 96.75 328 ARG B O 1
ATOM 5970 N N . SER B 1 329 ? 1.178 -29.109 -9.234 1 97.31 329 SER B N 1
ATOM 5971 C CA . SER B 1 329 ? 0.958 -29.734 -7.938 1 97.31 329 SER B CA 1
ATOM 5972 C C . SER B 1 329 ? 0.558 -28.703 -6.883 1 97.31 329 SER B C 1
ATOM 5974 O O . SER B 1 329 ? -0.32 -28.969 -6.059 1 97.31 329 SER B O 1
ATOM 5976 N N . THR B 1 330 ? 1.194 -27.594 -6.922 1 98.12 330 THR B N 1
ATOM 5977 C CA . THR B 1 330 ? 0.893 -26.531 -5.965 1 98.12 330 THR B CA 1
ATOM 5978 C C . THR B 1 330 ? -0.522 -26 -6.172 1 98.12 330 THR B C 1
ATOM 5980 O O . THR B 1 330 ? -1.254 -25.766 -5.207 1 98.12 330 THR B O 1
ATOM 5983 N N . LEU B 1 331 ? -0.882 -25.781 -7.434 1 96.94 331 LEU B N 1
ATOM 5984 C CA . LEU B 1 331 ? -2.248 -25.359 -7.711 1 96.94 331 LEU B CA 1
ATOM 5985 C C . LEU B 1 331 ? -3.254 -26.359 -7.16 1 96.94 331 LEU B C 1
ATOM 5987 O O . LEU B 1 331 ? -4.242 -25.969 -6.531 1 96.94 331 LEU B O 1
ATOM 5991 N N . HIS B 1 332 ? -2.945 -27.578 -7.363 1 95.19 332 HIS B N 1
ATOM 5992 C CA . HIS B 1 332 ? -3.857 -28.625 -6.918 1 95.19 332 HIS B CA 1
ATOM 5993 C C . HIS B 1 332 ? -3.973 -28.641 -5.398 1 95.19 332 HIS B C 1
ATOM 5995 O O . HIS B 1 332 ? -5.078 -28.703 -4.855 1 95.19 332 HIS B O 1
ATOM 6001 N N . ARG B 1 333 ? -2.932 -28.547 -4.711 1 96.31 333 ARG B N 1
ATOM 6002 C CA . ARG B 1 333 ? -2.898 -28.781 -3.273 1 96.31 333 ARG B CA 1
ATOM 6003 C C . ARG B 1 333 ? -3.26 -27.516 -2.5 1 96.31 333 ARG B C 1
ATOM 6005 O O . ARG B 1 333 ? -3.877 -27.594 -1.437 1 96.31 333 ARG B O 1
ATOM 6012 N N . PHE B 1 334 ? -2.887 -26.359 -3.047 1 97.19 334 PHE B N 1
ATOM 6013 C CA . PHE B 1 334 ? -3.016 -25.156 -2.254 1 97.19 334 PHE B CA 1
ATOM 6014 C C . PHE B 1 334 ? -3.861 -24.109 -2.986 1 97.19 334 PHE B C 1
ATOM 6016 O O . PHE B 1 334 ? -4.238 -23.094 -2.41 1 97.19 334 PHE B O 1
ATOM 6023 N N . GLY B 1 335 ? -4.215 -24.344 -4.254 1 95.81 335 GLY B N 1
ATOM 6024 C CA . GLY B 1 335 ? -4.977 -23.375 -5.027 1 95.81 335 GLY B CA 1
ATOM 6025 C C . GLY B 1 335 ? -4.184 -22.125 -5.363 1 95.81 335 GLY B C 1
ATOM 6026 O O . GLY B 1 335 ? -2.953 -22.156 -5.414 1 95.81 335 GLY B O 1
ATOM 6027 N N . ASN B 1 336 ? -4.91 -21.109 -5.773 1 96.06 336 ASN B N 1
ATOM 6028 C CA . ASN B 1 336 ? -4.309 -19.797 -5.992 1 96.06 336 ASN B CA 1
ATOM 6029 C C . ASN B 1 336 ? -4.164 -19.031 -4.688 1 96.06 336 ASN B C 1
ATOM 6031 O O . ASN B 1 336 ? -5.113 -18.391 -4.23 1 96.06 336 ASN B O 1
ATOM 6035 N N . THR B 1 337 ? -2.992 -19.016 -4.18 1 97.12 337 THR B N 1
ATOM 6036 C CA . THR B 1 337 ? -2.717 -18.281 -2.951 1 97.12 337 THR B CA 1
ATOM 6037 C C . THR B 1 337 ? -2.127 -16.906 -3.262 1 97.12 337 THR B C 1
ATOM 6039 O O . THR B 1 337 ? -1.352 -16.359 -2.473 1 97.12 337 THR B O 1
ATOM 6042 N N . SER B 1 338 ? -2.43 -16.453 -4.426 1 95.69 338 SER B N 1
ATOM 6043 C CA . SER B 1 338 ? -2.078 -15.109 -4.895 1 95.69 338 SER B CA 1
ATOM 6044 C C . SER B 1 338 ? -0.569 -14.898 -4.875 1 95.69 338 SER B C 1
ATOM 6046 O O . SER B 1 338 ? 0.185 -15.711 -5.418 1 95.69 338 SER B O 1
ATOM 6048 N N . ALA B 1 339 ? -0.095 -13.852 -4.293 1 96.12 339 ALA B N 1
ATOM 6049 C CA . ALA B 1 339 ? 1.307 -13.445 -4.375 1 96.12 339 ALA B CA 1
ATOM 6050 C C . ALA B 1 339 ? 2.209 -14.461 -3.672 1 96.12 339 ALA B C 1
ATOM 6052 O O . ALA B 1 339 ? 3.406 -14.531 -3.955 1 96.12 339 ALA B O 1
ATOM 6053 N N . GLY B 1 340 ? 1.679 -15.219 -2.809 1 97 340 GLY B N 1
ATOM 6054 C CA . GLY B 1 340 ? 2.475 -16.188 -2.078 1 97 340 GLY B CA 1
ATOM 6055 C C . GLY B 1 340 ? 2.674 -17.484 -2.838 1 97 340 GLY B C 1
ATOM 6056 O O . GLY B 1 340 ? 3.518 -18.312 -2.471 1 97 340 GLY B O 1
ATOM 6057 N N . SER B 1 341 ? 2.004 -17.703 -3.916 1 97.81 341 SER B N 1
ATOM 6058 C CA . SER B 1 341 ? 1.918 -19 -4.57 1 97.81 341 SER B CA 1
ATOM 6059 C C . SER B 1 341 ? 3.289 -19.484 -5.043 1 97.81 341 SER B C 1
ATOM 6061 O O . SER B 1 341 ? 3.596 -20.672 -4.973 1 97.81 341 SER B O 1
ATOM 6063 N N . ILE B 1 342 ? 4.156 -18.609 -5.488 1 98.44 342 ILE B N 1
ATOM 6064 C CA . ILE B 1 342 ? 5.434 -18.984 -6.074 1 98.44 342 ILE B CA 1
ATOM 6065 C C . ILE B 1 342 ? 6.328 -19.609 -5 1 98.44 342 ILE B C 1
ATOM 6067 O O . ILE B 1 342 ? 7.172 -20.453 -5.297 1 98.44 342 ILE B O 1
ATOM 6071 N N . TRP B 1 343 ? 6.125 -19.281 -3.791 1 98.19 343 TRP B N 1
ATOM 6072 C CA . TRP B 1 343 ? 6.938 -19.828 -2.711 1 98.19 343 TRP B CA 1
ATOM 6073 C C . TRP B 1 343 ? 6.496 -21.234 -2.361 1 98.19 343 TRP B C 1
ATOM 6075 O O . TRP B 1 343 ? 7.309 -22.062 -1.942 1 98.19 343 TRP B O 1
ATOM 6085 N N . TYR B 1 344 ? 5.168 -21.469 -2.504 1 98.25 344 TYR B N 1
ATOM 6086 C CA . TYR B 1 344 ? 4.695 -22.844 -2.354 1 98.25 344 TYR B CA 1
ATOM 6087 C C . TYR B 1 344 ? 5.281 -23.734 -3.438 1 98.25 344 TYR B C 1
ATOM 6089 O O . TYR B 1 344 ? 5.59 -24.906 -3.186 1 98.25 344 TYR B O 1
ATOM 6097 N N . VAL B 1 345 ? 5.375 -23.188 -4.641 1 98.31 345 VAL B N 1
ATOM 6098 C CA . VAL B 1 345 ? 5.961 -23.938 -5.75 1 98.31 345 VAL B CA 1
ATOM 6099 C C . VAL B 1 345 ? 7.434 -24.219 -5.457 1 98.31 345 VAL B C 1
ATOM 6101 O O . VAL B 1 345 ? 7.91 -25.328 -5.664 1 98.31 345 VAL B O 1
ATOM 6104 N N . LEU B 1 346 ? 8.156 -23.234 -5.016 1 97.44 346 LEU B N 1
ATOM 6105 C CA . LEU B 1 346 ? 9.547 -23.422 -4.625 1 97.44 346 LEU B CA 1
ATOM 6106 C C . LEU B 1 346 ? 9.672 -24.484 -3.545 1 97.44 346 LEU B C 1
ATOM 6108 O O . LEU B 1 346 ? 10.555 -25.344 -3.615 1 97.44 346 LEU B O 1
ATOM 6112 N N . ALA B 1 347 ? 8.812 -24.453 -2.572 1 96.88 347 ALA B N 1
ATOM 6113 C CA . ALA B 1 347 ? 8.82 -25.406 -1.468 1 96.88 347 ALA B CA 1
ATOM 6114 C C . ALA B 1 347 ? 8.625 -26.828 -1.976 1 96.88 347 ALA B C 1
ATOM 6116 O O . ALA B 1 347 ? 9.18 -27.781 -1.415 1 96.88 347 ALA B O 1
ATOM 6117 N N . TYR B 1 348 ? 7.789 -26.922 -2.939 1 96.94 348 TYR B N 1
ATOM 6118 C CA . TYR B 1 348 ? 7.586 -28.25 -3.537 1 96.94 348 TYR B CA 1
ATOM 6119 C C . TYR B 1 348 ? 8.906 -28.828 -4.031 1 96.94 348 TYR B C 1
ATOM 6121 O O . TYR B 1 348 ? 9.211 -30 -3.771 1 96.94 348 TYR B O 1
ATOM 6129 N N . MET B 1 349 ? 9.641 -28.062 -4.758 1 95.88 349 MET B N 1
ATOM 6130 C CA . MET B 1 349 ? 10.906 -28.516 -5.312 1 95.88 349 MET B CA 1
ATOM 6131 C C . MET B 1 349 ? 11.898 -28.844 -4.203 1 95.88 349 MET B C 1
ATOM 6133 O O . MET B 1 349 ? 12.672 -29.797 -4.316 1 95.88 349 MET B O 1
ATOM 6137 N N . GLU B 1 350 ? 11.852 -28.047 -3.211 1 94.62 350 GLU B N 1
ATOM 6138 C CA . GLU B 1 350 ? 12.68 -28.344 -2.049 1 94.62 350 GLU B CA 1
ATOM 6139 C C . GLU B 1 350 ? 12.289 -29.688 -1.43 1 94.62 350 GLU B C 1
ATOM 6141 O O . GLU B 1 350 ? 13.156 -30.5 -1.11 1 94.62 350 GLU B O 1
ATOM 6146 N N . ALA B 1 351 ? 11.055 -29.828 -1.237 1 94.38 351 ALA B N 1
ATOM 6147 C CA . ALA B 1 351 ? 10.547 -31.047 -0.617 1 94.38 351 ALA B CA 1
ATOM 6148 C C . ALA B 1 351 ? 10.898 -32.281 -1.456 1 94.38 351 ALA B C 1
ATOM 6150 O O . ALA B 1 351 ? 11.148 -33.344 -0.915 1 94.38 351 ALA B O 1
ATOM 6151 N N . LYS B 1 352 ? 10.906 -32.094 -2.736 1 93.75 352 LYS B N 1
ATOM 6152 C CA . LYS B 1 352 ? 11.234 -33.188 -3.65 1 93.75 352 LYS B CA 1
ATOM 6153 C C . LYS B 1 352 ? 12.742 -33.344 -3.791 1 93.75 352 LYS B C 1
ATOM 6155 O O . LYS B 1 352 ? 13.211 -34.219 -4.527 1 93.75 352 LYS B O 1
ATOM 6160 N N . LYS B 1 353 ? 13.555 -32.469 -3.189 1 92.25 353 LYS B N 1
ATOM 6161 C CA . LYS B 1 353 ? 15.008 -32.5 -3.213 1 92.25 353 LYS B CA 1
ATOM 6162 C C . LYS B 1 353 ? 15.547 -32.344 -4.633 1 92.25 353 LYS B C 1
ATOM 6164 O O . LYS B 1 353 ? 16.469 -33.062 -5.039 1 92.25 353 LYS B O 1
ATOM 6169 N N . ARG B 1 354 ? 14.93 -31.422 -5.273 1 92.94 354 ARG B N 1
ATOM 6170 C CA . ARG B 1 354 ? 15.305 -31.188 -6.668 1 92.94 354 ARG B CA 1
ATOM 6171 C C . ARG B 1 354 ? 16.391 -30.125 -6.773 1 92.94 354 ARG B C 1
ATOM 6173 O O . ARG B 1 354 ? 17.047 -30 -7.812 1 92.94 354 ARG B O 1
ATOM 6180 N N . LEU B 1 355 ? 16.562 -29.375 -5.766 1 94.88 355 LEU B N 1
ATOM 6181 C CA . LEU B 1 355 ? 17.422 -28.188 -5.836 1 94.88 355 LEU B CA 1
ATOM 6182 C C . LEU B 1 355 ? 18.844 -28.516 -5.41 1 94.88 355 LEU B C 1
ATOM 6184 O O . LEU B 1 355 ? 19.062 -29.172 -4.387 1 94.88 355 LEU B O 1
ATOM 6188 N N . LYS B 1 356 ? 19.797 -28.062 -6.164 1 93.75 356 LYS B N 1
ATOM 6189 C CA . LYS B 1 356 ? 21.219 -28.25 -5.871 1 93.75 356 LYS B CA 1
ATOM 6190 C C . LYS B 1 356 ? 21.953 -26.906 -5.809 1 93.75 356 LYS B C 1
ATOM 6192 O O . LYS B 1 356 ? 21.578 -25.969 -6.52 1 93.75 356 LYS B O 1
ATOM 6197 N N . GLN B 1 357 ? 22.984 -26.922 -5 1 95.19 357 GLN B N 1
ATOM 6198 C CA . GLN B 1 357 ? 23.797 -25.719 -4.918 1 95.19 357 GLN B CA 1
ATOM 6199 C C . GLN B 1 357 ? 24.266 -25.266 -6.301 1 95.19 357 GLN B C 1
ATOM 6201 O O . GLN B 1 357 ? 24.734 -26.094 -7.094 1 95.19 357 GLN B O 1
ATOM 6206 N N . GLY B 1 358 ? 24.062 -24 -6.574 1 95.69 358 GLY B N 1
ATOM 6207 C CA . GLY B 1 358 ? 24.484 -23.438 -7.852 1 95.69 358 GLY B CA 1
ATOM 6208 C C . GLY B 1 358 ? 23.359 -23.375 -8.875 1 95.69 358 GLY B C 1
ATOM 6209 O O . GLY B 1 358 ? 23.484 -22.672 -9.883 1 95.69 358 GLY B O 1
ATOM 6210 N N . ASP B 1 359 ? 22.266 -24.062 -8.586 1 96.88 359 ASP B N 1
ATOM 6211 C CA . ASP B 1 359 ? 21.141 -24.047 -9.516 1 96.88 359 ASP B CA 1
ATOM 6212 C C . ASP B 1 359 ? 20.562 -22.641 -9.648 1 96.88 359 ASP B C 1
ATOM 6214 O O . ASP B 1 359 ? 20.531 -21.891 -8.672 1 96.88 359 ASP B O 1
ATOM 6218 N N . ALA B 1 360 ? 20.109 -22.344 -10.828 1 97.81 360 ALA B N 1
ATOM 6219 C CA . ALA B 1 360 ? 19.344 -21.125 -11.094 1 97.81 360 ALA B CA 1
ATOM 6220 C C . ALA B 1 360 ? 17.859 -21.422 -11.164 1 97.81 360 ALA B C 1
ATOM 6222 O O . ALA B 1 360 ? 17.438 -22.344 -11.852 1 97.81 360 ALA B O 1
ATOM 6223 N N . ILE B 1 361 ? 17.109 -20.672 -10.43 1 98.19 361 ILE B N 1
ATOM 6224 C CA . ILE B 1 361 ? 15.656 -20.797 -10.391 1 98.19 361 ILE B CA 1
ATOM 6225 C C . ILE B 1 361 ? 15 -19.547 -10.961 1 98.19 361 ILE B C 1
ATOM 6227 O O . ILE B 1 361 ? 15.242 -18.438 -10.477 1 98.19 361 ILE B O 1
ATOM 6231 N N . LEU B 1 362 ? 14.203 -19.703 -11.984 1 98.25 362 LEU B N 1
ATOM 6232 C CA . LEU B 1 362 ? 13.438 -18.594 -12.531 1 98.25 362 LEU B CA 1
ATOM 6233 C C . LEU B 1 362 ? 12.023 -18.578 -11.961 1 98.25 362 LEU B C 1
ATOM 6235 O O . LEU B 1 362 ? 11.25 -19.516 -12.172 1 98.25 362 LEU B O 1
ATOM 6239 N N . MET B 1 363 ? 11.664 -17.531 -11.227 1 98.31 363 MET B N 1
ATOM 6240 C CA . MET B 1 363 ? 10.312 -17.312 -10.727 1 98.31 363 MET B CA 1
ATOM 6241 C C . MET B 1 363 ? 9.578 -16.297 -11.586 1 98.31 363 MET B C 1
ATOM 6243 O O . MET B 1 363 ? 10.133 -15.25 -11.945 1 98.31 363 MET B O 1
ATOM 6247 N N . ILE B 1 364 ? 8.359 -16.609 -11.93 1 97.5 364 ILE B N 1
ATOM 6248 C CA . ILE B 1 364 ? 7.535 -15.695 -12.711 1 97.5 364 ILE B CA 1
ATOM 6249 C C . ILE B 1 364 ? 6.188 -15.508 -12.023 1 97.5 364 ILE B C 1
ATOM 6251 O O . ILE B 1 364 ? 5.496 -16.484 -11.711 1 97.5 364 ILE B O 1
ATOM 6255 N N . SER B 1 365 ? 5.844 -14.297 -11.797 1 96.69 365 SER B N 1
ATOM 6256 C CA . SER B 1 365 ? 4.559 -13.961 -11.195 1 96.69 365 SER B CA 1
ATOM 6257 C C . SER B 1 365 ? 3.807 -12.938 -12.047 1 96.69 365 SER B C 1
ATOM 6259 O O . SER B 1 365 ? 4.414 -12.031 -12.617 1 96.69 365 SER B O 1
ATOM 6261 N N . LEU B 1 366 ? 2.508 -13.078 -12.078 1 95.25 366 LEU B N 1
ATOM 6262 C CA . LEU B 1 366 ? 1.603 -12.242 -12.859 1 95.25 366 LEU B CA 1
ATOM 6263 C C . LEU B 1 366 ? 0.528 -11.625 -11.969 1 95.25 366 LEU B C 1
ATOM 6265 O O . LEU B 1 366 ? 0.153 -12.211 -10.953 1 95.25 366 LEU B O 1
ATOM 6269 N N . GLY B 1 367 ? 0.054 -10.445 -12.406 1 93.5 367 GLY B N 1
ATOM 6270 C CA . GLY B 1 367 ? -1.009 -9.82 -11.633 1 93.5 367 GLY B CA 1
ATOM 6271 C C . GLY B 1 367 ? -1.675 -8.664 -12.352 1 93.5 367 GLY B C 1
ATOM 6272 O O . GLY B 1 367 ? -1.273 -8.297 -13.461 1 93.5 367 GLY B O 1
ATOM 6273 N N . ALA B 1 368 ? -2.662 -8.102 -11.633 1 93.62 368 ALA B N 1
ATOM 6274 C CA . ALA B 1 368 ? -3.477 -7.016 -12.18 1 93.62 368 ALA B CA 1
ATOM 6275 C C . ALA B 1 368 ? -2.609 -5.82 -12.555 1 93.62 368 ALA B C 1
ATOM 6277 O O . ALA B 1 368 ? -1.676 -5.465 -11.836 1 93.62 368 ALA B O 1
ATOM 6278 N N . GLY B 1 369 ? -3.045 -5.156 -13.688 1 89.81 369 GLY B N 1
ATOM 6279 C CA . GLY B 1 369 ? -2.332 -3.988 -14.18 1 89.81 369 GLY B CA 1
ATOM 6280 C C . GLY B 1 369 ? -2.336 -3.875 -15.695 1 89.81 369 GLY B C 1
ATOM 6281 O O . GLY B 1 369 ? -2.824 -2.889 -16.25 1 89.81 369 GLY B O 1
ATOM 6282 N N . PHE B 1 370 ? -1.776 -4.887 -16.453 1 94.88 370 PHE B N 1
ATOM 6283 C CA . PHE B 1 370 ? -1.285 -6.223 -16.141 1 94.88 370 PHE B CA 1
ATOM 6284 C C . PHE B 1 370 ? 0.226 -6.211 -15.945 1 94.88 370 PHE B C 1
ATOM 6286 O O . PHE B 1 370 ? 0.95 -5.539 -16.672 1 94.88 370 PHE B O 1
ATOM 6293 N N . LYS B 1 371 ? 0.704 -6.84 -14.977 1 97.12 371 LYS B N 1
ATOM 6294 C CA . LYS B 1 371 ? 2.117 -6.852 -14.609 1 97.12 371 LYS B CA 1
ATOM 6295 C C . LYS B 1 371 ? 2.691 -8.266 -14.688 1 97.12 371 LYS B C 1
ATOM 6297 O O . LYS B 1 371 ? 1.995 -9.242 -14.406 1 97.12 371 LYS B O 1
ATOM 6302 N N . CYS B 1 372 ? 3.893 -8.328 -15.07 1 97.06 372 CYS B N 1
ATOM 6303 C CA . CYS B 1 372 ? 4.715 -9.531 -15.008 1 97.06 372 CYS B CA 1
ATOM 6304 C C . CYS B 1 372 ? 6.055 -9.234 -14.336 1 97.06 372 CYS B C 1
ATOM 6306 O O . CYS B 1 372 ? 6.809 -8.375 -14.789 1 97.06 372 CYS B O 1
ATOM 6308 N N . ASN B 1 373 ? 6.328 -9.969 -13.289 1 98.25 373 ASN B N 1
ATOM 6309 C CA . ASN B 1 373 ? 7.609 -9.844 -12.602 1 98.25 373 ASN B CA 1
ATOM 6310 C C . ASN B 1 373 ? 8.344 -11.172 -12.539 1 98.25 373 ASN B C 1
ATOM 6312 O O . ASN B 1 373 ? 7.73 -12.219 -12.328 1 98.25 373 ASN B O 1
ATOM 6316 N N . SER B 1 374 ? 9.641 -11.102 -12.805 1 97.94 374 SER B N 1
ATOM 6317 C CA . SER B 1 374 ? 10.477 -12.297 -12.75 1 97.94 374 SER B CA 1
ATOM 6318 C C . SER B 1 374 ? 11.695 -12.086 -11.852 1 97.94 374 SER B C 1
ATOM 6320 O O . SER B 1 374 ? 12.156 -10.953 -11.68 1 97.94 374 SER B O 1
ATOM 6322 N N . CYS B 1 375 ? 12.102 -13.102 -11.273 1 98.25 375 CYS B N 1
ATOM 6323 C CA . CYS B 1 375 ? 13.266 -13.125 -10.398 1 98.25 375 CYS B CA 1
ATOM 6324 C C . CYS B 1 375 ? 14.086 -14.398 -10.602 1 98.25 375 CYS B C 1
ATOM 6326 O O . CYS B 1 375 ? 13.523 -15.484 -10.75 1 98.25 375 CYS B O 1
ATOM 6328 N N . VAL B 1 376 ? 15.398 -14.258 -10.688 1 98.44 376 VAL B N 1
ATOM 6329 C CA . VAL B 1 376 ? 16.281 -15.414 -10.734 1 98.44 376 VAL B CA 1
ATOM 6330 C C . VAL B 1 376 ? 16.984 -15.586 -9.383 1 98.44 376 VAL B C 1
ATOM 6332 O O . VAL B 1 376 ? 17.688 -14.688 -8.922 1 98.44 376 VAL B O 1
ATOM 6335 N N . LEU B 1 377 ? 16.734 -16.719 -8.805 1 97.88 377 LEU B N 1
ATOM 6336 C CA . LEU B 1 377 ? 17.422 -17.094 -7.57 1 97.88 377 LEU B CA 1
ATOM 6337 C C . LEU B 1 377 ? 18.562 -18.078 -7.859 1 97.88 377 LEU B C 1
ATOM 6339 O O . LEU B 1 377 ? 18.453 -18.891 -8.773 1 97.88 377 LEU B O 1
ATOM 6343 N N . GLU B 1 378 ? 19.578 -17.969 -7.098 1 97.44 378 GLU B N 1
ATOM 6344 C CA . GLU B 1 378 ? 20.641 -18.969 -7.055 1 97.44 378 GLU B CA 1
ATOM 6345 C C . GLU B 1 378 ? 20.594 -19.766 -5.754 1 97.44 378 GLU B C 1
ATOM 6347 O O . GLU B 1 378 ? 20.531 -19.188 -4.668 1 97.44 378 GLU B O 1
ATOM 6352 N N . VAL B 1 379 ? 20.641 -21.062 -5.895 1 96.62 379 VAL B N 1
ATOM 6353 C CA . VAL B 1 379 ? 20.703 -21.906 -4.711 1 96.62 379 VAL B CA 1
ATOM 6354 C C . VAL B 1 379 ? 22.109 -21.844 -4.113 1 96.62 379 VAL B C 1
ATOM 6356 O O . VAL B 1 379 ? 23.094 -22.156 -4.785 1 96.62 379 VAL B O 1
ATOM 6359 N N . VAL B 1 380 ? 22.172 -21.5 -2.871 1 94.62 380 VAL B N 1
ATOM 6360 C CA . VAL B 1 380 ? 23.469 -21.297 -2.229 1 94.62 380 VAL B CA 1
ATOM 6361 C C . VAL B 1 380 ? 23.828 -22.531 -1.414 1 94.62 380 VAL B C 1
ATOM 6363 O O . VAL B 1 380 ? 25.016 -22.844 -1.24 1 94.62 380 VAL B O 1
ATOM 6366 N N . ARG B 1 381 ? 22.828 -23.109 -0.833 1 87.75 381 ARG B N 1
ATOM 6367 C CA . ARG B 1 381 ? 23.078 -24.328 -0.059 1 87.75 381 ARG B CA 1
ATOM 6368 C C . ARG B 1 381 ? 21.953 -25.344 -0.255 1 87.75 381 ARG B C 1
ATOM 6370 O O . ARG B 1 381 ? 20.859 -24.984 -0.685 1 87.75 381 ARG B O 1
ATOM 6377 N N . ASP B 1 382 ? 22.422 -26.547 0.036 1 71.38 382 ASP B N 1
ATOM 6378 C CA . ASP B 1 382 ? 21.438 -27.625 -0.121 1 71.38 382 ASP B CA 1
ATOM 6379 C C . ASP B 1 382 ? 20.312 -27.484 0.9 1 71.38 382 ASP B C 1
ATOM 6381 O O . ASP B 1 382 ? 20.547 -27.078 2.037 1 71.38 382 ASP B O 1
ATOM 6385 N N . LEU B 1 383 ? 19.094 -27.578 0.314 1 66.25 383 LEU B N 1
ATOM 6386 C CA . LEU B 1 383 ? 17.922 -27.312 1.124 1 66.25 383 LEU B CA 1
ATOM 6387 C C . LEU B 1 383 ? 17.438 -28.578 1.819 1 66.25 383 LEU B C 1
ATOM 6389 O O . LEU B 1 383 ? 17.438 -29.656 1.227 1 66.25 383 LEU B O 1
ATOM 6393 N N . SER B 1 384 ? 17.594 -28.844 3.025 1 58.25 384 SER B N 1
ATOM 6394 C CA . SER B 1 384 ? 17.25 -30.109 3.662 1 58.25 384 SER B CA 1
ATOM 6395 C C . SER B 1 384 ? 15.859 -30.047 4.289 1 58.25 384 SER B C 1
ATOM 6397 O O . SER B 1 384 ? 15.336 -31.062 4.742 1 58.25 384 SER B O 1
ATOM 6399 N N . ASP B 1 385 ? 15.078 -28.922 4.453 1 62.62 385 ASP B N 1
ATOM 6400 C CA . ASP B 1 385 ? 14.297 -28.859 5.68 1 62.62 385 ASP B CA 1
ATOM 6401 C C . ASP B 1 385 ? 12.812 -29.078 5.391 1 62.62 385 ASP B C 1
ATOM 6403 O O . ASP B 1 385 ? 12.383 -29 4.238 1 62.62 385 ASP B O 1
ATOM 6407 N N . GLU B 1 386 ? 12.07 -29.688 6.289 1 81.62 386 GLU B N 1
ATOM 6408 C CA . GLU B 1 386 ? 10.617 -29.781 6.422 1 81.62 386 GLU B CA 1
ATOM 6409 C C . GLU B 1 386 ? 9.945 -28.453 6.121 1 81.62 386 GLU B C 1
ATOM 6411 O O . GLU B 1 386 ? 10.445 -27.391 6.52 1 81.62 386 GLU B O 1
ATOM 6416 N N . ASN B 1 387 ? 9.023 -28.531 5.102 1 92.38 387 ASN B N 1
ATOM 6417 C CA . ASN B 1 387 ? 8.242 -27.344 4.777 1 92.38 387 ASN B CA 1
ATOM 6418 C C . ASN B 1 387 ? 6.754 -27.672 4.652 1 92.38 387 ASN B C 1
ATOM 6420 O O . ASN B 1 387 ? 6.281 -28.656 5.215 1 92.38 387 ASN B O 1
ATOM 6424 N N . VAL B 1 388 ? 6.004 -26.875 4.055 1 94.94 388 VAL B N 1
ATOM 6425 C CA . VAL B 1 388 ? 4.543 -26.922 4.059 1 94.94 388 VAL B CA 1
ATOM 6426 C C . VAL B 1 388 ? 4.066 -28.219 3.406 1 94.94 388 VAL B C 1
ATOM 6428 O O . VAL B 1 388 ? 2.922 -28.625 3.598 1 94.94 388 VAL B O 1
ATOM 6431 N N . TRP B 1 389 ? 4.93 -28.922 2.695 1 96.06 389 TRP B N 1
ATOM 6432 C CA . TRP B 1 389 ? 4.578 -30.125 1.948 1 96.06 389 TRP B CA 1
ATOM 6433 C C . TRP B 1 389 ? 4.844 -31.375 2.779 1 96.06 389 TRP B C 1
ATOM 6435 O O . TRP B 1 389 ? 4.578 -32.5 2.33 1 96.06 389 TRP B O 1
ATOM 6445 N N . LYS B 1 390 ? 5.301 -31.266 3.912 1 92.56 390 LYS B N 1
ATOM 6446 C CA . LYS B 1 390 ? 5.832 -32.375 4.707 1 92.56 390 LYS B CA 1
ATOM 6447 C C . LYS B 1 390 ? 4.812 -33.5 4.844 1 92.56 390 LYS B C 1
ATOM 6449 O O . LYS B 1 390 ? 5.168 -34.688 4.82 1 92.56 390 LYS B O 1
ATOM 6454 N N . ASP B 1 391 ? 3.6 -33.219 4.891 1 92.81 391 ASP B N 1
ATOM 6455 C CA . ASP B 1 391 ? 2.602 -34.25 5.188 1 92.81 391 ASP B CA 1
ATOM 6456 C C . ASP B 1 391 ? 1.972 -34.812 3.908 1 92.81 391 ASP B C 1
ATOM 6458 O O . ASP B 1 391 ? 1.147 -35.719 3.957 1 92.81 391 ASP B O 1
ATOM 6462 N N . CYS B 1 392 ? 2.449 -34.25 2.756 1 93.75 392 CYS B N 1
ATOM 6463 C CA . CYS B 1 392 ? 1.701 -34.688 1.58 1 93.75 392 CYS B CA 1
ATOM 6464 C C . CYS B 1 392 ? 2.617 -34.812 0.369 1 93.75 392 CYS B C 1
ATOM 6466 O O . CYS B 1 392 ? 2.174 -35.219 -0.706 1 93.75 392 CYS B O 1
ATOM 6468 N N . ILE B 1 393 ? 3.869 -34.656 0.462 1 94.31 393 ILE B N 1
ATOM 6469 C CA . ILE B 1 393 ? 4.777 -34.594 -0.677 1 94.31 393 ILE B CA 1
ATOM 6470 C C . ILE B 1 393 ? 4.809 -35.938 -1.403 1 94.31 393 ILE B C 1
ATOM 6472 O O . ILE B 1 393 ? 4.957 -35.969 -2.627 1 94.31 393 ILE B O 1
ATOM 6476 N N . THR B 1 394 ? 4.617 -37.031 -0.757 1 93.62 394 THR B N 1
ATOM 6477 C CA . THR B 1 394 ? 4.707 -38.375 -1.336 1 93.62 394 THR B CA 1
ATOM 6478 C C . THR B 1 394 ? 3.502 -38.656 -2.23 1 93.62 394 THR B C 1
ATOM 6480 O O . THR B 1 394 ? 3.551 -39.562 -3.082 1 93.62 394 THR B O 1
ATOM 6483 N N . SER B 1 395 ? 2.504 -37.906 -2.059 1 92.94 395 SER B N 1
ATOM 6484 C CA . SER B 1 395 ? 1.282 -38.125 -2.826 1 92.94 395 SER B CA 1
ATOM 6485 C C . SER B 1 395 ? 1.281 -37.312 -4.113 1 92.94 395 SER B C 1
ATOM 6487 O O . SER B 1 395 ? 0.335 -37.375 -4.902 1 92.94 395 SER B O 1
ATOM 6489 N N . TYR B 1 396 ? 2.311 -36.625 -4.301 1 93.44 396 TYR B N 1
ATOM 6490 C CA . TYR B 1 396 ? 2.35 -35.75 -5.48 1 93.44 396 TYR B CA 1
ATOM 6491 C C . TYR B 1 396 ? 3.492 -36.156 -6.406 1 93.44 396 TYR B C 1
ATOM 6493 O O . TYR B 1 396 ? 4.562 -36.562 -5.945 1 93.44 396 TYR B O 1
ATOM 6501 N N . PRO B 1 397 ? 3.379 -35.844 -7.734 1 93.56 397 PRO B N 1
ATOM 6502 C CA . PRO B 1 397 ? 2.195 -35.281 -8.398 1 93.56 397 PRO B CA 1
ATOM 6503 C C . PRO B 1 397 ? 1.003 -36.25 -8.367 1 93.56 397 PRO B C 1
ATOM 6505 O O . PRO B 1 397 ? 1.182 -37.469 -8.242 1 93.56 397 PRO B O 1
ATOM 6508 N N . THR B 1 398 ? -0.172 -35.625 -8.32 1 85.5 398 THR B N 1
ATOM 6509 C CA . THR B 1 398 ? -1.381 -36.438 -8.312 1 85.5 398 THR B CA 1
ATOM 6510 C C . THR B 1 398 ? -1.537 -37.188 -9.641 1 85.5 398 THR B C 1
ATOM 6512 O O . THR B 1 398 ? -1.099 -36.688 -10.688 1 85.5 398 THR B O 1
ATOM 6515 N N . GLU B 1 399 ? -2.029 -38.281 -9.508 1 68.19 399 GLU B N 1
ATOM 6516 C CA . GLU B 1 399 ? -2.389 -39 -10.734 1 68.19 399 GLU B CA 1
ATOM 6517 C C . GLU B 1 399 ? -3.584 -38.344 -11.414 1 68.19 399 GLU B C 1
ATOM 6519 O O . GLU B 1 399 ? -4.453 -37.781 -10.742 1 68.19 399 GLU B O 1
ATOM 6524 N N . THR B 1 400 ? -3.514 -37.406 -12.391 1 56.09 400 THR B N 1
ATOM 6525 C CA . THR B 1 400 ? -4.34 -36.469 -13.164 1 56.09 400 THR B CA 1
ATOM 6526 C C . THR B 1 400 ? -5.809 -36.625 -12.781 1 56.09 400 THR B C 1
ATOM 6528 O O . THR B 1 400 ? -6.527 -35.625 -12.703 1 56.09 400 THR B O 1
ATOM 6531 N N . GLU B 1 401 ? -6.539 -37.719 -12.672 1 52.75 401 GLU B N 1
ATOM 6532 C CA . GLU B 1 401 ? -7.957 -37.938 -12.938 1 52.75 401 GLU B CA 1
ATOM 6533 C C . GLU B 1 401 ? -8.773 -37.906 -11.648 1 52.75 401 GLU B C 1
ATOM 6535 O O . GLU B 1 401 ? -10 -37.938 -11.688 1 52.75 401 GLU B O 1
ATOM 6540 N N . THR B 1 402 ? -8.258 -37.562 -10.539 1 50.41 402 THR B N 1
ATOM 6541 C CA . THR B 1 402 ? -9.016 -37.969 -9.359 1 50.41 402 THR B CA 1
ATOM 6542 C C . THR B 1 402 ? -9.922 -36.812 -8.883 1 50.41 402 THR B C 1
ATOM 6544 O O . THR B 1 402 ? -11.078 -37.062 -8.531 1 50.41 402 THR B O 1
ATOM 6547 N N . ALA B 1 403 ? -9.508 -35.562 -8.555 1 52.81 403 ALA B N 1
ATOM 6548 C CA . ALA B 1 403 ? -10.344 -34.531 -7.953 1 52.81 403 ALA B CA 1
ATOM 6549 C C . ALA B 1 403 ? -11.523 -34.188 -8.852 1 52.81 403 ALA B C 1
ATOM 6551 O O . ALA B 1 403 ? -12.633 -33.938 -8.375 1 52.81 403 ALA B O 1
ATOM 6552 N N . ASP B 1 404 ? -11.25 -34.094 -10.227 1 55.31 404 ASP B N 1
ATOM 6553 C CA . ASP B 1 404 ? -12.312 -33.938 -11.211 1 55.31 404 ASP B CA 1
ATOM 6554 C C . ASP B 1 404 ? -13.445 -34.938 -10.945 1 55.31 404 ASP B C 1
ATOM 6556 O O . ASP B 1 404 ? -14.625 -34.594 -11.062 1 55.31 404 ASP B O 1
ATOM 6560 N N . ASN B 1 405 ? -13 -35.812 -10.047 1 64.38 405 ASN B N 1
ATOM 6561 C CA . ASN B 1 405 ? -13.875 -37 -10.016 1 64.38 405 ASN B CA 1
ATOM 6562 C C . ASN B 1 405 ? -14.859 -36.938 -8.852 1 64.38 405 ASN B C 1
ATOM 6564 O O . ASN B 1 405 ? -16.047 -37.219 -9.023 1 64.38 405 ASN B O 1
ATOM 6568 N N . LEU B 1 406 ? -14.445 -36.156 -7.773 1 74.19 406 LEU B N 1
ATOM 6569 C CA . LEU B 1 406 ? -15.359 -36.219 -6.641 1 74.19 406 LEU B CA 1
ATOM 6570 C C . LEU B 1 406 ? -16.5 -35.219 -6.824 1 74.19 406 LEU B C 1
ATOM 6572 O O . LEU B 1 406 ? -17.656 -35.531 -6.504 1 74.19 406 LEU B O 1
ATOM 6576 N N . PHE B 1 407 ? -16.156 -34.125 -7.32 1 76.81 407 PHE B N 1
ATOM 6577 C CA . PHE B 1 407 ? -17.188 -33.125 -7.543 1 76.81 407 PHE B CA 1
ATOM 6578 C C . PHE B 1 407 ? -18.172 -33.594 -8.602 1 76.81 407 PHE B C 1
ATOM 6580 O O . PHE B 1 407 ? -19.391 -33.406 -8.445 1 76.81 407 PHE B O 1
ATOM 6587 N N . LYS B 1 408 ? -17.594 -34.156 -9.586 1 78.44 408 LYS B N 1
ATOM 6588 C CA . LYS B 1 408 ? -18.453 -34.688 -10.641 1 78.44 408 LYS B CA 1
ATOM 6589 C C . LYS B 1 408 ? -19.328 -35.812 -10.109 1 78.44 408 LYS B C 1
ATOM 6591 O O . LYS B 1 408 ? -20.5 -35.938 -10.469 1 78.44 408 LYS B O 1
ATOM 6596 N N . GLU B 1 409 ? -18.781 -36.594 -9.359 1 81.94 409 GLU B N 1
ATOM 6597 C CA . GLU B 1 409 ? -19.516 -37.719 -8.805 1 81.94 409 GLU B CA 1
ATOM 6598 C C . GLU B 1 409 ? -20.688 -37.25 -7.934 1 81.94 409 GLU B C 1
ATOM 6600 O O . GLU B 1 409 ? -21.781 -37.812 -8.008 1 81.94 409 GLU B O 1
ATOM 6605 N N . LYS B 1 410 ? -20.516 -36.25 -7.199 1 82.56 410 LYS B N 1
ATOM 6606 C CA . LYS B 1 410 ? -21.516 -35.844 -6.211 1 82.56 410 LYS B CA 1
ATOM 6607 C C . LYS B 1 410 ? -22.484 -34.812 -6.797 1 82.56 410 LYS B C 1
ATOM 6609 O O . LYS B 1 410 ? -23.672 -34.844 -6.473 1 82.56 410 LYS B O 1
ATOM 6614 N N . TYR B 1 411 ? -21.953 -34 -7.605 1 83.31 411 TYR B N 1
ATOM 6615 C CA . TYR B 1 411 ? -22.781 -32.875 -8.016 1 83.31 411 TYR B CA 1
ATOM 6616 C C . TYR B 1 411 ? -22.922 -32.844 -9.539 1 83.31 411 TYR B C 1
ATOM 6618 O O . TYR B 1 411 ? -23.516 -31.906 -10.086 1 83.31 411 TYR B O 1
ATOM 6626 N N . GLY B 1 412 ? -22.391 -33.812 -10.219 1 81.62 412 GLY B N 1
ATOM 6627 C CA . GLY B 1 412 ? -22.438 -33.875 -11.672 1 81.62 412 GLY B CA 1
ATOM 6628 C C . GLY B 1 412 ? -23.859 -33.938 -12.227 1 81.62 412 GLY B C 1
ATOM 6629 O O . GLY B 1 412 ? -24.094 -33.531 -13.359 1 81.62 412 GLY B O 1
ATOM 6630 N N . TRP B 1 413 ? -24.766 -34.375 -11.391 1 82.94 413 TRP B N 1
ATOM 6631 C CA . TRP B 1 413 ? -26.156 -34.469 -11.828 1 82.94 413 TRP B CA 1
ATOM 6632 C C . TRP B 1 413 ? -26.703 -33.094 -12.164 1 82.94 413 TRP B C 1
ATOM 6634 O O . TRP B 1 413 ? -27.594 -32.969 -13 1 82.94 413 TRP B O 1
ATOM 6644 N N . MET B 1 414 ? -26.219 -32.062 -11.578 1 83.31 414 MET B N 1
ATOM 6645 C CA . MET B 1 414 ? -26.672 -30.688 -11.836 1 83.31 414 MET B CA 1
ATOM 6646 C C . MET B 1 414 ? -26.328 -30.266 -13.266 1 83.31 414 MET B C 1
ATOM 6648 O O . MET B 1 414 ? -27.031 -29.453 -13.852 1 83.31 414 MET B O 1
ATOM 6652 N N . LEU B 1 415 ? -25.297 -30.781 -13.758 1 83.38 415 LEU B N 1
ATOM 6653 C CA . LEU B 1 415 ? -24.828 -30.406 -15.094 1 83.38 415 LEU B CA 1
ATOM 6654 C C . LEU B 1 415 ? -25.828 -30.859 -16.156 1 83.38 415 LEU B C 1
ATOM 6656 O O . LEU B 1 415 ? -25.953 -30.234 -17.203 1 83.38 415 LEU B O 1
ATOM 6660 N N . ASN B 1 416 ? -26.531 -31.875 -15.812 1 81.69 416 ASN B N 1
ATOM 6661 C CA . ASN B 1 416 ? -27.438 -32.469 -16.797 1 81.69 416 ASN B CA 1
ATOM 6662 C C . ASN B 1 416 ? -28.891 -32.062 -16.516 1 81.69 416 ASN B C 1
ATOM 6664 O O . ASN B 1 416 ? -29.797 -32.469 -17.25 1 81.69 416 ASN B O 1
ATOM 6668 N N . HIS B 1 417 ? -29.031 -31.266 -15.477 1 81 417 HIS B N 1
ATOM 6669 C CA . HIS B 1 417 ? -30.406 -30.859 -15.164 1 81 417 HIS B CA 1
ATOM 6670 C C . HIS B 1 417 ? -30.906 -29.812 -16.141 1 81 417 HIS B C 1
ATOM 6672 O O . HIS B 1 417 ? -30.297 -28.734 -16.281 1 81 417 HIS B O 1
ATOM 6678 N N . ALA B 1 418 ? -31.859 -30.047 -16.906 1 75.31 418 ALA B N 1
ATOM 6679 C CA . ALA B 1 418 ? -32.312 -29.219 -18.016 1 75.31 418 ALA B CA 1
ATOM 6680 C C . ALA B 1 418 ? -33.344 -28.188 -17.562 1 75.31 418 ALA B C 1
ATOM 6682 O O . ALA B 1 418 ? -33.281 -27.016 -17.969 1 75.31 418 ALA B O 1
ATOM 6683 N N . ASP B 1 419 ? -34.281 -28.578 -16.625 1 75.69 419 ASP B N 1
ATOM 6684 C CA . ASP B 1 419 ? -35.406 -27.719 -16.281 1 75.69 419 ASP B CA 1
ATOM 6685 C C . ASP B 1 419 ? -35.125 -26.938 -15 1 75.69 419 ASP B C 1
ATOM 6687 O O . ASP B 1 419 ? -35.188 -27.484 -13.898 1 75.69 419 ASP B O 1
ATOM 6691 N N . PRO B 1 420 ? -34.844 -25.625 -15.102 1 76.25 420 PRO B N 1
ATOM 6692 C CA . PRO B 1 420 ? -34.562 -24.812 -13.914 1 76.25 420 PRO B CA 1
ATOM 6693 C C . PRO B 1 420 ? -35.719 -24.797 -12.93 1 76.25 420 PRO B C 1
ATOM 6695 O O . PRO B 1 420 ? -35.5 -24.641 -11.727 1 76.25 420 PRO B O 1
ATOM 6698 N N . SER B 1 421 ? -36.875 -24.922 -13.461 1 77.69 421 SER B N 1
ATOM 6699 C CA . SER B 1 421 ? -38.031 -24.828 -12.609 1 77.69 421 SER B CA 1
ATOM 6700 C C . SER B 1 421 ? -38.125 -26.031 -11.656 1 77.69 421 SER B C 1
ATOM 6702 O O . SER B 1 421 ? -38.781 -25.938 -10.617 1 77.69 421 SER B O 1
ATOM 6704 N N . THR B 1 422 ? -37.469 -27.094 -12.008 1 75.94 422 THR B N 1
ATOM 6705 C CA . THR B 1 422 ? -37.531 -28.281 -11.172 1 75.94 422 THR B CA 1
ATOM 6706 C C . THR B 1 422 ? -36.25 -28.438 -10.352 1 75.94 422 THR B C 1
ATOM 6708 O O . THR B 1 422 ? -36.062 -29.453 -9.672 1 75.94 422 THR B O 1
ATOM 6711 N N . PHE B 1 423 ? -35.438 -27.422 -10.508 1 75.94 423 PHE B N 1
ATOM 6712 C CA . PHE B 1 423 ? -34.188 -27.5 -9.805 1 75.94 423 PHE B CA 1
ATOM 6713 C C . PHE B 1 423 ? -34.344 -27.188 -8.32 1 75.94 423 PHE B C 1
ATOM 6715 O O . PHE B 1 423 ? -34.812 -26.094 -7.969 1 75.94 423 PHE B O 1
ATOM 6722 N N . ILE B 1 424 ? -34.156 -28.281 -7.469 1 71.25 424 ILE B N 1
ATOM 6723 C CA . ILE B 1 424 ? -34.188 -28.094 -6.02 1 71.25 424 ILE B CA 1
ATOM 6724 C C . ILE B 1 424 ? -32.75 -28.062 -5.492 1 71.25 424 ILE B C 1
ATOM 6726 O O . ILE B 1 424 ? -31.984 -29.016 -5.668 1 71.25 424 ILE B O 1
ATOM 6730 N N . LYS B 1 425 ? -32.5 -26.891 -4.824 1 72.38 425 LYS B N 1
ATOM 6731 C CA . LYS B 1 425 ? -31.172 -26.75 -4.25 1 72.38 425 LYS B CA 1
ATOM 6732 C C . LYS B 1 425 ? -30.906 -27.812 -3.189 1 72.38 425 LYS B C 1
ATOM 6734 O O . LYS B 1 425 ? -31.734 -28.016 -2.291 1 72.38 425 LYS B O 1
ATOM 6739 N N . PRO B 1 426 ? -29.812 -28.531 -3.486 1 62.19 426 PRO B N 1
ATOM 6740 C CA . PRO B 1 426 ? -29.531 -29.531 -2.445 1 62.19 426 PRO B CA 1
ATOM 6741 C C . PRO B 1 426 ? -29.297 -28.891 -1.074 1 62.19 426 PRO B C 1
ATOM 6743 O O . PRO B 1 426 ? -28.797 -27.766 -0.987 1 62.19 426 PRO B O 1
ATOM 6746 N N . VAL B 1 427 ? -30.031 -29.344 0.084 1 54.62 427 VAL B N 1
ATOM 6747 C CA . VAL B 1 427 ? -29.828 -28.891 1.455 1 54.62 427 VAL B CA 1
ATOM 6748 C C . VAL B 1 427 ? -28.469 -29.375 1.964 1 54.62 427 VAL B C 1
ATOM 6750 O O . VAL B 1 427 ? -28.188 -30.578 1.947 1 54.62 427 VAL B O 1
ATOM 6753 N N . CYS B 1 428 ? -27.484 -28.516 1.841 1 49.44 428 CYS B N 1
ATOM 6754 C CA . CYS B 1 428 ? -26.219 -28.922 2.41 1 49.44 428 CYS B CA 1
ATOM 6755 C C . CYS B 1 428 ? -26.172 -28.656 3.912 1 49.44 428 CYS B C 1
ATOM 6757 O O . CYS B 1 428 ? -26.734 -27.672 4.391 1 49.44 428 CYS B O 1
#

Secondary structure (DSSP, 8-state):
------EEEEEEE----GGGEE-HHHHHHHHHT-TT--HHHHHHHHHHHHHS---S-EE--HHHHTT-TTS--HHHHHHHHHHHHHHHHHHHHHHHT--GGG--EEEEE-SS---SS-HHHHHHHHHT--TT-EEEEE-S-GGGHHHHHHHHHHHHHHHSSS-EEEEEEE---GGG---S--HHHHHHHHHB-S-EEEEEEE--GGGGGG-SEEEEEEEEEE-TTSHHHHHSEEEEE-TT--EEEEE-TTHHHHHHHHHHHHHHHHHHHHS-HHHHHHHHHHHHTT------GGGT-SEEEE--S-HHHHHHHHHHHT--HHHHHHHHHHHHHH-B-GGGHHHHHHHHHHHTT---TT-EEEEEEEETTTEEEEEEEEE-S------TTTTTGGG-S--TTSTHHHHHHHHGGGGG---GGG-PPP--/------EEEEEEE----GGGEE-HHHHHHHHHH-TT--HHHHHHHHHHHHHS---S-EE--HHHHTT-TTS--HHHHHHHHHHHHHHHHHHHHHHHT--GGG--EEEEE-SS---SS-HHHHHHHHHT--TT-EEEEE-S-GGGHHHHHHHHHHHHHHHSSS-EEEEEEE---GGG---S--HHHHHHHHHB-S-EEEEEEE--GGGGGG-SEEEEEEEEEE-TTSHHHHHSEEEEE-TT--EEEEE-TTHHHHHHHHHHHHHHHHHHHHS-HHHHHHHHHHHHTT------GGGT-SEEEE--S-HHHHHHHHHHHT--HHHHHHHHHHHHHH-B-GGGHHHHHHHHHHHTT---TT-EEEEEEEETTTEEEEEEEEE-S------TTTTTGGG-S--TTSHHHHHHHHHGGGGG---GGG-PPP--

InterPro domains:
  IPR012392 Very-long-chain 3-ketoacyl-CoA synthase [PIRSF036417] (4-407)
  IPR012392 Very-long-chain 3-ketoacyl-CoA synthase [PTHR31561] (4-398)
  IPR013601 FAE1/Type III polyketide synthase-like protein [PF08392] (4-288)
  IPR013747 Beta-ketoacyl-[acyl-carrier-protein] synthase III, C-terminal [PF08541] (296-378)
  IPR016039 Thiolase-like [G3DSA:3.40.47.10] (19-379)
  IPR016039 Thiolase-like [SSF53901] (5-207)
  IPR016039 Thiolase-like [SSF53901] (218-379)

Foldseek 3Di:
DPFQWKFWLDKAKDDDDQLFFAALVLLLVLLLPQPQDFLVLSLVLLVCLLAFLAFRGAGAAPCSSVVCLVPDDLVSQVVLLCSRLPVGVVVGCVVRVDQQQLAQEEEEEEAPDADPPGPSVVSCVVRVYDDNHHYYYHYNPWLQVLLVVVVVVSVVSVPDAWHKYKYKYFYGCRVAQFSHRDNQFNSCVSFAGGMIMMIIMTRHPVSVVSGFKTWRDKFKDFPLVDPCQQLQWDWDADPVRTIGIGHDPCVLVSLLVQVVVRVVVVCVVFADPVQVVVQVVCVVVVDDDAGACVRRAVAEFEQLRTDSNLVSNCVNNVHDPVRSFLSSQLCHNHGHRRNRSSVSSVVLCLVVQNDDAQGKYWYWIFTRSTMIMIIIMGGHHRRNDDGPCNVPSVCPPPDPDDSSDDSCVVPVVSNVDDDSVPDDSPPD/DPFQWKFWLDKAKDDDDQLFFAALVLLLVLVLPQPQDFLVLSLLLLVCLLAFLAFRGAGAAPCSVVVCLVPDDLVSQVVLLCSRLPVGVVVGCVVRVDQQQLAQEEEEEEAPDADPPGPSVVSCVVRVYDDNHHYYYHYNPWLQVLLVVVVVVSVVSVPDAWHKYK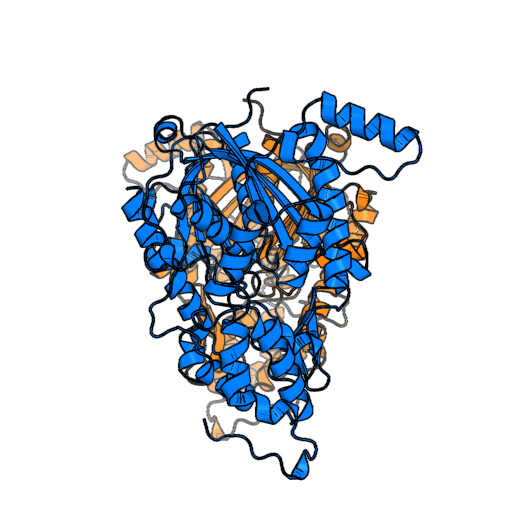YKYFYGCRVAQFSHRDNQFNSCVSFAGGMIMMIIMTRHPVSVVSGFKTWRDKFKDFPLVDPCQQLQWDWDADPVRTIGIGHDPCVLVSLLVQVVVRVVVVCVVFADPVQVVVQVVCVVVVDDGAGACVRRAVAEFEQLRTDSNLVSNCVNNVHDPVRSFLSSQLCHNHGHRRNRSSVSSVVLCLVVQVDDAQGKYWYWIFTRSTMIMIIIMGGHHRRNDDGPCNVPSVCPPPPPNPSSPPSCVPPVVSNVDDDSVPDDRDPD

Solvent-accessible surface area (backbone atoms only — not comparable to full-atom values): 43751 Å² total; per-residue (Å²): 128,83,77,66,63,38,27,31,49,46,68,26,61,42,70,79,61,77,90,31,44,40,31,60,66,57,53,52,38,60,57,65,66,36,80,62,53,51,60,69,54,49,36,50,52,51,54,46,55,46,67,41,57,48,48,52,64,16,34,45,51,67,50,51,78,70,67,34,48,85,66,60,50,73,65,50,46,50,50,50,51,47,57,47,47,55,55,22,49,50,51,39,30,62,75,62,69,50,59,59,61,63,44,40,33,40,37,30,38,24,30,68,55,56,50,44,34,18,68,48,33,51,50,30,29,76,56,48,28,48,45,69,38,46,71,44,34,37,26,10,49,38,28,24,35,43,58,52,51,48,50,54,52,48,36,43,43,60,60,37,80,65,36,32,31,39,39,39,23,31,52,58,61,53,84,54,46,42,61,58,72,52,68,43,28,47,50,53,67,75,43,57,26,47,32,22,30,31,38,36,35,33,48,31,76,90,51,51,87,54,27,41,31,32,55,73,47,75,47,63,28,34,44,14,35,40,65,68,36,29,57,26,31,29,52,48,61,52,98,86,64,40,53,23,46,29,51,40,90,55,38,51,60,48,50,44,51,40,46,52,59,35,46,63,68,43,41,80,78,54,45,48,68,68,56,54,50,48,38,52,54,38,42,72,69,71,42,96,59,72,72,67,56,68,76,46,32,74,41,60,28,45,35,28,82,37,52,64,46,44,50,44,48,31,60,74,53,68,55,53,69,80,49,44,42,40,27,53,42,32,21,18,48,37,26,21,12,48,28,16,25,38,57,53,18,49,47,44,38,41,68,68,62,67,61,46,59,71,36,30,33,40,37,40,26,51,26,38,20,28,30,23,30,36,36,33,35,32,30,62,35,72,63,81,67,86,55,85,47,66,89,50,52,89,62,51,71,62,75,83,75,56,71,49,38,55,54,43,69,74,51,39,66,56,66,70,59,81,58,63,88,72,61,72,79,80,87,115,127,82,77,66,62,38,28,32,50,47,67,25,60,43,71,78,62,78,91,31,44,40,31,63,65,56,52,52,38,60,58,66,65,36,80,61,54,52,60,68,54,50,36,50,50,50,53,46,55,47,68,42,58,45,40,52,64,17,33,45,52,67,51,52,78,71,67,34,47,86,66,59,51,71,65,52,46,50,49,52,50,49,58,47,47,55,55,22,49,51,51,38,31,63,75,62,70,53,58,59,61,62,43,41,34,40,36,29,38,24,30,67,57,56,49,45,36,17,69,47,35,51,49,29,30,78,56,49,30,49,44,68,40,44,72,46,34,36,25,9,49,38,28,24,35,42,59,52,53,49,49,53,51,49,36,43,43,60,60,38,79,64,36,31,31,40,38,38,22,30,52,58,59,54,83,55,48,41,60,60,72,54,68,44,28,48,49,52,67,75,43,59,26,49,32,22,31,30,38,34,37,31,49,29,75,89,51,52,87,54,27,40,31,31,55,73,47,74,46,62,28,33,44,15,36,40,66,67,37,31,57,26,31,30,52,47,63,51,98,86,65,42,52,24,47,30,52,41,90,56,38,49,60,50,50,45,51,39,46,52,59,36,45,63,69,43,41,81,78,52,45,48,67,68,57,54,49,49,36,51,54,38,41,73,68,72,40,95,60,74,73,67,57,67,76,46,31,75,43,57,27,45,34,28,82,38,50,63,46,44,50,45,49,31,60,74,55,68,54,53,67,80,50,44,43,39,29,52,42,32,20,19,49,36,26,21,11,48,27,17,25,38,56,52,17,49,46,44,38,43,68,67,62,68,62,46,59,71,37,29,34,40,36,40,25,50,27,37,19,28,30,21,32,37,35,33,34,31,27,63,36,72,63,81,70,88,56,84,47,68,88,51,53,86,62,52,72,64,75,85,70,54,57,45,40,54,50,41,70,73,52,39,67,56,67,71,58,79,58,61,89,73,61,70,78,79,89,114

Sequence (856 aa):
MEAHACYIIGYECYKPSDDRKLHTDLAANMIMRNENLSLKEFQFLLRIMVNSGIGDETYVPKSFIMGREQSPTLSDGISEMEDFFYHTVDNLFSKTRISPSDIDVLVVNVSTFSPTPSLTTRIVNRYKMKEDIKTFNLSGMGCSASLISTNLVENIMKSTKNVLALILTTESIVPNWYTGNDKSMMLPNLLFRSGGCAILLTNRPNLKHKATFRVKYLVRTHLGANDDEYQCIIQKEDDDEYQGVSLSRTLPKVASRAISVNLRELAPKILPIRELLRYLLVTCLQRKATMNFKTGINHFVLHTGGKAVIEGVGKGLGLNEYDLEPSRSTLHRFGNTSAGSIWYVLAYMEAKKRLKQGDAILMISLGAGFKCNSCVLEVVRDLSDENVWKDCITSYPTETETADNLFKEKYGWMLNHADPSTFIKPVCMEAHACYIIGYECYKPSDDRKLHTDLAANMIMRNENLSLKEFQFLLRIMVNSGIGDETYVPKSFIMGREQSPTLSDGISEMEDFFYHTVDNLFSKTRISPSDIDVLVVNVSTFSPTPSLTTRIVNRYKMKEDIKTFNLSGMGCSASLISTNLVENIMKSTKNVLALILTTESIVPNWYTGNDKSMMLPNLLFRSGGCAILLTNRPNLKHKATFRVKYLVRTHLGANDDEYQCIIQKEDDDEYQGVSLSRTLPKVASRAISVNLRELAPKILPIRELLRYLLVTCLQRKATMNFKTGINHFVLHTGGKAVIEGVGKGLGLNEYDLEPSRSTLHRFGNTSAGSIWYVLAYMEAKKRLKQGDAILMISLGAGFKCNSCVLEVVRDLSDENVWKDCITSYPTETETADNLFKEKYGWMLNHADPSTFIKPVC

Radius of gyration: 27.78 Å; Cα contacts (8 Å, |Δi|>4): 1855; chains: 2; bounding box: 69×77×76 Å

Organism: Aquilegia coerulea (NCBI:txid218851)

pLDDT: mean 91.35, std 9.42, range [31.09, 98.88]